Protein AF-0000000075578630 (afdb_homodimer)

Structure (mmCIF, N/CA/C/O backbone):
data_AF-0000000075578630-model_v1
#
loop_
_entity.id
_entity.type
_entity.pdbx_description
1 polymer 'Sodium/sulfate symporter'
#
loop_
_atom_site.group_PDB
_atom_site.id
_atom_site.type_symbol
_atom_site.label_atom_id
_atom_site.label_alt_id
_atom_site.label_comp_id
_atom_site.label_asym_id
_atom_site.label_entity_id
_atom_site.label_seq_id
_atom_site.pdbx_PDB_ins_code
_atom_site.Cartn_x
_atom_site.Cartn_y
_atom_site.Cartn_z
_atom_site.occupancy
_atom_site.B_iso_or_equiv
_atom_site.auth_seq_id
_atom_site.auth_comp_id
_atom_site.auth_asym_id
_atom_site.auth_atom_id
_atom_site.pdbx_PDB_model_num
ATOM 1 N N . MET A 1 1 ? -18.531 -36.719 8.164 1 21.91 1 MET A N 1
ATOM 2 C CA . MET A 1 1 ? -19.062 -35.781 9.156 1 21.91 1 MET A CA 1
ATOM 3 C C . MET A 1 1 ? -17.953 -34.875 9.703 1 21.91 1 MET A C 1
ATOM 5 O O . MET A 1 1 ? -17.172 -35.312 10.547 1 21.91 1 MET A O 1
ATOM 9 N N . LYS A 1 2 ? -17.234 -34.25 8.867 1 31.66 2 LYS A N 1
ATOM 10 C CA . LYS A 1 2 ? -16.172 -33.375 9.336 1 31.66 2 LYS A CA 1
ATOM 11 C C . LYS A 1 2 ? -16.641 -32.5 10.484 1 31.66 2 LYS A C 1
ATOM 13 O O . LYS A 1 2 ? -17.594 -31.734 10.336 1 31.66 2 LYS A O 1
ATOM 18 N N . LYS A 1 3 ? -16.609 -32.875 11.617 1 36.5 3 LYS A N 1
ATOM 19 C CA . LYS A 1 3 ? -16.906 -32.094 12.812 1 36.5 3 LYS A CA 1
ATOM 20 C C . LYS A 1 3 ? -16.469 -30.641 12.641 1 36.5 3 LYS A C 1
ATOM 22 O O . LYS A 1 3 ? -15.289 -30.375 12.398 1 36.5 3 LYS A O 1
ATOM 27 N N . VAL A 1 4 ? -17.203 -29.688 12.219 1 44.69 4 VAL A N 1
ATOM 28 C CA . VAL A 1 4 ? -17.016 -28.25 12.359 1 44.69 4 VAL A CA 1
ATOM 29 C C . VAL A 1 4 ? -16.266 -27.953 13.656 1 44.69 4 VAL A C 1
ATOM 31 O O . VAL A 1 4 ? -16.766 -28.203 14.75 1 44.69 4 VAL A O 1
ATOM 34 N N . GLN A 1 5 ? -15.039 -28.125 13.68 1 54.88 5 GLN A N 1
ATOM 35 C CA . GLN A 1 5 ? -14.281 -27.859 14.898 1 54.88 5 GLN A CA 1
ATOM 36 C C . GLN A 1 5 ? -14.742 -26.562 15.562 1 54.88 5 GLN A C 1
ATOM 38 O O . GLN A 1 5 ? -14.977 -25.562 14.883 1 54.88 5 GLN A O 1
ATOM 43 N N . ASP A 1 6 ? -15.172 -26.578 16.797 1 66.31 6 ASP A N 1
ATOM 44 C CA . ASP A 1 6 ? -15.633 -25.469 17.625 1 66.31 6 ASP A CA 1
ATOM 45 C C . ASP A 1 6 ? -14.641 -24.312 17.594 1 66.31 6 ASP A C 1
ATOM 47 O O . ASP A 1 6 ? -13.453 -24.516 17.344 1 66.31 6 ASP A O 1
ATOM 51 N N . GLY A 1 7 ? -15.008 -23.094 17.359 1 71.38 7 GLY A N 1
ATOM 52 C CA . GLY A 1 7 ? -14.258 -21.844 17.312 1 71.38 7 GLY A CA 1
ATOM 53 C C . GLY A 1 7 ? -13.133 -21.797 18.328 1 71.38 7 GLY A C 1
ATOM 54 O O . GLY A 1 7 ? -12.031 -21.344 18.031 1 71.38 7 GLY A O 1
ATOM 55 N N . SER A 1 8 ? -13.297 -22.375 19.469 1 77.19 8 SER A N 1
ATOM 56 C CA . SER A 1 8 ? -12.312 -22.344 20.547 1 77.19 8 SER A CA 1
ATOM 57 C C . SER A 1 8 ? -11.125 -23.25 20.234 1 77.19 8 SER A C 1
ATOM 59 O O . SER A 1 8 ? -9.977 -22.906 20.5 1 77.19 8 SER A O 1
ATOM 61 N N . THR A 1 9 ? -11.414 -24.375 19.75 1 79.94 9 THR A N 1
ATOM 62 C CA . THR A 1 9 ? -10.344 -25.297 19.391 1 79.94 9 THR A CA 1
ATOM 63 C C . THR A 1 9 ? -9.508 -24.75 18.25 1 79.94 9 THR A C 1
ATOM 65 O O . THR A 1 9 ? -8.281 -24.859 18.25 1 79.94 9 THR A O 1
ATOM 68 N N . ARG A 1 10 ? -10.125 -24.172 17.328 1 79.94 10 ARG A N 1
ATOM 69 C CA . ARG A 1 10 ? -9.422 -23.578 16.203 1 79.94 10 ARG A CA 1
ATOM 70 C C . ARG A 1 10 ? -8.492 -22.469 16.656 1 79.94 10 ARG A C 1
ATOM 72 O O . ARG A 1 10 ? -7.375 -22.344 16.156 1 79.94 10 ARG A O 1
ATOM 79 N N . ASN A 1 11 ? -8.961 -21.797 17.641 1 87.62 11 ASN A N 1
ATOM 80 C CA . ASN A 1 11 ? -8.141 -20.719 18.188 1 87.62 11 ASN A CA 1
ATOM 81 C C . ASN A 1 11 ? -6.922 -21.266 18.922 1 87.62 11 ASN A C 1
ATOM 83 O O . ASN A 1 11 ? -5.816 -20.75 18.781 1 87.62 11 ASN A O 1
ATOM 87 N N . ARG A 1 12 ? -7.141 -22.234 19.719 1 88.75 12 ARG A N 1
ATOM 88 C CA . ARG A 1 12 ? -6.043 -22.828 20.469 1 88.75 12 ARG A CA 1
ATOM 89 C C . ARG A 1 12 ? -4.973 -23.391 19.531 1 88.75 12 ARG A C 1
ATOM 91 O O . ARG A 1 12 ? -3.775 -23.203 19.766 1 88.75 12 ARG A O 1
ATOM 98 N N . LEU A 1 13 ? -5.367 -24.062 18.547 1 91.31 13 LEU A N 1
ATOM 99 C CA . LEU A 1 13 ? -4.43 -24.609 17.578 1 91.31 13 LEU A CA 1
ATOM 100 C C . LEU A 1 13 ? -3.664 -23.516 16.859 1 91.31 13 LEU A C 1
ATOM 102 O O . LEU A 1 13 ? -2.471 -23.656 16.578 1 91.31 13 LEU A O 1
ATOM 106 N N . TYR A 1 14 ? -4.359 -22.469 16.531 1 93 14 TYR A N 1
ATOM 107 C CA . TYR A 1 14 ? -3.709 -21.328 15.898 1 93 14 TYR A CA 1
ATOM 108 C C . TYR A 1 14 ? -2.584 -20.781 16.766 1 93 14 TYR A C 1
ATOM 110 O O . TYR A 1 14 ? -1.472 -20.562 16.297 1 93 14 TYR A O 1
ATOM 118 N N . PHE A 1 15 ? -2.824 -20.641 18.031 1 94.62 15 PHE A N 1
ATOM 119 C CA . PHE A 1 15 ? -1.848 -20.062 18.953 1 94.62 15 PHE A CA 1
ATOM 120 C C . PHE A 1 15 ? -0.703 -21.031 19.203 1 94.62 15 PHE A C 1
ATOM 122 O O . PHE A 1 15 ? 0.442 -20.625 19.391 1 94.62 15 PHE A O 1
ATOM 129 N N . ILE A 1 16 ? -1.005 -22.266 19.188 1 95.81 16 ILE A N 1
ATOM 130 C CA . ILE A 1 16 ? 0.039 -23.281 19.344 1 95.81 16 ILE A CA 1
ATOM 131 C C . ILE A 1 16 ? 0.984 -23.234 18.141 1 95.81 16 ILE A C 1
ATOM 133 O O . ILE A 1 16 ? 2.207 -23.219 18.312 1 95.81 16 ILE A O 1
ATOM 137 N N . HIS A 1 17 ? 0.439 -23.188 16.969 1 95.44 17 HIS A N 1
ATOM 138 C CA . HIS A 1 17 ? 1.263 -23.125 15.758 1 95.44 17 HIS A CA 1
ATOM 139 C C . HIS A 1 17 ? 2.062 -21.828 15.719 1 95.44 17 HIS A C 1
ATOM 141 O O . HIS A 1 17 ? 3.201 -21.812 15.242 1 95.44 17 HIS A O 1
ATOM 147 N N . ALA A 1 18 ? 1.414 -20.781 16.156 1 96.44 18 ALA A N 1
ATOM 148 C CA . ALA A 1 18 ? 2.141 -19.516 16.25 1 96.44 18 ALA A CA 1
ATOM 149 C C . ALA A 1 18 ? 3.328 -19.6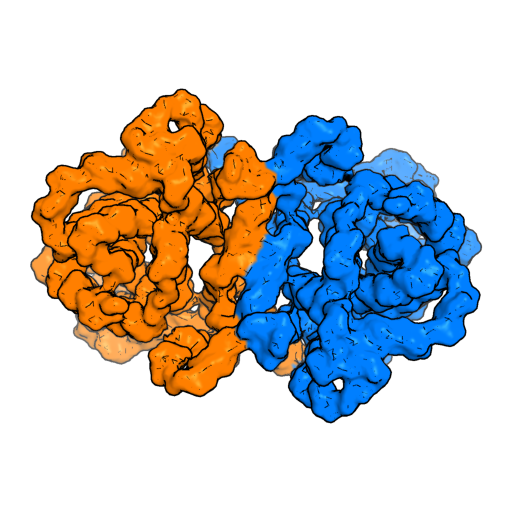25 17.188 1 96.44 18 ALA A C 1
ATOM 151 O O . ALA A 1 18 ? 4.426 -19.156 16.875 1 96.44 18 ALA A O 1
ATOM 152 N N . ALA A 1 19 ? 3.098 -20.234 18.328 1 97.12 19 ALA A N 1
ATOM 153 C CA . ALA A 1 19 ? 4.16 -20.422 19.328 1 97.12 19 ALA A CA 1
ATOM 154 C C . ALA A 1 19 ? 5.277 -21.297 18.781 1 97.12 19 ALA A C 1
ATOM 156 O O . ALA A 1 19 ? 6.457 -21.047 19.016 1 97.12 19 ALA A O 1
ATOM 157 N N . ILE A 1 20 ? 4.914 -22.312 18.078 1 97.38 20 ILE A N 1
ATOM 158 C CA . ILE A 1 20 ? 5.891 -23.203 17.469 1 97.38 20 ILE A CA 1
ATOM 159 C C . ILE A 1 20 ? 6.75 -22.438 16.469 1 97.38 20 ILE A C 1
ATOM 161 O O . ILE A 1 20 ? 7.977 -22.562 16.484 1 97.38 20 ILE A O 1
ATOM 165 N N . ALA A 1 21 ? 6.125 -21.672 15.625 1 97 21 ALA A N 1
ATOM 166 C CA . ALA A 1 21 ? 6.848 -20.891 14.625 1 97 21 ALA A CA 1
ATOM 167 C C . ALA A 1 21 ? 7.848 -19.953 15.297 1 97 21 ALA A C 1
ATOM 169 O O . ALA A 1 21 ? 9.008 -19.875 14.891 1 97 21 ALA A O 1
ATOM 170 N N . ILE A 1 22 ? 7.41 -19.25 16.328 1 97.75 22 ILE A N 1
ATOM 171 C CA . ILE A 1 22 ? 8.25 -18.297 17.031 1 97.75 22 ILE A CA 1
ATOM 172 C C . ILE A 1 22 ? 9.398 -19.031 17.734 1 97.75 22 ILE A C 1
ATOM 174 O O . ILE A 1 22 ? 10.539 -18.562 17.703 1 97.75 22 ILE A O 1
ATOM 178 N N . ALA A 1 23 ? 9.086 -20.172 18.297 1 97.75 23 ALA A N 1
ATOM 179 C CA . ALA A 1 23 ? 10.102 -20.969 18.969 1 97.75 23 ALA A CA 1
ATOM 180 C C . ALA A 1 23 ? 11.172 -21.438 18 1 97.75 23 ALA A C 1
ATOM 182 O O . ALA A 1 23 ? 12.367 -21.406 18.312 1 97.75 23 ALA A O 1
ATOM 183 N N . ILE A 1 24 ? 10.789 -21.828 16.875 1 97.5 24 ILE A N 1
ATOM 184 C CA . ILE A 1 24 ? 11.742 -22.281 15.867 1 97.5 24 ILE A CA 1
ATOM 185 C C . ILE A 1 24 ? 12.648 -21.109 15.469 1 97.5 24 ILE A C 1
ATOM 187 O O . ILE A 1 24 ? 13.867 -21.266 15.391 1 97.5 24 ILE A O 1
ATOM 191 N N . MET A 1 25 ? 12.102 -19.953 15.273 1 97.38 25 MET A N 1
ATOM 192 C CA . MET A 1 25 ? 12.875 -18.781 14.852 1 97.38 25 MET A CA 1
ATOM 193 C C . MET A 1 25 ? 13.891 -18.391 15.922 1 97.38 25 MET A C 1
ATOM 195 O O . MET A 1 25 ? 14.984 -17.922 15.602 1 97.38 25 MET A O 1
ATOM 199 N N . ILE A 1 26 ? 13.508 -18.609 17.172 1 96.25 26 ILE A N 1
ATOM 200 C CA . ILE A 1 26 ? 14.352 -18.156 18.281 1 96.25 26 ILE A CA 1
ATOM 201 C C . ILE A 1 26 ? 15.383 -19.234 18.609 1 96.25 26 ILE A C 1
ATOM 203 O O . ILE A 1 26 ? 16.562 -18.938 18.781 1 96.25 26 ILE A O 1
ATOM 207 N N . PHE A 1 27 ? 15.016 -20.516 18.641 1 96.25 27 PHE A N 1
ATOM 208 C CA . PHE A 1 27 ? 15.844 -21.516 19.312 1 96.25 27 PHE A CA 1
ATOM 209 C C . PHE A 1 27 ? 16.625 -22.344 18.297 1 96.25 27 PHE A C 1
ATOM 211 O O . PHE A 1 27 ? 17.547 -23.062 18.656 1 96.25 27 PHE A O 1
ATOM 218 N N . PHE A 1 28 ? 16.328 -22.25 17.062 1 95.5 28 PHE A N 1
ATOM 219 C CA . PHE A 1 28 ? 17.016 -23.062 16.078 1 95.5 28 PHE A CA 1
ATOM 220 C C . PHE A 1 28 ? 18.5 -22.734 16.047 1 95.5 28 PHE A C 1
ATOM 222 O O . PHE A 1 28 ? 19.312 -23.594 15.703 1 95.5 28 PHE A O 1
ATOM 229 N N . ARG A 1 29 ? 18.844 -21.562 16.375 1 93.44 29 ARG A N 1
ATOM 230 C CA . ARG A 1 29 ? 20.219 -21.109 16.344 1 93.44 29 ARG A CA 1
ATOM 231 C C . ARG A 1 29 ? 21.078 -21.906 17.312 1 93.44 29 ARG A C 1
ATOM 233 O O . ARG A 1 29 ? 22.312 -21.938 17.203 1 93.44 29 ARG A O 1
ATOM 240 N N . PHE A 1 30 ? 20.469 -22.578 18.219 1 95.12 30 PHE A N 1
ATOM 241 C CA . PHE A 1 30 ? 21.203 -23.312 19.25 1 95.12 30 PHE A CA 1
ATOM 242 C C . PHE A 1 30 ? 21.484 -24.734 18.797 1 95.12 30 PHE A C 1
ATOM 244 O O . PHE A 1 30 ? 22.234 -25.469 19.438 1 95.12 30 PHE A O 1
ATOM 251 N N . ILE A 1 31 ? 20.922 -25.188 17.719 1 95.31 31 ILE A N 1
ATOM 252 C CA . ILE A 1 31 ? 21.266 -26.469 17.141 1 95.31 31 ILE A CA 1
ATOM 253 C C . ILE A 1 31 ? 22.656 -26.406 16.5 1 95.31 31 ILE A C 1
ATOM 255 O O . ILE A 1 31 ? 22.953 -25.469 15.742 1 95.31 31 ILE A O 1
ATOM 259 N N . PRO A 1 32 ? 23.484 -27.328 16.781 1 94.75 32 PRO A N 1
ATOM 260 C CA . PRO A 1 32 ? 24.844 -27.297 16.219 1 94.75 32 PRO A CA 1
ATOM 261 C C . PRO A 1 32 ? 24.844 -27.359 14.695 1 94.75 32 PRO A C 1
ATOM 263 O O . PRO A 1 32 ? 24.062 -28.078 14.094 1 94.75 32 PRO A O 1
ATOM 266 N N . PRO A 1 33 ? 25.703 -26.562 14.164 1 94.38 33 PRO A N 1
ATOM 267 C CA . PRO A 1 33 ? 25.797 -26.562 12.703 1 94.38 33 PRO A CA 1
ATOM 268 C C . PRO A 1 33 ? 26.141 -27.938 12.141 1 94.38 33 PRO A C 1
ATOM 270 O O . PRO A 1 33 ? 26.844 -28.719 12.789 1 94.38 33 PRO A O 1
ATOM 273 N N . PHE A 1 34 ? 25.688 -28.25 11.023 1 92.06 34 PHE A N 1
ATOM 274 C CA . PHE A 1 34 ? 25.984 -29.484 10.32 1 92.06 34 PHE A CA 1
ATOM 275 C C . PHE A 1 34 ? 26.5 -29.219 8.922 1 92.06 34 PHE A C 1
ATOM 277 O O . PHE A 1 34 ? 26.156 -28.188 8.312 1 92.06 34 PHE A O 1
ATOM 284 N N . GLY A 1 35 ? 27.375 -30.094 8.469 1 91.56 35 GLY A N 1
ATOM 285 C CA . GLY A 1 35 ? 28 -29.859 7.176 1 91.56 35 GLY A CA 1
ATOM 286 C C . GLY A 1 35 ? 28.844 -28.594 7.125 1 91.56 35 GLY A C 1
ATOM 287 O O . GLY A 1 35 ? 29.703 -28.391 7.98 1 91.56 35 GLY A O 1
ATOM 288 N N . GLU A 1 36 ? 28.516 -27.812 6.105 1 91.94 36 GLU A N 1
ATOM 289 C CA . GLU A 1 36 ? 29.25 -26.578 5.914 1 91.94 36 GLU A CA 1
ATOM 290 C C . GLU A 1 36 ? 28.484 -25.375 6.441 1 91.94 36 GLU A C 1
ATOM 292 O O . GLU A 1 36 ? 28.844 -24.234 6.184 1 91.94 36 GLU A O 1
ATOM 297 N N . MET A 1 37 ? 27.469 -25.609 7.188 1 93.75 37 MET A N 1
ATOM 298 C CA . MET A 1 37 ? 26.656 -24.547 7.75 1 93.75 37 MET A CA 1
ATOM 299 C C . MET A 1 37 ? 27.438 -23.734 8.781 1 93.75 37 MET A C 1
ATOM 301 O O . MET A 1 37 ? 28.203 -24.312 9.57 1 93.75 37 MET A O 1
ATOM 305 N N . THR A 1 38 ? 27.281 -22.5 8.789 1 95.06 38 THR A N 1
ATOM 306 C CA . THR A 1 38 ? 27.844 -21.625 9.812 1 95.06 38 THR A CA 1
ATOM 307 C C . THR A 1 38 ? 26.828 -21.344 10.914 1 95.06 38 THR A C 1
ATOM 309 O O . THR A 1 38 ? 25.656 -21.656 10.766 1 95.06 38 THR A O 1
ATOM 312 N N . PRO A 1 39 ? 27.297 -20.812 12.023 1 94.88 39 PRO A N 1
ATOM 313 C CA . PRO A 1 39 ? 26.328 -20.406 13.055 1 94.88 39 PRO A CA 1
ATOM 314 C C . PRO A 1 39 ? 25.297 -19.406 12.531 1 94.88 39 PRO A C 1
ATOM 316 O O . PRO A 1 39 ? 24.109 -19.5 12.867 1 94.88 39 PRO A O 1
ATOM 319 N N . LEU A 1 40 ? 25.75 -18.531 11.742 1 95.62 40 LEU A N 1
ATOM 320 C CA . LEU A 1 40 ? 24.812 -17.594 11.109 1 95.62 40 LEU A CA 1
ATOM 321 C C . LEU A 1 40 ? 23.828 -18.344 10.211 1 95.62 40 LEU A C 1
ATOM 323 O O . LEU A 1 40 ? 22.641 -18.031 10.203 1 95.62 40 LEU A O 1
ATOM 327 N N . GLY A 1 41 ? 24.375 -19.281 9.492 1 94.81 41 GLY A N 1
ATOM 328 C CA . GLY A 1 41 ? 23.516 -20.078 8.633 1 94.81 41 GLY A CA 1
ATOM 329 C C . GLY A 1 41 ? 22.422 -20.797 9.391 1 94.81 41 GLY A C 1
ATOM 330 O O . GLY A 1 41 ? 21.281 -20.891 8.922 1 94.81 41 GLY A O 1
ATOM 331 N N . MET A 1 42 ? 22.75 -21.297 10.555 1 95.88 42 MET A N 1
ATOM 332 C CA . MET A 1 42 ? 21.766 -21.984 11.375 1 95.88 42 MET A CA 1
ATOM 333 C C . MET A 1 42 ? 20.688 -21.031 11.859 1 95.88 42 MET A C 1
ATOM 335 O O . MET A 1 42 ? 19.5 -21.375 11.906 1 95.88 42 MET A O 1
ATOM 339 N N . GLU A 1 43 ? 21.094 -19.891 12.227 1 96.56 43 GLU A N 1
ATOM 340 C CA . GLU A 1 43 ? 20.156 -18.859 12.656 1 96.56 43 GLU A CA 1
ATOM 341 C C . GLU A 1 43 ? 19.203 -18.469 11.531 1 96.56 43 GLU A C 1
ATOM 343 O O . GLU A 1 43 ? 18 -18.391 11.742 1 96.56 43 GLU A O 1
ATOM 348 N N . LEU A 1 44 ? 19.766 -18.234 10.375 1 95.75 44 LEU A N 1
ATOM 349 C CA . LEU A 1 44 ? 18.969 -17.844 9.219 1 95.75 44 LEU A CA 1
ATOM 350 C C . LEU A 1 44 ? 18.016 -18.969 8.805 1 95.75 44 LEU A C 1
ATOM 352 O O . LEU A 1 44 ? 16.875 -18.719 8.445 1 95.75 44 LEU A O 1
ATOM 356 N N . LEU A 1 45 ? 18.531 -20.141 8.859 1 93.81 45 LEU A N 1
ATOM 357 C CA . LEU A 1 45 ? 17.703 -21.297 8.531 1 93.81 45 LEU A CA 1
ATOM 358 C C . LEU A 1 45 ? 16.547 -21.422 9.508 1 93.81 45 LEU A C 1
ATOM 360 O O . LEU A 1 45 ? 15.414 -21.734 9.102 1 93.81 45 LEU A O 1
ATOM 364 N N . GLY A 1 46 ? 16.797 -21.266 10.758 1 96.5 46 GLY A N 1
ATOM 365 C CA . GLY A 1 46 ? 15.742 -21.281 11.75 1 96.5 46 GLY A CA 1
ATOM 366 C C . GLY A 1 46 ? 14.664 -20.25 11.492 1 96.5 46 GLY A C 1
ATOM 367 O O . GLY A 1 46 ? 13.477 -20.547 11.586 1 96.5 46 GLY A O 1
ATOM 368 N N . ILE A 1 47 ? 15.039 -19 11.188 1 97 47 ILE A N 1
ATOM 369 C CA . ILE A 1 47 ? 14.086 -17.953 10.867 1 97 47 ILE A CA 1
ATOM 370 C C . ILE A 1 47 ? 13.25 -18.359 9.656 1 97 47 ILE A C 1
ATOM 372 O O . ILE A 1 47 ? 12.023 -18.203 9.664 1 97 47 ILE A O 1
ATOM 376 N N . PHE A 1 48 ? 13.922 -18.969 8.711 1 92.94 48 PHE A N 1
ATOM 377 C CA . PHE A 1 48 ? 13.25 -19.344 7.477 1 92.94 48 PHE A CA 1
ATOM 378 C C . PHE A 1 48 ? 12.258 -20.469 7.727 1 92.94 48 PHE A C 1
ATOM 380 O O . PHE A 1 48 ? 11.133 -20.438 7.238 1 92.94 48 PHE A O 1
ATOM 387 N N . ILE A 1 49 ? 12.609 -21.5 8.422 1 93.44 49 ILE A N 1
ATOM 388 C CA . ILE A 1 49 ? 11.742 -22.641 8.711 1 93.44 49 ILE A CA 1
ATOM 389 C C . ILE A 1 49 ? 10.547 -22.188 9.539 1 93.44 49 ILE A C 1
ATOM 391 O O . ILE A 1 49 ? 9.406 -22.578 9.266 1 93.44 49 ILE A O 1
ATOM 395 N N . GLY A 1 50 ? 10.812 -21.406 10.57 1 96 50 GLY A N 1
ATOM 396 C CA . GLY A 1 50 ? 9.711 -20.859 11.344 1 96 50 GLY A CA 1
ATOM 397 C C . GLY A 1 50 ? 8.758 -20.016 10.516 1 96 50 GLY A C 1
ATOM 398 O O . GLY A 1 50 ? 7.539 -20.078 10.703 1 96 50 GLY A O 1
ATOM 399 N N . LEU A 1 51 ? 9.312 -19.188 9.625 1 95.12 51 LEU A N 1
ATOM 400 C CA . LEU A 1 51 ? 8.523 -18.375 8.711 1 95.12 51 LEU A CA 1
ATOM 401 C C . LEU A 1 51 ? 7.621 -19.25 7.844 1 95.12 51 LEU A C 1
ATOM 403 O O . LEU A 1 51 ? 6.422 -18.984 7.719 1 95.12 51 LEU A O 1
ATOM 407 N N . LEU A 1 52 ? 8.18 -20.312 7.273 1 90.12 52 LEU A N 1
ATOM 408 C CA . LEU A 1 52 ? 7.426 -21.234 6.43 1 90.12 52 LEU A CA 1
ATOM 409 C C . LEU A 1 52 ? 6.301 -21.891 7.215 1 90.12 52 LEU A C 1
ATOM 411 O O . LEU A 1 52 ? 5.168 -22 6.73 1 90.12 52 LEU A O 1
ATOM 415 N N . TRP A 1 53 ? 6.594 -22.281 8.398 1 92.44 53 TRP A N 1
ATOM 416 C CA . TRP A 1 53 ? 5.59 -22.906 9.258 1 92.44 53 TRP A CA 1
ATOM 417 C C . TRP A 1 53 ? 4.434 -21.938 9.523 1 92.44 53 TRP A C 1
ATOM 419 O O . TRP A 1 53 ? 3.268 -22.328 9.445 1 92.44 53 TRP A O 1
ATOM 429 N N . ALA A 1 54 ? 4.742 -20.766 9.836 1 94.56 54 ALA A N 1
ATOM 430 C CA . ALA A 1 54 ? 3.715 -19.766 10.156 1 94.56 54 ALA A CA 1
ATOM 431 C C . ALA A 1 54 ? 2.885 -19.438 8.914 1 94.56 54 ALA A C 1
ATOM 433 O O . ALA A 1 54 ? 1.678 -19.203 9.016 1 94.56 54 ALA A O 1
ATOM 434 N N . TRP A 1 55 ? 3.508 -19.359 7.734 1 90.19 55 TRP A N 1
ATOM 435 C CA . TRP A 1 55 ? 2.775 -19.094 6.5 1 90.19 55 TRP A CA 1
ATOM 436 C C . TRP A 1 55 ? 1.755 -20.203 6.23 1 90.19 55 TRP A C 1
ATOM 438 O O . TRP A 1 55 ? 0.653 -19.922 5.75 1 90.19 55 TRP A O 1
ATOM 448 N N . ILE A 1 56 ? 2.115 -21.406 6.512 1 86.31 56 ILE A N 1
ATOM 449 C CA . ILE A 1 56 ? 1.297 -22.578 6.195 1 86.31 56 ILE A CA 1
ATOM 450 C C . ILE A 1 56 ? 0.161 -22.703 7.211 1 86.31 56 ILE A C 1
ATOM 452 O O . ILE A 1 56 ? -0.979 -22.984 6.84 1 86.31 56 ILE A O 1
ATOM 456 N N . LYS A 1 57 ? 0.452 -22.344 8.516 1 88.44 57 LYS A N 1
ATOM 457 C CA . LYS A 1 57 ? -0.501 -22.703 9.562 1 88.44 57 LYS A CA 1
ATOM 458 C C . LYS A 1 57 ? -1.163 -21.469 10.156 1 88.44 57 LYS A C 1
ATOM 460 O O . LYS A 1 57 ? -2.195 -21.562 10.82 1 88.44 57 LYS A O 1
ATOM 465 N N . CYS A 1 58 ? -0.582 -20.312 9.938 1 92.31 58 CYS A N 1
ATOM 466 C CA . CYS A 1 58 ? -1.102 -19.141 10.617 1 92.31 58 CYS A CA 1
ATOM 467 C C . CYS A 1 58 ? -1.491 -18.047 9.617 1 92.31 58 CYS A C 1
ATOM 469 O O . CYS A 1 58 ? -2.549 -18.141 8.984 1 92.31 58 CYS A O 1
ATOM 471 N N . ASP A 1 59 ? -0.563 -17.062 9.367 1 90.75 59 ASP A N 1
ATOM 472 C CA . ASP A 1 59 ? -0.843 -15.898 8.531 1 90.75 59 ASP A CA 1
ATOM 473 C C . ASP A 1 59 ? 0.375 -15.523 7.688 1 90.75 59 ASP A C 1
ATOM 475 O O . ASP A 1 59 ? 1.444 -16.125 7.832 1 90.75 59 ASP A O 1
ATOM 479 N N . MET A 1 60 ? 0.184 -14.57 6.879 1 91.19 60 MET A N 1
ATOM 480 C CA . MET A 1 60 ? 1.27 -14.211 5.969 1 91.19 60 MET A CA 1
ATOM 481 C C . MET A 1 60 ? 1.986 -12.953 6.449 1 91.19 60 MET A C 1
ATOM 483 O O . MET A 1 60 ? 3.201 -12.828 6.285 1 91.19 60 MET A O 1
ATOM 487 N N . VAL A 1 61 ? 1.298 -12.086 7.137 1 95.38 61 VAL A N 1
ATOM 488 C CA . VAL A 1 61 ? 1.851 -10.75 7.363 1 95.38 61 VAL A CA 1
ATOM 489 C C . VAL A 1 61 ? 2.709 -10.758 8.625 1 95.38 61 VAL A C 1
ATOM 491 O O . VAL A 1 61 ? 3.912 -10.492 8.57 1 95.38 61 VAL A O 1
ATOM 494 N N . TRP A 1 62 ? 2.141 -11.133 9.773 1 97.12 62 TRP A N 1
ATOM 495 C CA . TRP A 1 62 ? 2.889 -10.969 11.016 1 97.12 62 TRP A CA 1
ATOM 496 C C . TRP A 1 62 ? 4.113 -11.875 11.047 1 97.12 62 TRP A C 1
ATOM 498 O O . TRP A 1 62 ? 5.164 -11.492 11.562 1 97.12 62 TRP A O 1
ATOM 508 N N . PRO A 1 63 ? 4.066 -13.086 10.461 1 97.25 63 PRO A N 1
ATOM 509 C CA . PRO A 1 63 ? 5.297 -13.875 10.43 1 97.25 63 PRO A CA 1
ATOM 510 C C . PRO A 1 63 ? 6.391 -13.234 9.578 1 97.25 63 PRO A C 1
ATOM 512 O O . PRO A 1 63 ? 7.574 -13.328 9.914 1 97.25 63 PRO A O 1
ATOM 515 N N . SER A 1 64 ? 5.996 -12.648 8.461 1 96.81 64 SER A N 1
ATOM 516 C CA . SER A 1 64 ? 6.965 -11.961 7.621 1 96.81 64 SER A CA 1
ATOM 517 C C . SER A 1 64 ? 7.625 -10.805 8.367 1 96.81 64 SER A C 1
ATOM 519 O O . SER A 1 64 ? 8.836 -10.609 8.281 1 96.81 64 SER A O 1
ATOM 521 N N . VAL A 1 65 ? 6.789 -10.055 9.086 1 97.88 65 VAL A N 1
ATOM 522 C CA . VAL A 1 65 ? 7.293 -8.938 9.875 1 97.88 65 VAL A CA 1
ATOM 523 C C . VAL A 1 65 ? 8.234 -9.445 10.961 1 97.88 65 VAL A C 1
ATOM 525 O O . VAL A 1 65 ? 9.289 -8.859 11.203 1 97.88 65 VAL A O 1
ATOM 528 N N . LEU A 1 66 ? 7.871 -10.531 11.578 1 97.88 66 LEU A N 1
ATOM 529 C CA . LEU A 1 66 ? 8.695 -11.148 12.609 1 97.88 66 LEU A CA 1
ATOM 530 C C . LEU A 1 66 ? 10.039 -11.594 12.039 1 97.88 66 LEU A C 1
ATOM 532 O O . LEU A 1 66 ? 11.07 -11.469 12.695 1 97.88 66 LEU A O 1
ATOM 536 N N . ALA A 1 67 ? 9.992 -12.141 10.875 1 97 67 ALA A N 1
ATOM 537 C CA . ALA A 1 67 ? 11.227 -12.562 10.219 1 97 67 ALA A CA 1
ATOM 538 C C . ALA A 1 67 ? 12.172 -11.383 10.008 1 97 67 ALA A C 1
ATOM 540 O O . ALA A 1 67 ? 13.383 -11.5 10.242 1 97 67 ALA A O 1
ATOM 541 N N . PHE A 1 68 ? 11.664 -10.266 9.562 1 97.31 68 PHE A N 1
ATOM 542 C CA . PHE A 1 68 ? 12.484 -9.07 9.391 1 97.31 68 PHE A CA 1
ATOM 543 C C . PHE A 1 68 ? 13.07 -8.617 10.727 1 97.31 68 PHE A C 1
ATOM 545 O O . PHE A 1 68 ? 14.211 -8.156 10.789 1 97.31 68 PHE A O 1
ATOM 552 N N . MET A 1 69 ? 12.281 -8.703 11.781 1 96.94 69 MET A N 1
ATOM 553 C CA . MET A 1 69 ? 12.75 -8.305 13.109 1 96.94 69 MET A CA 1
ATOM 554 C C . MET A 1 69 ? 13.898 -9.195 13.562 1 96.94 69 MET A C 1
ATOM 556 O O . MET A 1 69 ? 14.93 -8.703 14.023 1 96.94 69 MET A O 1
ATOM 560 N N . PHE A 1 70 ? 13.742 -10.484 13.406 1 97.06 70 PHE A N 1
ATOM 561 C CA . PHE A 1 70 ? 14.773 -11.406 13.852 1 97.06 70 PHE A CA 1
ATOM 562 C C . PHE A 1 70 ? 16.016 -11.312 12.961 1 97.06 70 PHE A C 1
ATOM 564 O O . PHE A 1 70 ? 17.141 -11.531 13.422 1 97.06 70 PHE A O 1
ATOM 571 N N . LEU A 1 71 ? 15.789 -11.055 11.68 1 95.38 71 LEU A N 1
ATOM 572 C CA . LEU A 1 71 ? 16.938 -10.789 10.812 1 95.38 71 LEU A CA 1
ATOM 573 C C . LEU A 1 71 ? 17.766 -9.633 11.344 1 95.38 71 LEU A C 1
ATOM 575 O O . LEU A 1 71 ? 19 -9.648 11.219 1 95.38 71 LEU A O 1
ATOM 579 N N . GLY A 1 72 ? 17.125 -8.648 11.906 1 94.5 72 GLY A N 1
ATOM 580 C CA . GLY A 1 72 ? 17.812 -7.512 12.492 1 94.5 72 GLY A CA 1
ATOM 581 C C . GLY A 1 72 ? 18.703 -7.891 13.664 1 94.5 72 GLY A C 1
ATOM 582 O O . GLY A 1 72 ? 19.719 -7.234 13.922 1 94.5 72 GLY A O 1
ATOM 583 N N . PHE A 1 73 ? 18.344 -8.938 14.312 1 93.75 73 PHE A N 1
ATOM 584 C CA . PHE A 1 73 ? 19.125 -9.398 15.453 1 93.75 73 PHE A CA 1
ATOM 585 C C . PHE A 1 73 ? 20.266 -10.297 14.992 1 93.75 73 PHE A C 1
ATOM 587 O O . PHE A 1 73 ? 21.125 -10.672 15.797 1 93.75 73 PHE A O 1
ATOM 594 N N . SER A 1 74 ? 20.219 -10.602 13.742 1 92.62 74 SER A N 1
ATOM 595 C CA . SER A 1 74 ? 21.281 -11.422 13.188 1 92.62 74 SER A CA 1
ATOM 596 C C . SER A 1 74 ? 22.438 -10.555 12.68 1 92.62 74 SER A C 1
ATOM 598 O O . SER A 1 74 ? 22.312 -9.328 12.617 1 92.62 74 SER A O 1
ATOM 600 N N . SER A 1 75 ? 23.594 -11.031 12.391 1 90.62 75 SER A N 1
ATOM 601 C CA . SER A 1 75 ? 24.734 -10.281 11.898 1 90.62 75 SER A CA 1
ATOM 602 C C . SER A 1 75 ? 24.688 -10.117 10.383 1 90.62 75 SER A C 1
ATOM 604 O O . SER A 1 75 ? 25.594 -9.555 9.781 1 90.62 75 SER A O 1
ATOM 606 N N . TYR A 1 76 ? 23.516 -10.578 9.805 1 91.94 76 TYR A N 1
ATOM 607 C CA . TYR A 1 76 ? 23.391 -10.547 8.352 1 91.94 76 TYR A CA 1
ATOM 608 C C . TYR A 1 76 ? 23.125 -9.133 7.859 1 91.94 76 TYR A C 1
ATOM 610 O O . TYR A 1 76 ? 23.531 -8.766 6.754 1 91.94 76 TYR A O 1
ATOM 618 N N . THR A 1 77 ? 22.406 -8.344 8.625 1 93.25 77 THR A N 1
ATOM 619 C CA . THR A 1 77 ? 22.016 -6.988 8.258 1 93.25 77 THR A CA 1
ATOM 620 C C . THR A 1 77 ? 22.219 -6.031 9.43 1 93.25 77 THR A C 1
ATOM 622 O O . THR A 1 77 ? 22.188 -6.453 10.594 1 93.25 77 THR A O 1
ATOM 625 N N . PRO A 1 78 ? 22.484 -4.773 9.133 1 92.25 78 PRO A N 1
ATOM 626 C CA . PRO A 1 78 ? 22.672 -3.805 10.211 1 92.25 78 PRO A CA 1
ATOM 627 C C . PRO A 1 78 ? 21.438 -3.654 11.102 1 92.25 78 PRO A C 1
ATOM 629 O O . PRO A 1 78 ? 21.562 -3.455 12.312 1 92.25 78 PRO A O 1
ATOM 632 N N . SER A 1 79 ? 20.25 -3.715 10.508 1 94.5 79 SER A N 1
ATOM 633 C CA . SER A 1 79 ? 19 -3.639 11.242 1 94.5 79 SER A CA 1
ATOM 634 C C . SER A 1 79 ? 17.844 -4.246 10.445 1 94.5 79 SER A C 1
ATOM 636 O O . SER A 1 79 ? 17.969 -4.43 9.234 1 94.5 79 SER A O 1
ATOM 638 N N . GLY A 1 80 ? 16.781 -4.555 11.141 1 95.62 80 GLY A N 1
ATOM 639 C CA . GLY A 1 80 ? 15.594 -5.051 10.461 1 95.62 80 GLY A CA 1
ATOM 640 C C . GLY A 1 80 ? 15.008 -4.051 9.484 1 95.62 80 GLY A C 1
ATOM 641 O O . GLY A 1 80 ? 14.539 -4.426 8.406 1 95.62 80 GLY A O 1
ATOM 642 N N . THR A 1 81 ? 15.062 -2.803 9.828 1 94.06 81 THR A N 1
ATOM 643 C CA . THR A 1 81 ? 14.516 -1.737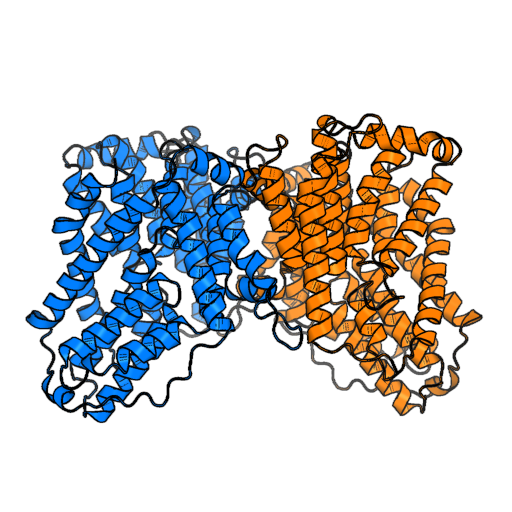 8.992 1 94.06 81 THR A CA 1
ATOM 644 C C . THR A 1 81 ? 15.281 -1.631 7.68 1 94.06 81 THR A C 1
ATOM 646 O O . THR A 1 81 ? 14.695 -1.354 6.633 1 94.06 81 THR A O 1
ATOM 649 N N . VAL A 1 82 ? 16.578 -1.852 7.762 1 93.38 82 VAL A N 1
ATOM 650 C CA . VAL A 1 82 ? 17.391 -1.805 6.551 1 93.38 82 VAL A CA 1
ATOM 651 C C . VAL A 1 82 ? 16.953 -2.918 5.598 1 93.38 82 VAL A C 1
ATOM 653 O O . VAL A 1 82 ? 16.828 -2.695 4.391 1 93.38 82 VAL A O 1
ATOM 656 N N . SER A 1 83 ? 16.672 -4.082 6.168 1 94.06 83 SER A N 1
ATOM 657 C CA . SER A 1 83 ? 16.219 -5.203 5.355 1 94.06 83 SER A CA 1
ATOM 658 C C . SER A 1 83 ? 14.812 -4.953 4.801 1 94.06 83 SER A C 1
ATOM 660 O O . SER A 1 83 ? 14.531 -5.277 3.645 1 94.06 83 SER A O 1
ATOM 662 N N . LEU A 1 84 ? 13.961 -4.438 5.617 1 95.38 84 LEU A N 1
ATOM 663 C CA . LEU A 1 84 ? 12.609 -4.098 5.18 1 95.38 84 LEU A CA 1
ATOM 664 C C . LEU A 1 84 ? 12.648 -3.064 4.059 1 95.38 84 LEU A C 1
ATOM 666 O O . LEU A 1 84 ? 11.93 -3.197 3.064 1 95.38 84 LEU A O 1
ATOM 670 N N . SER A 1 85 ? 13.445 -2.072 4.254 1 92.56 85 SER A N 1
ATOM 671 C CA . SER A 1 85 ? 13.594 -1.009 3.268 1 92.56 85 SER A CA 1
ATOM 672 C C . SER A 1 85 ? 14.133 -1.551 1.946 1 92.56 85 SER A C 1
ATOM 674 O O . SER A 1 85 ? 13.664 -1.16 0.874 1 92.56 85 SER A O 1
ATOM 676 N N . ALA A 1 86 ? 15.086 -2.402 2.059 1 91.94 86 ALA A N 1
ATOM 677 C CA . ALA A 1 86 ? 15.641 -3.027 0.862 1 91.94 86 ALA A CA 1
ATOM 678 C C . ALA A 1 86 ? 14.586 -3.852 0.132 1 91.94 86 ALA A C 1
ATOM 680 O O . ALA A 1 86 ? 14.547 -3.875 -1.101 1 91.94 86 ALA A O 1
ATOM 681 N N . ALA A 1 87 ? 13.797 -4.488 0.872 1 93.12 87 ALA A N 1
ATOM 682 C CA . ALA A 1 87 ? 12.742 -5.309 0.274 1 93.12 87 ALA A CA 1
ATOM 683 C C . ALA A 1 87 ? 11.719 -4.438 -0.453 1 93.12 87 ALA A C 1
ATOM 685 O O . ALA A 1 87 ? 11.406 -4.688 -1.619 1 93.12 87 ALA A O 1
ATOM 686 N N . PHE A 1 88 ? 11.25 -3.4 0.147 1 93.44 88 PHE A N 1
ATOM 687 C CA . PHE A 1 88 ? 10.211 -2.564 -0.434 1 93.44 88 PHE A CA 1
ATOM 688 C C . PHE A 1 88 ? 10.781 -1.645 -1.504 1 93.44 88 PHE A C 1
ATOM 690 O O . PHE A 1 88 ? 10.047 -1.139 -2.355 1 93.44 88 PHE A O 1
ATOM 697 N N . GLY A 1 89 ? 12.062 -1.437 -1.451 1 93.44 89 GLY A N 1
ATOM 698 C CA . GLY A 1 89 ? 12.727 -0.682 -2.502 1 93.44 89 GLY A CA 1
ATOM 699 C C . GLY A 1 89 ? 13.18 -1.546 -3.664 1 93.44 89 GLY A C 1
ATOM 700 O O . GLY A 1 89 ? 13.68 -1.034 -4.668 1 93.44 89 GLY A O 1
ATOM 701 N N . ASN A 1 90 ? 13 -2.857 -3.494 1 91.06 90 ASN A N 1
ATOM 702 C CA . ASN A 1 90 ? 13.352 -3.791 -4.559 1 91.06 90 ASN A CA 1
ATOM 703 C C . ASN A 1 90 ? 12.484 -3.582 -5.797 1 91.06 90 ASN A C 1
ATOM 705 O O . ASN A 1 90 ? 11.25 -3.615 -5.711 1 91.06 90 ASN A O 1
ATOM 709 N N . PRO A 1 91 ? 13.109 -3.381 -6.973 1 89.31 91 PRO A N 1
ATOM 710 C CA . PRO A 1 91 ? 12.344 -3.1 -8.188 1 89.31 91 PRO A CA 1
ATOM 711 C C . PRO A 1 91 ? 11.336 -4.195 -8.516 1 89.31 91 PRO A C 1
ATOM 713 O O . PRO A 1 91 ? 10.266 -3.914 -9.062 1 89.31 91 PRO A O 1
ATOM 716 N N . LEU A 1 92 ? 11.641 -5.395 -8.156 1 86.56 92 LEU A N 1
ATOM 717 C CA . LEU A 1 92 ? 10.727 -6.496 -8.445 1 86.56 92 LEU A CA 1
ATOM 718 C C . LEU A 1 92 ? 9.484 -6.41 -7.562 1 86.56 92 LEU A C 1
ATOM 720 O O . LEU A 1 92 ? 8.367 -6.68 -8.023 1 86.56 92 LEU A O 1
ATOM 724 N N . ILE A 1 93 ? 9.711 -6.113 -6.32 1 90.5 93 ILE A N 1
ATOM 725 C CA . ILE A 1 93 ? 8.578 -5.961 -5.418 1 90.5 93 ILE A CA 1
ATOM 726 C C . ILE A 1 93 ? 7.734 -4.762 -5.844 1 90.5 93 ILE A C 1
ATOM 728 O O . ILE A 1 93 ? 6.5 -4.824 -5.824 1 90.5 93 ILE A O 1
ATOM 732 N N . GLN A 1 94 ? 8.383 -3.697 -6.254 1 93.38 94 GLN A N 1
ATOM 733 C CA . GLN A 1 94 ? 7.664 -2.545 -6.789 1 93.38 94 GLN A CA 1
ATOM 734 C C . GLN A 1 94 ? 6.836 -2.932 -8.008 1 93.38 94 GLN A C 1
ATOM 736 O O . GLN A 1 94 ? 5.68 -2.521 -8.133 1 93.38 94 GLN A O 1
ATOM 741 N N . LEU A 1 95 ? 7.457 -3.662 -8.875 1 90.56 95 LEU A N 1
ATOM 742 C CA . LEU A 1 95 ? 6.754 -4.125 -10.062 1 90.56 95 LEU A CA 1
ATOM 743 C C . LEU A 1 95 ? 5.496 -4.902 -9.688 1 90.56 95 LEU A C 1
ATOM 745 O O . LEU A 1 95 ? 4.434 -4.695 -10.273 1 90.56 95 LEU A O 1
ATOM 749 N N . ILE A 1 96 ? 5.582 -5.773 -8.719 1 89 96 ILE A N 1
ATOM 750 C CA . ILE A 1 96 ? 4.457 -6.59 -8.273 1 89 96 ILE A CA 1
ATOM 751 C C . ILE A 1 96 ? 3.344 -5.688 -7.746 1 89 96 ILE A C 1
ATOM 753 O O . ILE A 1 96 ? 2.176 -5.859 -8.102 1 89 96 ILE A O 1
ATOM 757 N N . ILE A 1 97 ? 3.705 -4.703 -6.922 1 93.06 97 ILE A N 1
ATOM 758 C CA . ILE A 1 97 ? 2.721 -3.797 -6.344 1 93.06 97 ILE A CA 1
ATOM 759 C C . ILE A 1 97 ? 1.954 -3.09 -7.461 1 93.06 97 ILE A C 1
ATOM 761 O O . ILE A 1 97 ? 0.723 -3.033 -7.438 1 93.06 97 ILE A O 1
ATOM 765 N N . TRP A 1 98 ? 2.645 -2.619 -8.438 1 94.94 98 TRP A N 1
ATOM 766 C CA . TRP A 1 98 ? 2.01 -1.803 -9.461 1 94.94 98 TRP A CA 1
ATOM 767 C C . TRP A 1 98 ? 1.205 -2.67 -10.422 1 94.94 98 TRP A C 1
ATOM 769 O O . TRP A 1 98 ? 0.178 -2.234 -10.953 1 94.94 98 TRP A O 1
ATOM 779 N N . LEU A 1 99 ? 1.614 -3.938 -10.609 1 88.56 99 LEU A N 1
ATOM 780 C CA . LEU A 1 99 ? 0.827 -4.867 -11.414 1 88.56 99 LEU A CA 1
ATOM 781 C C . LEU A 1 99 ? -0.496 -5.191 -10.734 1 88.56 99 LEU A C 1
ATOM 783 O O . LEU A 1 99 ? -1.519 -5.367 -11.398 1 88.56 99 LEU A O 1
ATOM 787 N N . LEU A 1 100 ? -0.405 -5.289 -9.445 1 88.44 100 LEU A N 1
ATOM 788 C CA . LEU A 1 100 ? -1.628 -5.535 -8.688 1 88.44 100 LEU A CA 1
ATOM 789 C C . LEU A 1 100 ? -2.592 -4.359 -8.82 1 88.44 100 LEU A C 1
ATOM 791 O O . LEU A 1 100 ? -3.801 -4.559 -8.969 1 88.44 100 LEU A O 1
ATOM 795 N N . VAL A 1 101 ? -2.057 -3.168 -8.758 1 93.44 101 VAL A N 1
ATOM 796 C CA . VAL A 1 101 ? -2.891 -1.985 -8.945 1 93.44 101 VAL A CA 1
ATOM 797 C C . VAL A 1 101 ? -3.48 -1.981 -10.352 1 93.44 101 VAL A C 1
ATOM 799 O O . VAL A 1 101 ? -4.656 -1.667 -10.539 1 93.44 101 VAL A O 1
ATOM 802 N N . PHE A 1 102 ? -2.674 -2.336 -11.336 1 93.94 102 PHE A N 1
ATOM 803 C CA . PHE A 1 102 ? -3.154 -2.41 -12.711 1 93.94 102 PHE A CA 1
ATOM 804 C C . PHE A 1 102 ? -4.293 -3.416 -12.836 1 93.94 102 PHE A C 1
ATOM 806 O O . PHE A 1 102 ? -5.281 -3.162 -13.523 1 93.94 102 PHE A O 1
ATOM 813 N N . ALA A 1 103 ? -4.152 -4.57 -12.234 1 86.62 103 ALA A N 1
ATOM 814 C CA . ALA A 1 103 ? -5.164 -5.621 -12.312 1 86.62 103 ALA A CA 1
ATOM 815 C C . ALA A 1 103 ? -6.523 -5.117 -11.836 1 86.62 103 ALA A C 1
ATOM 817 O O . ALA A 1 103 ? -7.562 -5.531 -12.344 1 86.62 103 ALA A O 1
ATOM 818 N N . ALA A 1 104 ? -6.496 -4.207 -10.906 1 90.25 104 ALA A N 1
ATOM 819 C CA . ALA A 1 104 ? -7.73 -3.643 -10.367 1 90.25 104 ALA A CA 1
ATOM 820 C C . ALA A 1 104 ? -8.492 -2.857 -11.43 1 90.25 104 ALA A C 1
ATOM 822 O O . ALA A 1 104 ? -9.719 -2.764 -11.383 1 90.25 104 ALA A O 1
ATOM 823 N N . ILE A 1 105 ? -7.773 -2.262 -12.422 1 93.56 105 ILE A N 1
ATOM 824 C CA . ILE A 1 105 ? -8.43 -1.544 -13.508 1 93.56 105 ILE A CA 1
ATOM 825 C C . ILE A 1 105 ? -9.383 -2.48 -14.242 1 93.56 105 ILE A C 1
ATOM 827 O O . ILE A 1 105 ? -10.547 -2.133 -14.484 1 93.56 105 ILE A O 1
ATOM 831 N N . LEU A 1 106 ? -8.914 -3.65 -14.5 1 87.06 106 LEU A N 1
ATOM 832 C CA . LEU A 1 106 ? -9.719 -4.617 -15.25 1 87.06 106 LEU A CA 1
ATOM 833 C C . LEU A 1 106 ? -10.859 -5.152 -14.391 1 87.06 106 LEU A C 1
ATOM 835 O O . LEU A 1 106 ? -11.969 -5.363 -14.891 1 87.06 106 LEU A O 1
ATOM 839 N N . MET A 1 107 ? -10.617 -5.312 -13.188 1 82.44 107 MET A N 1
ATOM 840 C CA . MET A 1 107 ? -11.633 -5.828 -12.273 1 82.44 107 MET A CA 1
ATOM 841 C C . MET A 1 107 ? -12.758 -4.816 -12.078 1 82.44 107 MET A C 1
ATOM 843 O O . MET A 1 107 ? -13.938 -5.168 -12.141 1 82.44 107 MET A O 1
ATOM 847 N N . VAL A 1 108 ? -12.414 -3.564 -11.844 1 87.75 108 VAL A N 1
ATOM 848 C CA . VAL A 1 108 ? -13.391 -2.537 -11.508 1 87.75 108 VAL A CA 1
ATOM 849 C C . VAL A 1 108 ? -14.172 -2.137 -12.758 1 87.75 108 VAL A C 1
ATOM 851 O O . VAL A 1 108 ? -15.344 -1.779 -12.672 1 87.75 108 VAL A O 1
ATOM 854 N N . SER A 1 109 ? -13.578 -2.244 -13.938 1 91.75 109 SER A N 1
ATOM 855 C CA . SER A 1 109 ? -14.242 -1.85 -15.172 1 91.75 109 SER A CA 1
ATOM 856 C C . SER A 1 109 ? -15.289 -2.875 -15.586 1 91.75 109 SER A C 1
ATOM 858 O O . SER A 1 109 ? -16.234 -2.551 -16.328 1 91.75 109 SER A O 1
ATOM 860 N N . GLY A 1 110 ? -15.117 -4.184 -15.25 1 86.5 110 GLY A N 1
ATOM 861 C CA . GLY A 1 110 ? -16.031 -5.246 -15.633 1 86.5 110 GLY A CA 1
ATOM 862 C C . GLY A 1 110 ? -15.836 -5.73 -17.047 1 86.5 110 GLY A C 1
ATOM 863 O O . GLY A 1 110 ? -16.641 -6.5 -17.578 1 86.5 110 GLY A O 1
ATOM 864 N N . ILE A 1 111 ? -14.781 -5.355 -17.641 1 88.19 111 ILE A N 1
ATOM 865 C CA . ILE A 1 111 ? -14.562 -5.648 -19.047 1 88.19 111 ILE A CA 1
ATOM 866 C C . ILE A 1 111 ? -14.328 -7.145 -19.234 1 88.19 111 ILE A C 1
ATOM 868 O O . ILE A 1 111 ? -14.766 -7.73 -20.234 1 88.19 111 ILE A O 1
ATOM 872 N N . SER A 1 112 ? -13.586 -7.816 -18.391 1 81.94 112 SER A N 1
ATOM 873 C CA . SER A 1 112 ? -13.312 -9.25 -18.516 1 81.94 112 SER A CA 1
ATOM 874 C C . SER A 1 112 ? -14.609 -10.055 -18.484 1 81.94 112 SER A C 1
ATOM 876 O O . SER A 1 112 ? -14.766 -11 -19.266 1 81.94 112 SER A O 1
ATOM 878 N N . GLU A 1 113 ? -15.477 -9.664 -17.641 1 82.88 113 GLU A N 1
ATOM 879 C CA . GLU A 1 113 ? -16.766 -10.336 -17.531 1 82.88 113 GLU A CA 1
ATOM 880 C C . GLU A 1 113 ? -17.594 -10.133 -18.781 1 82.88 113 GLU A C 1
ATOM 882 O O . GLU A 1 113 ? -18.25 -11.07 -19.266 1 82.88 113 GLU A O 1
ATOM 887 N N . GLN A 1 114 ? -17.562 -9 -19.297 1 86.31 114 GLN A N 1
ATOM 888 C CA . GLN A 1 114 ? -18.344 -8.711 -20.484 1 86.31 114 GLN A CA 1
ATOM 889 C C . GLN A 1 114 ? -17.797 -9.492 -21.688 1 86.31 114 GLN A C 1
ATOM 891 O O . GLN A 1 114 ? -18.578 -9.984 -22.516 1 86.31 114 GLN A O 1
ATOM 896 N N . ILE A 1 115 ? -16.562 -9.594 -21.797 1 83.62 115 ILE A N 1
ATOM 897 C CA . ILE A 1 115 ? -15.953 -10.352 -22.891 1 83.62 115 ILE A CA 1
ATOM 898 C C . ILE A 1 115 ? -16.328 -11.828 -22.766 1 83.62 115 ILE A C 1
ATOM 900 O O . ILE A 1 115 ? -16.656 -12.477 -23.75 1 83.62 115 ILE A O 1
ATOM 904 N N . ALA A 1 116 ? -16.297 -12.352 -21.578 1 81.31 116 ALA A N 1
ATOM 905 C CA . ALA A 1 116 ? -16.672 -13.742 -21.344 1 81.31 116 ALA A CA 1
ATOM 906 C C . ALA A 1 116 ? -18.125 -13.992 -21.734 1 81.31 116 ALA A C 1
ATOM 908 O O . ALA A 1 116 ? -18.438 -15 -22.391 1 81.31 116 ALA A O 1
ATOM 909 N N . GLN A 1 117 ? -18.984 -13.109 -21.375 1 82.69 117 GLN A N 1
ATOM 910 C CA . GLN A 1 117 ? -20.391 -13.242 -21.703 1 82.69 117 GLN A CA 1
ATOM 911 C C . GLN A 1 117 ? -20.609 -13.227 -23.219 1 82.69 117 GLN A C 1
ATOM 913 O O . GLN A 1 117 ? -21.406 -14.008 -23.734 1 82.69 117 GLN A O 1
ATOM 918 N N . ARG A 1 118 ? -19.906 -12.414 -23.875 1 85.06 118 ARG A N 1
ATOM 919 C CA . ARG A 1 118 ? -20.031 -12.305 -25.328 1 85.06 118 ARG A CA 1
ATOM 920 C C . ARG A 1 118 ? -19.531 -13.57 -26.016 1 85.06 118 ARG A C 1
ATOM 922 O O . ARG A 1 118 ? -20.078 -14 -27.031 1 85.06 118 ARG A O 1
ATOM 929 N N . LEU A 1 119 ? -18.484 -14.133 -25.484 1 83.5 119 LEU A N 1
ATOM 930 C CA . LEU A 1 119 ? -17.938 -15.367 -26.047 1 83.5 119 LEU A CA 1
ATOM 931 C C . LEU A 1 119 ? -18.906 -16.516 -25.875 1 83.5 119 LEU A C 1
ATOM 933 O O . LEU A 1 119 ? -19.156 -17.281 -26.812 1 83.5 119 LEU A O 1
ATOM 937 N N . ILE A 1 120 ? -19.5 -16.609 -24.75 1 81.12 120 ILE A N 1
ATOM 938 C CA . ILE A 1 120 ? -20.391 -17.719 -24.422 1 81.12 120 ILE A CA 1
ATOM 939 C C . ILE A 1 120 ? -21.703 -17.578 -25.188 1 81.12 120 ILE A C 1
ATOM 941 O O . ILE A 1 120 ? -22.297 -18.578 -25.594 1 81.12 120 ILE A O 1
ATOM 945 N N . ALA A 1 121 ? -22.125 -16.344 -25.438 1 82.25 121 ALA A N 1
ATOM 946 C CA . ALA A 1 121 ? -23.375 -16.078 -26.125 1 82.25 121 ALA A CA 1
ATOM 947 C C . ALA A 1 121 ? -23.188 -16.188 -27.641 1 82.25 121 ALA A C 1
ATOM 949 O O . ALA A 1 121 ? -24.172 -16.094 -28.391 1 82.25 121 ALA A O 1
ATOM 950 N N . SER A 1 122 ? -22.094 -16.484 -28.062 1 83.75 122 SER A N 1
ATOM 951 C CA . SER A 1 122 ? -21.797 -16.5 -29.5 1 83.75 122 SER A CA 1
ATOM 952 C C . SER A 1 122 ? -22.594 -17.594 -30.203 1 83.75 122 SER A C 1
ATOM 954 O O . SER A 1 122 ? -22.859 -18.656 -29.625 1 83.75 122 SER A O 1
ATOM 956 N N . LYS A 1 123 ? -22.922 -17.406 -31.5 1 82.81 123 LYS A N 1
ATOM 957 C CA . LYS A 1 123 ? -23.719 -18.312 -32.312 1 82.81 123 LYS A CA 1
ATOM 958 C C . LYS A 1 123 ? -22.953 -19.609 -32.562 1 82.81 123 LYS A C 1
ATOM 960 O O . LYS A 1 123 ? -23.562 -20.641 -32.875 1 82.81 123 LYS A O 1
ATOM 965 N N . TYR A 1 124 ? -21.688 -19.594 -32.375 1 84.88 124 TYR A N 1
ATOM 966 C CA . TYR A 1 124 ? -20.844 -20.75 -32.688 1 84.88 124 TYR A CA 1
ATOM 967 C C . TYR A 1 124 ? -21.016 -21.844 -31.656 1 84.88 124 TYR A C 1
ATOM 969 O O . TYR A 1 124 ? -20.625 -22.984 -31.891 1 84.88 124 TYR A O 1
ATOM 977 N N . THR A 1 125 ? -21.625 -21.547 -30.5 1 86.12 125 THR A N 1
ATOM 978 C CA . THR A 1 125 ? -21.75 -22.516 -29.422 1 86.12 125 THR A CA 1
ATOM 979 C C . THR A 1 125 ? -23.062 -23.281 -29.547 1 86.12 125 THR A C 1
ATOM 981 O O . THR A 1 125 ? -23.234 -24.344 -28.938 1 86.12 125 THR A O 1
ATOM 984 N N . LYS A 1 126 ? -23.953 -22.875 -30.375 1 83.62 126 LYS A N 1
ATOM 985 C CA . LYS A 1 126 ? -25.281 -23.469 -30.453 1 83.62 126 LYS A CA 1
ATOM 986 C C . LYS A 1 126 ? -25.219 -24.844 -31.094 1 83.62 126 LYS A C 1
ATOM 988 O O . LYS A 1 126 ? -24.672 -25.016 -32.188 1 83.62 126 LYS A O 1
ATOM 993 N N . GLY A 1 127 ? -25.719 -25.828 -30.422 1 84.94 127 GLY A N 1
ATOM 994 C CA . GLY A 1 127 ? -25.859 -27.188 -30.922 1 84.94 127 GLY A CA 1
ATOM 995 C C . GLY A 1 127 ? -24.562 -27.953 -30.906 1 84.94 127 GLY A C 1
ATOM 996 O O . GLY A 1 127 ? -24.469 -29.062 -31.453 1 84.94 127 GLY A O 1
ATOM 997 N N . ARG A 1 128 ? -23.531 -27.453 -30.406 1 92.06 128 ARG A N 1
ATOM 998 C CA . ARG A 1 128 ? -22.219 -28.094 -30.344 1 92.06 128 ARG A CA 1
ATOM 999 C C . ARG A 1 128 ? -21.719 -28.141 -28.906 1 92.06 128 ARG A C 1
ATOM 1001 O O . ARG A 1 128 ? -20.984 -27.266 -28.469 1 92.06 128 ARG A O 1
ATOM 1008 N N . PRO A 1 129 ? -22 -29.25 -28.266 1 92.31 129 PRO A N 1
ATOM 1009 C CA . PRO A 1 129 ? -21.75 -29.328 -26.828 1 92.31 129 PRO A CA 1
ATOM 1010 C C . PRO A 1 129 ? -20.281 -29.156 -26.469 1 92.31 129 PRO A C 1
ATOM 1012 O O . PRO A 1 129 ? -19.953 -28.453 -25.516 1 92.31 129 PRO A O 1
ATOM 1015 N N . TRP A 1 130 ? -19.375 -29.766 -27.219 1 94.56 130 TRP A N 1
ATOM 1016 C CA . TRP A 1 130 ? -17.953 -29.641 -26.922 1 94.56 130 TRP A CA 1
ATOM 1017 C C . TRP A 1 130 ? -17.453 -28.234 -27.219 1 94.56 130 TRP A C 1
ATOM 1019 O O . TRP A 1 130 ? -16.578 -27.734 -26.516 1 94.56 130 TRP A O 1
ATOM 1029 N N . VAL A 1 131 ? -17.938 -27.609 -28.25 1 93.75 131 VAL A N 1
ATOM 1030 C CA . VAL A 1 131 ? -17.547 -26.234 -28.562 1 93.75 131 VAL A CA 1
ATOM 1031 C C . VAL A 1 131 ? -18.016 -25.312 -27.438 1 93.75 131 VAL A C 1
ATOM 1033 O O . VAL A 1 131 ? -17.281 -24.406 -27.031 1 93.75 131 VAL A O 1
ATOM 1036 N N . LEU A 1 132 ? -19.234 -25.547 -26.953 1 92.12 132 LEU A N 1
ATOM 1037 C CA . LEU A 1 132 ? -19.75 -24.766 -25.828 1 92.12 132 LEU A CA 1
ATOM 1038 C C . LEU A 1 132 ? -18.844 -24.891 -24.609 1 92.12 132 LEU A C 1
ATOM 1040 O O . LEU A 1 132 ? -18.469 -23.891 -24 1 92.12 132 LEU A O 1
ATOM 1044 N N . SER A 1 133 ? -18.453 -26.125 -24.312 1 95.44 133 SER A N 1
ATOM 1045 C CA . SER A 1 133 ? -17.578 -26.375 -23.172 1 95.44 133 SER A CA 1
ATOM 1046 C C . SER A 1 133 ? -16.234 -25.688 -23.344 1 95.44 133 SER A C 1
ATOM 1048 O O . SER A 1 133 ? -15.734 -25.047 -22.406 1 95.44 133 SER A O 1
ATOM 1050 N N . ILE A 1 134 ? -15.672 -25.734 -24.531 1 96.12 134 ILE A N 1
ATOM 1051 C CA . ILE A 1 134 ? -14.359 -25.156 -24.812 1 96.12 134 ILE A CA 1
ATOM 1052 C C . ILE A 1 134 ? -14.445 -23.641 -24.766 1 96.12 134 ILE A C 1
ATOM 1054 O O . ILE A 1 134 ? -13.539 -22.984 -24.25 1 96.12 134 ILE A O 1
ATOM 1058 N N . VAL A 1 135 ? -15.508 -23.109 -25.234 1 93.88 135 VAL A N 1
ATOM 1059 C CA . VAL A 1 135 ? -15.656 -21.656 -25.266 1 93.88 135 VAL A CA 1
ATOM 1060 C C . VAL A 1 135 ? -15.758 -21.125 -23.844 1 93.88 135 VAL A C 1
ATOM 1062 O O . VAL A 1 135 ? -15.195 -20.062 -23.516 1 93.88 135 VAL A O 1
ATOM 1065 N N . ILE A 1 136 ? -16.484 -21.812 -22.984 1 93.38 136 ILE A N 1
ATOM 1066 C CA . ILE A 1 136 ? -16.562 -21.422 -21.578 1 93.38 136 ILE A CA 1
ATOM 1067 C C . ILE A 1 136 ? -15.172 -21.438 -20.953 1 93.38 136 ILE A C 1
ATOM 1069 O O . ILE A 1 136 ? -14.781 -20.5 -20.266 1 93.38 136 ILE A O 1
ATOM 1073 N N . LEU A 1 137 ? -14.43 -22.438 -21.266 1 96.88 137 LEU A N 1
ATOM 1074 C CA . LEU A 1 137 ? -13.102 -22.594 -20.688 1 96.88 137 LEU A CA 1
ATOM 1075 C C . LEU A 1 137 ? -12.141 -21.562 -21.281 1 96.88 137 LEU A C 1
ATOM 1077 O O . LEU A 1 137 ? -11.266 -21.047 -20.562 1 96.88 137 LEU A O 1
ATOM 1081 N N . VAL A 1 138 ? -12.266 -21.25 -22.531 1 94.88 138 VAL A N 1
ATOM 1082 C CA . VAL A 1 138 ? -11.438 -20.234 -23.172 1 94.88 138 VAL A CA 1
ATOM 1083 C C . VAL A 1 138 ? -11.727 -18.859 -22.562 1 94.88 138 VAL A C 1
ATOM 1085 O O . VAL A 1 138 ? -10.82 -18.062 -22.359 1 94.88 138 VAL A O 1
ATOM 1088 N N . ALA A 1 139 ? -12.969 -18.625 -22.281 1 91.81 139 ALA A N 1
ATOM 1089 C CA . ALA A 1 139 ? -13.336 -17.375 -21.625 1 91.81 139 ALA A CA 1
ATOM 1090 C C . ALA A 1 139 ? -12.633 -17.234 -20.266 1 91.81 139 ALA A C 1
ATOM 1092 O O . ALA A 1 139 ? -12.109 -16.172 -19.953 1 91.81 139 ALA A O 1
ATOM 1093 N N . VAL A 1 140 ? -12.578 -18.297 -19.547 1 94.12 140 VAL A N 1
ATOM 1094 C CA . VAL A 1 140 ? -11.922 -18.297 -18.25 1 94.12 140 VAL A CA 1
ATOM 1095 C C . VAL A 1 140 ? -10.414 -18.141 -18.438 1 94.12 140 VAL A C 1
ATOM 1097 O O . VAL A 1 140 ? -9.766 -17.406 -17.703 1 94.12 140 VAL A O 1
ATOM 1100 N N . TYR A 1 141 ? -9.914 -18.828 -19.406 1 94.62 141 TYR A N 1
ATOM 1101 C CA . TYR A 1 141 ? -8.484 -18.812 -19.719 1 94.62 141 TYR A CA 1
ATOM 1102 C C . TYR A 1 141 ? -8.016 -17.391 -20.031 1 94.62 141 TYR A C 1
ATOM 1104 O O . TYR A 1 141 ? -7.051 -16.906 -19.438 1 94.62 141 TYR A O 1
ATOM 1112 N N . VAL A 1 142 ? -8.695 -16.719 -20.844 1 90.38 142 VAL A N 1
ATOM 1113 C CA . VAL A 1 142 ? -8.344 -15.375 -21.281 1 90.38 142 VAL A CA 1
ATOM 1114 C C . VAL A 1 142 ? -8.57 -14.391 -20.125 1 90.38 142 VAL A C 1
ATOM 1116 O O . VAL A 1 142 ? -7.738 -13.516 -19.875 1 90.38 142 VAL A O 1
ATOM 1119 N N . GLY A 1 143 ? -9.672 -14.547 -19.5 1 87.5 143 GLY A N 1
ATOM 1120 C CA . GLY A 1 143 ? -9.953 -13.664 -18.375 1 87.5 143 GLY A CA 1
ATOM 1121 C C . GLY A 1 143 ? -8.945 -13.789 -17.25 1 87.5 143 GLY A C 1
ATOM 1122 O O . GLY A 1 143 ? -8.531 -12.781 -16.672 1 87.5 143 GLY A O 1
ATOM 1123 N N . ALA A 1 144 ? -8.602 -15 -16.984 1 91.06 144 ALA A N 1
ATOM 1124 C CA . ALA A 1 144 ? -7.633 -15.25 -15.914 1 91.06 144 ALA A CA 1
ATOM 1125 C C . ALA A 1 144 ? -6.266 -14.68 -16.266 1 91.06 144 ALA A C 1
ATOM 1127 O O . ALA A 1 144 ? -5.543 -14.203 -15.383 1 91.06 144 ALA A O 1
ATOM 1128 N N . ALA A 1 145 ? -5.914 -14.711 -17.484 1 90.06 145 ALA A N 1
ATOM 1129 C CA . ALA A 1 145 ? -4.629 -14.188 -17.953 1 90.06 145 ALA A CA 1
ATOM 1130 C C . ALA A 1 145 ? -4.5 -12.695 -17.641 1 90.06 145 ALA A C 1
ATOM 1132 O O . ALA A 1 145 ? -3.391 -12.188 -17.484 1 90.06 145 ALA A O 1
ATOM 1133 N N . PHE A 1 146 ? -5.625 -12.148 -17.406 1 82.81 146 PHE A N 1
ATOM 1134 C CA . PHE A 1 146 ? -5.57 -10.703 -17.203 1 82.81 146 PHE A CA 1
ATOM 1135 C C . PHE A 1 146 ? -6.137 -10.336 -15.844 1 82.81 146 PHE A C 1
ATOM 1137 O O . PHE A 1 146 ? -6.598 -9.211 -15.641 1 82.81 146 PHE A O 1
ATOM 1144 N N . GLY A 1 147 ? -6.285 -11.258 -15.047 1 78.94 147 GLY A N 1
ATOM 1145 C CA . GLY A 1 147 ? -6.465 -10.945 -13.641 1 78.94 147 GLY A CA 1
ATOM 1146 C C . GLY A 1 147 ? -7.879 -11.188 -13.148 1 78.94 147 GLY A C 1
ATOM 1147 O O . GLY A 1 147 ? -8.172 -10.992 -11.969 1 78.94 147 GLY A O 1
ATOM 1148 N N . ALA A 1 148 ? -8.82 -11.555 -13.914 1 80.38 148 ALA A N 1
ATOM 1149 C CA . ALA A 1 148 ? -10.195 -11.797 -13.492 1 80.38 148 ALA A CA 1
ATOM 1150 C C . ALA A 1 148 ? -10.43 -13.273 -13.195 1 80.38 148 ALA A C 1
ATOM 1152 O O . ALA A 1 148 ? -11.398 -13.867 -13.664 1 80.38 148 ALA A O 1
ATOM 1153 N N . ASN A 1 149 ? -9.578 -13.828 -12.391 1 85.75 149 ASN A N 1
ATOM 1154 C CA . ASN A 1 149 ? -9.641 -15.273 -12.219 1 85.75 149 ASN A CA 1
ATOM 1155 C C . ASN A 1 149 ? -10.797 -15.68 -11.297 1 85.75 149 ASN A C 1
ATOM 1157 O O . ASN A 1 149 ? -11.688 -16.422 -11.711 1 85.75 149 ASN A O 1
ATOM 1161 N N . LEU A 1 150 ? -11.055 -15.117 -10.164 1 82.31 150 LEU A N 1
ATOM 1162 C CA . LEU A 1 150 ? -12.078 -15.531 -9.211 1 82.31 150 LEU A CA 1
ATOM 1163 C C . LEU A 1 150 ? -13.469 -15.164 -9.711 1 82.31 150 LEU A C 1
ATOM 1165 O O . LEU A 1 150 ? -14.398 -15.969 -9.641 1 82.31 150 LEU A O 1
ATOM 1169 N N . ALA A 1 151 ? -13.562 -14.016 -10.25 1 80.88 151 ALA A N 1
ATOM 1170 C CA . ALA A 1 151 ? -14.852 -13.539 -10.742 1 80.88 151 ALA A CA 1
ATOM 1171 C C . ALA A 1 151 ? -15.352 -14.414 -11.891 1 80.88 151 ALA A C 1
ATOM 1173 O O . ALA A 1 151 ? -16.531 -14.758 -11.945 1 80.88 151 ALA A O 1
ATOM 1174 N N . LEU A 1 152 ? -14.469 -14.781 -12.672 1 88 152 LEU A N 1
ATOM 1175 C CA . LEU A 1 152 ? -14.875 -15.539 -13.852 1 88 152 LEU A CA 1
ATOM 1176 C C . LEU A 1 152 ? -15.195 -16.984 -13.484 1 88 152 LEU A C 1
ATOM 1178 O O . LEU A 1 152 ? -16.062 -17.609 -14.109 1 88 152 LEU A O 1
ATOM 1182 N N . ILE A 1 153 ? -14.523 -17.484 -12.5 1 92.62 153 ILE A N 1
ATOM 1183 C CA . ILE A 1 153 ? -14.883 -18.812 -12.016 1 92.62 153 ILE A CA 1
ATOM 1184 C C . ILE A 1 153 ? -16.344 -18.828 -11.555 1 92.62 153 ILE A C 1
ATOM 1186 O O . ILE A 1 153 ? -17.125 -19.672 -11.977 1 92.62 153 ILE A O 1
ATOM 1190 N N . LEU A 1 154 ? -16.766 -17.828 -10.812 1 87 154 LEU A N 1
ATOM 1191 C CA . LEU A 1 154 ? -18.109 -17.766 -10.273 1 87 154 LEU A CA 1
ATOM 1192 C C . LEU A 1 154 ? -19.125 -17.562 -11.391 1 87 154 LEU A C 1
ATOM 1194 O O . LEU A 1 154 ? -20.188 -18.203 -11.398 1 87 154 LEU A O 1
ATOM 1198 N N . ILE A 1 155 ? -18.781 -16.734 -12.289 1 84.94 155 ILE A N 1
ATOM 1199 C CA . ILE A 1 155 ? -19.688 -16.438 -13.391 1 84.94 155 ILE A CA 1
ATOM 1200 C C . ILE A 1 155 ? -19.875 -17.672 -14.258 1 84.94 155 ILE A C 1
ATOM 1202 O O . ILE A 1 155 ? -21 -18.047 -14.602 1 84.94 155 ILE A O 1
ATOM 1206 N N . CYS A 1 156 ? -18.812 -18.312 -14.594 1 91.75 156 CYS A N 1
ATOM 1207 C CA . CYS A 1 156 ? -18.891 -19.469 -15.469 1 91.75 156 CYS A CA 1
ATOM 1208 C C . CYS A 1 156 ? -19.531 -20.656 -14.742 1 91.75 156 CYS A C 1
ATOM 1210 O O . CYS A 1 156 ? -20.219 -21.469 -15.367 1 91.75 156 CYS A O 1
ATOM 1212 N N . TRP A 1 157 ? -19.297 -20.812 -13.438 1 92.44 157 TRP A N 1
ATOM 1213 C CA . TRP A 1 157 ? -20 -21.812 -12.648 1 92.44 157 TRP A CA 1
ATOM 1214 C C . TRP A 1 157 ? -21.516 -21.594 -12.703 1 92.44 157 TRP A C 1
ATOM 1216 O O . TRP A 1 157 ? -22.281 -22.547 -12.797 1 92.44 157 TRP A O 1
ATOM 1226 N N . GLU A 1 158 ? -21.875 -20.328 -12.594 1 86.25 158 GLU A N 1
ATOM 1227 C CA . GLU A 1 158 ? -23.297 -20 -12.68 1 86.25 158 GLU A CA 1
ATOM 1228 C C . GLU A 1 158 ? -23.859 -20.375 -14.047 1 86.25 158 GLU A C 1
ATOM 1230 O O . GLU A 1 158 ? -24.984 -20.859 -14.148 1 86.25 158 GLU A O 1
ATOM 1235 N N . PHE A 1 159 ? -23.125 -20.125 -15.016 1 86.38 159 PHE A N 1
ATOM 1236 C CA . PHE A 1 159 ? -23.547 -20.5 -16.359 1 86.38 159 PHE A CA 1
ATOM 1237 C C . PHE A 1 159 ? -23.719 -22 -16.484 1 86.38 159 PHE A C 1
ATOM 1239 O O . PHE A 1 159 ? -24.719 -22.469 -17.047 1 86.38 159 PHE A O 1
ATOM 1246 N N . VAL A 1 160 ? -22.797 -22.719 -16 1 92.19 160 VAL A N 1
ATOM 1247 C CA . VAL A 1 160 ? -22.844 -24.172 -16.047 1 92.19 160 VAL A CA 1
ATOM 1248 C C . VAL A 1 160 ? -24.047 -24.672 -15.266 1 92.19 160 VAL A C 1
ATOM 1250 O O . VAL A 1 160 ? -24.766 -25.578 -15.711 1 92.19 160 VAL A O 1
ATOM 1253 N N . SER A 1 161 ? -24.281 -24.094 -14.109 1 90 161 SER A N 1
ATOM 1254 C CA . SER A 1 161 ? -25.422 -24.469 -13.281 1 90 161 SER A CA 1
ATOM 1255 C C . SER A 1 161 ? -26.75 -24.203 -14 1 90 161 SER A C 1
ATOM 1257 O O . SER A 1 161 ? -27.656 -25.047 -13.984 1 90 161 SER A O 1
ATOM 1259 N N . THR A 1 162 ? -26.828 -23.094 -14.578 1 84.19 162 THR A N 1
ATOM 1260 C CA . THR A 1 162 ? -28.047 -22.719 -15.281 1 84.19 162 THR A CA 1
ATOM 1261 C C . THR A 1 162 ? -28.297 -23.641 -16.469 1 84.19 162 THR A C 1
ATOM 1263 O O . THR A 1 162 ? -29.422 -24.125 -16.656 1 84.19 162 THR A O 1
ATOM 1266 N N . ILE A 1 163 ? -27.312 -23.906 -17.203 1 87.25 163 ILE A N 1
ATOM 1267 C CA . ILE A 1 163 ? -27.422 -24.797 -18.359 1 87.25 163 ILE A CA 1
ATOM 1268 C C . ILE A 1 163 ? -27.797 -26.203 -17.875 1 87.25 163 ILE A C 1
ATOM 1270 O O . ILE A 1 163 ? -28.656 -26.859 -18.484 1 87.25 163 ILE A O 1
ATOM 1274 N N . SER A 1 164 ? -27.156 -26.656 -16.875 1 90.94 164 SER A N 1
ATOM 1275 C CA . SER A 1 164 ? -27.406 -28 -16.344 1 90.94 164 SER A CA 1
ATOM 1276 C C . SER A 1 164 ? -28.859 -28.141 -15.906 1 90.94 164 SER A C 1
ATOM 1278 O O . SER A 1 164 ? -29.5 -29.172 -16.172 1 90.94 164 SER A O 1
ATOM 1280 N N . LYS A 1 165 ? -29.328 -27.156 -15.242 1 86.69 165 LYS A N 1
ATOM 1281 C CA . LYS A 1 165 ? -30.719 -27.203 -14.805 1 86.69 165 LYS A CA 1
ATOM 1282 C C . LYS A 1 165 ? -31.672 -27.156 -16 1 86.69 165 LYS A C 1
ATOM 1284 O O . LYS A 1 165 ? -32.688 -27.859 -16 1 86.69 165 LYS A O 1
ATOM 1289 N N . GLN A 1 166 ? -31.375 -26.469 -16.953 1 85.25 166 GLN A N 1
ATOM 1290 C CA . GLN A 1 166 ? -32.219 -26.312 -18.125 1 85.25 166 GLN A CA 1
ATOM 1291 C C . GLN A 1 166 ? -32.312 -27.625 -18.906 1 85.25 166 GLN A C 1
ATOM 1293 O O . GLN A 1 166 ? -33.375 -27.953 -19.453 1 85.25 166 GLN A O 1
ATOM 1298 N N . VAL A 1 167 ? -31.25 -28.312 -18.969 1 89.62 167 VAL A N 1
ATOM 1299 C CA . VAL A 1 167 ? -31.234 -29.5 -19.812 1 89.62 167 VAL A CA 1
ATOM 1300 C C . VAL A 1 167 ? -31.516 -30.75 -18.984 1 89.62 167 VAL A C 1
ATOM 1302 O O . VAL A 1 167 ? -31.625 -31.859 -19.516 1 89.62 167 VAL A O 1
ATOM 1305 N N . GLY A 1 168 ? -31.516 -30.594 -17.656 1 89.12 168 GLY A N 1
ATOM 1306 C CA . GLY A 1 168 ? -31.922 -31.672 -16.781 1 89.12 168 GLY A CA 1
ATOM 1307 C C . GLY A 1 168 ? -30.75 -32.469 -16.234 1 89.12 168 GLY A C 1
ATOM 1308 O O . GLY A 1 168 ? -30.875 -33.688 -16 1 89.12 168 GLY A O 1
ATOM 1309 N N . TYR A 1 169 ? -29.594 -31.906 -16.188 1 93.12 169 TYR A N 1
ATOM 1310 C CA . TYR A 1 169 ? -28.469 -32.562 -15.523 1 93.12 169 TYR A CA 1
ATOM 1311 C C . TYR A 1 169 ? -28.656 -32.562 -14.016 1 93.12 169 TYR A C 1
ATOM 1313 O O . TYR A 1 169 ? -29.141 -31.578 -13.445 1 93.12 169 TYR A O 1
ATOM 1321 N N . GLY A 1 170 ? -28.328 -33.688 -13.414 1 90.25 170 GLY A N 1
ATOM 1322 C CA . GLY A 1 170 ? -28.344 -33.781 -11.969 1 90.25 170 GLY A CA 1
ATOM 1323 C C . GLY A 1 170 ? -26.969 -33.844 -11.352 1 90.25 170 GLY A C 1
ATOM 1324 O O . GLY A 1 170 ? -25.969 -33.75 -12.062 1 90.25 170 GLY A O 1
ATOM 1325 N N . LYS A 1 171 ? -26.875 -34.031 -10.047 1 89.06 171 LYS A N 1
ATOM 1326 C CA . LYS A 1 171 ? -25.641 -34 -9.273 1 89.06 171 LYS A CA 1
ATOM 1327 C C . LYS A 1 171 ? -24.734 -35.188 -9.617 1 89.06 171 LYS A C 1
ATOM 1329 O O . LYS A 1 171 ? -23.531 -35.125 -9.383 1 89.06 171 LYS A O 1
ATOM 1334 N N . GLU A 1 172 ? -25.344 -36.125 -10.242 1 90.75 172 GLU A N 1
ATOM 1335 C CA . GLU A 1 172 ? -24.562 -37.312 -10.539 1 90.75 172 GLU A CA 1
ATOM 1336 C C . GLU A 1 172 ? -24.031 -37.281 -11.969 1 90.75 172 GLU A C 1
ATOM 1338 O O . GLU A 1 172 ? -23.141 -38.094 -12.32 1 90.75 172 GLU A O 1
ATOM 1343 N N . ASP A 1 173 ? -24.547 -36.406 -12.734 1 93.94 173 ASP A N 1
ATOM 1344 C CA . ASP A 1 173 ? -24.109 -36.312 -14.117 1 93.94 173 ASP A CA 1
ATOM 1345 C C . ASP A 1 173 ? -22.672 -35.812 -14.211 1 93.94 173 ASP A C 1
ATOM 1347 O O . ASP A 1 173 ? -22.266 -34.938 -13.438 1 93.94 173 ASP A O 1
ATOM 1351 N N . ARG A 1 174 ? -21.953 -36.25 -15.148 1 95.44 174 ARG A N 1
ATOM 1352 C CA . ARG A 1 174 ? -20.516 -36 -15.211 1 95.44 174 ARG A CA 1
ATOM 1353 C C . ARG A 1 174 ? -20.188 -34.656 -15.852 1 95.44 174 ARG A C 1
ATOM 1355 O O . ARG A 1 174 ? -19.172 -34.062 -15.539 1 95.44 174 ARG A O 1
ATOM 1362 N N . TRP A 1 175 ? -21 -34.188 -16.703 1 96.31 175 TRP A N 1
ATOM 1363 C CA . TRP A 1 175 ? -20.641 -33 -17.438 1 96.31 175 TRP A CA 1
ATOM 1364 C C . TRP A 1 175 ? -20.516 -31.797 -16.5 1 96.31 175 TRP A C 1
ATOM 1366 O O . TRP A 1 175 ? -19.516 -31.078 -16.516 1 96.31 175 TRP A O 1
ATOM 1376 N N . PRO A 1 176 ? -21.594 -31.562 -15.68 1 95.88 176 PRO A N 1
ATOM 1377 C CA . PRO A 1 176 ? -21.453 -30.422 -14.766 1 95.88 176 PRO A CA 1
ATOM 1378 C C . PRO A 1 176 ? -20.25 -30.578 -13.828 1 95.88 176 PRO A C 1
ATOM 1380 O O . PRO A 1 176 ? -19.562 -29.594 -13.555 1 95.88 176 PRO A O 1
ATOM 1383 N N . LYS A 1 177 ? -19.984 -31.734 -13.367 1 96.19 177 LYS A N 1
ATOM 1384 C CA . LYS A 1 177 ? -18.844 -31.984 -12.492 1 96.19 177 LYS A CA 1
ATOM 1385 C C . LYS A 1 177 ? -17.531 -31.703 -13.203 1 96.19 177 LYS A C 1
ATOM 1387 O O . LYS A 1 177 ? -16.641 -31.062 -12.641 1 96.19 177 LYS A O 1
ATOM 1392 N N . MET A 1 178 ? -17.453 -32.188 -14.391 1 96.88 178 MET A N 1
ATOM 1393 C CA . MET A 1 178 ? -16.266 -31.953 -15.211 1 96.88 178 MET A CA 1
ATOM 1394 C C . MET A 1 178 ? -16.031 -30.453 -15.43 1 96.88 178 MET A C 1
ATOM 1396 O O . MET A 1 178 ? -14.914 -29.969 -15.25 1 96.88 178 MET A O 1
ATOM 1400 N N . MET A 1 179 ? -17.062 -29.719 -15.727 1 96.88 179 MET A N 1
ATOM 1401 C CA . MET A 1 179 ? -16.938 -28.312 -16.062 1 96.88 179 MET A CA 1
ATOM 1402 C C . MET A 1 179 ? -16.531 -27.5 -14.828 1 96.88 179 MET A C 1
ATOM 1404 O O . MET A 1 179 ? -15.742 -26.562 -14.93 1 96.88 179 MET A O 1
ATOM 1408 N N . VAL A 1 180 ? -17.109 -27.844 -13.758 1 96.56 180 VAL A N 1
ATOM 1409 C CA . VAL A 1 180 ? -16.828 -27.109 -12.523 1 96.56 180 VAL A CA 1
ATOM 1410 C C . VAL A 1 180 ? -15.344 -27.188 -12.203 1 96.56 180 VAL A C 1
ATOM 1412 O O . VAL A 1 180 ? -14.711 -26.172 -11.906 1 96.56 180 VAL A O 1
ATOM 1415 N N . VAL A 1 181 ? -14.734 -28.312 -12.312 1 97 181 VAL A N 1
ATOM 1416 C CA . VAL A 1 181 ? -13.32 -28.469 -11.992 1 97 181 VAL A CA 1
ATOM 1417 C C . VAL A 1 181 ? -12.469 -27.938 -13.133 1 97 181 VAL A C 1
ATOM 1419 O O . VAL A 1 181 ? -11.414 -27.328 -12.898 1 97 181 VAL A O 1
ATOM 1422 N N . SER A 1 182 ? -12.891 -28.125 -14.367 1 97.75 182 SER A N 1
ATOM 1423 C CA . SER A 1 182 ? -12.164 -27.641 -15.539 1 97.75 182 SER A CA 1
ATOM 1424 C C . SER A 1 182 ? -12.039 -26.125 -15.516 1 97.75 182 SER A C 1
ATOM 1426 O O . SER A 1 182 ? -11.016 -25.578 -15.93 1 97.75 182 SER A O 1
ATOM 1428 N N . ILE A 1 183 ? -13.07 -25.5 -15.086 1 96.81 183 ILE A N 1
ATOM 1429 C CA . ILE A 1 183 ? -13.086 -24.047 -15.008 1 96.81 183 ILE A CA 1
ATOM 1430 C C . ILE A 1 183 ? -12.008 -23.578 -14.031 1 96.81 183 ILE A C 1
ATOM 1432 O O . ILE A 1 183 ? -11.227 -22.672 -14.352 1 96.81 183 ILE A O 1
ATOM 1436 N N . VAL A 1 184 ? -11.914 -24.203 -12.938 1 96.62 184 VAL A N 1
ATOM 1437 C CA . VAL A 1 184 ? -10.93 -23.828 -11.922 1 96.62 184 VAL A CA 1
ATOM 1438 C C . VAL A 1 184 ? -9.523 -24.141 -12.438 1 96.62 184 VAL A C 1
ATOM 1440 O O . VAL A 1 184 ? -8.609 -23.328 -12.289 1 96.62 184 VAL A O 1
ATOM 1443 N N . PHE A 1 185 ? -9.391 -25.297 -13.047 1 97.44 185 PHE A N 1
ATOM 1444 C CA . PHE A 1 185 ? -8.086 -25.703 -13.57 1 97.44 185 PHE A CA 1
ATOM 1445 C C . PHE A 1 185 ? -7.621 -24.75 -14.656 1 97.44 185 PHE A C 1
ATOM 1447 O O . PHE A 1 185 ? -6.457 -24.344 -14.68 1 97.44 185 PHE A O 1
ATOM 1454 N N . THR A 1 186 ? -8.477 -24.406 -15.562 1 96.88 186 THR A N 1
ATOM 1455 C CA . THR A 1 186 ? -8.156 -23.5 -16.656 1 96.88 186 THR A CA 1
ATOM 1456 C C . THR A 1 186 ? -7.785 -22.109 -16.125 1 96.88 186 THR A C 1
ATOM 1458 O O . THR A 1 186 ? -6.906 -21.453 -16.672 1 96.88 186 THR A O 1
ATOM 1461 N N . SER A 1 187 ? -8.484 -21.719 -15.117 1 95.12 187 SER A N 1
ATOM 1462 C CA . SER A 1 187 ? -8.148 -20.469 -14.469 1 95.12 187 SER A CA 1
ATOM 1463 C C . SER A 1 187 ? -6.723 -20.484 -13.93 1 95.12 187 SER A C 1
ATOM 1465 O O . SER A 1 187 ? -6.004 -19.484 -14.023 1 95.12 187 SER A O 1
ATOM 1467 N N . CYS A 1 188 ? -6.254 -21.578 -13.406 1 95.69 188 CYS A N 1
ATOM 1468 C CA . CYS A 1 188 ? -4.902 -21.734 -12.875 1 95.69 188 CYS A CA 1
ATOM 1469 C C . CYS A 1 188 ? -3.863 -21.578 -13.984 1 95.69 188 CYS A C 1
ATOM 1471 O O . CYS A 1 188 ? -2.846 -20.906 -13.797 1 95.69 188 CYS A O 1
ATOM 1473 N N . ILE A 1 189 ? -4.152 -22.172 -15.07 1 95.25 189 ILE A N 1
ATOM 1474 C CA . ILE A 1 189 ? -3.223 -22.141 -16.203 1 95.25 189 ILE A CA 1
ATOM 1475 C C . ILE A 1 189 ? -3.203 -20.75 -16.812 1 95.25 189 ILE A C 1
ATOM 1477 O O . ILE A 1 189 ? -2.141 -20.234 -17.172 1 95.25 189 ILE A O 1
ATOM 1481 N N . GLY A 1 190 ? -4.316 -20.156 -16.922 1 94.56 190 GLY A N 1
ATOM 1482 C CA . GLY A 1 190 ? -4.414 -18.828 -17.516 1 94.56 190 GLY A CA 1
ATOM 1483 C C . GLY A 1 190 ? -3.752 -17.75 -16.672 1 94.56 190 GLY A C 1
ATOM 1484 O O . GLY A 1 190 ? -3.221 -16.781 -17.219 1 94.56 190 GLY A O 1
ATOM 1485 N N . THR A 1 191 ? -3.76 -17.891 -15.43 1 93.38 191 THR A N 1
ATOM 1486 C CA . THR A 1 191 ? -3.277 -16.891 -14.492 1 93.38 191 THR A CA 1
ATOM 1487 C C . THR A 1 191 ? -1.781 -16.656 -14.672 1 93.38 191 THR A C 1
ATOM 1489 O O . THR A 1 191 ? -1.284 -15.555 -14.406 1 93.38 191 THR A O 1
ATOM 1492 N N . VAL A 1 192 ? -1.046 -17.672 -15.164 1 94.81 192 VAL A N 1
ATOM 1493 C CA . VAL A 1 192 ? 0.405 -17.531 -15.25 1 94.81 192 VAL A CA 1
ATOM 1494 C C . VAL A 1 192 ? 0.827 -17.438 -16.719 1 94.81 192 VAL A C 1
ATOM 1496 O O . VAL A 1 192 ? 1.992 -17.672 -17.047 1 94.81 192 VAL A O 1
ATOM 1499 N N . LEU A 1 193 ? -0.066 -17.094 -17.594 1 94.88 193 LEU A N 1
ATOM 1500 C CA . LEU A 1 193 ? 0.196 -16.984 -19.031 1 94.88 193 LEU A CA 1
ATOM 1501 C C . LEU A 1 193 ? 1.073 -15.781 -19.344 1 94.88 193 LEU A C 1
ATOM 1503 O O . LEU A 1 193 ? 2.045 -15.891 -20.094 1 94.88 193 LEU A O 1
ATOM 1507 N N . MET A 1 194 ? 0.683 -14.695 -18.75 1 92.06 194 MET A N 1
ATOM 1508 C CA . MET A 1 194 ? 1.356 -13.445 -19.078 1 92.06 194 MET A CA 1
ATOM 1509 C C . MET A 1 194 ? 2.648 -13.297 -18.281 1 92.06 194 MET A C 1
ATOM 1511 O O . MET A 1 194 ? 2.701 -13.656 -17.109 1 92.06 194 MET A O 1
ATOM 1515 N N . PRO A 1 195 ? 3.688 -12.742 -18.922 1 92.06 195 PRO A N 1
ATOM 1516 C CA . PRO A 1 195 ? 4.992 -12.633 -18.25 1 92.06 195 PRO A CA 1
ATOM 1517 C C . PRO A 1 195 ? 4.984 -11.641 -17.094 1 92.06 195 PRO A C 1
ATOM 1519 O O . PRO A 1 195 ? 5.895 -11.656 -16.266 1 92.06 195 PRO A O 1
ATOM 1522 N N . PHE A 1 196 ? 3.982 -10.836 -17.047 1 88.31 196 PHE A N 1
ATOM 1523 C CA . PHE A 1 196 ? 3.967 -9.805 -16.016 1 88.31 196 PHE A CA 1
ATOM 1524 C C . PHE A 1 196 ? 2.982 -10.164 -14.914 1 88.31 196 PHE A C 1
ATOM 1526 O O . PHE A 1 196 ? 2.674 -9.336 -14.055 1 88.31 196 PHE A O 1
ATOM 1533 N N . SER A 1 197 ? 2.486 -11.344 -14.992 1 90.44 197 SER A N 1
ATOM 1534 C CA . SER A 1 197 ? 1.601 -11.742 -13.898 1 90.44 197 SER A CA 1
ATOM 1535 C C . SER A 1 197 ? 2.359 -11.852 -12.586 1 90.44 197 SER A C 1
ATOM 1537 O O . SER A 1 197 ? 3.561 -12.133 -12.578 1 90.44 197 SER A O 1
ATOM 1539 N N . VAL A 1 198 ? 1.706 -11.703 -11.531 1 87.56 198 VAL A N 1
ATOM 1540 C CA . VAL A 1 198 ? 2.295 -11.555 -10.203 1 87.56 198 VAL A CA 1
ATOM 1541 C C . VAL A 1 198 ? 3.072 -12.82 -9.836 1 87.56 198 VAL A C 1
ATOM 1543 O O . VAL A 1 198 ? 4.215 -12.742 -9.383 1 87.56 198 VAL A O 1
ATOM 1546 N N . GLY A 1 199 ? 2.48 -13.945 -10.031 1 91.38 199 GLY A N 1
ATOM 1547 C CA . GLY A 1 199 ? 3.148 -15.195 -9.719 1 91.38 199 GLY A CA 1
ATOM 1548 C C . GLY A 1 199 ? 4.414 -15.422 -10.523 1 91.38 199 GLY A C 1
ATOM 1549 O O . GLY A 1 199 ? 5.395 -15.961 -10.016 1 91.38 199 GLY A O 1
ATOM 1550 N N . VAL A 1 200 ? 4.398 -14.992 -11.719 1 94.06 200 VAL A N 1
ATOM 1551 C CA . VAL A 1 200 ? 5.543 -15.133 -12.617 1 94.06 200 VAL A CA 1
ATOM 1552 C C . VAL A 1 200 ? 6.68 -14.219 -12.156 1 94.06 200 VAL A C 1
ATOM 1554 O O . VAL A 1 200 ? 7.812 -14.672 -11.969 1 94.06 200 VAL A O 1
ATOM 1557 N N . VAL A 1 201 ? 6.359 -13.008 -11.93 1 91.62 201 VAL A N 1
ATOM 1558 C CA . VAL A 1 201 ? 7.359 -12.023 -11.523 1 91.62 201 VAL A CA 1
ATOM 1559 C C . VAL A 1 201 ? 7.945 -12.422 -10.172 1 91.62 201 VAL A C 1
ATOM 1561 O O . VAL A 1 201 ? 9.164 -12.344 -9.969 1 91.62 201 VAL A O 1
ATOM 1564 N N . ALA A 1 202 ? 7.141 -12.883 -9.281 1 92.38 202 ALA A N 1
ATOM 1565 C CA . ALA A 1 202 ? 7.602 -13.297 -7.961 1 92.38 202 ALA A CA 1
ATOM 1566 C C . ALA A 1 202 ? 8.57 -14.469 -8.062 1 92.38 202 ALA A C 1
ATOM 1568 O O . ALA A 1 202 ? 9.625 -14.469 -7.422 1 92.38 202 ALA A O 1
ATOM 1569 N N . SER A 1 203 ? 8.242 -15.43 -8.836 1 94.94 203 SER A N 1
ATOM 1570 C CA . SER A 1 203 ? 9.062 -16.641 -8.953 1 94.94 203 SER A CA 1
ATOM 1571 C C . SER A 1 203 ? 10.43 -16.312 -9.539 1 94.94 203 SER A C 1
ATOM 1573 O O . SER A 1 203 ? 11.453 -16.812 -9.055 1 94.94 203 SER A O 1
ATOM 1575 N N . PHE A 1 204 ? 10.445 -15.555 -10.547 1 94.19 204 PHE A N 1
ATOM 1576 C CA . PHE A 1 204 ? 11.727 -15.164 -11.117 1 94.19 204 PHE A CA 1
ATOM 1577 C C . PHE A 1 204 ? 12.492 -14.25 -10.164 1 94.19 204 PHE A C 1
ATOM 1579 O O . PHE A 1 204 ? 13.719 -14.234 -10.164 1 94.19 204 PHE A O 1
ATOM 1586 N N . GLY A 1 205 ? 11.742 -13.539 -9.344 1 91.88 205 GLY A N 1
ATOM 1587 C CA . GLY A 1 205 ? 12.375 -12.781 -8.281 1 91.88 205 GLY A CA 1
ATOM 1588 C C . GLY A 1 205 ? 13.086 -13.656 -7.266 1 91.88 205 GLY A C 1
ATOM 1589 O O . GLY A 1 205 ? 14.195 -13.336 -6.832 1 91.88 205 GLY A O 1
ATOM 1590 N N . TYR A 1 206 ? 12.461 -14.766 -6.875 1 93.06 206 TYR A N 1
ATOM 1591 C CA . TYR A 1 206 ? 13.102 -15.727 -5.984 1 93.06 206 TYR A CA 1
ATOM 1592 C C . TYR A 1 206 ? 14.406 -16.234 -6.586 1 93.06 206 TYR A C 1
ATOM 1594 O O . TYR A 1 206 ? 15.406 -16.391 -5.875 1 93.06 206 TYR A O 1
ATOM 1602 N N . LEU A 1 207 ? 14.359 -16.469 -7.887 1 93.75 207 LEU A N 1
ATOM 1603 C CA . LEU A 1 207 ? 15.531 -16.984 -8.57 1 93.75 207 LEU A CA 1
ATOM 1604 C C . LEU A 1 207 ? 16.672 -15.969 -8.555 1 93.75 207 LEU A C 1
ATOM 1606 O O . LEU A 1 207 ? 17.812 -16.328 -8.289 1 93.75 207 LEU A O 1
ATOM 1610 N N . THR A 1 208 ? 16.312 -14.758 -8.844 1 92.12 208 THR A N 1
ATOM 1611 C CA . THR A 1 208 ? 17.312 -13.695 -8.836 1 92.12 208 THR A CA 1
ATOM 1612 C C . THR A 1 208 ? 17.938 -13.547 -7.449 1 92.12 208 THR A C 1
ATOM 1614 O O . THR A 1 208 ? 19.156 -13.383 -7.324 1 92.12 208 THR A O 1
ATOM 1617 N N . ALA A 1 209 ? 17.188 -13.656 -6.5 1 88.62 209 ALA A N 1
ATOM 1618 C CA . ALA A 1 209 ? 17.672 -13.539 -5.129 1 88.62 209 ALA A CA 1
ATOM 1619 C C . ALA A 1 209 ? 18.547 -14.734 -4.754 1 88.62 209 ALA A C 1
ATOM 1621 O O . ALA A 1 209 ? 19.625 -14.562 -4.168 1 88.62 209 ALA A O 1
ATOM 1622 N N . ALA A 1 210 ? 18.125 -15.922 -5.105 1 88.38 210 ALA A N 1
ATOM 1623 C CA . ALA A 1 210 ? 18.844 -17.141 -4.77 1 88.38 210 ALA A CA 1
ATOM 1624 C C . ALA A 1 210 ? 20.188 -17.203 -5.488 1 88.38 210 ALA A C 1
ATOM 1626 O O . ALA A 1 210 ? 21.125 -17.828 -4.992 1 88.38 210 ALA A O 1
ATOM 1627 N N . SER A 1 211 ? 20.234 -16.531 -6.641 1 91.12 211 SER A N 1
ATOM 1628 C CA . SER A 1 211 ? 21.469 -16.578 -7.434 1 91.12 211 SER A CA 1
ATOM 1629 C C . SER A 1 211 ? 22.359 -15.383 -7.121 1 91.12 211 SER A C 1
ATOM 1631 O O . SER A 1 211 ? 23.375 -15.172 -7.789 1 91.12 211 SER A O 1
ATOM 1633 N N . ASP A 1 212 ? 21.922 -14.602 -6.215 1 86.5 212 ASP A N 1
ATOM 1634 C CA . ASP A 1 212 ? 22.641 -13.383 -5.863 1 86.5 212 ASP A CA 1
ATOM 1635 C C . ASP A 1 212 ? 22.859 -12.5 -7.094 1 86.5 212 ASP A C 1
ATOM 1637 O O . ASP A 1 212 ? 23.984 -12.031 -7.336 1 86.5 212 ASP A O 1
ATOM 1641 N N . GLY A 1 213 ? 21.812 -12.516 -7.973 1 85.56 213 GLY A N 1
ATOM 1642 C CA . GLY A 1 213 ? 21.828 -11.633 -9.125 1 85.56 213 GLY A CA 1
ATOM 1643 C C . GLY A 1 213 ? 22.516 -12.227 -10.328 1 85.56 213 GLY A C 1
ATOM 1644 O O . GLY A 1 213 ? 22.547 -11.617 -11.406 1 85.56 213 GLY A O 1
ATOM 1645 N N . LEU A 1 214 ? 23.078 -13.344 -10.195 1 84.19 214 LEU A N 1
ATOM 1646 C CA . LEU A 1 214 ? 23.797 -13.984 -11.297 1 84.19 214 LEU A CA 1
ATOM 1647 C C . LEU A 1 214 ? 22.844 -14.312 -12.438 1 84.19 214 LEU A C 1
ATOM 1649 O O . LEU A 1 214 ? 23.219 -14.203 -13.609 1 84.19 214 LEU A O 1
ATOM 1653 N N . VAL A 1 215 ? 21.656 -14.836 -12.016 1 86.12 215 VAL A N 1
ATOM 1654 C CA . VAL A 1 215 ? 20.625 -15.047 -13.016 1 86.12 215 VAL A CA 1
ATOM 1655 C C . VAL A 1 215 ? 19.703 -13.836 -13.078 1 86.12 215 VAL A C 1
ATOM 1657 O O . VAL A 1 215 ? 18.938 -13.586 -12.148 1 86.12 215 VAL A O 1
ATOM 1660 N N . GLY A 1 216 ? 19.953 -12.992 -14.039 1 72.19 216 GLY A N 1
ATOM 1661 C CA . GLY A 1 216 ? 19.281 -11.711 -14.172 1 72.19 216 GLY A CA 1
ATOM 1662 C C . GLY A 1 216 ? 17.812 -11.844 -14.523 1 72.19 216 GLY A C 1
ATOM 1663 O O . GLY A 1 216 ? 17.172 -12.852 -14.195 1 72.19 216 GLY A O 1
ATOM 1664 N N . ASN A 1 217 ? 17.344 -10.828 -15.242 1 77.38 217 ASN A N 1
ATOM 1665 C CA . ASN A 1 217 ? 15.945 -10.688 -15.641 1 77.38 217 ASN A CA 1
ATOM 1666 C C . ASN A 1 217 ? 15.602 -11.625 -16.797 1 77.38 217 ASN A C 1
ATOM 1668 O O . ASN A 1 217 ? 16.422 -11.867 -17.672 1 77.38 217 ASN A O 1
ATOM 1672 N N . TYR A 1 218 ? 14.508 -12.289 -16.641 1 84.81 218 TYR A N 1
ATOM 1673 C CA . TYR A 1 218 ? 14 -13.125 -17.719 1 84.81 218 TYR A CA 1
ATOM 1674 C C . TYR A 1 218 ? 13.43 -12.273 -18.859 1 84.81 218 TYR A C 1
ATOM 1676 O O . TYR A 1 218 ? 13.008 -11.141 -18.625 1 84.81 218 TYR A O 1
ATOM 1684 N N . ASN A 1 219 ? 13.523 -12.859 -20.031 1 87.69 219 ASN A N 1
ATOM 1685 C CA . ASN A 1 219 ? 12.961 -12.211 -21.203 1 87.69 219 ASN A CA 1
ATOM 1686 C C . ASN A 1 219 ? 11.453 -12.398 -21.281 1 87.69 219 ASN A C 1
ATOM 1688 O O . ASN A 1 219 ? 10.969 -13.531 -21.391 1 87.69 219 ASN A O 1
ATOM 1692 N N . TYR A 1 220 ? 10.719 -11.281 -21.328 1 88.75 220 TYR A N 1
ATOM 1693 C CA . TYR A 1 220 ? 9.258 -11.328 -21.281 1 88.75 220 TYR A CA 1
ATOM 1694 C C . TYR A 1 220 ? 8.703 -12.016 -22.531 1 88.75 220 TYR A C 1
ATOM 1696 O O . TYR A 1 220 ? 7.742 -12.773 -22.453 1 88.75 220 TYR A O 1
ATOM 1704 N N . PHE A 1 221 ? 9.336 -11.734 -23.625 1 88.94 221 PHE A N 1
ATOM 1705 C CA . PHE A 1 221 ? 8.859 -12.32 -24.875 1 88.94 221 PHE A CA 1
ATOM 1706 C C . PHE A 1 221 ? 9.086 -13.828 -24.891 1 88.94 221 PHE A C 1
ATOM 1708 O O . PHE A 1 221 ? 8.195 -14.594 -25.266 1 88.94 221 PHE A O 1
ATOM 1715 N N . SER A 1 222 ? 10.281 -14.25 -24.469 1 91.12 222 SER A N 1
ATOM 1716 C CA . SER A 1 222 ? 10.594 -15.68 -24.406 1 91.12 222 SER A CA 1
ATOM 1717 C C . SER A 1 222 ? 9.625 -16.422 -23.484 1 91.12 222 SER A C 1
ATOM 1719 O O . SER A 1 222 ? 9.156 -17.5 -23.828 1 91.12 222 SER A O 1
ATOM 1721 N N . TYR A 1 223 ? 9.359 -15.812 -22.359 1 94.31 223 TYR A N 1
ATOM 1722 C CA . TYR A 1 223 ? 8.422 -16.438 -21.438 1 94.31 223 TYR A CA 1
ATOM 1723 C C . TYR A 1 223 ? 7.023 -16.516 -22.047 1 94.31 223 TYR A C 1
ATOM 1725 O O . TYR A 1 223 ? 6.332 -17.531 -21.906 1 94.31 223 TYR A O 1
ATOM 1733 N N . LEU A 1 224 ? 6.586 -15.461 -22.672 1 94.12 224 LEU A N 1
ATOM 1734 C CA . LEU A 1 224 ? 5.242 -15.414 -23.234 1 94.12 224 LEU A CA 1
ATOM 1735 C C . LEU A 1 224 ? 5.047 -16.516 -24.266 1 94.12 224 LEU A C 1
ATOM 1737 O O . LEU A 1 224 ? 4.027 -17.203 -24.281 1 94.12 224 LEU A O 1
ATOM 1741 N N . VAL A 1 225 ? 6.012 -16.625 -25.141 1 94.62 225 VAL A N 1
ATOM 1742 C CA . VAL A 1 225 ? 5.906 -17.625 -26.203 1 94.62 225 VAL A CA 1
ATOM 1743 C C . VAL A 1 225 ? 5.895 -19.031 -25.578 1 94.62 225 VAL A C 1
ATOM 1745 O O . VAL A 1 225 ? 5.062 -19.859 -25.938 1 94.62 225 VAL A O 1
ATOM 1748 N N . PHE A 1 226 ? 6.781 -19.266 -24.672 1 96.56 226 PHE A N 1
ATOM 1749 C CA . PHE A 1 226 ? 6.832 -20.547 -23.984 1 96.56 226 PHE A CA 1
ATOM 1750 C C . PHE A 1 226 ? 5.508 -20.828 -23.297 1 96.56 226 PHE A C 1
ATOM 1752 O O . PHE A 1 226 ? 4.945 -21.922 -23.438 1 96.56 226 PHE A O 1
ATOM 1759 N N . SER A 1 227 ? 5.055 -19.828 -22.484 1 96.88 227 SER A N 1
ATOM 1760 C CA . SER A 1 227 ? 3.855 -20.016 -21.672 1 96.88 227 SER A CA 1
ATOM 1761 C C . SER A 1 227 ? 2.635 -20.281 -22.547 1 96.88 227 SER A C 1
ATOM 1763 O O . SER A 1 227 ? 1.759 -21.078 -22.172 1 96.88 227 SER A O 1
ATOM 1765 N N . LEU A 1 228 ? 2.572 -19.625 -23.672 1 96.56 228 LEU A N 1
ATOM 1766 C CA . LEU A 1 228 ? 1.46 -19.828 -24.594 1 96.56 228 LEU A CA 1
ATOM 1767 C C . LEU A 1 228 ? 1.461 -21.25 -25.141 1 96.56 228 LEU A C 1
ATOM 1769 O O . LEU A 1 228 ? 0.435 -21.938 -25.109 1 96.56 228 LEU A O 1
ATOM 1773 N N . ILE A 1 229 ? 2.584 -21.688 -25.641 1 97.31 229 ILE A N 1
ATOM 1774 C CA . ILE A 1 229 ? 2.691 -23.016 -26.219 1 97.31 229 ILE A CA 1
ATOM 1775 C C . ILE A 1 229 ? 2.426 -24.062 -25.141 1 97.31 229 ILE A C 1
ATOM 1777 O O . ILE A 1 229 ? 1.637 -25 -25.344 1 97.31 229 ILE A O 1
ATOM 1781 N N . PHE A 1 230 ? 3.021 -23.938 -24.031 1 97.38 230 PHE A N 1
ATOM 1782 C CA . PHE A 1 230 ? 2.912 -24.906 -22.953 1 97.38 230 PHE A CA 1
ATOM 1783 C C . PHE A 1 230 ? 1.489 -24.969 -22.422 1 97.38 230 PHE A C 1
ATOM 1785 O O . PHE A 1 230 ? 0.924 -26.047 -22.25 1 97.38 230 PHE A O 1
ATOM 1792 N N . SER A 1 231 ? 0.897 -23.781 -22.109 1 97.12 231 SER A N 1
ATOM 1793 C CA . SER A 1 231 ? -0.442 -23.75 -21.516 1 97.12 231 SER A CA 1
ATOM 1794 C C . SER A 1 231 ? -1.474 -24.328 -22.484 1 97.12 231 SER A C 1
ATOM 1796 O O . SER A 1 231 ? -2.412 -25 -22.078 1 97.12 231 SER A O 1
ATOM 1798 N N . LEU A 1 232 ? -1.34 -24.031 -23.734 1 96.38 232 LEU A N 1
ATOM 1799 C CA . LEU A 1 232 ? -2.258 -24.578 -24.719 1 96.38 232 LEU A CA 1
ATOM 1800 C C . LEU A 1 232 ? -2.088 -26.094 -24.844 1 96.38 232 LEU A C 1
ATOM 1802 O O . LEU A 1 232 ? -3.057 -26.812 -25.078 1 96.38 232 LEU A O 1
ATOM 1806 N N . SER A 1 233 ? -0.868 -26.531 -24.703 1 97.06 233 SER A N 1
ATOM 1807 C CA . SER A 1 233 ? -0.632 -27.984 -24.703 1 97.06 233 SER A CA 1
ATOM 1808 C C . SER A 1 233 ? -1.294 -28.641 -23.5 1 97.06 233 SER A C 1
ATOM 1810 O O . SER A 1 233 ? -1.888 -29.719 -23.641 1 97.06 233 SER A O 1
ATOM 1812 N N . VAL A 1 234 ? -1.131 -28.062 -22.359 1 97.12 234 VAL A N 1
ATOM 1813 C CA . VAL A 1 234 ? -1.801 -28.578 -21.172 1 97.12 234 VAL A CA 1
ATOM 1814 C C . VAL A 1 234 ? -3.311 -28.594 -21.406 1 97.12 234 VAL A C 1
ATOM 1816 O O . VAL A 1 234 ? -3.982 -29.562 -21.062 1 97.12 234 VAL A O 1
ATOM 1819 N N . PHE A 1 235 ? -3.793 -27.484 -21.953 1 96.31 235 PHE A N 1
ATOM 1820 C CA . PHE A 1 235 ? -5.215 -27.344 -22.25 1 96.31 235 PHE A CA 1
ATOM 1821 C C . PHE A 1 235 ? -5.676 -28.453 -23.188 1 96.31 235 PHE A C 1
ATOM 1823 O O . PHE A 1 235 ? -6.715 -29.078 -22.953 1 96.31 235 PHE A O 1
ATOM 1830 N N . ALA A 1 236 ? -4.941 -28.75 -24.203 1 96.25 236 ALA A N 1
ATOM 1831 C CA . ALA A 1 236 ? -5.285 -29.781 -25.172 1 96.25 236 ALA A CA 1
ATOM 1832 C C . ALA A 1 236 ? -5.277 -31.172 -24.531 1 96.25 236 ALA A C 1
ATOM 1834 O O . ALA A 1 236 ? -6.191 -31.969 -24.75 1 96.25 236 ALA A O 1
ATOM 1835 N N . ILE A 1 237 ? -4.281 -31.453 -23.766 1 96.81 237 ILE A N 1
ATOM 1836 C CA . ILE A 1 237 ? -4.133 -32.75 -23.156 1 96.81 237 ILE A CA 1
ATOM 1837 C C . ILE A 1 237 ? -5.277 -33 -22.172 1 96.81 237 ILE A C 1
ATOM 1839 O O . ILE A 1 237 ? -5.871 -34.094 -22.156 1 96.81 237 ILE A O 1
ATOM 1843 N N . PHE A 1 238 ? -5.598 -31.969 -21.328 1 95.69 238 PHE A N 1
ATOM 1844 C CA . PHE A 1 238 ? -6.645 -32.219 -20.344 1 95.69 238 PHE A CA 1
ATOM 1845 C C . PHE A 1 238 ? -8.008 -32.281 -21.016 1 95.69 238 PHE A C 1
ATOM 1847 O O . PHE A 1 238 ? -8.906 -33 -20.547 1 95.69 238 PHE A O 1
ATOM 1854 N N . MET A 1 239 ? -8.203 -31.625 -22.172 1 95.81 239 MET A N 1
ATOM 1855 C CA . MET A 1 239 ? -9.445 -31.766 -22.938 1 95.81 239 MET A CA 1
ATOM 1856 C C . MET A 1 239 ? -9.578 -33.188 -23.5 1 95.81 239 MET A C 1
ATOM 1858 O O . MET A 1 239 ? -10.68 -33.719 -23.562 1 95.81 239 MET A O 1
ATOM 1862 N N . LEU A 1 240 ? -8.477 -33.719 -23.953 1 96.25 240 LEU A N 1
ATOM 1863 C CA . LEU A 1 240 ? -8.484 -35.094 -24.438 1 96.25 240 LEU A CA 1
ATOM 1864 C C . LEU A 1 240 ? -8.812 -36.062 -23.312 1 96.25 240 LEU A C 1
ATOM 1866 O O . LEU A 1 240 ? -9.531 -37.062 -23.531 1 96.25 240 LEU A O 1
ATOM 1870 N N . ILE A 1 241 ? -8.273 -35.781 -22.156 1 96.88 241 ILE A N 1
ATOM 1871 C CA . ILE A 1 241 ? -8.594 -36.625 -20.984 1 96.88 241 ILE A CA 1
ATOM 1872 C C . ILE A 1 241 ? -10.086 -36.531 -20.688 1 96.88 241 ILE A C 1
ATOM 1874 O O . ILE A 1 241 ? -10.719 -37.562 -20.406 1 96.88 241 ILE A O 1
ATOM 1878 N N . ASN A 1 242 ? -10.695 -35.344 -20.781 1 96.94 242 ASN A N 1
ATOM 1879 C CA . ASN A 1 242 ? -12.125 -35.188 -20.547 1 96.94 242 ASN A CA 1
ATOM 1880 C C . ASN A 1 242 ? -12.961 -35.938 -21.578 1 96.94 242 ASN A C 1
ATOM 1882 O O . ASN A 1 242 ? -13.984 -36.531 -21.25 1 96.94 242 ASN A O 1
ATOM 1886 N N . LYS A 1 243 ? -12.492 -35.906 -22.766 1 95.94 243 LYS A N 1
ATOM 1887 C CA . LYS A 1 243 ? -13.242 -36.531 -23.859 1 95.94 243 LYS A CA 1
ATOM 1888 C C . LYS A 1 243 ? -13.141 -38.062 -23.812 1 95.94 243 LYS A C 1
ATOM 1890 O O . LYS A 1 243 ? -14.133 -38.75 -24.031 1 95.94 243 LYS A O 1
ATOM 1895 N N . TYR A 1 244 ? -11.961 -38.625 -23.484 1 96.19 244 TYR A N 1
ATOM 1896 C CA . TYR A 1 244 ? -11.727 -40.031 -23.703 1 96.19 244 TYR A CA 1
ATOM 1897 C C . TYR A 1 244 ? -11.695 -40.812 -22.375 1 96.19 244 TYR A C 1
ATOM 1899 O O . TYR A 1 244 ? -11.859 -42.031 -22.344 1 96.19 244 TYR A O 1
ATOM 1907 N N . ILE A 1 245 ? -11.453 -40.188 -21.344 1 96.19 245 ILE A N 1
ATOM 1908 C CA . ILE A 1 245 ? -11.383 -40.875 -20.047 1 96.19 245 ILE A CA 1
ATOM 1909 C C . ILE A 1 245 ? -12.625 -40.531 -19.234 1 96.19 245 ILE A C 1
ATOM 1911 O O . ILE A 1 245 ? -13.344 -41.438 -18.797 1 96.19 245 ILE A O 1
ATOM 1915 N N . VAL A 1 246 ? -12.953 -39.219 -19 1 96.06 246 VAL A N 1
ATOM 1916 C CA . VAL A 1 246 ? -14.125 -38.844 -18.234 1 96.06 246 VAL A CA 1
ATOM 1917 C C . VAL A 1 246 ? -15.398 -39.188 -19 1 96.06 246 VAL A C 1
ATOM 1919 O O . VAL A 1 246 ? -16.359 -39.688 -18.406 1 96.06 246 VAL A O 1
ATOM 1922 N N . ARG A 1 247 ? -15.516 -38.938 -20.266 1 95.75 247 ARG A N 1
ATOM 1923 C CA . ARG A 1 247 ? -16.594 -39.281 -21.188 1 95.75 247 ARG A CA 1
ATOM 1924 C C . ARG A 1 247 ? -17.953 -38.844 -20.625 1 95.75 247 ARG A C 1
ATOM 1926 O O . ARG A 1 247 ? -18.828 -39.688 -20.406 1 95.75 247 ARG A O 1
ATOM 1933 N N . PRO A 1 248 ? -18.172 -37.562 -20.5 1 95.31 248 PRO A N 1
ATOM 1934 C CA . PRO A 1 248 ? -19.484 -37.094 -20.047 1 95.31 248 PRO A CA 1
ATOM 1935 C C . PRO A 1 248 ? -20.578 -37.281 -21.094 1 95.31 248 PRO A C 1
ATOM 1937 O O . PRO A 1 248 ? -20.281 -37.344 -22.297 1 95.31 248 PRO A O 1
ATOM 1940 N N . ASP A 1 249 ? -21.766 -37.469 -20.641 1 94.69 249 ASP A N 1
ATOM 1941 C CA . ASP A 1 249 ? -22.906 -37.5 -21.547 1 94.69 249 ASP A CA 1
ATOM 1942 C C . ASP A 1 249 ? -23.234 -36.125 -22.094 1 94.69 249 ASP A C 1
ATOM 1944 O O . ASP A 1 249 ? -23.719 -35.25 -21.359 1 94.69 249 ASP A O 1
ATOM 1948 N N . MET A 1 250 ? -23.031 -35.938 -23.375 1 94.25 250 MET A N 1
ATOM 1949 C CA . MET A 1 250 ? -23.172 -34.625 -23.984 1 94.25 250 MET A CA 1
ATOM 1950 C C . MET A 1 250 ? -24.5 -34.5 -24.734 1 94.25 250 MET A C 1
ATOM 1952 O O . MET A 1 250 ? -24.797 -33.469 -25.344 1 94.25 250 MET A O 1
ATOM 1956 N N . SER A 1 251 ? -25.297 -35.438 -24.688 1 92.25 251 SER A N 1
ATOM 1957 C CA . SER A 1 251 ? -26.5 -35.531 -25.516 1 92.25 251 SER A CA 1
ATOM 1958 C C . SER A 1 251 ? -27.531 -34.469 -25.109 1 92.25 251 SER A C 1
ATOM 1960 O O . SER A 1 251 ? -28.219 -33.906 -25.969 1 92.25 251 SER A O 1
ATOM 1962 N N . LYS A 1 252 ? -27.562 -34.156 -23.875 1 90.88 252 LYS A N 1
ATOM 1963 C CA . LYS A 1 252 ? -28.578 -33.219 -23.375 1 90.88 252 LYS A CA 1
ATOM 1964 C C . LYS A 1 252 ? -28.25 -31.781 -23.797 1 90.88 252 LYS A C 1
ATOM 1966 O O . LYS A 1 252 ? -29.125 -30.906 -23.766 1 90.88 252 LYS A O 1
ATOM 1971 N N . LEU A 1 253 ? -27.047 -31.594 -24.203 1 92.19 253 LEU A N 1
ATOM 1972 C CA . LEU A 1 253 ? -26.594 -30.234 -24.484 1 92.19 253 LEU A CA 1
ATOM 1973 C C . LEU A 1 253 ? -26.844 -29.859 -25.938 1 92.19 253 LEU A C 1
ATOM 1975 O O . LEU A 1 253 ? -26.688 -28.703 -26.328 1 92.19 253 LEU A O 1
ATOM 1979 N N . LYS A 1 254 ? -27.234 -30.734 -26.688 1 88.56 254 LYS A N 1
ATOM 1980 C CA . LYS A 1 254 ? -27.438 -30.484 -28.109 1 88.56 254 LYS A CA 1
ATOM 1981 C C . LYS A 1 254 ? -28.609 -29.547 -28.344 1 88.56 254 LYS A C 1
ATOM 1983 O O . LYS A 1 254 ? -28.641 -28.844 -29.359 1 88.56 254 LYS A O 1
ATOM 1988 N N . GLU A 1 255 ? -29.516 -29.406 -27.406 1 77.31 255 GLU A N 1
ATOM 1989 C CA . GLU A 1 255 ? -30.703 -28.594 -27.625 1 77.31 255 GLU A CA 1
ATOM 1990 C C . GLU A 1 255 ? -30.656 -27.312 -26.812 1 77.31 255 GLU A C 1
ATOM 1992 O O . GLU A 1 255 ? -31.625 -26.547 -26.766 1 77.31 255 GLU A O 1
ATOM 1997 N N . VAL A 1 256 ? -29.5 -27.062 -26.266 1 76 256 VAL A N 1
ATOM 1998 C CA . VAL A 1 256 ? -29.438 -25.922 -25.359 1 76 256 VAL A CA 1
ATOM 1999 C C . VAL A 1 256 ? -29.25 -24.641 -26.156 1 76 256 VAL A C 1
ATOM 2001 O O . VAL A 1 256 ? -28.453 -24.609 -27.094 1 76 256 VAL A O 1
ATOM 2004 N N . ASN A 1 257 ? -30.156 -23.688 -25.906 1 70.81 257 ASN A N 1
ATOM 2005 C CA . ASN A 1 257 ? -29.969 -22.297 -26.328 1 70.81 257 ASN A CA 1
ATOM 2006 C C . ASN A 1 257 ? -29.703 -21.375 -25.156 1 70.81 257 ASN A C 1
ATOM 2008 O O . ASN A 1 257 ? -30.609 -21.062 -24.375 1 70.81 257 ASN A O 1
ATOM 2012 N N . VAL A 1 258 ? -28.422 -21.125 -24.906 1 66.25 258 VAL A N 1
ATOM 2013 C CA . VAL A 1 258 ? -28.078 -20.281 -23.766 1 66.25 258 VAL A CA 1
ATOM 2014 C C . VAL A 1 258 ? -28.469 -18.828 -24.062 1 66.25 258 VAL A C 1
ATOM 2016 O O . VAL A 1 258 ? -27.938 -18.203 -24.984 1 66.25 258 VAL A O 1
ATOM 2019 N N . ASP A 1 259 ? -29.594 -18.391 -23.562 1 66.12 259 ASP A N 1
ATOM 2020 C CA . ASP A 1 259 ? -29.984 -16.984 -23.688 1 66.12 259 ASP A CA 1
ATOM 2021 C C . ASP A 1 259 ? -29.312 -16.125 -22.625 1 66.12 259 ASP A C 1
ATOM 2023 O O . ASP A 1 259 ? -29.625 -16.25 -21.438 1 66.12 259 ASP A O 1
ATOM 2027 N N . MET A 1 260 ? -28.266 -15.445 -22.938 1 67.31 260 MET A N 1
ATOM 2028 C CA . MET A 1 260 ? -27.562 -14.602 -21.969 1 67.31 260 MET A CA 1
ATOM 2029 C C . MET A 1 260 ? -28.234 -13.234 -21.844 1 67.31 260 MET A C 1
ATOM 2031 O O . MET A 1 260 ? -27.766 -12.375 -21.094 1 67.31 260 MET A O 1
ATOM 2035 N N . GLY A 1 261 ? -29.281 -13.062 -22.281 1 71.06 261 GLY A N 1
ATOM 2036 C CA . GLY A 1 261 ? -29.891 -11.742 -22.281 1 71.06 261 GLY A CA 1
ATOM 2037 C C . GLY A 1 261 ? -29.156 -10.734 -23.125 1 71.06 261 GLY A C 1
ATOM 2038 O O . GLY A 1 261 ? -28.203 -11.086 -23.828 1 71.06 261 GLY A O 1
ATOM 2039 N N . GLU A 1 262 ? -29.578 -9.43 -23.125 1 79.12 262 GLU A N 1
ATOM 2040 C CA . GLU A 1 262 ? -28.938 -8.352 -23.859 1 79.12 262 GLU A CA 1
ATOM 2041 C C . GLU A 1 262 ? -27.641 -7.906 -23.188 1 79.12 262 GLU A C 1
ATOM 2043 O O . GLU A 1 262 ? -27.641 -7.562 -22.016 1 79.12 262 GLU A O 1
ATOM 2048 N N . ILE A 1 263 ? -26.547 -8.102 -23.844 1 83.19 263 ILE A N 1
ATOM 2049 C CA . ILE A 1 263 ? -25.25 -7.633 -23.375 1 83.19 263 ILE A CA 1
ATOM 2050 C C . ILE A 1 263 ? -25.047 -6.184 -23.797 1 83.19 263 ILE A C 1
ATOM 2052 O O . ILE A 1 263 ? -25 -5.875 -24.984 1 83.19 263 ILE A O 1
ATOM 2056 N N . PRO A 1 264 ? -24.906 -5.285 -22.781 1 86.69 264 PRO A N 1
ATOM 2057 C CA . PRO A 1 264 ? -24.719 -3.869 -23.125 1 86.69 264 PRO A CA 1
ATOM 2058 C C . PRO A 1 264 ? -23.438 -3.607 -23.906 1 86.69 264 PRO A C 1
ATOM 2060 O O . PRO A 1 264 ? -22.5 -4.402 -23.844 1 86.69 264 PRO A O 1
ATOM 2063 N N . PRO A 1 265 ? -23.5 -2.521 -24.656 1 90.62 265 PRO A N 1
ATOM 2064 C CA . PRO A 1 265 ? -22.266 -2.168 -25.359 1 90.62 265 PRO A CA 1
ATOM 2065 C C . PRO A 1 265 ? -21.141 -1.773 -24.422 1 90.62 265 PRO A C 1
ATOM 2067 O O . PRO A 1 265 ? -21.391 -1.416 -23.266 1 90.62 265 PRO A O 1
ATOM 2070 N N . ILE A 1 266 ? -19.938 -1.878 -24.891 1 92.5 266 ILE A N 1
ATOM 2071 C CA . ILE A 1 266 ? -18.766 -1.525 -24.109 1 92.5 266 ILE A CA 1
ATOM 2072 C C . ILE A 1 266 ? -18.766 -0.027 -23.812 1 92.5 266 ILE A C 1
ATOM 2074 O O . ILE A 1 266 ? -18.891 0.792 -24.734 1 92.5 266 ILE A O 1
ATOM 2078 N N . ASN A 1 267 ? -18.703 0.367 -22.531 1 93.88 267 ASN A N 1
ATOM 2079 C CA . ASN A 1 267 ? -18.734 1.771 -22.125 1 93.88 267 ASN A CA 1
ATOM 2080 C C . ASN A 1 267 ? -17.344 2.393 -22.141 1 93.88 267 ASN A C 1
ATOM 2082 O O . ASN A 1 267 ? -16.359 1.716 -22.422 1 93.88 267 ASN A O 1
ATOM 2086 N N . THR A 1 268 ? -17.266 3.666 -21.875 1 95 268 THR A N 1
ATOM 2087 C CA . THR A 1 268 ? -16.016 4.414 -21.953 1 95 268 THR A CA 1
ATOM 2088 C C . THR A 1 268 ? -15.016 3.912 -20.906 1 95 268 THR A C 1
ATOM 2090 O O . THR A 1 268 ? -13.812 3.82 -21.188 1 95 268 THR A O 1
ATOM 2093 N N . LYS A 1 269 ? -15.531 3.688 -19.75 1 95.25 269 LYS A N 1
ATOM 2094 C CA . LYS A 1 269 ? -14.68 3.154 -18.703 1 95.25 269 LYS A CA 1
ATOM 2095 C C . LYS A 1 269 ? -14.031 1.839 -19.125 1 95.25 269 LYS A C 1
ATOM 2097 O O . LYS A 1 269 ? -12.844 1.614 -18.875 1 95.25 269 LYS A O 1
ATOM 2102 N N . GLN A 1 270 ? -14.727 0.996 -19.766 1 94.75 270 GLN A N 1
ATOM 2103 C CA . GLN A 1 270 ? -14.242 -0.291 -20.25 1 94.75 270 GLN A CA 1
ATOM 2104 C C . GLN A 1 270 ? -13.273 -0.108 -21.406 1 94.75 270 GLN A C 1
ATOM 2106 O O . GLN A 1 270 ? -12.289 -0.839 -21.531 1 94.75 270 GLN A O 1
ATOM 2111 N N . LYS A 1 271 ? -13.531 0.795 -22.297 1 95.94 271 LYS A N 1
ATOM 2112 C CA . LYS A 1 271 ? -12.609 1.095 -23.391 1 95.94 271 LYS A CA 1
ATOM 2113 C C . LYS A 1 271 ? -11.258 1.575 -22.859 1 95.94 271 LYS A C 1
ATOM 2115 O O . LYS A 1 271 ? -10.211 1.202 -23.391 1 95.94 271 LYS A O 1
ATOM 2120 N N . LEU A 1 272 ? -11.352 2.402 -21.844 1 96.56 272 LEU A N 1
ATOM 2121 C CA . LEU A 1 272 ? -10.125 2.881 -21.219 1 96.56 272 LEU A CA 1
ATOM 2122 C C . LEU A 1 272 ? -9.336 1.722 -20.609 1 96.56 272 LEU A C 1
ATOM 2124 O O . LEU A 1 272 ? -8.109 1.695 -20.672 1 96.56 272 LEU A O 1
ATOM 2128 N N . ALA A 1 273 ? -10.07 0.807 -20.031 1 94.81 273 ALA A N 1
ATOM 2129 C CA . ALA A 1 273 ? -9.43 -0.36 -19.438 1 94.81 273 ALA A CA 1
ATOM 2130 C C . ALA A 1 273 ? -8.719 -1.198 -20.5 1 94.81 273 ALA A C 1
ATOM 2132 O O . ALA A 1 273 ? -7.602 -1.664 -20.281 1 94.81 273 ALA A O 1
ATOM 2133 N N . VAL A 1 274 ? -9.344 -1.426 -21.609 1 92.69 274 VAL A N 1
ATOM 2134 C CA . VAL A 1 274 ? -8.734 -2.16 -22.703 1 92.69 274 VAL A CA 1
ATOM 2135 C C . VAL A 1 274 ? -7.508 -1.405 -23.219 1 92.69 274 VAL A C 1
ATOM 2137 O O . VAL A 1 274 ? -6.477 -2.01 -23.516 1 92.69 274 VAL A O 1
ATOM 2140 N N . GLY A 1 275 ? -7.695 -0.105 -23.391 1 95.12 275 GLY A N 1
ATOM 2141 C CA . GLY A 1 275 ? -6.555 0.712 -23.781 1 95.12 275 GLY A CA 1
ATOM 2142 C C . GLY A 1 275 ? -5.383 0.59 -22.828 1 95.12 275 GLY A C 1
ATOM 2143 O O . GLY A 1 275 ? -4.23 0.506 -23.266 1 95.12 275 GLY A O 1
ATOM 2144 N N . ALA A 1 276 ? -5.672 0.604 -21.547 1 95.06 276 ALA A N 1
ATOM 2145 C CA . ALA A 1 276 ? -4.637 0.442 -20.531 1 95.06 276 ALA A CA 1
ATOM 2146 C C . ALA A 1 276 ? -3.93 -0.903 -20.672 1 95.06 276 ALA A C 1
ATOM 2148 O O . ALA A 1 276 ? -2.715 -0.998 -20.484 1 95.06 276 ALA A O 1
ATOM 2149 N N . LEU A 1 277 ? -4.688 -1.927 -20.984 1 90.38 277 LEU A N 1
ATOM 2150 C CA . LEU A 1 277 ? -4.129 -3.258 -21.188 1 90.38 277 LEU A CA 1
ATOM 2151 C C . LEU A 1 277 ? -3.164 -3.264 -22.359 1 90.38 277 LEU A C 1
ATOM 2153 O O . LEU A 1 277 ? -2.082 -3.85 -22.281 1 90.38 277 LEU A O 1
ATOM 2157 N N . ILE A 1 278 ? -3.529 -2.686 -23.422 1 91.69 278 ILE A N 1
ATOM 2158 C CA . ILE A 1 278 ? -2.688 -2.607 -24.609 1 91.69 278 ILE A CA 1
ATOM 2159 C C . ILE A 1 278 ? -1.387 -1.881 -24.281 1 91.69 278 ILE A C 1
ATOM 2161 O O . ILE A 1 278 ? -0.301 -2.336 -24.641 1 91.69 278 ILE A O 1
ATOM 2165 N N . VAL A 1 279 ? -1.494 -0.784 -23.547 1 93.56 279 VAL A N 1
ATOM 2166 C CA . VAL A 1 279 ? -0.316 -0.012 -23.172 1 93.56 279 VAL A CA 1
ATOM 2167 C C . VAL A 1 279 ? 0.595 -0.86 -22.281 1 93.56 279 VAL A C 1
ATOM 2169 O O . VAL A 1 279 ? 1.818 -0.83 -22.438 1 93.56 279 VAL A O 1
ATOM 2172 N N . LEU A 1 280 ? -0.001 -1.601 -21.344 1 90.31 280 LEU A N 1
ATOM 2173 C CA . LEU A 1 280 ? 0.781 -2.455 -20.453 1 90.31 280 LEU A CA 1
ATOM 2174 C C . LEU A 1 280 ? 1.562 -3.494 -21.25 1 90.31 280 LEU A C 1
ATOM 2176 O O . LEU A 1 280 ? 2.744 -3.729 -20.984 1 90.31 280 LEU A O 1
ATOM 2180 N N . VAL A 1 281 ? 0.916 -4.156 -22.172 1 84.88 281 VAL A N 1
ATOM 2181 C CA . VAL A 1 281 ? 1.554 -5.168 -23.016 1 84.88 281 VAL A CA 1
ATOM 2182 C C . VAL A 1 281 ? 2.695 -4.539 -23.812 1 84.88 281 VAL A C 1
ATOM 2184 O O . VAL A 1 281 ? 3.787 -5.109 -23.891 1 84.88 281 VAL A O 1
ATOM 2187 N N . LEU A 1 282 ? 2.502 -3.357 -24.281 1 87 282 LEU A N 1
ATOM 2188 C CA . LEU A 1 282 ? 3.52 -2.672 -25.062 1 87 282 LEU A CA 1
ATOM 2189 C C . LEU A 1 282 ? 4.727 -2.318 -24.203 1 87 282 LEU A C 1
ATOM 2191 O O . LEU A 1 282 ? 5.871 -2.543 -24.609 1 87 282 LEU A O 1
ATOM 2195 N N . VAL A 1 283 ? 4.488 -1.841 -23.031 1 87.75 283 VAL A N 1
ATOM 2196 C CA . VAL A 1 283 ? 5.59 -1.354 -22.219 1 87.75 283 VAL A CA 1
ATOM 2197 C C . VAL A 1 283 ? 6.367 -2.537 -21.641 1 87.75 283 VAL A C 1
ATOM 2199 O O . VAL A 1 283 ? 7.543 -2.404 -21.281 1 87.75 283 VAL A O 1
ATOM 2202 N N . THR A 1 284 ? 5.785 -3.701 -21.484 1 82.62 284 THR A N 1
ATOM 2203 C CA . THR A 1 284 ? 6.465 -4.836 -20.875 1 82.62 284 THR A CA 1
ATOM 2204 C C . THR A 1 284 ? 7.09 -5.734 -21.938 1 82.62 284 THR A C 1
ATOM 2206 O O . THR A 1 284 ? 8.18 -6.273 -21.734 1 82.62 284 THR A O 1
ATOM 2209 N N . ILE A 1 285 ? 6.449 -5.91 -23.094 1 80.75 285 ILE A N 1
ATOM 2210 C CA . ILE A 1 285 ? 6.91 -6.875 -24.094 1 80.75 285 ILE A CA 1
ATOM 2211 C C . ILE A 1 285 ? 7.719 -6.156 -25.156 1 80.75 285 ILE A C 1
ATOM 2213 O O . ILE A 1 285 ? 8.727 -6.676 -25.641 1 80.75 285 ILE A O 1
ATOM 2217 N N . LEU A 1 286 ? 7.344 -4.934 -25.5 1 78.56 286 LEU A N 1
ATOM 2218 C CA . LEU A 1 286 ? 7.906 -4.207 -26.625 1 78.56 286 LEU A CA 1
ATOM 2219 C C . LEU A 1 286 ? 9.406 -3.99 -26.438 1 78.56 286 LEU A C 1
ATOM 2221 O O . LEU A 1 286 ? 10.172 -4.086 -27.406 1 78.56 286 LEU A O 1
ATOM 2225 N N . PRO A 1 287 ? 9.844 -3.684 -25.266 1 78.06 287 PRO A N 1
ATOM 2226 C CA . PRO A 1 287 ? 11.281 -3.457 -25.094 1 78.06 287 PRO A CA 1
ATOM 2227 C C . PRO A 1 287 ? 12.117 -4.676 -25.5 1 78.06 287 PRO A C 1
ATOM 2229 O O . PRO A 1 287 ? 13.266 -4.527 -25.906 1 78.06 287 PRO A O 1
ATOM 2232 N N . SER A 1 288 ? 11.578 -5.828 -25.328 1 76.31 288 SER A N 1
ATOM 2233 C CA . SER A 1 288 ? 12.305 -7.059 -25.609 1 76.31 288 SER A CA 1
ATOM 2234 C C . SER A 1 288 ? 12.406 -7.312 -27.109 1 76.31 288 SER A C 1
ATOM 2236 O O . SER A 1 288 ? 13.211 -8.125 -27.562 1 76.31 288 SER A O 1
ATOM 2238 N N . ILE A 1 289 ? 11.594 -6.578 -27.938 1 78.94 289 ILE A N 1
ATOM 2239 C CA . ILE A 1 289 ? 11.586 -6.828 -29.375 1 78.94 289 ILE A CA 1
ATOM 2240 C C . ILE A 1 289 ? 12.125 -5.609 -30.125 1 78.94 289 ILE A C 1
ATOM 2242 O O . ILE A 1 289 ? 12.461 -5.695 -31.297 1 78.94 289 ILE A O 1
ATOM 2246 N N . LEU A 1 290 ? 12.211 -4.461 -29.453 1 80.25 290 LEU A N 1
ATOM 2247 C CA . LEU A 1 290 ? 12.602 -3.215 -30.094 1 80.25 290 LEU A CA 1
ATOM 2248 C C . LEU A 1 290 ? 14.117 -3.117 -30.219 1 80.25 290 LEU A C 1
ATOM 2250 O O . LEU A 1 290 ? 14.852 -3.773 -29.469 1 80.25 290 LEU A O 1
ATOM 2254 N N . PRO A 1 291 ? 14.531 -2.322 -31.188 1 81.75 291 PRO A N 1
ATOM 2255 C CA . PRO A 1 291 ? 15.969 -2.084 -31.344 1 81.75 291 PRO A CA 1
ATOM 2256 C C . PRO A 1 291 ? 16.594 -1.471 -30.094 1 81.75 291 PRO A C 1
ATOM 2258 O O . PRO A 1 291 ? 15.891 -0.892 -29.266 1 81.75 291 PRO A O 1
ATOM 2261 N N . ALA A 1 292 ? 17.828 -1.532 -30 1 80.94 292 ALA A N 1
ATOM 2262 C CA . ALA A 1 292 ? 18.609 -1.195 -28.812 1 80.94 292 ALA A CA 1
ATOM 2263 C C . ALA A 1 292 ? 18.453 0.28 -28.453 1 80.94 292 ALA A C 1
ATOM 2265 O O . ALA A 1 292 ? 18.438 0.638 -27.281 1 80.94 292 ALA A O 1
ATOM 2266 N N . ASN A 1 293 ? 18.312 1.149 -29.453 1 82.62 293 ASN A N 1
ATOM 2267 C CA . ASN A 1 293 ? 18.219 2.58 -29.172 1 82.62 293 ASN A CA 1
ATOM 2268 C C . ASN A 1 293 ? 16.953 2.934 -28.422 1 82.62 293 ASN A C 1
ATOM 2270 O O . ASN A 1 293 ? 16.984 3.732 -27.484 1 82.62 293 ASN A O 1
ATOM 2274 N N . ILE A 1 294 ? 15.891 2.365 -28.828 1 81.81 294 ILE A N 1
ATOM 2275 C CA . ILE A 1 294 ? 14.617 2.621 -28.172 1 81.81 294 ILE A CA 1
ATOM 2276 C C . ILE A 1 294 ? 14.609 1.961 -26.797 1 81.81 294 ILE A C 1
ATOM 2278 O O . ILE A 1 294 ? 14.07 2.52 -25.828 1 81.81 294 ILE A O 1
ATOM 2282 N N . GLN A 1 295 ? 15.227 0.853 -26.75 1 82.38 295 GLN A N 1
ATOM 2283 C CA . GLN A 1 295 ? 15.344 0.139 -25.484 1 82.38 295 GLN A CA 1
ATOM 2284 C C . GLN A 1 295 ? 16.094 0.975 -24.453 1 82.38 295 GLN A C 1
ATOM 2286 O O . GLN A 1 295 ? 15.766 0.933 -23.266 1 82.38 295 GLN A O 1
ATOM 2291 N N . ALA A 1 296 ? 17.031 1.707 -24.984 1 83.12 296 ALA A N 1
ATOM 2292 C CA . ALA A 1 296 ? 17.828 2.523 -24.078 1 83.12 296 ALA A CA 1
ATOM 2293 C C . ALA A 1 296 ? 16.984 3.604 -23.422 1 83.12 296 ALA A C 1
ATOM 2295 O O . ALA A 1 296 ? 17.141 3.871 -22.219 1 83.12 296 ALA A O 1
ATOM 2296 N N . TYR A 1 297 ? 16.062 4.195 -24.156 1 83.75 297 TYR A N 1
ATOM 2297 C CA . TYR A 1 297 ? 15.195 5.227 -23.609 1 83.75 297 TYR A CA 1
ATOM 2298 C C . TYR A 1 297 ? 14.227 4.641 -22.594 1 83.75 297 TYR A C 1
ATOM 2300 O O . TYR A 1 297 ? 13.961 5.25 -21.562 1 83.75 297 TYR A O 1
ATOM 2308 N N . MET A 1 298 ? 13.773 3.512 -22.859 1 85.94 298 MET A N 1
ATOM 2309 C CA . MET A 1 298 ? 12.852 2.848 -21.938 1 85.94 298 MET A CA 1
ATOM 2310 C C . MET A 1 298 ? 13.57 2.418 -20.672 1 85.94 298 MET A C 1
ATOM 2312 O O . MET A 1 298 ? 12.992 2.455 -19.578 1 85.94 298 MET A O 1
ATOM 2316 N N . ASN A 1 299 ? 14.781 2.119 -20.906 1 85 299 ASN A N 1
ATOM 2317 C CA . ASN A 1 299 ? 15.578 1.699 -19.75 1 85 299 ASN A CA 1
ATOM 2318 C C . ASN A 1 299 ? 15.898 2.875 -18.828 1 85 299 ASN A C 1
ATOM 2320 O O . ASN A 1 299 ? 16.172 2.684 -17.656 1 85 299 ASN A O 1
ATOM 2324 N N . MET A 1 300 ? 15.852 4.09 -19.406 1 90.38 300 MET A N 1
ATOM 2325 C CA . MET A 1 300 ? 16.047 5.285 -18.594 1 90.38 300 MET A CA 1
ATOM 2326 C C . MET A 1 300 ? 14.906 5.469 -17.594 1 90.38 300 MET A C 1
ATOM 2328 O O . MET A 1 300 ? 15.078 6.098 -16.562 1 90.38 300 MET A O 1
ATOM 2332 N N . ILE A 1 301 ? 13.797 4.953 -17.906 1 93.38 301 ILE A N 1
ATOM 2333 C CA . ILE A 1 301 ? 12.656 4.992 -16.984 1 93.38 301 ILE A CA 1
ATOM 2334 C C . ILE A 1 301 ? 12.633 3.725 -16.141 1 93.38 301 ILE A C 1
ATOM 2336 O O . ILE A 1 301 ? 12.602 3.797 -14.906 1 93.38 301 ILE A O 1
ATOM 2340 N N . GLY A 1 302 ? 12.781 2.6 -16.781 1 91.62 302 GLY A N 1
ATOM 2341 C CA . GLY A 1 302 ? 12.711 1.305 -16.125 1 91.62 302 GLY A CA 1
ATOM 2342 C C . GLY A 1 302 ? 11.32 0.697 -16.141 1 91.62 302 GLY A C 1
ATOM 2343 O O . GLY A 1 302 ? 10.32 1.417 -16.094 1 91.62 302 GLY A O 1
ATOM 2344 N N . THR A 1 303 ? 11.227 -0.537 -16.109 1 88.81 303 THR A N 1
ATOM 2345 C CA . THR A 1 303 ? 9.984 -1.277 -16.312 1 88.81 303 THR A CA 1
ATOM 2346 C C . THR A 1 303 ? 9.016 -1.054 -15.164 1 88.81 303 THR A C 1
ATOM 2348 O O . THR A 1 303 ? 7.832 -0.774 -15.383 1 88.81 303 THR A O 1
ATOM 2351 N N . PRO A 1 304 ? 9.461 -1.163 -13.867 1 91.5 304 PRO A N 1
ATOM 2352 C CA . PRO A 1 304 ? 8.5 -0.956 -12.781 1 91.5 304 PRO A CA 1
ATOM 2353 C C . PRO A 1 304 ? 7.812 0.405 -12.859 1 91.5 304 PRO A C 1
ATOM 2355 O O . PRO A 1 304 ? 6.602 0.5 -12.648 1 91.5 304 PRO A O 1
ATOM 2358 N N . LEU A 1 305 ? 8.555 1.4 -13.188 1 96 305 LEU A N 1
ATOM 2359 C CA . LEU A 1 305 ? 7.984 2.74 -13.273 1 96 305 LEU A CA 1
ATOM 2360 C C . LEU A 1 305 ? 7.059 2.859 -14.477 1 96 305 LEU A C 1
ATOM 2362 O O . LEU A 1 305 ? 6.035 3.547 -14.422 1 96 305 LEU A O 1
ATOM 2366 N N . LEU A 1 306 ? 7.406 2.24 -15.594 1 94.19 306 LEU A N 1
ATOM 2367 C CA . LEU A 1 306 ? 6.543 2.234 -16.766 1 94.19 306 LEU A CA 1
ATOM 2368 C C . LEU A 1 306 ? 5.211 1.556 -16.469 1 94.19 306 LEU A C 1
ATOM 2370 O O . LEU A 1 306 ? 4.156 2.016 -16.906 1 94.19 306 LEU A O 1
ATOM 2374 N N . VAL A 1 307 ? 5.285 0.513 -15.727 1 93.06 307 VAL A N 1
ATOM 2375 C CA . VAL A 1 307 ? 4.07 -0.212 -15.359 1 93.06 307 VAL A CA 1
ATOM 2376 C C . VAL A 1 307 ? 3.229 0.636 -14.406 1 93.06 307 VAL A C 1
ATOM 2378 O O . VAL A 1 307 ? 2.006 0.704 -14.547 1 93.06 307 VAL A O 1
ATOM 2381 N N . LEU A 1 308 ? 3.865 1.284 -13.445 1 96.69 308 LEU A N 1
ATOM 2382 C CA . LEU A 1 308 ? 3.17 2.178 -12.523 1 96.69 308 LEU A CA 1
ATOM 2383 C C . LEU A 1 308 ? 2.502 3.322 -13.273 1 96.69 308 LEU A C 1
ATOM 2385 O O . LEU A 1 308 ? 1.424 3.779 -12.891 1 96.69 308 LEU A O 1
ATOM 2389 N N . ALA A 1 309 ? 3.066 3.779 -14.359 1 97.38 309 ALA A N 1
ATOM 2390 C CA . ALA A 1 309 ? 2.561 4.914 -15.133 1 97.38 309 ALA A CA 1
ATOM 2391 C C . ALA A 1 309 ? 1.171 4.621 -15.695 1 97.38 309 ALA A C 1
ATOM 2393 O O . ALA A 1 309 ? 0.343 5.527 -15.82 1 97.38 309 ALA A O 1
ATOM 2394 N N . VAL A 1 310 ? 0.91 3.402 -15.969 1 96.44 310 VAL A N 1
ATOM 2395 C CA . VAL A 1 310 ? -0.351 3.045 -16.609 1 96.44 310 VAL A CA 1
ATOM 2396 C C . VAL A 1 310 ? -1.514 3.332 -15.664 1 96.44 310 VAL A C 1
ATOM 2398 O O . VAL A 1 310 ? -2.404 4.121 -15.984 1 96.44 310 VAL A O 1
ATOM 2401 N N . PRO A 1 311 ? -1.508 2.734 -14.469 1 96.56 311 PRO A N 1
ATOM 2402 C CA . PRO A 1 311 ? -2.625 3.062 -13.578 1 96.56 311 PRO A CA 1
ATOM 2403 C C . PRO A 1 311 ? -2.574 4.504 -13.078 1 96.56 311 PRO A C 1
ATOM 2405 O O . PRO A 1 311 ? -3.604 5.062 -12.688 1 96.56 311 PRO A O 1
ATOM 2408 N N . ALA A 1 312 ? -1.425 5.109 -13.023 1 97.44 312 ALA A N 1
ATOM 2409 C CA . ALA A 1 312 ? -1.33 6.5 -12.594 1 97.44 312 ALA A CA 1
ATOM 2410 C C . ALA A 1 312 ? -1.969 7.438 -13.617 1 97.44 312 ALA A C 1
ATOM 2412 O O . ALA A 1 312 ? -2.791 8.281 -13.258 1 97.44 312 ALA A O 1
ATOM 2413 N N . PHE A 1 313 ? -1.709 7.273 -14.898 1 97.25 313 PHE A N 1
ATOM 2414 C CA . PHE A 1 313 ? -2.123 8.219 -15.93 1 97.25 313 PHE A CA 1
ATOM 2415 C C . PHE A 1 313 ? -3.568 7.969 -16.344 1 97.25 313 PHE A C 1
ATOM 2417 O O . PHE A 1 313 ? -4.227 8.859 -16.891 1 97.25 313 PHE A O 1
ATOM 2424 N N . ILE A 1 314 ? -4.023 6.758 -16.109 1 97.06 314 ILE A N 1
ATOM 2425 C CA . ILE A 1 314 ? -5.414 6.5 -16.484 1 97.06 314 ILE A CA 1
ATOM 2426 C C . ILE A 1 314 ? -6.34 7.371 -15.633 1 97.06 314 ILE A C 1
ATOM 2428 O O . ILE A 1 314 ? -7.5 7.586 -16 1 97.06 314 ILE A O 1
ATOM 2432 N N . THR A 1 315 ? -5.906 7.887 -14.523 1 95.62 315 THR A N 1
ATOM 2433 C CA . THR A 1 315 ? -6.715 8.688 -13.609 1 95.62 315 THR A CA 1
ATOM 2434 C C . THR A 1 315 ? -6.934 10.086 -14.172 1 95.62 315 THR A C 1
ATOM 2436 O O . THR A 1 315 ? -7.762 10.844 -13.656 1 95.62 315 THR A O 1
ATOM 2439 N N . ILE A 1 316 ? -6.289 10.492 -15.227 1 94.94 316 ILE A N 1
ATOM 2440 C CA . ILE A 1 316 ? -6.418 11.812 -15.836 1 94.94 316 ILE A CA 1
ATOM 2441 C C . ILE A 1 316 ? -7.77 11.93 -16.531 1 94.94 316 ILE A C 1
ATOM 2443 O O . ILE A 1 316 ? -8.336 13.016 -16.625 1 94.94 316 ILE A O 1
ATOM 2447 N N . PHE A 1 317 ? -8.273 10.781 -16.984 1 95 317 PHE A N 1
ATOM 2448 C CA . PHE A 1 317 ? -9.492 10.789 -17.781 1 95 317 PHE A CA 1
ATOM 2449 C C . PHE A 1 317 ? -10.719 10.984 -16.891 1 95 317 PHE A C 1
ATOM 2451 O O . PHE A 1 317 ? -10.82 10.383 -15.828 1 95 317 PHE A O 1
ATOM 2458 N N . ARG A 1 318 ? -11.57 11.852 -17.375 1 93.69 318 ARG A N 1
ATOM 2459 C CA . ARG A 1 318 ? -12.75 12.25 -16.609 1 93.69 318 ARG A CA 1
ATOM 2460 C C . ARG A 1 318 ? -14 12.203 -17.484 1 93.69 318 ARG A C 1
ATOM 2462 O O . ARG A 1 318 ? -13.922 12.328 -18.703 1 93.69 318 ARG A O 1
ATOM 2469 N N . ASP A 1 319 ? -15.117 12 -16.781 1 91.94 319 ASP A N 1
ATOM 2470 C CA . ASP A 1 319 ? -16.375 11.984 -17.516 1 91.94 319 ASP A CA 1
ATOM 2471 C C . ASP A 1 319 ? -16.891 13.398 -17.766 1 91.94 319 ASP A C 1
ATOM 2473 O O . ASP A 1 319 ? -16.188 14.375 -17.516 1 91.94 319 ASP A O 1
ATOM 2477 N N . LYS A 1 320 ? -18.109 13.508 -18.312 1 88.19 320 LYS A N 1
ATOM 2478 C CA . LYS A 1 320 ? -18.672 14.781 -18.734 1 88.19 320 LYS A CA 1
ATOM 2479 C C . LYS A 1 320 ? -18.938 15.68 -17.516 1 88.19 320 LYS A C 1
ATOM 2481 O O . LYS A 1 320 ? -18.906 16.906 -17.641 1 88.19 320 LYS A O 1
ATOM 2486 N N . GLU A 1 321 ? -19.094 15.07 -16.359 1 88.75 321 GLU A N 1
ATOM 2487 C CA . GLU A 1 321 ? -19.359 15.812 -15.133 1 88.75 321 GLU A CA 1
ATOM 2488 C C . GLU A 1 321 ? -18.078 16.172 -14.398 1 88.75 321 GLU A C 1
ATOM 2490 O O . GLU A 1 321 ? -18.109 16.812 -13.352 1 88.75 321 GLU A O 1
ATOM 2495 N N . GLY A 1 322 ? -16.984 15.711 -14.945 1 87.44 322 GLY A N 1
ATOM 2496 C CA . GLY A 1 322 ? -15.695 16.047 -14.359 1 87.44 322 GLY A CA 1
ATOM 2497 C C . GLY A 1 322 ? -15.211 15.016 -13.352 1 87.44 322 GLY A C 1
ATOM 2498 O O . GLY A 1 322 ? -14.188 15.219 -12.695 1 87.44 322 GLY A O 1
ATOM 2499 N N . LYS A 1 323 ? -15.906 14.023 -13.219 1 90.44 323 LYS A N 1
ATOM 2500 C CA . LYS A 1 323 ? -15.516 12.969 -12.289 1 90.44 323 LYS A CA 1
ATOM 2501 C C . LYS A 1 323 ? -14.547 11.984 -12.953 1 90.44 323 LYS A C 1
ATOM 2503 O O . LYS A 1 323 ? -14.789 11.539 -14.07 1 90.44 323 LYS A O 1
ATOM 2508 N N . PRO A 1 324 ? -13.469 11.672 -12.297 1 93.69 324 PRO A N 1
ATOM 2509 C CA . PRO A 1 324 ? -12.531 10.711 -12.883 1 93.69 324 PRO A CA 1
ATOM 2510 C C . PRO A 1 324 ? -13.133 9.32 -13.047 1 93.69 324 PRO A C 1
ATOM 2512 O O . PRO A 1 324 ? -13.898 8.867 -12.188 1 93.69 324 PRO A O 1
ATOM 2515 N N . TYR A 1 325 ? -12.836 8.617 -14.133 1 95.5 325 TYR A N 1
ATOM 2516 C CA . TYR A 1 325 ? -13.305 7.254 -14.344 1 95.5 325 TYR A CA 1
ATOM 2517 C C . TYR A 1 325 ? -12.703 6.305 -13.32 1 95.5 325 TYR A C 1
ATOM 2519 O O . TYR A 1 325 ? -13.344 5.344 -12.898 1 95.5 325 TYR A O 1
ATOM 2527 N N . PHE A 1 326 ? -11.43 6.535 -13.07 1 95.88 326 PHE A N 1
ATOM 2528 C CA . PHE A 1 326 ? -10.664 5.758 -12.102 1 95.88 326 PHE A CA 1
ATOM 2529 C C . PHE A 1 326 ? -9.938 6.676 -11.125 1 95.88 326 PHE A C 1
ATOM 2531 O O . PHE A 1 326 ? -9.477 7.754 -11.508 1 95.88 326 PHE A O 1
ATOM 2538 N N . THR A 1 327 ? -9.875 6.328 -9.883 1 95.5 327 THR A N 1
ATOM 2539 C CA . THR A 1 327 ? -8.977 6.969 -8.93 1 95.5 327 THR A CA 1
ATOM 2540 C C . THR A 1 327 ? -7.891 6 -8.469 1 95.5 327 THR A C 1
ATOM 2542 O O . THR A 1 327 ? -8.133 4.793 -8.375 1 95.5 327 THR A O 1
ATOM 2545 N N . PHE A 1 328 ? -6.742 6.492 -8.25 1 95.69 328 PHE A N 1
ATOM 2546 C CA . PHE A 1 328 ? -5.645 5.625 -7.836 1 95.69 328 PHE A CA 1
ATOM 2547 C C . PHE A 1 328 ? -5.953 4.973 -6.492 1 95.69 328 PHE A C 1
ATOM 2549 O O . PHE A 1 328 ? -5.586 3.818 -6.258 1 95.69 328 PHE A O 1
ATOM 2556 N N . GLN A 1 329 ? -6.543 5.684 -5.598 1 94.31 329 GLN A N 1
ATOM 2557 C CA . GLN A 1 329 ? -6.906 5.176 -4.277 1 94.31 329 GLN A CA 1
ATOM 2558 C C . GLN A 1 329 ? -7.805 3.949 -4.391 1 94.31 329 GLN A C 1
ATOM 2560 O O . GLN A 1 329 ? -7.621 2.967 -3.666 1 94.31 329 GLN A O 1
ATOM 2565 N N . GLU A 1 330 ? -8.773 4.066 -5.273 1 94 330 GLU A N 1
ATOM 2566 C CA . GLU A 1 330 ? -9.68 2.938 -5.473 1 94 330 GLU A CA 1
ATOM 2567 C 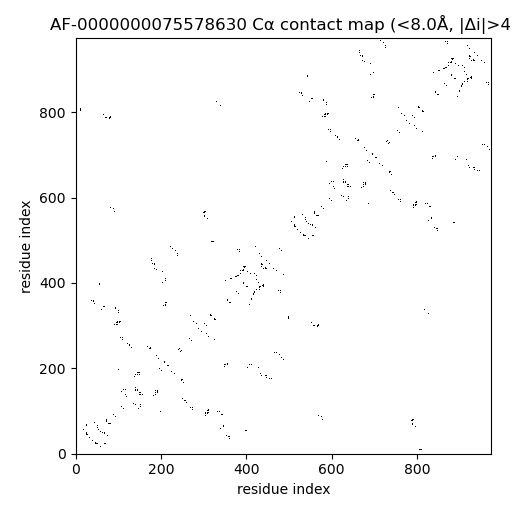C . GLU A 1 330 ? -8.945 1.742 -6.07 1 94 330 GLU A C 1
ATOM 2569 O O . GLU A 1 330 ? -9.125 0.607 -5.625 1 94 330 GLU A O 1
ATOM 2574 N N . LEU A 1 331 ? -8.133 2.027 -7.082 1 94.56 331 LEU A N 1
ATOM 2575 C CA . LEU A 1 331 ? -7.395 0.96 -7.75 1 94.56 331 LEU A CA 1
ATOM 2576 C C . LEU A 1 331 ? -6.434 0.28 -6.781 1 94.56 331 LEU A C 1
ATOM 2578 O O . LEU A 1 331 ? -6.414 -0.949 -6.68 1 94.56 331 LEU A O 1
ATOM 2582 N N . ALA A 1 332 ? -5.727 1.042 -6.07 1 94.88 332 ALA A N 1
ATOM 2583 C CA . ALA A 1 332 ? -4.758 0.49 -5.129 1 94.88 332 ALA A CA 1
ATOM 2584 C C . ALA A 1 332 ? -5.461 -0.19 -3.955 1 94.88 332 ALA A C 1
ATOM 2586 O O . ALA A 1 332 ? -5.012 -1.234 -3.477 1 94.88 332 ALA A O 1
ATOM 2587 N N . GLY A 1 333 ? -6.504 0.4 -3.479 1 91.75 333 GLY A N 1
ATOM 2588 C CA . GLY A 1 333 ? -7.254 -0.176 -2.373 1 91.75 333 GLY A CA 1
ATOM 2589 C C . GLY A 1 333 ? -7.816 -1.549 -2.686 1 91.75 333 GLY A C 1
ATOM 2590 O O . GLY A 1 333 ? -7.828 -2.432 -1.825 1 91.75 333 GLY A O 1
ATOM 2591 N N . ARG A 1 334 ? -8.211 -1.736 -3.875 1 86.75 334 ARG A N 1
ATOM 2592 C CA . ARG A 1 334 ? -8.812 -3.002 -4.285 1 86.75 334 ARG A CA 1
ATOM 2593 C C . ARG A 1 334 ? -7.75 -3.961 -4.82 1 86.75 334 ARG A C 1
ATOM 2595 O O . ARG A 1 334 ? -7.91 -5.18 -4.73 1 86.75 334 ARG A O 1
ATOM 2602 N N . GLY A 1 335 ? -6.719 -3.398 -5.289 1 89.38 335 GLY A N 1
ATOM 2603 C CA . GLY A 1 335 ? -5.777 -4.203 -6.051 1 89.38 335 GLY A CA 1
ATOM 2604 C C . GLY A 1 335 ? -4.629 -4.734 -5.211 1 89.38 335 GLY A C 1
ATOM 2605 O O . GLY A 1 335 ? -4.211 -5.883 -5.379 1 89.38 335 GLY A O 1
ATOM 2606 N N . VAL A 1 336 ? -4.117 -3.977 -4.316 1 92.25 336 VAL A N 1
ATOM 2607 C CA . VAL A 1 336 ? -2.918 -4.348 -3.57 1 92.25 336 VAL A CA 1
ATOM 2608 C C . VAL A 1 336 ? -3.252 -5.453 -2.568 1 92.25 336 VAL A C 1
ATOM 2610 O O . VAL A 1 336 ? -4.09 -5.262 -1.684 1 92.25 336 VAL A O 1
ATOM 2613 N N . LEU A 1 337 ? -2.625 -6.555 -2.74 1 90.62 337 LEU A N 1
ATOM 2614 C CA . LEU A 1 337 ? -2.758 -7.688 -1.831 1 90.62 337 LEU A CA 1
ATOM 2615 C C . LEU A 1 337 ? -1.603 -7.723 -0.836 1 90.62 337 LEU A C 1
ATOM 2617 O O . LEU A 1 337 ? -0.568 -8.336 -1.102 1 90.62 337 LEU A O 1
ATOM 2621 N N . TRP A 1 338 ? -1.777 -7.234 0.257 1 92.44 338 TRP A N 1
ATOM 2622 C CA . TRP A 1 338 ? -0.71 -7.004 1.225 1 92.44 338 TRP A CA 1
ATOM 2623 C C . TRP A 1 338 ? -0.155 -8.32 1.749 1 92.44 338 TRP A C 1
ATOM 2625 O O . TRP A 1 338 ? 1.039 -8.43 2.039 1 92.44 338 TRP A O 1
ATOM 2635 N N . ASN A 1 339 ? -0.989 -9.367 1.911 1 90.38 339 ASN A N 1
ATOM 2636 C CA . ASN A 1 339 ? -0.501 -10.688 2.291 1 90.38 339 ASN A CA 1
ATOM 2637 C C . ASN A 1 339 ? 0.549 -11.195 1.312 1 90.38 339 ASN A C 1
ATOM 2639 O O . ASN A 1 339 ? 1.596 -11.703 1.725 1 90.38 339 ASN A O 1
ATOM 2643 N N . MET A 1 340 ? 0.271 -11.016 0.085 1 86.44 340 MET A N 1
ATOM 2644 C CA . MET A 1 340 ? 1.175 -11.477 -0.964 1 86.44 340 MET A CA 1
ATOM 2645 C C . MET A 1 340 ? 2.459 -10.656 -0.978 1 86.44 340 MET A C 1
ATOM 2647 O O . MET A 1 340 ? 3.551 -11.203 -1.138 1 86.44 340 MET A O 1
ATOM 2651 N N . ILE A 1 341 ? 2.354 -9.367 -0.814 1 91.81 341 ILE A N 1
ATOM 2652 C CA . ILE A 1 341 ? 3.508 -8.484 -0.858 1 91.81 341 ILE A CA 1
ATOM 2653 C C . ILE A 1 341 ? 4.477 -8.836 0.268 1 91.81 341 ILE A C 1
ATOM 2655 O O . ILE A 1 341 ? 5.68 -8.977 0.039 1 91.81 341 ILE A O 1
ATOM 2659 N N . PHE A 1 342 ? 3.961 -9.008 1.473 1 94.56 342 PHE A N 1
ATOM 2660 C CA . PHE A 1 342 ? 4.828 -9.32 2.604 1 94.56 342 PHE A CA 1
ATOM 2661 C C . PHE A 1 342 ? 5.434 -10.711 2.451 1 94.56 342 PHE A C 1
ATOM 2663 O O . PHE A 1 342 ? 6.59 -10.938 2.826 1 94.56 342 PHE A O 1
ATOM 2670 N N . MET A 1 343 ? 4.672 -11.633 1.933 1 90.25 343 MET A N 1
ATOM 2671 C CA . MET A 1 343 ? 5.207 -12.969 1.711 1 90.25 343 MET A CA 1
ATOM 2672 C C . MET A 1 343 ? 6.348 -12.938 0.7 1 90.25 343 MET A C 1
ATOM 2674 O O . MET A 1 343 ? 7.414 -13.5 0.945 1 90.25 343 MET A O 1
ATOM 2678 N N . VAL A 1 344 ? 6.164 -12.258 -0.437 1 88.88 344 VAL A N 1
ATOM 2679 C CA . VAL A 1 344 ? 7.176 -12.18 -1.484 1 88.88 344 VAL A CA 1
ATOM 2680 C C . VAL A 1 344 ? 8.398 -11.422 -0.971 1 88.88 344 VAL A C 1
ATOM 2682 O O . VAL A 1 344 ? 9.539 -11.836 -1.199 1 88.88 344 VAL A O 1
ATOM 2685 N N . ALA A 1 345 ? 8.148 -10.312 -0.265 1 93.19 345 ALA A N 1
ATOM 2686 C CA . ALA A 1 345 ? 9.234 -9.516 0.29 1 93.19 345 ALA A CA 1
ATOM 2687 C C . ALA A 1 345 ? 10.094 -10.344 1.242 1 93.19 345 ALA A C 1
ATOM 2689 O O . ALA A 1 345 ? 11.328 -10.32 1.161 1 93.19 345 ALA A O 1
ATOM 2690 N N . ALA A 1 346 ? 9.43 -11.07 2.127 1 94.19 346 ALA A N 1
ATOM 2691 C CA . ALA A 1 346 ? 10.148 -11.891 3.096 1 94.19 346 ALA A CA 1
ATOM 2692 C C . ALA A 1 346 ? 10.859 -13.055 2.408 1 94.19 346 ALA A C 1
ATOM 2694 O O . ALA A 1 346 ? 11.977 -13.414 2.777 1 94.19 346 ALA A O 1
ATOM 2695 N N . ALA A 1 347 ? 10.234 -13.641 1.424 1 89.25 347 ALA A N 1
ATOM 2696 C CA . ALA A 1 347 ? 10.812 -14.773 0.712 1 89.25 347 ALA A CA 1
ATOM 2697 C C . ALA A 1 347 ? 12.062 -14.367 -0.057 1 89.25 347 ALA A C 1
ATOM 2699 O O . ALA A 1 347 ? 13.07 -15.078 -0.043 1 89.25 347 ALA A O 1
ATOM 2700 N N . ILE A 1 348 ? 11.984 -13.266 -0.727 1 86.12 348 ILE A N 1
ATOM 2701 C CA . ILE A 1 348 ? 13.125 -12.766 -1.477 1 86.12 348 ILE A CA 1
ATOM 2702 C C . ILE A 1 348 ? 14.273 -12.438 -0.517 1 86.12 348 ILE A C 1
ATOM 2704 O O . ILE A 1 348 ? 15.414 -12.828 -0.757 1 86.12 348 ILE A O 1
ATOM 2708 N N . THR A 1 349 ? 13.945 -11.781 0.574 1 91.75 349 THR A N 1
ATOM 2709 C CA . THR A 1 349 ? 14.953 -11.383 1.547 1 91.75 349 THR A CA 1
ATOM 2710 C C . THR A 1 349 ? 15.586 -12.609 2.203 1 91.75 349 THR A C 1
ATOM 2712 O O . THR A 1 349 ? 16.812 -12.727 2.26 1 91.75 349 THR A O 1
ATOM 2715 N N . MET A 1 350 ? 14.75 -13.539 2.631 1 90.62 350 MET A N 1
ATOM 2716 C CA . MET A 1 350 ? 15.25 -14.719 3.322 1 90.62 350 MET A CA 1
ATOM 2717 C C . MET A 1 350 ? 15.938 -15.672 2.348 1 90.62 350 MET A C 1
ATOM 2719 O O . MET A 1 350 ? 16.906 -16.344 2.707 1 90.62 350 MET A O 1
ATOM 2723 N N . GLY A 1 351 ? 15.406 -15.797 1.119 1 82.94 351 GLY A N 1
ATOM 2724 C CA . GLY A 1 351 ? 16.078 -16.594 0.098 1 82.94 351 GLY A CA 1
ATOM 2725 C C . GLY A 1 351 ? 17.5 -16.125 -0.173 1 82.94 351 GLY A C 1
ATOM 2726 O O . GLY A 1 351 ? 18.406 -16.953 -0.285 1 82.94 351 GLY A O 1
ATOM 2727 N N . GLY A 1 352 ? 17.672 -14.812 -0.284 1 83.12 352 GLY A N 1
ATOM 2728 C CA . GLY A 1 352 ? 19 -14.258 -0.452 1 83.12 352 GLY A CA 1
ATOM 2729 C C . GLY A 1 352 ? 19.891 -14.484 0.752 1 83.12 352 GLY A C 1
ATOM 2730 O O . GLY A 1 352 ? 21.078 -14.781 0.603 1 83.12 352 GLY A O 1
ATOM 2731 N N . ALA A 1 353 ? 19.344 -14.383 1.935 1 89.81 353 ALA A N 1
ATOM 2732 C CA . ALA A 1 353 ? 20.109 -14.523 3.166 1 89.81 353 ALA A CA 1
ATOM 2733 C C . ALA A 1 353 ? 20.625 -15.953 3.328 1 89.81 353 ALA A C 1
ATOM 2735 O O . ALA A 1 353 ? 21.828 -16.156 3.578 1 89.81 353 ALA A O 1
ATOM 2736 N N . ILE A 1 354 ? 19.797 -16.906 3.119 1 87.25 354 ILE A N 1
ATOM 2737 C CA . ILE A 1 354 ? 20.172 -18.297 3.361 1 87.25 354 ILE A CA 1
ATOM 2738 C C . ILE A 1 354 ? 21.109 -18.781 2.268 1 87.25 354 ILE A C 1
ATOM 2740 O O . ILE A 1 354 ? 21.969 -19.641 2.514 1 87.25 354 ILE A O 1
ATOM 2744 N N . SER A 1 355 ? 21.016 -18.188 1.108 1 83.31 355 SER A N 1
ATOM 2745 C CA . SER A 1 355 ? 21.828 -18.609 -0.026 1 83.31 355 SER A CA 1
ATOM 2746 C C . SER A 1 355 ? 23.172 -17.906 -0.037 1 83.31 355 SER A C 1
ATOM 2748 O O . SER A 1 355 ? 24.047 -18.219 -0.855 1 83.31 355 SER A O 1
ATOM 2750 N N . SER A 1 356 ? 23.266 -16.984 0.858 1 86.56 356 SER A N 1
ATOM 2751 C CA . SER A 1 356 ? 24.531 -16.266 0.909 1 86.56 356 SER A CA 1
ATOM 2752 C C . SER A 1 356 ? 25.688 -17.188 1.287 1 86.56 356 SER A C 1
ATOM 2754 O O . SER A 1 356 ? 25.5 -18.141 2.045 1 86.56 356 SER A O 1
ATOM 2756 N N . PRO A 1 357 ? 26.859 -16.906 0.772 1 85.5 357 PRO A N 1
ATOM 2757 C CA . PRO A 1 357 ? 28.016 -17.75 1.103 1 85.5 357 PRO A CA 1
ATOM 2758 C C . PRO A 1 357 ? 28.281 -17.812 2.604 1 85.5 357 PRO A C 1
ATOM 2760 O O . PRO A 1 357 ? 28.766 -18.828 3.107 1 85.5 357 PRO A O 1
ATOM 2763 N N . GLU A 1 358 ? 27.922 -16.781 3.248 1 90.81 358 GLU A N 1
ATOM 2764 C CA . GLU A 1 358 ? 28.188 -16.703 4.684 1 90.81 358 GLU A CA 1
ATOM 2765 C C . GLU A 1 358 ? 27.328 -17.688 5.461 1 90.81 358 GLU A C 1
ATOM 2767 O O . GLU A 1 358 ? 27.656 -18.062 6.586 1 90.81 358 GLU A O 1
ATOM 2772 N N . ALA A 1 359 ? 26.266 -18.109 4.918 1 91.38 359 ALA A N 1
ATOM 2773 C CA . ALA A 1 359 ? 25.328 -19 5.609 1 91.38 359 ALA A CA 1
ATOM 2774 C C . ALA A 1 359 ? 25.766 -20.469 5.48 1 91.38 359 ALA A C 1
ATOM 2776 O O . ALA A 1 359 ? 25.516 -21.266 6.375 1 91.38 359 ALA A O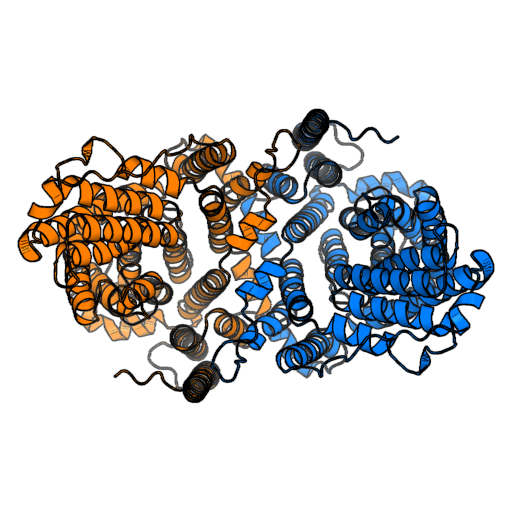 1
ATOM 2777 N N . GLY A 1 360 ? 26.391 -20.828 4.34 1 90.06 360 GLY A N 1
ATOM 2778 C CA . GLY A 1 360 ? 26.859 -22.188 4.109 1 90.06 360 GLY A CA 1
ATOM 2779 C C . GLY A 1 360 ? 25.766 -23.141 3.709 1 90.06 360 GLY A C 1
ATOM 2780 O O . GLY A 1 360 ? 25.984 -24.344 3.609 1 90.06 360 GLY A O 1
ATOM 2781 N N . PHE A 1 361 ? 24.578 -22.672 3.473 1 87.12 361 PHE A N 1
ATOM 2782 C CA . PHE A 1 361 ? 23.391 -23.5 3.201 1 87.12 361 PHE A CA 1
ATOM 2783 C C . PHE A 1 361 ? 23.562 -24.25 1.89 1 87.12 361 PHE A C 1
ATOM 2785 O O . PHE A 1 361 ? 23.359 -25.469 1.841 1 87.12 361 PHE A O 1
ATOM 2792 N N . ASN A 1 362 ? 23.953 -23.609 0.806 1 82.31 362 ASN A N 1
ATOM 2793 C CA . ASN A 1 362 ? 24.078 -24.234 -0.509 1 82.31 362 ASN A CA 1
ATOM 2794 C C . ASN A 1 362 ? 25.109 -25.344 -0.51 1 82.31 362 ASN A C 1
ATOM 2796 O O . ASN A 1 362 ? 24.875 -26.438 -1.028 1 82.31 362 ASN A O 1
ATOM 2800 N N . ALA A 1 363 ? 26.188 -25.031 0.066 1 85.56 363 ALA A N 1
ATOM 2801 C CA . ALA A 1 363 ? 27.281 -26 0.125 1 85.56 363 ALA A CA 1
ATOM 2802 C C . ALA A 1 363 ? 26.844 -27.25 0.884 1 85.56 363 ALA A C 1
ATOM 2804 O O . ALA A 1 363 ? 27.156 -28.375 0.476 1 85.56 363 ALA A O 1
ATOM 2805 N N . THR A 1 364 ? 26.172 -27.062 1.955 1 87.31 364 THR A N 1
ATOM 2806 C CA . THR A 1 364 ? 25.703 -28.188 2.777 1 87.31 364 THR A CA 1
ATOM 2807 C C . THR A 1 364 ? 24.703 -29.047 2.008 1 87.31 364 THR A C 1
ATOM 2809 O O . THR A 1 364 ? 24.797 -30.281 2.025 1 87.31 364 THR A O 1
ATOM 2812 N N . PHE A 1 365 ? 23.797 -28.5 1.326 1 80.75 365 PHE A N 1
ATOM 2813 C CA . PHE A 1 365 ? 22.75 -29.234 0.64 1 80.75 365 PHE A CA 1
ATOM 2814 C C . PHE A 1 365 ? 23.297 -29.938 -0.595 1 80.75 365 PHE A C 1
ATOM 2816 O O . PHE A 1 365 ? 22.906 -31.062 -0.895 1 80.75 365 PHE A O 1
ATOM 2823 N N . ILE A 1 366 ? 24.156 -29.297 -1.312 1 80.38 366 ILE A N 1
ATOM 2824 C CA . ILE A 1 366 ? 24.781 -29.922 -2.469 1 80.38 366 ILE A CA 1
ATOM 2825 C C . ILE A 1 366 ? 25.562 -31.156 -2.025 1 80.38 366 ILE A C 1
ATOM 2827 O O . ILE A 1 366 ? 25.422 -32.219 -2.621 1 80.38 366 ILE A O 1
ATOM 2831 N N . SER A 1 367 ? 26.25 -30.953 -0.982 1 84.06 367 SER A N 1
ATOM 2832 C CA . SER A 1 367 ? 27.047 -32.062 -0.491 1 84.06 367 SER A CA 1
ATOM 2833 C C . SER A 1 367 ? 26.156 -33.219 -0.001 1 84.06 367 SER A C 1
ATOM 2835 O O . SER A 1 367 ? 26.484 -34.375 -0.203 1 84.06 367 SER A O 1
ATOM 2837 N N . ALA A 1 368 ? 25.062 -32.875 0.614 1 82.69 368 ALA A N 1
ATOM 2838 C CA . ALA A 1 368 ? 24.188 -33.875 1.202 1 82.69 368 ALA A CA 1
ATOM 2839 C C . ALA A 1 368 ? 23.422 -34.656 0.119 1 82.69 368 ALA A C 1
ATOM 2841 O O . ALA A 1 368 ? 23.109 -35.844 0.291 1 82.69 368 ALA A O 1
ATOM 2842 N N . PHE A 1 369 ? 23.156 -34.031 -1.024 1 80.25 369 PHE A N 1
ATOM 2843 C CA . PHE A 1 369 ? 22.266 -34.656 -1.994 1 80.25 369 PHE A CA 1
ATOM 2844 C C . PHE A 1 369 ? 23.016 -35 -3.266 1 80.25 369 PHE A C 1
ATOM 2846 O O . PHE A 1 369 ? 22.453 -35.594 -4.184 1 80.25 369 PHE A O 1
ATOM 2853 N N . MET A 1 370 ? 24.25 -34.719 -3.32 1 78.25 370 MET A N 1
ATOM 2854 C CA . MET A 1 370 ? 25.078 -35 -4.496 1 78.25 370 MET A CA 1
ATOM 2855 C C . MET A 1 370 ? 25.031 -36.469 -4.883 1 78.25 370 MET A C 1
ATOM 2857 O O . MET A 1 370 ? 24.969 -36.812 -6.066 1 78.25 370 MET A O 1
ATOM 2861 N N . PRO A 1 371 ? 24.953 -37.344 -3.945 1 80.69 371 PRO A N 1
ATOM 2862 C CA . PRO A 1 371 ? 24.922 -38.75 -4.344 1 80.69 371 PRO A CA 1
ATOM 2863 C C . PRO A 1 371 ? 23.656 -39.125 -5.125 1 80.69 371 PRO A C 1
ATOM 2865 O O . PRO A 1 371 ? 23.703 -40 -5.996 1 80.69 371 PRO A O 1
ATOM 2868 N N . ILE A 1 372 ? 22.594 -38.5 -4.863 1 78.5 372 ILE A N 1
ATOM 2869 C CA . ILE A 1 372 ? 21.328 -38.75 -5.539 1 78.5 372 ILE A CA 1
ATOM 2870 C C . ILE A 1 372 ? 21.281 -37.969 -6.852 1 78.5 372 ILE A C 1
ATOM 2872 O O . ILE A 1 372 ? 20.766 -38.469 -7.859 1 78.5 372 ILE A O 1
ATOM 2876 N N . LEU A 1 373 ? 21.906 -36.875 -6.891 1 77.62 373 LEU A N 1
ATOM 2877 C CA . LEU A 1 373 ? 21.797 -35.938 -8.008 1 77.62 373 LEU A CA 1
ATOM 2878 C C . LEU A 1 373 ? 22.812 -36.281 -9.102 1 77.62 373 LEU A C 1
ATOM 2880 O O . LEU A 1 373 ? 22.578 -36 -10.281 1 77.62 373 LEU A O 1
ATOM 2884 N N . SER A 1 374 ? 23.984 -36.781 -8.75 1 75.69 374 SER A N 1
ATOM 2885 C CA . SER A 1 374 ? 25.078 -37.062 -9.688 1 75.69 374 SER A CA 1
ATOM 2886 C C . SER A 1 374 ? 24.594 -37.938 -10.836 1 75.69 374 SER A C 1
ATOM 2888 O O . SER A 1 374 ? 25.078 -37.812 -11.961 1 75.69 374 SER A O 1
ATOM 2890 N N . GLY A 1 375 ? 23.594 -38.688 -10.633 1 77.75 375 GLY A N 1
ATOM 2891 C CA . GLY A 1 375 ? 23.156 -39.562 -11.688 1 77.75 375 GLY A CA 1
ATOM 2892 C C . GLY A 1 375 ? 21.922 -39.062 -12.422 1 77.75 375 GLY A C 1
ATOM 2893 O O . GLY A 1 375 ? 21.5 -39.656 -13.414 1 77.75 375 GLY A O 1
ATOM 2894 N N . MET A 1 376 ? 21.625 -37.969 -12.18 1 86.62 376 MET A N 1
ATOM 2895 C CA . MET A 1 376 ? 20.375 -37.5 -12.781 1 86.62 376 MET A CA 1
ATOM 2896 C C . MET A 1 376 ? 20.641 -36.562 -13.961 1 86.62 376 MET A C 1
ATOM 2898 O O . MET A 1 376 ? 21.516 -35.688 -13.883 1 86.62 376 MET A O 1
ATOM 2902 N N . SER A 1 377 ? 20.031 -36.844 -15.125 1 91.31 377 SER A N 1
ATOM 2903 C CA . SER A 1 377 ? 20.094 -35.938 -16.25 1 91.31 377 SER A CA 1
ATOM 2904 C C . SER A 1 377 ? 19.328 -34.656 -15.977 1 91.31 377 SER A C 1
ATOM 2906 O O . SER A 1 377 ? 18.406 -34.625 -15.148 1 91.31 377 SER A O 1
ATOM 2908 N N . PRO A 1 378 ? 19.719 -33.562 -16.641 1 91.69 378 PRO A N 1
ATOM 2909 C CA . PRO A 1 378 ? 18.969 -32.312 -16.5 1 91.69 378 PRO A CA 1
ATOM 2910 C C . PRO A 1 378 ? 17.484 -32.469 -16.797 1 91.69 378 PRO A C 1
ATOM 2912 O O . PRO A 1 378 ? 16.641 -31.844 -16.156 1 91.69 378 PRO A O 1
ATOM 2915 N N . TYR A 1 379 ? 17.203 -33.281 -17.703 1 94.19 379 TYR A N 1
ATOM 2916 C CA . TYR A 1 379 ? 15.828 -33.562 -18.078 1 94.19 379 TYR A CA 1
ATOM 2917 C C . TYR A 1 379 ? 15.062 -34.188 -16.922 1 94.19 379 TYR A C 1
ATOM 2919 O O . TYR A 1 379 ? 13.977 -33.719 -16.562 1 94.19 379 TYR A O 1
ATOM 2927 N N . LEU A 1 380 ? 15.633 -35.25 -16.391 1 93.75 380 LEU A N 1
ATOM 2928 C CA . LEU A 1 380 ? 14.992 -35.969 -15.289 1 93.75 380 LEU A CA 1
ATOM 2929 C C . LEU A 1 380 ? 14.898 -35.062 -14.047 1 93.75 380 LEU A C 1
ATOM 2931 O O . LEU A 1 380 ? 13.906 -35.125 -13.312 1 93.75 380 LEU A O 1
ATOM 2935 N N . PHE A 1 381 ? 15.977 -34.344 -13.82 1 93.81 381 PHE A N 1
ATOM 2936 C CA . PHE A 1 381 ? 15.969 -33.438 -12.695 1 93.81 381 PHE A CA 1
ATOM 2937 C C . PHE A 1 381 ? 14.805 -32.469 -12.797 1 93.81 381 PHE A C 1
ATOM 2939 O O . PHE A 1 381 ? 14.062 -32.25 -11.828 1 93.81 381 PHE A O 1
ATOM 2946 N N . ALA A 1 382 ? 14.602 -31.859 -13.969 1 95.56 382 ALA A N 1
ATOM 2947 C CA . ALA A 1 382 ? 13.508 -30.922 -14.195 1 95.56 382 ALA A CA 1
ATOM 2948 C C . ALA A 1 382 ? 12.156 -31.578 -13.93 1 95.56 382 ALA A C 1
ATOM 2950 O O . ALA A 1 382 ? 11.289 -31 -13.273 1 95.56 382 ALA A O 1
ATOM 2951 N N . LEU A 1 383 ? 12.016 -32.75 -14.391 1 96 383 LEU A N 1
ATOM 2952 C CA . LEU A 1 383 ? 10.758 -33.469 -14.219 1 96 383 LEU A CA 1
ATOM 2953 C C . LEU A 1 383 ? 10.484 -33.75 -12.75 1 96 383 LEU A C 1
ATOM 2955 O O . LEU A 1 383 ? 9.359 -33.562 -12.273 1 96 383 LEU A O 1
ATOM 2959 N N . VAL A 1 384 ? 11.469 -34.188 -12.039 1 94.06 384 VAL A N 1
ATOM 2960 C CA . VAL A 1 384 ? 11.328 -34.5 -10.625 1 94.06 384 VAL A CA 1
ATOM 2961 C C . VAL A 1 384 ? 10.961 -33.25 -9.844 1 94.06 384 VAL A C 1
ATOM 2963 O O . VAL A 1 384 ? 10.078 -33.281 -8.984 1 94.06 384 VAL A O 1
ATOM 2966 N N . ILE A 1 385 ? 11.648 -32.156 -10.109 1 94.31 385 ILE A N 1
ATOM 2967 C CA . ILE A 1 385 ? 11.383 -30.891 -9.422 1 94.31 385 ILE A CA 1
ATOM 2968 C C . ILE A 1 385 ? 9.938 -30.469 -9.656 1 94.31 385 ILE A C 1
ATOM 2970 O O . ILE A 1 385 ? 9.266 -30 -8.727 1 94.31 385 ILE A O 1
ATOM 2974 N N . VAL A 1 386 ? 9.445 -30.609 -10.812 1 96.81 386 VAL A N 1
ATOM 2975 C CA . VAL A 1 386 ? 8.078 -30.219 -11.148 1 96.81 386 VAL A CA 1
ATOM 2976 C C . VAL A 1 386 ? 7.09 -31.109 -10.406 1 96.81 386 VAL A C 1
ATOM 2978 O O . VAL A 1 386 ? 6.094 -30.625 -9.859 1 96.81 386 VAL A O 1
ATOM 2981 N N . VAL A 1 387 ? 7.32 -32.375 -10.383 1 96.38 387 VAL A N 1
ATOM 2982 C CA . VAL A 1 387 ? 6.438 -33.312 -9.703 1 96.38 387 VAL A CA 1
ATOM 2983 C C . VAL A 1 387 ? 6.41 -33 -8.203 1 96.38 387 VAL A C 1
ATOM 2985 O O . VAL A 1 387 ? 5.344 -33 -7.59 1 96.38 387 VAL A O 1
ATOM 2988 N N . VAL A 1 388 ? 7.559 -32.75 -7.664 1 93.81 388 VAL A N 1
ATOM 2989 C CA . VAL A 1 388 ? 7.637 -32.406 -6.246 1 93.81 388 VAL A CA 1
ATOM 2990 C C . VAL A 1 388 ? 6.891 -31.109 -5.984 1 93.81 388 VAL A C 1
ATOM 2992 O O . VAL A 1 388 ? 6.203 -30.969 -4.973 1 93.81 388 VAL A O 1
ATOM 2995 N N . THR A 1 389 ? 7.051 -30.156 -6.875 1 95.81 389 THR A N 1
ATOM 2996 C CA . THR A 1 389 ? 6.344 -28.891 -6.75 1 95.81 389 THR A CA 1
ATOM 2997 C C . THR A 1 389 ? 4.836 -29.109 -6.781 1 95.81 389 THR A C 1
ATOM 2999 O O . THR A 1 389 ? 4.102 -28.5 -5.996 1 95.81 389 THR A O 1
ATOM 3002 N N . LEU A 1 390 ? 4.363 -29.969 -7.645 1 96.25 390 LEU A N 1
ATOM 3003 C CA . LEU A 1 390 ? 2.941 -30.266 -7.762 1 96.25 390 LEU A CA 1
ATOM 3004 C C . LEU A 1 390 ? 2.418 -30.922 -6.488 1 96.25 390 LEU A C 1
ATOM 3006 O O . LEU A 1 390 ? 1.307 -30.625 -6.043 1 96.25 390 LEU A O 1
ATOM 3010 N N . ILE A 1 391 ? 3.188 -31.781 -5.949 1 93.44 391 ILE A N 1
ATOM 3011 C CA . ILE A 1 391 ? 2.801 -32.438 -4.703 1 93.44 391 ILE A CA 1
ATOM 3012 C C . ILE A 1 391 ? 2.752 -31.406 -3.578 1 93.44 391 ILE A C 1
ATOM 3014 O O . ILE A 1 391 ? 1.767 -31.328 -2.84 1 93.44 391 ILE A O 1
ATOM 3018 N N . LEU A 1 392 ? 3.746 -30.656 -3.525 1 91.56 392 LEU A N 1
ATOM 3019 C CA . LEU A 1 392 ? 3.871 -29.672 -2.451 1 91.56 392 LEU A CA 1
ATOM 3020 C C . LEU A 1 392 ? 2.746 -28.641 -2.52 1 91.56 392 LEU A C 1
ATOM 3022 O O . LEU A 1 392 ? 2.145 -28.312 -1.497 1 91.56 392 LEU A O 1
ATOM 3026 N N . THR A 1 393 ? 2.475 -28.094 -3.686 1 93.25 393 THR A N 1
ATOM 3027 C CA . THR A 1 393 ? 1.474 -27.047 -3.857 1 93.25 393 THR A CA 1
ATOM 3028 C C . THR A 1 393 ? 0.092 -27.547 -3.445 1 93.25 393 THR A C 1
ATOM 3030 O O . THR A 1 393 ? -0.735 -26.766 -2.963 1 93.25 393 THR A O 1
ATOM 3033 N N . ASN A 1 394 ? -0.198 -28.781 -3.611 1 92.62 394 ASN A N 1
ATOM 3034 C CA . ASN A 1 394 ? -1.51 -29.328 -3.279 1 92.62 394 ASN A CA 1
ATOM 3035 C C . ASN A 1 394 ? -1.61 -29.672 -1.797 1 92.62 394 ASN A C 1
ATOM 3037 O O . ASN A 1 394 ? -2.707 -29.891 -1.28 1 92.62 394 ASN A O 1
ATOM 3041 N N . LEU A 1 395 ? -0.481 -29.672 -1.145 1 85.94 395 LEU A N 1
ATOM 3042 C CA . LEU A 1 395 ? -0.461 -29.938 0.287 1 85.94 395 LEU A CA 1
ATOM 3043 C C . LEU A 1 395 ? -0.388 -28.641 1.089 1 85.94 395 LEU A C 1
ATOM 3045 O O . LEU A 1 395 ? -0.84 -28.594 2.234 1 85.94 395 LEU A O 1
ATOM 3049 N N . ILE A 1 396 ? 0.268 -27.734 0.433 1 84.88 396 ILE A N 1
ATOM 3050 C CA . ILE A 1 396 ? 0.406 -26.453 1.103 1 84.88 396 ILE A CA 1
ATOM 3051 C C . ILE A 1 396 ? -0.038 -25.328 0.164 1 84.88 396 ILE A C 1
ATOM 3053 O O . ILE A 1 396 ? -0.399 -25.578 -0.987 1 84.88 396 ILE A O 1
ATOM 3057 N N . ASN A 1 397 ? -0.011 -24.094 0.562 1 82.81 397 ASN A N 1
ATOM 3058 C CA . ASN A 1 397 ? -0.415 -22.953 -0.253 1 82.81 397 ASN A CA 1
ATOM 3059 C C . ASN A 1 397 ? 0.503 -22.766 -1.459 1 82.81 397 ASN A C 1
ATOM 3061 O O . ASN A 1 397 ? 1.722 -22.922 -1.345 1 82.81 397 ASN A O 1
ATOM 3065 N N . ASN A 1 398 ? -0.101 -22.531 -2.621 1 87.69 398 ASN A N 1
ATOM 3066 C CA . ASN A 1 398 ? 0.626 -22.469 -3.885 1 87.69 398 ASN A CA 1
ATOM 3067 C C . ASN A 1 398 ? 1.682 -21.375 -3.879 1 87.69 398 ASN A C 1
ATOM 3069 O O . ASN A 1 398 ? 2.775 -21.547 -4.418 1 87.69 398 ASN A O 1
ATOM 3073 N N . ALA A 1 399 ? 1.397 -20.234 -3.266 1 85.5 399 ALA A N 1
ATOM 3074 C CA . ALA A 1 399 ? 2.375 -19.156 -3.209 1 85.5 399 ALA A CA 1
ATOM 3075 C C . ALA A 1 399 ? 3.605 -19.562 -2.408 1 85.5 399 ALA A C 1
ATOM 3077 O O . ALA A 1 399 ? 4.734 -19.25 -2.787 1 85.5 399 ALA A O 1
ATOM 3078 N N . VAL A 1 400 ? 3.408 -20.281 -1.382 1 85.25 400 VAL A N 1
ATOM 3079 C CA . VAL A 1 400 ? 4.488 -20.734 -0.513 1 85.25 400 VAL A CA 1
ATOM 3080 C C . VAL A 1 400 ? 5.316 -21.797 -1.234 1 85.25 400 VAL A C 1
ATOM 3082 O O . VAL A 1 400 ? 6.543 -21.828 -1.106 1 85.25 400 VAL A O 1
ATOM 3085 N N . ALA A 1 401 ? 4.66 -22.609 -1.979 1 90.81 401 ALA A N 1
ATOM 3086 C CA . ALA A 1 401 ? 5.352 -23.672 -2.717 1 90.81 401 ALA A CA 1
ATOM 3087 C C . ALA A 1 401 ? 6.371 -23.078 -3.686 1 90.81 401 ALA A C 1
ATOM 3089 O O . ALA A 1 401 ? 7.504 -23.562 -3.768 1 90.81 401 ALA A O 1
ATOM 3090 N N . GLY A 1 402 ? 5.988 -22.047 -4.395 1 90.75 402 GLY A N 1
ATOM 3091 C CA . GLY A 1 402 ? 6.926 -21.391 -5.297 1 90.75 402 GLY A CA 1
ATOM 3092 C C . GLY A 1 402 ? 8.109 -20.781 -4.578 1 90.75 402 GLY A C 1
ATOM 3093 O O . GLY A 1 402 ? 9.25 -20.906 -5.027 1 90.75 402 GLY A O 1
ATOM 3094 N N . ALA A 1 403 ? 7.887 -20.234 -3.479 1 88.81 403 ALA A N 1
ATOM 3095 C CA . ALA A 1 403 ? 8.914 -19.531 -2.709 1 88.81 403 ALA A CA 1
ATOM 3096 C C . ALA A 1 403 ? 9.938 -20.531 -2.156 1 88.81 403 ALA A C 1
ATOM 3098 O O . ALA A 1 403 ? 11.117 -20.188 -2.008 1 88.81 403 ALA A O 1
ATOM 3099 N N . ILE A 1 404 ? 9.492 -21.719 -1.908 1 87.31 404 ILE A N 1
ATOM 3100 C CA . ILE A 1 404 ? 10.367 -22.75 -1.365 1 87.31 404 ILE A CA 1
ATOM 3101 C C . ILE A 1 404 ? 11.125 -23.422 -2.5 1 87.31 404 ILE A C 1
ATOM 3103 O O . ILE A 1 404 ? 12.352 -23.578 -2.43 1 87.31 404 ILE A O 1
ATOM 3107 N N . MET A 1 405 ? 10.461 -23.719 -3.549 1 91.94 405 MET A N 1
ATOM 3108 C CA . MET A 1 405 ? 10.984 -24.641 -4.547 1 91.94 405 MET A CA 1
ATOM 3109 C C . MET A 1 405 ? 12.008 -23.953 -5.441 1 91.94 405 MET A C 1
ATOM 3111 O O . MET A 1 405 ? 12.977 -24.578 -5.883 1 91.94 405 MET A O 1
ATOM 3115 N N . VAL A 1 406 ? 11.859 -22.688 -5.703 1 93.56 406 VAL A N 1
ATOM 3116 C CA . VAL A 1 406 ? 12.742 -22 -6.648 1 93.56 406 VAL A CA 1
ATOM 3117 C C . VAL A 1 406 ? 14.148 -21.906 -6.062 1 93.56 406 VAL A C 1
ATOM 3119 O O . VAL A 1 406 ? 15.125 -22.312 -6.695 1 93.56 406 VAL A O 1
ATOM 3122 N N . PRO A 1 407 ? 14.297 -21.422 -4.867 1 88.81 407 PRO A N 1
ATOM 3123 C CA . PRO A 1 407 ? 15.648 -21.375 -4.309 1 88.81 407 PRO A CA 1
ATOM 3124 C C . PRO A 1 407 ? 16.25 -22.766 -4.148 1 88.81 407 PRO A C 1
ATOM 3126 O O . PRO A 1 407 ? 17.453 -22.953 -4.383 1 88.81 407 PRO A O 1
ATOM 3129 N N . LEU A 1 408 ? 15.445 -23.734 -3.711 1 86.31 408 LEU A N 1
ATOM 3130 C CA . LEU A 1 408 ? 15.914 -25.109 -3.574 1 86.31 408 LEU A CA 1
ATOM 3131 C C . LEU A 1 408 ? 16.391 -25.656 -4.914 1 86.31 408 LEU A C 1
ATOM 3133 O O . LEU A 1 408 ? 17.453 -26.266 -5 1 86.31 408 LEU A O 1
ATOM 3137 N N . MET A 1 409 ? 15.617 -25.453 -5.918 1 92.19 409 MET A N 1
ATOM 3138 C CA . MET A 1 409 ? 15.945 -25.906 -7.266 1 92.19 409 MET A CA 1
ATOM 3139 C C . MET A 1 409 ? 17.234 -25.266 -7.754 1 92.19 409 MET A C 1
ATOM 3141 O O . MET A 1 409 ? 18.078 -25.922 -8.352 1 92.19 409 MET A O 1
ATOM 3145 N N . TYR A 1 410 ? 17.438 -23.984 -7.52 1 91.06 410 TYR A N 1
ATOM 3146 C CA . TYR A 1 410 ? 18.625 -23.281 -7.996 1 91.06 410 TYR A CA 1
ATOM 3147 C C . TYR A 1 410 ? 19.891 -23.906 -7.426 1 91.06 410 TYR A C 1
ATOM 3149 O O . TYR A 1 410 ? 20.891 -24.062 -8.133 1 91.06 410 TYR A O 1
ATOM 3157 N N . SER A 1 411 ? 19.844 -24.219 -6.141 1 84.56 411 SER A N 1
ATOM 3158 C CA . SER A 1 411 ? 21 -24.812 -5.48 1 84.56 411 SER A CA 1
ATOM 3159 C C . SER A 1 411 ? 21.438 -26.109 -6.172 1 84.56 411 SER A C 1
ATOM 3161 O O . SER A 1 411 ? 22.625 -26.375 -6.309 1 84.56 411 SER A O 1
ATOM 3163 N N . PHE A 1 412 ? 20.484 -26.812 -6.688 1 87.12 412 PHE A N 1
ATOM 3164 C CA . PHE A 1 412 ? 20.781 -28.094 -7.305 1 87.12 412 PHE A CA 1
ATOM 3165 C C . PHE A 1 412 ? 21.078 -27.922 -8.789 1 87.12 412 PHE A C 1
ATOM 3167 O O . PHE A 1 412 ? 21.859 -28.688 -9.359 1 87.12 412 PHE A O 1
ATOM 3174 N N . SER A 1 413 ? 20.391 -27 -9.391 1 89.38 413 SER A N 1
ATOM 3175 C CA . SER A 1 413 ? 20.547 -26.797 -10.828 1 89.38 413 SER A CA 1
ATOM 3176 C C . SER A 1 413 ? 21.984 -26.453 -11.195 1 89.38 413 SER A C 1
ATOM 3178 O O . SER A 1 413 ? 22.484 -26.875 -12.242 1 89.38 413 SER A O 1
ATOM 3180 N N . THR A 1 414 ? 22.609 -25.734 -10.391 1 80.75 414 THR A N 1
ATOM 3181 C CA . THR A 1 414 ? 23.984 -25.328 -10.617 1 80.75 414 THR A CA 1
ATOM 3182 C C . THR A 1 414 ? 24.922 -26.531 -10.562 1 80.75 414 THR A C 1
ATOM 3184 O O . THR A 1 414 ? 25.891 -26.594 -11.312 1 80.75 414 THR A O 1
ATOM 3187 N N . ALA A 1 415 ? 24.609 -27.422 -9.82 1 79.38 415 ALA A N 1
ATOM 3188 C CA . ALA A 1 415 ? 25.453 -28.609 -9.656 1 79.38 415 ALA A CA 1
ATOM 3189 C C . ALA A 1 415 ? 25.266 -29.578 -10.828 1 79.38 415 ALA A C 1
ATOM 3191 O O . ALA A 1 415 ? 26.219 -30.25 -11.234 1 79.38 415 ALA A O 1
ATOM 3192 N N . ILE A 1 416 ? 24.125 -29.625 -11.367 1 85.62 416 ILE A N 1
ATOM 3193 C CA . ILE A 1 416 ? 23.781 -30.625 -12.375 1 85.62 416 ILE A CA 1
ATOM 3194 C C . ILE A 1 416 ? 23.938 -30.016 -13.766 1 85.62 416 ILE A C 1
ATOM 3196 O O . ILE A 1 416 ? 23.984 -30.75 -14.766 1 85.62 416 ILE A O 1
ATOM 3200 N N . GLY A 1 417 ? 24.016 -28.734 -13.797 1 86.69 417 GLY A N 1
ATOM 3201 C CA . GLY A 1 417 ? 24.078 -28.047 -15.078 1 86.69 417 GLY A CA 1
ATOM 3202 C C . GLY A 1 417 ? 22.734 -27.859 -15.734 1 86.69 417 GLY A C 1
ATOM 3203 O O . GLY A 1 417 ? 22.609 -27.875 -16.953 1 86.69 417 GLY A O 1
ATOM 3204 N N . ALA A 1 418 ? 21.719 -27.906 -15 1 91.88 418 ALA A N 1
ATOM 3205 C CA . ALA A 1 418 ? 20.375 -27.688 -15.5 1 91.88 418 ALA A CA 1
ATOM 3206 C C . ALA A 1 418 ? 20.062 -26.188 -15.609 1 91.88 418 ALA A C 1
ATOM 3208 O O . ALA A 1 418 ? 20.625 -25.391 -14.859 1 91.88 418 ALA A O 1
ATOM 3209 N N . ASN A 1 419 ? 19.25 -25.828 -16.594 1 93.94 419 ASN A N 1
ATOM 3210 C CA . ASN A 1 419 ? 18.875 -24.438 -16.828 1 93.94 419 ASN A CA 1
ATOM 3211 C C . ASN A 1 419 ? 17.875 -23.938 -15.789 1 93.94 419 ASN A C 1
ATOM 3213 O O . ASN A 1 419 ? 16.703 -24.297 -15.836 1 93.94 419 ASN A O 1
ATOM 3217 N N . PRO A 1 420 ? 18.297 -23.062 -14.914 1 94.56 420 PRO A N 1
ATOM 3218 C CA . PRO A 1 420 ? 17.406 -22.641 -13.836 1 94.56 420 PRO A CA 1
ATOM 3219 C C . PRO A 1 420 ? 16.219 -21.812 -14.336 1 94.56 420 PRO A C 1
ATOM 3221 O O . PRO A 1 420 ? 15.141 -21.828 -13.734 1 94.56 420 PRO A O 1
ATOM 3224 N N . LEU A 1 421 ? 16.375 -21.047 -15.43 1 95.31 421 LEU A N 1
ATOM 3225 C CA . LEU A 1 421 ? 15.281 -20.25 -15.984 1 95.31 421 LEU A CA 1
ATOM 3226 C C . LEU A 1 421 ? 14.156 -21.141 -16.484 1 95.31 421 LEU A C 1
ATOM 3228 O O . LEU A 1 421 ? 12.984 -20.875 -16.203 1 95.31 421 LEU A O 1
ATOM 3232 N N . LEU A 1 422 ? 14.57 -22.156 -17.156 1 95.62 422 LEU A N 1
ATOM 3233 C CA . LEU A 1 422 ? 13.594 -23.109 -17.688 1 95.62 422 LEU A CA 1
ATOM 3234 C C . LEU A 1 422 ? 12.828 -23.781 -16.562 1 95.62 422 LEU A C 1
ATOM 3236 O O . LEU A 1 422 ? 11.602 -23.859 -16.609 1 95.62 422 LEU A O 1
ATOM 3240 N N . ILE A 1 423 ? 13.539 -24.266 -15.609 1 96.31 423 ILE A N 1
ATOM 3241 C CA . ILE A 1 423 ? 12.906 -25.031 -14.539 1 96.31 423 ILE A CA 1
ATOM 3242 C C . ILE A 1 423 ? 12.031 -24.109 -13.695 1 96.31 423 ILE A C 1
ATOM 3244 O O . ILE A 1 423 ? 10.977 -24.516 -13.211 1 96.31 423 ILE A O 1
ATOM 3248 N N . THR A 1 424 ? 12.422 -22.828 -13.508 1 96.69 424 THR A N 1
ATOM 3249 C CA . THR A 1 424 ? 11.578 -21.859 -12.82 1 96.69 424 THR A CA 1
ATOM 3250 C C . THR A 1 424 ? 10.258 -21.672 -13.562 1 96.69 424 THR A C 1
ATOM 3252 O O . THR A 1 424 ? 9.195 -21.625 -12.945 1 96.69 424 THR A O 1
ATOM 3255 N N . ALA A 1 425 ? 10.328 -21.547 -14.859 1 97 425 ALA A N 1
ATOM 3256 C CA . ALA A 1 425 ? 9.117 -21.391 -15.656 1 97 425 ALA A CA 1
ATOM 3257 C C . ALA A 1 425 ? 8.172 -22.578 -15.445 1 97 425 ALA A C 1
ATOM 3259 O O . ALA A 1 425 ? 6.953 -22.391 -15.367 1 97 425 ALA A O 1
ATOM 3260 N N . LEU A 1 426 ? 8.734 -23.719 -15.336 1 97.56 426 LEU A N 1
ATOM 3261 C CA . LEU A 1 426 ? 7.926 -24.922 -15.117 1 97.56 426 LEU A CA 1
ATOM 3262 C C . LEU A 1 426 ? 7.352 -24.938 -13.711 1 97.56 426 LEU A C 1
ATOM 3264 O O . LEU A 1 426 ? 6.207 -25.344 -13.5 1 97.56 426 LEU A O 1
ATOM 3268 N N . ILE A 1 427 ? 8.156 -24.5 -12.734 1 97 427 ILE A N 1
ATOM 3269 C CA . ILE A 1 427 ? 7.707 -24.422 -11.344 1 97 427 ILE A CA 1
ATOM 3270 C C . ILE A 1 427 ? 6.523 -23.453 -11.25 1 97 427 ILE A C 1
ATOM 3272 O O . ILE A 1 427 ? 5.582 -23.688 -10.492 1 97 427 ILE A O 1
ATOM 3276 N N . ILE A 1 428 ? 6.551 -22.375 -11.984 1 97.19 428 ILE A N 1
ATOM 3277 C CA . ILE A 1 428 ? 5.488 -21.375 -12 1 97.19 428 ILE A CA 1
ATOM 3278 C C . ILE A 1 428 ? 4.16 -22.047 -12.344 1 97.19 428 ILE A C 1
ATOM 3280 O O . ILE A 1 428 ? 3.166 -21.875 -11.633 1 97.19 428 ILE A O 1
ATOM 3284 N N . PHE A 1 429 ? 4.129 -22.844 -13.344 1 97 429 PHE A N 1
ATOM 3285 C CA . PHE A 1 429 ? 2.912 -23.547 -13.766 1 97 429 PHE A CA 1
ATOM 3286 C C . PHE A 1 429 ? 2.51 -24.594 -12.734 1 97 429 PHE A C 1
ATOM 3288 O O . PHE A 1 429 ? 1.342 -24.688 -12.359 1 97 429 PHE A O 1
ATOM 3295 N N . ALA A 1 430 ? 3.484 -25.328 -12.312 1 96.75 430 ALA A N 1
ATOM 3296 C CA . ALA A 1 430 ? 3.219 -26.422 -11.367 1 96.75 430 ALA A CA 1
ATOM 3297 C C . ALA A 1 430 ? 2.674 -25.875 -10.047 1 96.75 430 ALA A C 1
ATOM 3299 O O . ALA A 1 430 ? 1.728 -26.438 -9.492 1 96.75 430 ALA A O 1
ATOM 3300 N N . SER A 1 431 ? 3.254 -24.828 -9.562 1 95.38 431 SER A N 1
ATOM 3301 C CA . SER A 1 431 ? 2.869 -24.297 -8.266 1 95.38 431 SER A CA 1
ATOM 3302 C C . SER A 1 431 ? 1.479 -23.672 -8.312 1 95.38 431 SER A C 1
ATOM 3304 O O . SER A 1 431 ? 0.819 -23.531 -7.281 1 95.38 431 SER A O 1
ATOM 3306 N N . ASN A 1 432 ? 0.996 -23.359 -9.453 1 94.5 432 ASN A N 1
ATOM 3307 C CA . ASN A 1 432 ? -0.298 -22.703 -9.586 1 94.5 432 ASN A CA 1
ATOM 3308 C C . ASN A 1 432 ? -1.436 -23.719 -9.703 1 94.5 432 ASN A C 1
ATOM 3310 O O . ASN A 1 432 ? -2.609 -23.344 -9.656 1 94.5 432 ASN A O 1
ATOM 3314 N N . VAL A 1 433 ? -1.107 -24.969 -9.812 1 95 433 VAL A N 1
ATOM 3315 C CA . VAL A 1 433 ? -2.115 -26.016 -9.945 1 95 433 VAL A CA 1
ATOM 3316 C C . VAL A 1 433 ? -2.441 -26.594 -8.57 1 95 433 VAL A C 1
ATOM 3318 O O . VAL A 1 433 ? -2.182 -27.766 -8.312 1 95 433 VAL A O 1
ATOM 3321 N N . GLY A 1 434 ? -2.955 -25.828 -7.688 1 93.12 434 GLY A N 1
ATOM 3322 C CA . GLY A 1 434 ? -3.416 -26.25 -6.379 1 93.12 434 GLY A CA 1
ATOM 3323 C C . GLY A 1 434 ? -4.91 -26.516 -6.328 1 93.12 434 GLY A C 1
ATOM 3324 O O . GLY A 1 434 ? -5.688 -25.609 -5.996 1 93.12 434 GLY A O 1
ATOM 3325 N N . LEU A 1 435 ? -5.363 -27.766 -6.496 1 92.94 435 LEU A N 1
ATOM 3326 C CA . LEU A 1 435 ? -6.781 -28.062 -6.668 1 92.94 435 LEU A CA 1
ATOM 3327 C C . LEU A 1 435 ? -7.234 -29.141 -5.68 1 92.94 435 LEU A C 1
ATOM 3329 O O . LEU A 1 435 ? -8.414 -29.203 -5.328 1 92.94 435 LEU A O 1
ATOM 3333 N N . LEU A 1 436 ? -6.379 -29.953 -5.176 1 90.38 436 LEU A N 1
ATOM 3334 C CA . LEU A 1 436 ? -6.719 -31.188 -4.484 1 90.38 436 LEU A CA 1
ATOM 3335 C C . LEU A 1 436 ? -7.328 -30.891 -3.115 1 90.38 436 LEU A C 1
ATOM 3337 O O . LEU A 1 436 ? -8.281 -31.547 -2.701 1 90.38 436 LEU A O 1
ATOM 3341 N N . LEU A 1 437 ? -6.727 -29.984 -2.424 1 86.81 437 LEU A N 1
ATOM 3342 C CA . LEU A 1 437 ? -7.164 -29.656 -1.072 1 86.81 437 LEU A CA 1
ATOM 3343 C C . LEU A 1 437 ? -7.566 -28.188 -0.971 1 86.81 437 LEU A C 1
ATOM 3345 O O . LEU A 1 437 ? -7.043 -27.344 -1.703 1 86.81 437 LEU A O 1
ATOM 3349 N N . PRO A 1 438 ? -8.539 -27.922 -0.074 1 81.5 438 PRO A N 1
ATOM 3350 C CA . PRO A 1 438 ? -9 -26.547 0.072 1 81.5 438 PRO A CA 1
ATOM 3351 C C . PRO A 1 438 ? -7.891 -25.594 0.507 1 81.5 438 PRO A C 1
ATOM 3353 O O . PRO A 1 438 ? -7.953 -24.391 0.221 1 81.5 438 PRO A O 1
ATOM 3356 N N . CYS A 1 439 ? -6.871 -26.062 1.113 1 79.12 439 CYS A N 1
ATOM 3357 C CA . CYS A 1 439 ? -5.801 -25.219 1.631 1 79.12 439 CYS A CA 1
ATOM 3358 C C . CYS A 1 439 ? -4.777 -24.906 0.546 1 79.12 439 CYS A C 1
ATOM 3360 O O . CYS A 1 439 ? -3.922 -24.031 0.722 1 79.12 439 CYS A O 1
ATOM 3362 N N . ALA A 1 440 ? -4.824 -25.578 -0.58 1 85.75 440 ALA A N 1
ATOM 3363 C CA . ALA A 1 440 ? -3.803 -25.5 -1.619 1 85.75 440 ALA A CA 1
ATOM 3364 C C . ALA A 1 440 ? -3.793 -24.125 -2.283 1 85.75 440 ALA A C 1
ATOM 3366 O O . ALA A 1 440 ? -2.74 -23.641 -2.703 1 85.75 440 ALA A O 1
ATOM 3367 N N . SER A 1 441 ? -5 -23.609 -2.42 1 87.44 441 SER A N 1
ATOM 3368 C CA . SER A 1 441 ? -5.152 -22.312 -3.074 1 87.44 441 SER A CA 1
ATOM 3369 C C . SER A 1 441 ? -6.547 -21.734 -2.854 1 87.44 441 SER A C 1
ATOM 3371 O O . SER A 1 441 ? -7.457 -22.453 -2.424 1 87.44 441 SER A O 1
ATOM 3373 N N . PRO A 1 442 ? -6.719 -20.469 -3.115 1 84 442 PRO A N 1
ATOM 3374 C CA . PRO A 1 442 ? -8.07 -19.906 -3.037 1 84 442 PRO A CA 1
ATOM 3375 C C . PRO A 1 442 ? -9.055 -20.594 -3.979 1 84 442 PRO A C 1
ATOM 3377 O O . PRO A 1 442 ? -10.219 -20.797 -3.625 1 84 442 PRO A O 1
ATOM 3380 N N . VAL A 1 443 ? -8.609 -20.891 -5.117 1 90.56 443 VAL A N 1
ATOM 3381 C CA . VAL A 1 443 ? -9.508 -21.547 -6.062 1 90.56 443 VAL A CA 1
ATOM 3382 C C . VAL A 1 443 ? -9.781 -22.969 -5.621 1 90.56 443 VAL A C 1
ATOM 3384 O O . VAL A 1 443 ? -10.875 -23.5 -5.855 1 90.56 443 VAL A O 1
ATOM 3387 N N . GLY A 1 444 ? -8.789 -23.594 -4.973 1 89.88 444 GLY A N 1
ATOM 3388 C CA . GLY A 1 444 ? -9.039 -24.891 -4.367 1 89.88 444 GLY A CA 1
ATOM 3389 C C . GLY A 1 444 ? -10.102 -24.844 -3.281 1 89.88 444 GLY A C 1
ATOM 3390 O O . GLY A 1 444 ? -10.93 -25.75 -3.178 1 89.88 444 GLY A O 1
ATOM 3391 N N . ALA A 1 445 ? -10.062 -23.844 -2.5 1 85.44 445 ALA A N 1
ATOM 3392 C CA . ALA A 1 445 ? -11.078 -23.656 -1.465 1 85.44 445 ALA A CA 1
ATOM 3393 C C . ALA A 1 445 ? -12.461 -23.453 -2.08 1 85.44 445 ALA A C 1
ATOM 3395 O O . ALA A 1 445 ? -13.453 -23.953 -1.562 1 85.44 445 ALA A O 1
ATOM 3396 N N . MET A 1 446 ? -12.477 -22.719 -3.156 1 88.06 446 MET A N 1
ATOM 3397 C CA . MET A 1 446 ? -13.734 -22.5 -3.855 1 88.06 446 MET A CA 1
ATOM 3398 C C . MET A 1 446 ? -14.297 -23.812 -4.379 1 88.06 446 MET A C 1
ATOM 3400 O O . MET A 1 446 ? -15.508 -24.062 -4.297 1 88.06 446 MET A O 1
ATOM 3404 N N . LEU A 1 447 ? -13.438 -24.547 -4.906 1 91.44 447 LEU A N 1
ATOM 3405 C CA . LEU A 1 447 ? -13.852 -25.844 -5.449 1 91.44 447 LEU A CA 1
ATOM 3406 C C . LEU A 1 447 ? -14.438 -26.719 -4.355 1 91.44 447 LEU A C 1
ATOM 3408 O O . LEU A 1 447 ? -15.477 -27.359 -4.551 1 91.44 447 LEU A O 1
ATOM 3412 N N . ALA A 1 448 ? -13.781 -26.797 -3.213 1 87.44 448 ALA A N 1
ATOM 3413 C CA . ALA A 1 448 ? -14.258 -27.578 -2.082 1 87.44 448 ALA A CA 1
ATOM 3414 C C . ALA A 1 448 ? -15.586 -27.047 -1.555 1 87.44 448 ALA A C 1
ATOM 3416 O O . ALA A 1 448 ? -16.406 -27.797 -1.029 1 87.44 448 ALA A O 1
ATOM 3417 N N . GLY A 1 449 ? -15.82 -25.844 -1.729 1 87 449 GLY A N 1
ATOM 3418 C CA . GLY A 1 449 ? -17.016 -25.203 -1.238 1 87 449 GLY A CA 1
ATOM 3419 C C . GLY A 1 449 ? -18.203 -25.328 -2.186 1 87 449 GLY A C 1
ATOM 3420 O O . GLY A 1 449 ? -19.344 -25.047 -1.811 1 87 449 GLY A O 1
ATOM 3421 N N . ASN A 1 450 ? -17.875 -25.656 -3.438 1 90.88 450 ASN A N 1
ATOM 3422 C CA . ASN A 1 450 ? -18.953 -25.859 -4.398 1 90.88 450 ASN A CA 1
ATOM 3423 C C . ASN A 1 450 ? -19.75 -27.141 -4.102 1 90.88 450 ASN A C 1
ATOM 3425 O O . ASN A 1 450 ? -19.562 -28.156 -4.773 1 90.88 450 ASN A O 1
ATOM 3429 N N . LYS A 1 451 ? -20.656 -27.094 -3.189 1 86.06 451 LYS A N 1
ATOM 3430 C CA . LYS A 1 451 ? -21.391 -28.266 -2.721 1 86.06 451 LYS A CA 1
ATOM 3431 C C . LYS A 1 451 ? -22.562 -28.594 -3.645 1 86.06 451 LYS A C 1
ATOM 3433 O O . LYS A 1 451 ? -23.125 -29.688 -3.568 1 86.06 451 LYS A O 1
ATOM 3438 N N . GLU A 1 452 ? -22.812 -27.688 -4.488 1 88.81 452 GLU A N 1
ATOM 3439 C CA . GLU A 1 452 ? -23.906 -27.922 -5.43 1 88.81 452 GLU A CA 1
ATOM 3440 C C . GLU A 1 452 ? -23.578 -29.094 -6.359 1 88.81 452 GLU A C 1
ATOM 3442 O O . GLU A 1 452 ? -24.438 -29.938 -6.621 1 88.81 452 GLU A O 1
ATOM 3447 N N . TRP A 1 453 ? -22.297 -29.125 -6.793 1 92.44 453 TRP A N 1
ATOM 3448 C CA . TRP A 1 453 ? -22 -30.109 -7.828 1 92.44 453 TRP A CA 1
ATOM 3449 C C . TRP A 1 453 ? -20.906 -31.062 -7.367 1 92.44 453 TRP A C 1
ATOM 3451 O O . TRP A 1 453 ? -20.719 -32.125 -7.938 1 92.44 453 TRP A O 1
ATOM 3461 N N . MET A 1 454 ? -20.188 -30.641 -6.371 1 90.88 454 MET A N 1
ATOM 3462 C CA . MET A 1 454 ? -18.969 -31.375 -6.074 1 90.88 454 MET A CA 1
ATOM 3463 C C . MET A 1 454 ? -19.047 -32.062 -4.715 1 90.88 454 MET A C 1
ATOM 3465 O O . MET A 1 454 ? -19.562 -31.484 -3.758 1 90.88 454 MET A O 1
ATOM 3469 N N . ASN A 1 455 ? -18.641 -33.281 -4.676 1 89.25 455 ASN A N 1
ATOM 3470 C CA . ASN A 1 455 ? -18.25 -33.969 -3.436 1 89.25 455 ASN A CA 1
ATOM 3471 C C . ASN A 1 455 ? -16.734 -34.156 -3.354 1 89.25 455 ASN A C 1
ATOM 3473 O O . ASN A 1 455 ? -16.031 -34 -4.348 1 89.25 455 ASN A O 1
ATOM 3477 N N . PRO A 1 456 ? -16.172 -34.406 -2.227 1 88.12 456 PRO A N 1
ATOM 3478 C CA . PRO A 1 456 ? -14.719 -34.5 -2.062 1 88.12 456 PRO A CA 1
ATOM 3479 C C . PRO A 1 456 ? -14.086 -35.531 -2.982 1 88.12 456 PRO A C 1
ATOM 3481 O O . PRO A 1 456 ? -12.984 -35.344 -3.488 1 88.12 456 PRO A O 1
ATOM 3484 N N . ILE A 1 457 ? -14.773 -36.562 -3.207 1 90.5 457 ILE A N 1
ATOM 3485 C CA . ILE A 1 457 ? -14.25 -37.625 -4.055 1 90.5 457 ILE A CA 1
ATOM 3486 C C . ILE A 1 457 ? -14.164 -37.125 -5.5 1 90.5 457 ILE A C 1
ATOM 3488 O O . ILE A 1 457 ? -13.219 -37.469 -6.219 1 90.5 457 ILE A O 1
ATOM 3492 N N . ASP A 1 458 ? -15.141 -36.406 -5.938 1 92.75 458 ASP A N 1
ATOM 3493 C CA . ASP A 1 458 ? -15.133 -35.844 -7.285 1 92.75 458 ASP A CA 1
ATOM 3494 C C . ASP A 1 458 ? -13.977 -34.875 -7.465 1 92.75 458 ASP A C 1
ATOM 3496 O O . ASP A 1 458 ? -13.32 -34.875 -8.508 1 92.75 458 ASP A O 1
ATOM 3500 N N . VAL A 1 459 ? -13.75 -34.094 -6.465 1 93.19 459 VAL A N 1
ATOM 3501 C CA . VAL A 1 459 ? -12.672 -33.125 -6.523 1 93.19 459 VAL A CA 1
ATOM 3502 C C . VAL A 1 459 ? -11.336 -33.844 -6.707 1 93.19 459 VAL A C 1
ATOM 3504 O O . VAL A 1 459 ? -10.531 -33.438 -7.562 1 93.19 459 VAL A O 1
ATOM 3507 N N . VAL A 1 460 ? -11.141 -34.844 -5.918 1 92.25 460 VAL A N 1
ATOM 3508 C CA . VAL A 1 460 ? -9.891 -35.594 -5.973 1 92.25 460 VAL A CA 1
ATOM 3509 C C . VAL A 1 460 ? -9.742 -36.281 -7.336 1 92.25 460 VAL A C 1
ATOM 3511 O O . VAL A 1 460 ? -8.664 -36.25 -7.934 1 92.25 460 VAL A O 1
ATOM 3514 N N . TYR A 1 461 ? -10.781 -36.812 -7.762 1 94.38 461 TYR A N 1
ATOM 3515 C CA . TYR A 1 461 ? -10.758 -37.531 -9.031 1 94.38 461 TYR A CA 1
ATOM 3516 C C . TYR A 1 461 ? -10.367 -36.594 -10.18 1 94.38 461 TYR A C 1
ATOM 3518 O O . TYR A 1 461 ? -9.375 -36.844 -10.875 1 94.38 461 TYR A O 1
ATOM 3526 N N . PHE A 1 462 ? -11.078 -35.594 -10.414 1 95 462 PHE A N 1
ATOM 3527 C CA . PHE A 1 462 ? -10.844 -34.688 -11.539 1 95 462 PHE A CA 1
ATOM 3528 C C . PHE A 1 462 ? -9.516 -33.969 -11.375 1 95 462 PHE A C 1
ATOM 3530 O O . PHE A 1 462 ? -8.773 -33.781 -12.352 1 95 462 PHE A O 1
ATOM 3537 N N . SER A 1 463 ? -9.234 -33.469 -10.188 1 95.31 463 SER A N 1
ATOM 3538 C CA . SER A 1 463 ? -7.992 -32.75 -9.945 1 95.31 463 SER A CA 1
ATOM 3539 C C . SER A 1 463 ? -6.773 -33.625 -10.234 1 95.31 463 SER A C 1
ATOM 3541 O O . SER A 1 463 ? -5.785 -33.156 -10.797 1 95.31 463 SER A O 1
ATOM 3543 N N . SER A 1 464 ? -6.891 -34.875 -9.766 1 95.88 464 SER A N 1
ATOM 3544 C CA . SER A 1 464 ? -5.781 -35.781 -10.016 1 95.88 464 SER A CA 1
ATOM 3545 C C . SER A 1 464 ? -5.555 -35.969 -11.516 1 95.88 464 SER A C 1
ATOM 3547 O O . SER A 1 464 ? -4.414 -36.062 -11.969 1 95.88 464 SER A O 1
ATOM 3549 N N . LEU A 1 465 ? -6.566 -36.094 -12.258 1 96.44 465 LEU A N 1
ATOM 3550 C CA . LEU A 1 465 ? -6.465 -36.219 -13.711 1 96.44 465 LEU A CA 1
ATOM 3551 C C . LEU A 1 465 ? -5.789 -35 -14.328 1 96.44 465 LEU A C 1
ATOM 3553 O O . LEU A 1 465 ? -4.969 -35.125 -15.242 1 96.44 465 LEU A O 1
ATOM 3557 N N . TYR A 1 466 ? -6.125 -33.875 -13.836 1 96.44 466 TYR A N 1
ATOM 3558 C CA . TYR A 1 466 ? -5.598 -32.656 -14.414 1 96.44 466 TYR A CA 1
ATOM 3559 C C . TYR A 1 466 ? -4.148 -32.438 -13.992 1 96.44 466 TYR A C 1
ATOM 3561 O O . TYR A 1 466 ? -3.354 -31.859 -14.742 1 96.44 466 TYR A O 1
ATOM 3569 N N . ILE A 1 467 ? -3.822 -32.812 -12.789 1 96.31 467 ILE A N 1
ATOM 3570 C CA . ILE A 1 467 ? -2.432 -32.812 -12.344 1 96.31 467 ILE A CA 1
ATOM 3571 C C . ILE A 1 467 ? -1.603 -33.75 -13.227 1 96.31 467 ILE A C 1
ATOM 3573 O O . ILE A 1 467 ? -0.495 -33.375 -13.641 1 96.31 467 ILE A O 1
ATOM 3577 N N . LEU A 1 468 ? -2.182 -34.875 -13.508 1 96 468 LEU A N 1
ATOM 3578 C CA . LEU A 1 468 ? -1.515 -35.812 -14.398 1 96 468 LEU A CA 1
ATOM 3579 C C . LEU A 1 468 ? -1.324 -35.188 -15.781 1 96 468 LEU A C 1
ATOM 3581 O O . LEU A 1 468 ? -0.271 -35.375 -16.406 1 96 468 LEU A O 1
ATOM 3585 N N . ALA A 1 469 ? -2.312 -34.562 -16.266 1 96.88 469 ALA A N 1
ATOM 3586 C CA . ALA A 1 469 ? -2.209 -33.875 -17.547 1 96.88 469 ALA A CA 1
ATOM 3587 C C . ALA A 1 469 ? -1.044 -32.906 -17.547 1 96.88 469 ALA A C 1
ATOM 3589 O O . ALA A 1 469 ? -0.336 -32.75 -18.562 1 96.88 469 ALA A O 1
ATOM 3590 N N . THR A 1 470 ? -0.897 -32.188 -16.5 1 97.38 470 THR A N 1
ATOM 3591 C CA . THR A 1 470 ? 0.179 -31.219 -16.359 1 97.38 470 THR A CA 1
ATOM 3592 C C . THR A 1 470 ? 1.54 -31.906 -16.391 1 97.38 470 THR A C 1
ATOM 3594 O O . THR A 1 470 ? 2.465 -31.438 -17.062 1 97.38 470 THR A O 1
ATOM 3597 N N . ILE A 1 471 ? 1.65 -33.031 -15.711 1 97.31 471 ILE A N 1
ATOM 3598 C CA . ILE A 1 471 ? 2.9 -33.781 -15.672 1 97.31 471 ILE A CA 1
ATOM 3599 C C . ILE A 1 471 ? 3.256 -34.281 -17.078 1 97.31 471 ILE A C 1
ATOM 3601 O O . ILE A 1 471 ? 4.402 -34.156 -17.5 1 97.31 471 ILE A O 1
ATOM 3605 N N . ILE A 1 472 ? 2.285 -34.75 -17.766 1 97.38 472 ILE A N 1
ATOM 3606 C CA . ILE A 1 472 ? 2.488 -35.25 -19.125 1 97.38 472 ILE A CA 1
ATOM 3607 C C . ILE A 1 472 ? 2.932 -34.094 -20.031 1 97.38 472 ILE A C 1
ATOM 3609 O O . ILE A 1 472 ? 3.875 -34.25 -20.812 1 97.38 472 ILE A O 1
ATOM 3613 N N . ALA A 1 473 ? 2.26 -33 -19.906 1 97.75 473 ALA A N 1
ATOM 3614 C CA . ALA A 1 473 ? 2.592 -31.844 -20.734 1 97.75 473 ALA A CA 1
ATOM 3615 C C . ALA A 1 473 ? 4.008 -31.359 -20.453 1 97.75 473 ALA A C 1
ATOM 3617 O O . ALA A 1 473 ? 4.715 -30.922 -21.359 1 97.75 473 ALA A O 1
ATOM 3618 N N . VAL A 1 474 ? 4.43 -31.375 -19.219 1 97.62 474 VAL A N 1
ATOM 3619 C CA . VAL A 1 474 ? 5.77 -30.953 -18.828 1 97.62 474 VAL A CA 1
ATOM 3620 C C . VAL A 1 474 ? 6.809 -31.875 -19.453 1 97.62 474 VAL A C 1
ATOM 3622 O O . VAL A 1 474 ? 7.793 -31.406 -20.031 1 97.62 474 VAL A O 1
ATOM 3625 N N . ALA A 1 475 ? 6.594 -33.156 -19.422 1 96.75 475 ALA A N 1
ATOM 3626 C CA . ALA A 1 475 ? 7.539 -34.188 -19.891 1 96.75 475 ALA A CA 1
ATOM 3627 C C . ALA A 1 475 ? 7.668 -34.125 -21.406 1 96.75 475 ALA A C 1
ATOM 3629 O O . ALA A 1 475 ? 8.773 -34.25 -21.953 1 96.75 475 ALA A O 1
ATOM 3630 N N . ILE A 1 476 ? 6.559 -33.906 -22.062 1 96.5 476 ILE A N 1
ATOM 3631 C CA . ILE A 1 476 ? 6.547 -34.094 -23.516 1 96.5 476 ILE A CA 1
ATOM 3632 C C . ILE A 1 476 ? 6.824 -32.781 -24.203 1 96.5 476 ILE A C 1
ATOM 3634 O O . ILE A 1 476 ? 7.473 -32.719 -25.25 1 96.5 476 ILE A O 1
ATOM 3638 N N . ILE A 1 477 ? 6.348 -31.703 -23.641 1 97.06 477 ILE A N 1
ATOM 3639 C CA . ILE A 1 477 ? 6.402 -30.422 -24.359 1 97.06 477 ILE A CA 1
ATOM 3640 C C . ILE A 1 477 ? 7.188 -29.406 -23.531 1 97.06 477 ILE A C 1
ATOM 3642 O O . ILE A 1 477 ? 8.117 -28.766 -24.031 1 97.06 477 ILE A O 1
ATOM 3646 N N . GLY A 1 478 ? 6.887 -29.297 -22.266 1 96.62 478 GLY A N 1
ATOM 3647 C CA . GLY A 1 478 ? 7.449 -28.266 -21.422 1 96.62 478 GLY A CA 1
ATOM 3648 C C . GLY A 1 478 ? 8.969 -28.25 -21.422 1 96.62 478 GLY A C 1
ATOM 3649 O O . GLY A 1 478 ? 9.586 -27.219 -21.719 1 96.62 478 GLY A O 1
ATOM 3650 N N . ILE A 1 479 ? 9.578 -29.328 -21.109 1 95.81 479 ILE A N 1
ATOM 3651 C CA . ILE A 1 479 ? 11.031 -29.422 -20.969 1 95.81 479 ILE A CA 1
ATOM 3652 C C . ILE A 1 479 ? 11.688 -29.266 -22.344 1 95.81 479 ILE A C 1
ATOM 3654 O O . ILE A 1 479 ? 12.586 -28.453 -22.516 1 95.81 479 ILE A O 1
ATOM 3658 N N . PRO A 1 480 ? 11.227 -29.938 -23.375 1 95.06 480 PRO A N 1
ATOM 3659 C CA . PRO A 1 480 ? 11.867 -29.797 -24.688 1 95.06 480 PRO A CA 1
ATOM 3660 C C . PRO A 1 480 ? 11.734 -28.391 -25.266 1 95.06 480 PRO A C 1
ATOM 3662 O O . PRO A 1 480 ? 12.703 -27.828 -25.781 1 95.06 480 PRO A O 1
ATOM 3665 N N . ILE A 1 481 ? 10.602 -27.797 -25.188 1 94.5 481 ILE A N 1
ATOM 3666 C CA . ILE A 1 481 ? 10.367 -26.484 -25.766 1 94.5 481 ILE A CA 1
ATOM 3667 C C . ILE A 1 481 ? 11.07 -25.406 -24.922 1 94.5 481 ILE A C 1
ATOM 3669 O O . ILE A 1 481 ? 11.578 -24.422 -25.469 1 94.5 481 ILE A O 1
ATOM 3673 N N . GLY A 1 482 ? 11.031 -25.578 -23.641 1 93.44 482 GLY A N 1
ATOM 3674 C CA . GLY A 1 482 ? 11.695 -24.641 -22.766 1 93.44 482 GLY A CA 1
ATOM 3675 C C . GLY A 1 482 ? 13.188 -24.516 -23.031 1 93.44 482 GLY A C 1
ATOM 3676 O O . GLY A 1 482 ? 13.758 -23.422 -22.922 1 93.44 482 GLY A O 1
ATOM 3677 N N . SER A 1 483 ? 13.82 -25.594 -23.375 1 89.81 483 SER A N 1
ATOM 3678 C CA . SER A 1 483 ? 15.25 -25.594 -23.656 1 89.81 483 SER A CA 1
ATOM 3679 C C . SER A 1 483 ? 15.578 -24.75 -24.875 1 89.81 483 SER A C 1
ATOM 3681 O O . SER A 1 483 ? 16.703 -24.25 -25.016 1 89.81 483 SER A O 1
ATOM 3683 N N . LEU A 1 484 ? 14.586 -24.453 -25.672 1 89.19 484 LEU A N 1
ATOM 3684 C CA . LEU A 1 484 ? 14.758 -23.641 -26.875 1 89.19 484 LEU A CA 1
ATOM 3685 C C . LEU A 1 484 ? 14.625 -22.156 -26.562 1 89.19 484 LEU A C 1
ATOM 3687 O O . LEU A 1 484 ? 15.258 -21.312 -27.203 1 89.19 484 LEU A O 1
ATOM 3691 N N . PHE A 1 485 ? 13.859 -21.844 -25.547 1 88.38 485 PHE A N 1
ATOM 3692 C CA . PHE A 1 485 ? 13.508 -20.453 -25.328 1 88.38 485 PHE A CA 1
ATOM 3693 C C . PHE A 1 485 ? 14.281 -19.859 -24.156 1 88.38 485 PHE A C 1
ATOM 3695 O O . PHE A 1 485 ? 14.406 -18.641 -24.031 1 88.38 485 PHE A O 1
ATOM 3702 N N . PHE A 1 486 ? 14.695 -20.703 -23.297 1 88.38 486 PHE A N 1
ATOM 3703 C CA . PHE A 1 486 ? 15.445 -20.219 -22.141 1 88.38 486 PHE A CA 1
ATOM 3704 C C . PHE A 1 486 ? 16.922 -20.594 -22.25 1 88.38 486 PHE A C 1
ATOM 3706 O O . PHE A 1 486 ? 17.266 -21.781 -22.203 1 88.38 486 PHE A O 1
ATOM 3713 N N . GLN A 1 487 ? 17.844 -19.656 -22.859 1 76.44 487 GLN A N 1
ATOM 3714 C CA . GLN A 1 487 ? 19.266 -19.906 -23.031 1 76.44 487 GLN A CA 1
ATOM 3715 C C . GLN A 1 487 ? 20.094 -18.984 -22.141 1 76.44 487 GLN A C 1
ATOM 3717 O O . GLN A 1 487 ? 19.703 -17.844 -21.875 1 76.44 487 GLN A O 1
ATOM 3722 N N . MET B 1 1 ? -24.219 34.094 -6.594 1 25.52 1 MET B N 1
ATOM 3723 C CA . MET B 1 1 ? -24.703 33.062 -7.504 1 25.52 1 MET B CA 1
ATOM 3724 C C . MET B 1 1 ? -23.531 32.312 -8.148 1 25.52 1 MET B C 1
ATOM 3726 O O . MET B 1 1 ? -22.953 32.781 -9.125 1 25.52 1 MET B O 1
ATOM 3730 N N . LYS B 1 2 ? -22.547 31.797 -7.379 1 30.95 2 LYS B N 1
ATOM 3731 C CA . LYS B 1 2 ? -21.312 31.234 -7.93 1 30.95 2 LYS B CA 1
ATOM 3732 C C . LYS B 1 2 ? -21.625 30.141 -8.961 1 30.95 2 LYS B C 1
ATOM 3734 O O . LYS B 1 2 ? -22.312 29.172 -8.656 1 30.95 2 LYS B O 1
ATOM 3739 N N . LYS B 1 3 ? -21.703 30.453 -10.148 1 37.53 3 LYS B N 1
ATOM 3740 C CA . LYS B 1 3 ? -22.016 29.656 -11.32 1 37.53 3 LYS B CA 1
ATOM 3741 C C . LYS B 1 3 ? -21.359 28.281 -11.227 1 37.53 3 LYS B C 1
ATOM 3743 O O . LYS B 1 3 ? -20.125 28.172 -11.195 1 37.53 3 LYS B O 1
ATOM 3748 N N . VAL B 1 4 ? -21.922 27.328 -10.625 1 44.62 4 VAL B N 1
ATOM 3749 C CA . VAL B 1 4 ? -21.547 25.922 -10.781 1 44.62 4 VAL B CA 1
ATOM 3750 C C . VAL B 1 4 ? -20.906 25.719 -12.156 1 44.62 4 VAL B C 1
ATOM 3752 O O . VAL B 1 4 ? -21.562 25.875 -13.18 1 44.62 4 VAL B O 1
ATOM 3755 N N . GLN B 1 5 ? -19.703 26.016 -12.281 1 55 5 GLN B N 1
ATOM 3756 C CA . GLN B 1 5 ? -19.062 25.828 -13.586 1 55 5 GLN B CA 1
ATOM 3757 C C . GLN B 1 5 ? -19.453 24.484 -14.188 1 55 5 GLN B C 1
ATOM 3759 O O . GLN B 1 5 ? -19.469 23.469 -13.492 1 55 5 GLN B O 1
ATOM 3764 N N . ASP B 1 6 ? -20.031 24.438 -15.328 1 65.81 6 ASP B N 1
ATOM 3765 C CA . ASP B 1 6 ? -20.453 23.281 -16.109 1 65.81 6 ASP B CA 1
ATOM 3766 C C . ASP B 1 6 ? -19.359 22.234 -16.219 1 65.81 6 ASP B C 1
ATOM 3768 O O . ASP B 1 6 ? -18.172 22.578 -16.125 1 65.81 6 ASP B O 1
ATOM 3772 N N . GLY B 1 7 ? -19.562 21 -15.93 1 71.62 7 GLY B N 1
ATOM 3773 C CA . GLY B 1 7 ? -18.672 19.844 -15.992 1 71.62 7 GLY B CA 1
ATOM 3774 C C . GLY B 1 7 ? -17.688 19.906 -17.141 1 71.62 7 GLY B C 1
ATOM 3775 O O . GLY B 1 7 ? -16.516 19.578 -16.969 1 71.62 7 GLY B O 1
ATOM 3776 N N . SER B 1 8 ? -18.062 20.453 -18.219 1 76.5 8 SER B N 1
ATOM 3777 C CA . SER B 1 8 ? -17.219 20.531 -19.406 1 76.5 8 SER B CA 1
ATOM 3778 C C . SER B 1 8 ? -16.125 21.578 -19.234 1 76.5 8 SER B C 1
ATOM 3780 O O . SER B 1 8 ? -14.977 21.344 -19.625 1 76.5 8 SER B O 1
ATOM 3782 N N . THR B 1 9 ? -16.453 22.641 -18.719 1 79.12 9 THR B N 1
ATOM 3783 C CA . THR B 1 9 ? -15.461 23.703 -18.484 1 79.12 9 THR B CA 1
ATOM 3784 C C . THR B 1 9 ? -14.43 23.266 -17.453 1 79.12 9 THR B C 1
ATOM 3786 O O . THR B 1 9 ? -13.234 23.516 -17.609 1 79.12 9 THR B O 1
ATOM 3789 N N . ARG B 1 10 ? -14.875 22.656 -16.484 1 80.31 10 ARG B N 1
ATOM 3790 C CA . ARG B 1 10 ? -13.977 22.156 -15.461 1 80.31 10 ARG B CA 1
ATOM 3791 C C . ARG B 1 10 ? -12.992 21.141 -16.047 1 80.31 10 ARG B C 1
ATOM 3793 O O . ARG B 1 10 ? -11.812 21.141 -15.68 1 80.31 10 ARG B O 1
ATOM 3800 N N . ASN B 1 11 ? -13.469 20.406 -16.922 1 87.62 11 ASN B N 1
ATOM 3801 C CA . ASN B 1 11 ? -12.609 19.422 -17.578 1 87.62 11 ASN B CA 1
ATOM 3802 C C . ASN B 1 11 ? -11.562 20.094 -18.453 1 87.62 11 ASN B C 1
ATOM 3804 O O . ASN B 1 11 ? -10.398 19.703 -18.453 1 87.62 11 ASN B O 1
ATOM 3808 N N . ARG B 1 12 ? -12 21.047 -19.188 1 88.31 12 ARG B N 1
ATOM 3809 C CA . ARG B 1 12 ? -11.078 21.75 -20.062 1 88.31 12 ARG B CA 1
ATOM 3810 C C . ARG B 1 12 ? -9.961 22.422 -19.266 1 88.31 12 ARG B C 1
ATOM 3812 O O . ARG B 1 12 ? -8.797 22.375 -19.656 1 88.31 12 ARG B O 1
ATOM 3819 N N . LEU B 1 13 ? -10.305 23.062 -18.234 1 91.06 13 LEU B N 1
ATOM 3820 C CA . LEU B 1 13 ? -9.32 23.719 -17.375 1 91.06 13 LEU B CA 1
ATOM 3821 C C . LEU B 1 13 ? -8.352 22.703 -16.781 1 91.06 13 LEU B C 1
ATOM 3823 O O . LEU B 1 13 ? -7.152 22.984 -16.656 1 91.06 13 LEU B O 1
ATOM 3827 N N . TYR B 1 14 ? -8.867 21.594 -16.391 1 92.75 14 TYR B N 1
ATOM 3828 C CA . TYR B 1 14 ? -8.023 20.531 -15.852 1 92.75 14 TYR B CA 1
ATOM 3829 C C . TYR B 1 14 ? -6.969 20.109 -16.859 1 92.75 14 TYR B C 1
ATOM 3831 O O . TYR B 1 14 ? -5.785 20.016 -16.531 1 92.75 14 TYR B O 1
ATOM 3839 N N . PHE B 1 15 ? -7.359 19.938 -18.094 1 94.38 15 PHE B N 1
ATOM 3840 C CA . PHE B 1 15 ? -6.445 19.469 -19.125 1 94.38 15 PHE B CA 1
ATOM 3841 C C . PHE B 1 15 ? -5.457 20.547 -19.516 1 94.38 15 PHE B C 1
ATOM 3843 O O . PHE B 1 15 ? -4.309 20.266 -19.859 1 94.38 15 PHE B O 1
ATOM 3850 N N . ILE B 1 16 ? -5.883 21.75 -19.453 1 95.69 16 ILE B N 1
ATOM 3851 C CA . ILE B 1 16 ? -4.984 22.859 -19.734 1 95.69 16 ILE B CA 1
ATOM 3852 C C . ILE B 1 16 ? -3.896 22.922 -18.656 1 95.69 16 ILE B C 1
ATOM 3854 O O . ILE B 1 16 ? -2.713 23.062 -18.984 1 95.69 16 ILE B O 1
ATOM 3858 N N . HIS B 1 17 ? -4.289 22.844 -17.422 1 95.25 17 HIS B N 1
ATOM 3859 C CA . HIS B 1 17 ? -3.316 22.875 -16.328 1 95.25 17 HIS B CA 1
ATOM 3860 C C . HIS B 1 17 ? -2.379 21.672 -16.391 1 95.25 17 HIS B C 1
ATOM 3862 O O . HIS B 1 17 ? -1.196 21.781 -16.062 1 95.25 17 HIS B O 1
ATOM 3868 N N . ALA B 1 18 ? -2.961 20.547 -16.766 1 96.31 18 ALA B N 1
ATOM 3869 C CA . ALA B 1 18 ? -2.115 19.375 -16.938 1 96.31 18 ALA B CA 1
ATOM 3870 C C . ALA B 1 18 ? -1.076 19.594 -18.031 1 96.31 18 ALA B C 1
ATOM 3872 O O . ALA B 1 18 ? 0.098 19.266 -17.859 1 96.31 18 ALA B O 1
ATOM 3873 N N . ALA B 1 19 ? -1.512 20.188 -19.125 1 97 19 ALA B N 1
ATOM 3874 C CA . ALA B 1 19 ? -0.609 20.469 -20.25 1 97 19 ALA B CA 1
ATOM 3875 C C . ALA B 1 19 ? 0.465 21.469 -19.828 1 97 19 ALA B C 1
ATOM 3877 O O . ALA B 1 19 ? 1.627 21.344 -20.234 1 97 19 ALA B O 1
ATOM 3878 N N . ILE B 1 20 ? 0.091 22.438 -19.094 1 97.25 20 ILE B N 1
ATOM 3879 C CA . ILE B 1 20 ? 1.028 23.453 -18.625 1 97.25 20 ILE B CA 1
ATOM 3880 C C . ILE B 1 20 ? 2.086 22.797 -17.734 1 97.25 20 ILE B C 1
ATOM 3882 O O . ILE B 1 20 ? 3.283 23.047 -17.891 1 97.25 20 ILE B O 1
ATOM 3886 N N . ALA B 1 21 ? 1.662 21.969 -16.828 1 96.94 21 ALA B N 1
ATOM 3887 C CA . ALA B 1 21 ? 2.588 21.281 -15.93 1 96.94 21 ALA B CA 1
ATOM 3888 C C . ALA B 1 21 ? 3.594 20.453 -16.719 1 96.94 21 ALA B C 1
ATOM 3890 O O . ALA B 1 21 ? 4.797 20.516 -16.453 1 96.94 21 ALA B O 1
ATOM 3891 N N . ILE B 1 22 ? 3.104 19.703 -17.688 1 97.69 22 ILE B N 1
ATOM 3892 C CA . ILE B 1 22 ? 3.953 18.828 -18.5 1 97.69 22 ILE B CA 1
ATOM 3893 C C . ILE B 1 22 ? 4.918 19.688 -19.328 1 97.69 22 ILE B C 1
ATOM 3895 O O . ILE B 1 22 ? 6.098 19.344 -19.438 1 97.69 22 ILE B O 1
ATOM 3899 N N . ALA B 1 23 ? 4.414 20.766 -19.844 1 97.75 23 ALA B N 1
ATOM 3900 C CA . ALA B 1 23 ? 5.246 21.672 -20.641 1 97.75 23 ALA B CA 1
ATOM 3901 C C . ALA B 1 23 ? 6.375 22.266 -19.797 1 97.75 23 ALA B C 1
ATOM 3903 O O . ALA B 1 23 ? 7.512 22.359 -20.266 1 97.75 23 ALA B O 1
ATOM 3904 N N . ILE B 1 24 ? 6.094 22.625 -18.625 1 97.44 24 ILE B N 1
ATOM 3905 C CA . ILE B 1 24 ? 7.113 23.188 -17.75 1 97.44 24 ILE B CA 1
ATOM 3906 C C . ILE B 1 24 ? 8.188 22.141 -17.469 1 97.44 24 ILE B C 1
ATOM 3908 O O . ILE B 1 24 ? 9.383 22.422 -17.547 1 97.44 24 ILE B O 1
ATOM 3912 N N . MET B 1 25 ? 7.801 20.922 -17.219 1 97.31 25 MET B N 1
ATOM 3913 C CA . MET B 1 25 ? 8.742 19.844 -16.906 1 97.31 25 MET B CA 1
ATOM 3914 C C . MET B 1 25 ? 9.656 19.562 -18.094 1 97.31 25 MET B C 1
ATOM 3916 O O . MET B 1 25 ? 10.828 19.219 -17.922 1 97.31 25 MET B O 1
ATOM 3920 N N . ILE B 1 26 ? 9.094 19.734 -19.297 1 96.19 26 ILE B N 1
ATOM 3921 C CA . ILE B 1 26 ? 9.844 19.359 -20.5 1 96.19 26 ILE B CA 1
ATOM 3922 C C . ILE B 1 26 ? 10.695 20.547 -20.953 1 96.19 26 ILE B C 1
ATOM 3924 O O . ILE B 1 26 ? 11.875 20.375 -21.266 1 96.19 26 ILE B O 1
ATOM 3928 N N . PHE B 1 27 ? 10.188 21.781 -20.922 1 96.25 27 PHE B N 1
ATOM 3929 C CA . PHE B 1 27 ? 10.805 22.859 -21.688 1 96.25 27 PHE B CA 1
ATOM 3930 C C . PHE B 1 27 ? 11.609 23.781 -20.766 1 96.25 27 PHE B C 1
ATOM 3932 O O . PHE B 1 27 ? 12.398 24.594 -21.234 1 96.25 27 PHE B O 1
ATOM 3939 N N . PHE B 1 28 ? 11.492 23.656 -19.5 1 95.5 28 PHE B N 1
ATOM 3940 C CA . PHE B 1 28 ? 12.195 24.547 -18.594 1 95.5 28 PHE B CA 1
ATOM 3941 C C . PHE B 1 28 ? 13.703 24.391 -18.75 1 95.5 28 PHE B C 1
ATOM 3943 O O . PHE B 1 28 ? 14.461 25.344 -18.5 1 95.5 28 PHE B O 1
ATOM 3950 N N . ARG B 1 29 ? 14.125 23.281 -19.141 1 93.44 29 ARG B N 1
ATOM 3951 C CA . ARG B 1 29 ? 15.547 22.984 -19.281 1 93.44 29 ARG B CA 1
ATOM 3952 C C . ARG B 1 29 ? 16.188 23.859 -20.344 1 93.44 29 ARG B C 1
ATOM 3954 O O . ARG B 1 29 ? 17.406 24.031 -20.375 1 93.44 29 ARG B O 1
ATOM 3961 N N . PHE B 1 30 ? 15.383 24.438 -21.172 1 95.12 30 PHE B N 1
ATOM 3962 C CA . PHE B 1 30 ? 15.914 25.234 -22.266 1 95.12 30 PHE B CA 1
ATOM 3963 C C . PHE B 1 30 ? 16.078 26.703 -21.844 1 95.12 30 PHE B C 1
ATOM 3965 O O . PHE B 1 30 ? 16.656 27.5 -22.578 1 95.12 30 PHE B O 1
ATOM 3972 N N . ILE B 1 31 ? 15.609 27.078 -20.719 1 95.25 31 ILE B N 1
ATOM 3973 C CA . ILE B 1 31 ? 15.875 28.406 -20.156 1 95.25 31 ILE B CA 1
ATOM 3974 C C . ILE B 1 31 ? 17.328 28.5 -19.703 1 95.25 31 ILE B C 1
ATOM 3976 O O . ILE B 1 31 ? 17.812 27.625 -19 1 95.25 31 ILE B O 1
ATOM 3980 N N . PRO B 1 32 ? 18.016 29.531 -20.078 1 94.62 32 PRO B N 1
ATOM 3981 C CA . PRO B 1 32 ? 19.422 29.656 -19.688 1 94.62 32 PRO B CA 1
ATOM 3982 C C . PRO B 1 32 ? 19.609 29.719 -18.188 1 94.62 32 PRO B C 1
ATOM 3984 O O . PRO B 1 32 ? 18.812 30.359 -17.484 1 94.62 32 PRO B O 1
ATOM 3987 N N . PRO B 1 33 ? 20.609 29.016 -17.766 1 94.31 33 PRO B N 1
ATOM 3988 C CA . PRO B 1 33 ? 20.891 29.047 -16.328 1 94.31 33 PRO B CA 1
ATOM 3989 C C . PRO B 1 33 ? 21.141 30.453 -15.797 1 94.31 33 PRO B C 1
ATOM 3991 O O . PRO B 1 33 ? 21.672 31.297 -16.531 1 94.31 33 PRO B O 1
ATOM 3994 N N . PHE B 1 34 ? 20.797 30.719 -14.625 1 92 34 PHE B N 1
ATOM 3995 C CA . PHE B 1 34 ? 21.031 32 -13.953 1 92 34 PHE B CA 1
ATOM 3996 C C . PHE B 1 34 ? 21.75 31.797 -12.633 1 92 34 PHE B C 1
ATOM 3998 O O . PHE B 1 34 ? 21.609 30.75 -11.992 1 92 34 PHE B O 1
ATOM 4005 N N . GLY B 1 35 ? 22.562 32.781 -12.297 1 91.44 35 GLY B N 1
ATOM 4006 C CA . GLY B 1 35 ? 23.359 32.625 -11.086 1 91.44 35 GLY B CA 1
ATOM 4007 C C . GLY B 1 35 ? 24.328 31.469 -11.141 1 91.44 35 GLY B C 1
ATOM 4008 O O . GLY B 1 35 ? 25.109 31.344 -12.094 1 91.44 35 GLY B O 1
ATOM 4009 N N . GLU B 1 36 ? 24.219 30.672 -10.102 1 91.88 36 GLU B N 1
ATOM 4010 C CA . GLU B 1 36 ? 25.125 29.531 -10 1 91.88 36 GLU B CA 1
ATOM 4011 C C . GLU B 1 36 ? 24.422 28.234 -10.438 1 91.88 36 GLU B C 1
ATOM 4013 O O . GLU B 1 36 ? 24.953 27.141 -10.234 1 91.88 36 GLU B O 1
ATOM 4018 N N . MET B 1 37 ? 23.312 28.344 -11.055 1 93.69 37 MET B N 1
ATOM 4019 C CA . MET B 1 37 ? 22.562 27.172 -11.516 1 93.69 37 MET B CA 1
ATOM 4020 C C . MET B 1 37 ? 23.297 26.469 -12.641 1 93.69 37 MET B C 1
ATOM 4022 O O . MET B 1 37 ? 23.891 27.109 -13.508 1 93.69 37 MET B O 1
ATOM 4026 N N . THR B 1 38 ? 23.281 25.219 -12.633 1 95.06 38 THR B N 1
ATOM 4027 C CA . THR B 1 38 ? 23.812 24.406 -13.719 1 95.06 38 THR B CA 1
ATOM 4028 C C . THR B 1 38 ? 22.703 24 -14.688 1 95.06 38 THR B C 1
ATOM 4030 O O . THR B 1 38 ? 21.516 24.188 -14.398 1 95.06 38 THR B O 1
ATOM 4033 N N . PRO B 1 39 ? 23.078 23.5 -15.859 1 94.81 39 PRO B N 1
ATOM 4034 C CA . PRO B 1 39 ? 22.047 22.984 -16.766 1 94.81 39 PRO B CA 1
ATOM 4035 C C . PRO B 1 39 ? 21.203 21.891 -16.125 1 94.81 39 PRO B C 1
ATOM 4037 O O . PRO B 1 39 ? 19.984 21.844 -16.312 1 94.81 39 PRO B O 1
ATOM 4040 N N . LEU B 1 40 ? 21.844 21.078 -15.406 1 95.56 40 LEU B N 1
ATOM 4041 C CA . LEU B 1 40 ? 21.125 20.062 -14.672 1 95.56 40 LEU B CA 1
ATOM 4042 C C . LEU B 1 40 ? 20.172 20.688 -13.656 1 95.56 40 LEU B C 1
ATOM 4044 O O . LEU B 1 40 ? 19.031 20.25 -13.5 1 95.56 40 LEU B O 1
ATOM 4048 N N . GLY B 1 41 ? 20.688 21.688 -13 1 94.88 41 GLY B N 1
ATOM 4049 C CA . GLY B 1 41 ? 19.859 22.391 -12.039 1 94.88 41 GLY B CA 1
ATOM 4050 C C . GLY B 1 41 ? 18.594 22.969 -12.656 1 94.88 41 GLY B C 1
ATOM 4051 O O . GLY B 1 41 ? 17.531 22.938 -12.047 1 94.88 41 GLY B O 1
ATOM 4052 N N . MET B 1 42 ? 18.734 23.5 -13.852 1 95.88 42 MET B N 1
ATOM 4053 C CA . MET B 1 42 ? 17.578 24.062 -14.539 1 95.88 42 MET B CA 1
ATOM 4054 C C . MET B 1 42 ? 16.562 22.984 -14.891 1 95.88 42 MET B C 1
ATOM 4056 O O . MET B 1 42 ? 15.352 23.203 -14.797 1 95.88 42 MET B O 1
ATOM 4060 N N . GLU B 1 43 ? 17.047 21.891 -15.305 1 96.56 43 GLU B N 1
ATOM 4061 C CA . GLU B 1 43 ? 16.188 20.766 -15.633 1 96.56 43 GLU B CA 1
ATOM 4062 C C . GLU B 1 43 ? 15.43 20.281 -14.398 1 96.56 43 GLU B C 1
ATOM 4064 O O . GLU B 1 43 ? 14.219 20.062 -14.445 1 96.56 43 GLU B O 1
ATOM 4069 N N . LEU B 1 44 ? 16.156 20.109 -13.32 1 95.69 44 LEU B N 1
ATOM 4070 C CA . LEU B 1 44 ? 15.547 19.641 -12.078 1 95.69 44 LEU B CA 1
ATOM 4071 C C . LEU B 1 44 ? 14.547 20.656 -11.547 1 95.69 44 LEU B C 1
ATOM 4073 O O . LEU B 1 44 ? 13.484 20.281 -11.039 1 95.69 44 LEU B O 1
ATOM 4077 N N . LEU B 1 45 ? 14.914 21.891 -11.641 1 93.75 45 LEU B N 1
ATOM 4078 C CA . LEU B 1 45 ? 14.008 22.938 -11.211 1 93.75 45 LEU B CA 1
ATOM 4079 C C . LEU B 1 45 ? 12.719 22.922 -12.031 1 93.75 45 LEU B C 1
ATOM 4081 O O . LEU B 1 45 ? 11.633 23.109 -11.492 1 93.75 45 LEU B O 1
ATOM 4085 N N . GLY B 1 46 ? 12.836 22.797 -13.312 1 96.44 46 GLY B N 1
ATOM 4086 C CA . GLY B 1 46 ? 11.672 22.688 -14.172 1 96.44 46 GLY B CA 1
ATOM 4087 C C . GLY B 1 46 ? 10.758 21.531 -13.789 1 96.44 46 GLY B C 1
ATOM 4088 O O . GLY B 1 46 ? 9.539 21.703 -13.727 1 96.44 46 GLY B O 1
ATOM 4089 N N . ILE B 1 47 ? 11.297 20.344 -13.531 1 97 47 ILE B N 1
ATOM 4090 C CA . ILE B 1 47 ? 10.523 19.188 -13.102 1 97 47 ILE B CA 1
ATOM 4091 C C . ILE B 1 47 ? 9.797 19.516 -11.797 1 97 47 ILE B C 1
ATOM 4093 O O . ILE B 1 47 ? 8.609 19.219 -11.656 1 97 47 ILE B O 1
ATOM 4097 N N . PHE B 1 48 ? 10.516 20.203 -10.938 1 92.88 48 PHE B N 1
ATOM 4098 C CA . PHE B 1 48 ? 9.961 20.5 -9.625 1 92.88 48 PHE B CA 1
ATOM 4099 C C . PHE B 1 48 ? 8.828 21.516 -9.734 1 92.88 48 PHE B C 1
ATOM 4101 O O . PHE B 1 48 ? 7.777 21.359 -9.109 1 92.88 48 PHE B O 1
ATOM 4108 N N . ILE B 1 49 ? 8.969 22.562 -10.477 1 93.38 49 ILE B N 1
ATOM 4109 C CA . ILE B 1 49 ? 7.953 23.609 -10.641 1 93.38 49 ILE B CA 1
ATOM 4110 C C . ILE B 1 49 ? 6.719 23.016 -11.312 1 93.38 49 ILE B C 1
ATOM 4112 O O . ILE B 1 49 ? 5.59 23.266 -10.898 1 93.38 49 ILE B O 1
ATOM 4116 N N . GLY B 1 50 ? 6.941 22.266 -12.375 1 96 50 GLY B N 1
ATOM 4117 C CA . GLY B 1 50 ? 5.824 21.594 -13.016 1 96 50 GLY B CA 1
ATOM 4118 C C . GLY B 1 50 ? 5.074 20.656 -12.078 1 96 50 GLY B C 1
ATOM 4119 O O . GLY B 1 50 ? 3.846 20.594 -12.117 1 96 50 GLY B O 1
ATOM 4120 N N . LEU B 1 51 ? 5.836 19.906 -11.266 1 95.06 51 LEU B N 1
ATOM 4121 C CA . LEU B 1 51 ? 5.258 19.016 -10.266 1 95.06 51 LEU B CA 1
ATOM 4122 C C . LEU B 1 51 ? 4.383 19.797 -9.289 1 95.06 51 LEU B C 1
ATOM 4124 O O . LEU B 1 51 ? 3.246 19.391 -9.016 1 95.06 51 LEU B O 1
ATOM 4128 N N . LEU B 1 52 ? 4.883 20.922 -8.781 1 89.94 52 LEU B N 1
ATOM 4129 C CA . LEU B 1 52 ? 4.141 21.75 -7.84 1 89.94 52 LEU B CA 1
ATOM 4130 C C . LEU B 1 52 ? 2.859 22.281 -8.477 1 89.94 52 LEU B C 1
ATOM 4132 O O . LEU B 1 52 ? 1.796 22.25 -7.852 1 89.94 52 LEU B O 1
ATOM 4136 N N . TRP B 1 53 ? 2.957 22.688 -9.703 1 92.38 53 TRP B N 1
ATOM 4137 C CA . TRP B 1 53 ? 1.793 23.188 -10.422 1 92.38 53 TRP B CA 1
ATOM 4138 C C . TRP B 1 53 ? 0.726 22.109 -10.555 1 92.38 53 TRP B C 1
ATOM 4140 O O . TRP B 1 53 ? -0.459 22.359 -10.328 1 92.38 53 TRP B O 1
ATOM 4150 N N . ALA B 1 54 ? 1.124 20.953 -10.906 1 94.5 54 ALA B N 1
ATOM 4151 C CA . ALA B 1 54 ? 0.182 19.859 -11.094 1 94.5 54 ALA B CA 1
ATOM 4152 C C . ALA B 1 54 ? -0.449 19.438 -9.773 1 94.5 54 ALA B C 1
ATOM 4154 O O . ALA B 1 54 ? -1.623 19.062 -9.727 1 94.5 54 ALA B O 1
ATOM 4155 N N . TRP B 1 55 ? 0.328 19.422 -8.672 1 90 55 TRP B N 1
ATOM 4156 C CA . TRP B 1 55 ? -0.214 19.094 -7.355 1 90 55 TRP B CA 1
ATOM 4157 C C . TRP B 1 55 ? -1.314 20.078 -6.957 1 90 55 TRP B C 1
ATOM 4159 O O . TRP B 1 55 ? -2.312 19.688 -6.348 1 90 55 TRP B O 1
ATOM 4169 N N . ILE B 1 56 ? -1.128 21.328 -7.273 1 86.12 56 ILE B N 1
ATOM 4170 C CA . ILE B 1 56 ? -2.029 22.391 -6.852 1 86.12 56 ILE B CA 1
ATOM 4171 C C . ILE B 1 56 ? -3.289 22.375 -7.719 1 86.12 56 ILE B C 1
ATOM 4173 O O . ILE B 1 56 ? -4.398 22.547 -7.207 1 86.12 56 ILE B O 1
ATOM 4177 N N . LYS B 1 57 ? -3.133 22.062 -9.055 1 88.38 57 LYS B N 1
ATOM 4178 C CA . LYS B 1 57 ? -4.242 22.297 -9.977 1 88.38 57 LYS B CA 1
ATOM 4179 C C . LYS B 1 57 ? -4.828 20.984 -10.484 1 88.38 57 LYS B C 1
ATOM 4181 O O . LYS B 1 57 ? -5.938 20.969 -11.016 1 88.38 57 LYS B O 1
ATOM 4186 N N . CYS B 1 58 ? -4.105 19.906 -10.352 1 92 58 CYS B N 1
ATOM 4187 C CA . CYS B 1 58 ? -4.57 18.688 -10.984 1 92 58 CYS B CA 1
ATOM 4188 C C . CYS B 1 58 ? -4.723 17.562 -9.969 1 92 58 CYS B C 1
ATOM 4190 O O . CYS B 1 58 ? -5.75 17.469 -9.289 1 92 58 CYS B O 1
ATOM 4192 N N . ASP B 1 59 ? -3.629 16.75 -9.781 1 90.5 59 ASP B N 1
ATOM 4193 C CA . ASP B 1 59 ? -3.668 15.547 -8.938 1 90.5 59 ASP B CA 1
ATOM 4194 C C . ASP B 1 59 ? -2.324 15.312 -8.258 1 90.5 59 ASP B C 1
ATOM 4196 O O . ASP B 1 59 ? -1.349 16.016 -8.531 1 90.5 59 ASP B O 1
ATOM 4200 N N . MET B 1 60 ? -2.318 14.336 -7.438 1 91.12 60 MET B N 1
ATOM 4201 C CA . MET B 1 60 ? -1.095 14.102 -6.676 1 91.12 60 MET B CA 1
ATOM 4202 C C . MET B 1 60 ? -0.312 12.93 -7.246 1 91.12 60 MET B C 1
ATOM 4204 O O . MET B 1 60 ? 0.92 12.922 -7.215 1 91.12 60 MET B O 1
ATOM 4208 N N . VAL B 1 61 ? -0.974 11.977 -7.859 1 95.38 61 VAL B N 1
ATOM 4209 C CA . VAL B 1 61 ? -0.314 10.711 -8.164 1 95.38 61 VAL B CA 1
ATOM 4210 C C . VAL B 1 61 ? 0.376 10.805 -9.523 1 95.38 61 VAL B C 1
ATOM 4212 O O . VAL B 1 61 ? 1.598 10.664 -9.617 1 95.38 61 VAL B O 1
ATOM 4215 N N . TRP B 1 62 ? -0.372 11.109 -10.586 1 97.06 62 TRP B N 1
ATOM 4216 C CA . TRP B 1 62 ? 0.228 11.016 -11.914 1 97.06 62 TRP B CA 1
ATOM 4217 C C . TRP B 1 62 ? 1.331 12.055 -12.086 1 97.06 62 TRP B C 1
ATOM 4219 O O . TRP B 1 62 ? 2.346 11.797 -12.734 1 97.06 62 TRP B O 1
ATOM 4229 N N . PRO B 1 63 ? 1.232 13.258 -11.492 1 97.19 63 PRO B N 1
ATOM 4230 C CA . PRO B 1 63 ? 2.361 14.18 -11.602 1 97.19 63 PRO B CA 1
ATOM 4231 C C . PRO B 1 63 ? 3.617 13.672 -10.898 1 97.19 63 PRO B C 1
ATOM 4233 O O . PRO B 1 63 ? 4.734 13.898 -11.383 1 97.19 63 PRO B O 1
ATOM 4236 N N . SER B 1 64 ? 3.432 13.047 -9.75 1 96.88 64 SER B N 1
ATOM 4237 C CA . SER B 1 64 ? 4.566 12.469 -9.039 1 96.88 64 SER B CA 1
ATOM 4238 C C . SER B 1 64 ? 5.25 11.391 -9.875 1 96.88 64 SER B C 1
ATOM 4240 O O . SER B 1 64 ? 6.48 11.336 -9.938 1 96.88 64 SER B O 1
ATOM 4242 N N . VAL B 1 65 ? 4.422 10.547 -10.484 1 97.88 65 VAL B N 1
ATOM 4243 C CA . VAL B 1 65 ? 4.945 9.484 -11.328 1 97.88 65 VAL B CA 1
ATOM 4244 C C . VAL B 1 65 ? 5.68 10.094 -12.523 1 97.88 65 VAL B C 1
ATOM 4246 O O . VAL B 1 65 ? 6.758 9.625 -12.898 1 97.88 65 VAL B O 1
ATOM 4249 N N . LEU B 1 66 ? 5.129 11.133 -13.094 1 97.81 66 LEU B N 1
ATOM 4250 C CA . LEU B 1 66 ? 5.75 11.828 -14.219 1 97.81 66 LEU B CA 1
ATOM 4251 C C . LEU B 1 66 ? 7.09 12.43 -13.805 1 97.81 66 LEU B C 1
ATOM 4253 O O . LEU B 1 66 ? 8.047 12.414 -14.586 1 97.81 66 LEU B O 1
ATOM 4257 N N . ALA B 1 67 ? 7.133 12.969 -12.641 1 97 67 ALA B N 1
ATOM 4258 C CA . ALA B 1 67 ? 8.383 13.531 -12.141 1 97 67 ALA B CA 1
ATOM 4259 C C . ALA B 1 67 ? 9.469 12.461 -12.055 1 97 67 ALA B C 1
ATOM 4261 O O . ALA B 1 67 ? 10.617 12.711 -12.43 1 97 67 ALA B O 1
ATOM 4262 N N . PHE B 1 68 ? 9.148 11.289 -11.555 1 97.25 68 PHE B N 1
ATOM 4263 C CA . PHE B 1 68 ? 10.109 10.195 -11.5 1 97.25 68 PHE B CA 1
ATOM 4264 C C . PHE B 1 68 ? 10.57 9.805 -12.898 1 97.25 68 PHE B C 1
ATOM 4266 O O . PHE B 1 68 ? 11.734 9.469 -13.102 1 97.25 68 PHE B O 1
ATOM 4273 N N . MET B 1 69 ? 9.648 9.797 -13.852 1 96.81 69 MET B N 1
ATOM 4274 C CA . MET B 1 69 ? 9.992 9.445 -15.227 1 96.81 69 MET B CA 1
ATOM 4275 C C . MET B 1 69 ? 10.969 10.453 -15.82 1 96.81 69 MET B C 1
ATOM 4277 O O . MET B 1 69 ? 11.984 10.078 -16.406 1 96.81 69 MET B O 1
ATOM 4281 N N . PHE B 1 70 ? 10.695 11.727 -15.625 1 97 70 PHE B N 1
ATOM 4282 C CA . PHE B 1 70 ? 11.555 12.758 -16.188 1 97 70 PHE B CA 1
ATOM 4283 C C . PHE B 1 70 ? 12.891 12.805 -15.461 1 97 70 PHE B C 1
ATOM 4285 O O . PHE B 1 70 ? 13.922 13.141 -16.047 1 97 70 PHE B O 1
ATOM 4292 N N . LEU B 1 71 ? 12.859 12.531 -14.172 1 95.38 71 LEU B N 1
ATOM 4293 C CA . LEU B 1 71 ? 14.117 12.414 -13.445 1 95.38 71 LEU B CA 1
ATOM 4294 C C . LEU B 1 71 ? 15.008 11.352 -14.086 1 95.38 71 LEU B C 1
ATOM 4296 O O . LEU B 1 71 ? 16.234 11.492 -14.109 1 95.38 71 LEU B O 1
ATOM 4300 N N . GLY B 1 72 ? 14.422 10.281 -14.57 1 94.5 72 GLY B N 1
ATOM 4301 C CA . GLY B 1 72 ? 15.156 9.219 -15.242 1 94.5 72 GLY B CA 1
ATOM 4302 C C . GLY B 1 72 ? 15.852 9.688 -16.5 1 94.5 72 GLY B C 1
ATOM 4303 O O . GLY B 1 72 ? 16.875 9.141 -16.891 1 94.5 72 GLY B O 1
ATOM 4304 N N . PHE B 1 73 ? 15.289 10.68 -17.109 1 93.69 73 PHE B N 1
ATOM 4305 C CA . PHE B 1 73 ? 15.875 11.219 -18.328 1 93.69 73 PHE B CA 1
ATOM 4306 C C . PHE B 1 73 ? 16.953 12.242 -18.016 1 93.69 73 PHE B C 1
ATOM 4308 O O . PHE B 1 73 ? 17.672 12.703 -18.906 1 93.69 73 PHE B O 1
ATOM 4315 N N . SER B 1 74 ? 17.031 12.547 -16.75 1 92.56 74 SER B N 1
ATOM 4316 C CA . SER B 1 74 ? 18.062 13.484 -16.344 1 92.56 74 SER B CA 1
ATOM 4317 C C . SER B 1 74 ? 19.359 12.758 -15.977 1 92.56 74 SER B C 1
ATOM 4319 O O . SER B 1 74 ? 19.375 11.523 -15.914 1 92.56 74 SER B O 1
ATOM 4321 N N . SER B 1 75 ? 20.469 13.359 -15.828 1 90.5 75 SER B N 1
ATOM 4322 C CA . SER B 1 75 ? 21.75 12.75 -15.484 1 90.5 75 SER B CA 1
ATOM 4323 C C . SER B 1 75 ? 21.906 12.594 -13.977 1 90.5 75 SER B C 1
ATOM 4325 O O . SER B 1 75 ? 22.938 12.141 -13.5 1 90.5 75 SER B O 1
ATOM 4327 N N . TYR B 1 76 ? 20.766 12.914 -13.258 1 91.88 76 TYR B N 1
ATOM 4328 C CA . TYR B 1 76 ? 20.828 12.883 -11.805 1 91.88 76 TYR B CA 1
ATOM 4329 C C . TYR B 1 76 ? 20.781 11.445 -11.289 1 91.88 76 TYR B C 1
ATOM 4331 O O . TYR B 1 76 ? 21.359 11.133 -10.25 1 91.88 76 TYR B O 1
ATOM 4339 N N . THR B 1 77 ? 20.062 10.578 -11.961 1 93.25 77 THR B N 1
ATOM 4340 C CA . THR B 1 77 ? 19.875 9.188 -11.555 1 93.25 77 THR B CA 1
ATOM 4341 C C . THR B 1 77 ? 20.031 8.25 -12.75 1 93.25 77 THR B C 1
ATOM 4343 O O . THR B 1 77 ? 19.828 8.656 -13.898 1 93.25 77 THR B O 1
ATOM 4346 N N . PRO B 1 78 ? 20.469 7.043 -12.484 1 92.19 78 PRO B N 1
ATOM 4347 C CA . PRO B 1 78 ? 20.641 6.098 -13.586 1 92.19 78 PRO B CA 1
ATOM 4348 C C . PRO B 1 78 ? 19.328 5.801 -14.312 1 92.19 78 PRO B C 1
ATOM 4350 O O . PRO B 1 78 ? 19.328 5.605 -15.531 1 92.19 78 PRO B O 1
ATOM 4353 N N . SER B 1 79 ? 18.234 5.723 -13.594 1 94.5 79 SER B N 1
ATOM 4354 C CA . SER B 1 79 ? 16.906 5.5 -14.172 1 94.5 79 SER B CA 1
ATOM 4355 C C . SER B 1 79 ? 15.805 5.98 -13.234 1 94.5 79 SER B C 1
ATOM 4357 O O . SER B 1 79 ? 16.047 6.176 -12.039 1 94.5 79 SER B O 1
ATOM 4359 N N . GLY B 1 80 ? 14.633 6.172 -13.797 1 95.62 80 GLY B N 1
ATOM 4360 C CA . GLY B 1 80 ? 13.484 6.535 -12.977 1 95.62 80 GLY B CA 1
ATOM 4361 C C . GLY B 1 80 ? 13.133 5.484 -11.945 1 95.62 80 GLY B C 1
ATOM 4362 O O . GLY B 1 80 ? 12.766 5.816 -10.812 1 95.62 80 GLY B O 1
ATOM 4363 N N . THR B 1 81 ? 13.297 4.246 -12.289 1 94.06 81 THR B N 1
ATOM 4364 C CA . THR B 1 81 ? 12.977 3.135 -11.406 1 94.06 81 THR B CA 1
ATOM 4365 C C . THR B 1 81 ? 13.906 3.121 -10.195 1 94.06 81 THR B C 1
ATOM 4367 O O . THR B 1 81 ? 13.484 2.793 -9.086 1 94.06 81 THR B O 1
ATOM 4370 N N . VAL B 1 82 ? 15.148 3.48 -10.438 1 93.31 82 VAL B N 1
ATOM 4371 C CA . VAL B 1 82 ? 16.094 3.531 -9.328 1 93.31 82 VAL B CA 1
ATOM 4372 C C . VAL B 1 82 ? 15.672 4.598 -8.32 1 93.31 82 VAL B C 1
ATOM 4374 O O . VAL B 1 82 ? 15.711 4.367 -7.113 1 93.31 82 VAL B O 1
ATOM 4377 N N . SER B 1 83 ? 15.195 5.719 -8.844 1 94.12 83 SER B N 1
ATOM 4378 C CA . SER B 1 83 ? 14.727 6.793 -7.977 1 94.12 83 SER B CA 1
ATOM 4379 C C . SER B 1 83 ? 13.438 6.395 -7.254 1 94.12 83 SER B C 1
ATOM 4381 O O . SER B 1 83 ? 13.266 6.691 -6.07 1 94.12 83 SER B O 1
ATOM 4383 N N . LEU B 1 84 ? 12.555 5.777 -7.965 1 95.44 84 LEU B N 1
ATOM 4384 C CA . LEU B 1 84 ? 11.312 5.297 -7.367 1 95.44 84 LEU B CA 1
ATOM 4385 C C . LEU B 1 84 ? 11.602 4.277 -6.27 1 95.44 84 LEU B C 1
ATOM 4387 O O . LEU B 1 84 ? 11 4.34 -5.191 1 95.44 84 LEU B O 1
ATOM 4391 N N . SER B 1 85 ? 12.469 3.385 -6.559 1 92.62 85 SER B N 1
ATOM 4392 C CA . SER B 1 85 ? 12.852 2.35 -5.605 1 92.62 85 SER B CA 1
ATOM 4393 C C . SER B 1 85 ? 13.484 2.957 -4.355 1 92.62 85 SER B C 1
ATOM 4395 O O . SER B 1 85 ? 13.203 2.527 -3.236 1 92.62 85 SER B O 1
ATOM 4397 N N . ALA B 1 86 ? 14.328 3.902 -4.582 1 92 86 ALA B N 1
ATOM 4398 C CA . ALA B 1 86 ? 14.953 4.594 -3.461 1 92 86 ALA B CA 1
ATOM 4399 C C . ALA B 1 86 ? 13.914 5.297 -2.598 1 92 86 ALA B C 1
ATOM 4401 O O . ALA B 1 86 ? 14.023 5.32 -1.369 1 92 86 ALA B O 1
ATOM 4402 N N . ALA B 1 87 ? 12.969 5.836 -3.232 1 93.19 87 ALA B N 1
ATOM 4403 C CA . ALA B 1 87 ? 11.914 6.535 -2.502 1 93.19 87 ALA B CA 1
ATOM 4404 C C . ALA B 1 87 ? 11.086 5.566 -1.663 1 93.19 87 ALA B C 1
ATOM 4406 O O . ALA B 1 87 ? 10.891 5.785 -0.466 1 93.19 87 ALA B O 1
ATOM 4407 N N . PHE B 1 88 ? 10.68 4.484 -2.211 1 93.5 88 PHE B N 1
ATOM 4408 C CA . PHE B 1 88 ? 9.812 3.543 -1.511 1 93.5 88 PHE B CA 1
ATOM 4409 C C . PHE B 1 88 ? 10.609 2.701 -0.524 1 93.5 88 PHE B C 1
ATOM 4411 O O . PHE B 1 88 ? 10.047 2.125 0.409 1 93.5 88 PHE B O 1
ATOM 4418 N N . GLY B 1 89 ? 11.883 2.627 -0.733 1 93.44 89 GLY B N 1
ATOM 4419 C CA . GLY B 1 89 ? 12.75 1.96 0.225 1 93.44 89 GLY B CA 1
ATOM 4420 C C . GLY B 1 89 ? 13.242 2.879 1.327 1 93.44 89 GLY B C 1
ATOM 4421 O O . GLY B 1 89 ? 13.914 2.436 2.26 1 93.44 89 GLY B O 1
ATOM 4422 N N . ASN B 1 90 ? 12.898 4.16 1.188 1 91.25 90 ASN B N 1
ATOM 4423 C CA . ASN B 1 90 ? 13.273 5.137 2.203 1 91.25 90 ASN B CA 1
ATOM 4424 C C . ASN B 1 90 ? 12.602 4.844 3.541 1 91.25 90 ASN B C 1
ATOM 4426 O O . ASN B 1 90 ? 11.375 4.734 3.609 1 91.25 90 ASN B O 1
ATOM 4430 N N . PRO B 1 91 ? 13.391 4.727 4.625 1 89.56 91 PRO B N 1
ATOM 4431 C CA . PRO B 1 91 ? 12.82 4.375 5.93 1 89.56 91 PRO B CA 1
ATOM 4432 C C . PRO B 1 91 ? 11.742 5.355 6.383 1 89.56 91 PRO B C 1
ATOM 4434 O O . PRO B 1 91 ? 10.789 4.961 7.059 1 89.56 91 PRO B O 1
ATOM 4437 N N . LEU B 1 92 ? 11.859 6.574 6.004 1 86.62 92 LEU B N 1
ATOM 4438 C CA . LEU B 1 92 ? 10.875 7.57 6.406 1 86.62 92 LEU B CA 1
ATOM 4439 C C . LEU B 1 92 ? 9.547 7.34 5.684 1 86.62 92 LEU B C 1
ATOM 4441 O O . LEU B 1 92 ? 8.477 7.484 6.277 1 86.62 92 LEU B O 1
ATOM 4445 N N . ILE B 1 93 ? 9.656 7.07 4.422 1 90.56 93 ILE B N 1
ATOM 4446 C CA . ILE B 1 93 ? 8.438 6.789 3.666 1 90.56 93 ILE B CA 1
ATOM 4447 C C . ILE B 1 93 ? 7.793 5.504 4.18 1 90.56 93 ILE B C 1
ATOM 4449 O O . ILE B 1 93 ? 6.57 5.43 4.312 1 90.56 93 ILE B O 1
ATOM 4453 N N . GLN B 1 94 ? 8.602 4.52 4.5 1 93.44 94 GLN B N 1
ATOM 4454 C CA . GLN B 1 94 ? 8.086 3.299 5.109 1 93.44 94 GLN B CA 1
ATOM 4455 C C . GLN B 1 94 ? 7.375 3.6 6.426 1 93.44 94 GLN B C 1
ATOM 4457 O O . GLN B 1 94 ? 6.297 3.064 6.691 1 93.44 94 GLN B O 1
ATOM 4462 N N . LEU B 1 95 ? 8.008 4.395 7.211 1 90.62 95 LEU B N 1
ATOM 4463 C CA . LEU B 1 95 ? 7.41 4.785 8.484 1 90.62 95 LEU B CA 1
ATOM 4464 C C . LEU B 1 95 ? 6.035 5.41 8.266 1 90.62 95 LEU B C 1
ATOM 4466 O O . LEU B 1 95 ? 5.082 5.086 8.977 1 90.62 95 LEU B O 1
ATOM 4470 N N . ILE B 1 96 ? 5.91 6.281 7.305 1 88.88 96 ILE B N 1
ATOM 4471 C CA . ILE B 1 96 ? 4.656 6.965 7.008 1 88.88 96 ILE B CA 1
ATOM 4472 C C . ILE B 1 96 ? 3.592 5.945 6.609 1 88.88 96 ILE B C 1
ATOM 4474 O O . ILE B 1 96 ? 2.465 5.988 7.109 1 88.88 96 ILE B O 1
ATOM 4478 N N . ILE B 1 97 ? 3.955 5.004 5.742 1 93.06 97 ILE B N 1
ATOM 4479 C CA . ILE B 1 97 ? 3.014 3.988 5.285 1 93.06 97 ILE B CA 1
ATOM 4480 C C . ILE B 1 97 ? 2.475 3.207 6.48 1 93.06 97 ILE B C 1
ATOM 4482 O O . ILE B 1 97 ? 1.263 3.014 6.609 1 93.06 97 ILE B O 1
ATOM 4486 N N . TRP B 1 98 ? 3.326 2.818 7.352 1 94.94 98 TRP B N 1
ATOM 4487 C CA . TRP B 1 98 ? 2.916 1.942 8.445 1 94.94 98 TRP B CA 1
ATOM 4488 C C . TRP B 1 98 ? 2.146 2.721 9.508 1 94.94 98 TRP B C 1
ATOM 4490 O O . TRP B 1 98 ? 1.247 2.18 10.156 1 94.94 98 TRP B O 1
ATOM 4500 N N . LEU B 1 99 ? 2.428 4.027 9.656 1 88.62 99 LEU B N 1
ATOM 4501 C CA . LEU B 1 99 ? 1.646 4.867 10.555 1 88.62 99 LEU B CA 1
ATOM 4502 C C . LEU B 1 99 ? 0.221 5.039 10.039 1 88.62 99 LEU B C 1
ATOM 4504 O O . LEU B 1 99 ? -0.725 5.102 10.828 1 88.62 99 LEU B O 1
ATOM 4508 N N . LEU B 1 100 ? 0.143 5.133 8.75 1 88.5 100 LEU B N 1
ATOM 4509 C CA . LEU B 1 100 ? -1.183 5.234 8.148 1 88.5 100 LEU B CA 1
ATOM 4510 C C . LEU B 1 100 ? -1.986 3.961 8.391 1 88.5 100 LEU B C 1
ATOM 4512 O O . LEU B 1 100 ? -3.182 4.023 8.688 1 88.5 100 LEU B O 1
ATOM 4516 N N . VAL B 1 101 ? -1.327 2.842 8.25 1 93.44 101 VAL B N 1
ATOM 4517 C CA . VAL B 1 101 ? -1.996 1.575 8.531 1 93.44 101 VAL B CA 1
ATOM 4518 C C . VAL B 1 101 ? -2.404 1.516 10 1 93.44 101 VAL B C 1
ATOM 4520 O O . VAL B 1 101 ? -3.506 1.07 10.328 1 93.44 101 VAL B O 1
ATOM 4523 N N . PHE B 1 102 ? -1.531 1.974 10.883 1 94.06 102 PHE B N 1
ATOM 4524 C CA . PHE B 1 102 ? -1.847 2.004 12.312 1 94.06 102 PHE B CA 1
ATOM 4525 C C . PHE B 1 102 ? -3.066 2.877 12.578 1 94.06 102 PHE B C 1
ATOM 4527 O O . PHE B 1 102 ? -3.93 2.52 13.375 1 94.06 102 PHE B O 1
ATOM 4534 N N . ALA B 1 103 ? -3.137 4.031 11.969 1 86.5 103 ALA B N 1
ATOM 4535 C CA . ALA B 1 103 ? -4.238 4.965 12.172 1 86.5 103 ALA B CA 1
ATOM 4536 C C . ALA B 1 103 ? -5.582 4.309 11.859 1 86.5 103 ALA B C 1
ATOM 4538 O O . ALA B 1 103 ? -6.594 4.613 12.5 1 86.5 103 ALA B O 1
ATOM 4539 N N . ALA B 1 104 ? -5.57 3.395 10.93 1 90.31 104 ALA B N 1
ATOM 4540 C CA . ALA B 1 104 ? -6.789 2.691 10.539 1 90.31 104 ALA B CA 1
ATOM 4541 C C . ALA B 1 104 ? -7.32 1.835 11.688 1 90.31 104 ALA B C 1
ATOM 4543 O O . ALA B 1 104 ? -8.531 1.604 11.789 1 90.31 104 ALA B O 1
ATOM 4544 N N . ILE B 1 105 ? -6.426 1.338 12.586 1 93.56 105 ILE B N 1
ATOM 4545 C CA . ILE B 1 105 ? -6.859 0.561 13.742 1 93.56 105 ILE B CA 1
ATOM 4546 C C . ILE B 1 105 ? -7.82 1.393 14.594 1 93.56 105 ILE B C 1
ATOM 4548 O O . ILE B 1 105 ? -8.891 0.92 14.969 1 93.56 105 ILE B O 1
ATOM 4552 N N . LEU B 1 106 ? -7.453 2.604 14.805 1 87 106 LEU B N 1
ATOM 4553 C CA . LEU B 1 106 ? -8.258 3.48 15.648 1 87 106 LEU B CA 1
ATOM 4554 C C . LEU B 1 106 ? -9.547 3.881 14.938 1 87 106 LEU B C 1
ATOM 4556 O O . LEU B 1 106 ? -10.602 3.967 15.57 1 87 106 LEU B O 1
ATOM 4560 N N . MET B 1 107 ? -9.469 4.051 13.711 1 82.56 107 MET B N 1
ATOM 4561 C CA . MET B 1 107 ? -10.641 4.445 12.93 1 82.56 107 MET B CA 1
ATOM 4562 C C . MET B 1 107 ? -11.656 3.312 12.867 1 82.56 107 MET B C 1
ATOM 4564 O O . MET B 1 107 ? -12.852 3.533 13.078 1 82.56 107 MET B O 1
ATOM 4568 N N . VAL B 1 108 ? -11.211 2.105 12.578 1 87.75 108 VAL B N 1
ATOM 4569 C CA . VAL B 1 108 ? -12.109 0.974 12.359 1 87.75 108 VAL B CA 1
ATOM 4570 C C . VAL B 1 108 ? -12.672 0.5 13.695 1 87.75 108 VAL B C 1
ATOM 4572 O O . VAL B 1 108 ? -13.805 0.016 13.758 1 87.75 108 VAL B O 1
ATOM 4575 N N . SER B 1 109 ? -11.953 0.673 14.789 1 91.69 109 SER B N 1
ATOM 4576 C CA . SER B 1 109 ? -12.414 0.218 16.094 1 91.69 109 SER B CA 1
ATOM 4577 C C . SER B 1 109 ? -13.516 1.124 16.641 1 91.69 109 SER B C 1
ATOM 4579 O O . SER B 1 109 ? -14.312 0.701 17.484 1 91.69 109 SER B O 1
ATOM 4581 N N . GLY B 1 110 ? -13.523 2.432 16.312 1 86.44 110 GLY B N 1
ATOM 4582 C CA . GLY B 1 110 ? -14.508 3.389 16.797 1 86.44 110 GLY B CA 1
ATOM 4583 C C . GLY B 1 110 ? -14.188 3.902 18.188 1 86.44 110 GLY B C 1
ATOM 4584 O O . GLY B 1 110 ? -15.016 4.574 18.812 1 86.44 110 GLY B O 1
ATOM 4585 N N . ILE B 1 111 ? -13.039 3.652 18.641 1 88 111 ILE B N 1
ATOM 4586 C CA . ILE B 1 111 ? -12.68 3.979 20.016 1 88 111 ILE B CA 1
ATOM 4587 C C . ILE B 1 111 ? -12.602 5.492 20.188 1 88 111 ILE B C 1
ATOM 4589 O O . ILE B 1 111 ? -12.977 6.031 21.234 1 88 111 ILE B O 1
ATOM 4593 N N . SER B 1 112 ? -12.055 6.242 19.266 1 81.94 112 SER B N 1
ATOM 4594 C CA . SER B 1 112 ? -11.938 7.691 19.359 1 81.94 112 SER B CA 1
ATOM 4595 C C . SER B 1 112 ? -13.305 8.344 19.5 1 81.94 112 SER B C 1
ATOM 4597 O O . SER B 1 112 ? -13.477 9.266 20.312 1 81.94 112 SER B O 1
ATOM 4599 N N . GLU B 1 113 ? -14.211 7.855 18.75 1 82.94 113 GLU B N 1
ATOM 4600 C CA . GLU B 1 113 ? -15.578 8.367 18.812 1 82.94 113 GLU B CA 1
ATOM 4601 C C . GLU B 1 113 ? -16.219 8.086 20.156 1 82.94 113 GLU B C 1
ATOM 4603 O O . GLU B 1 113 ? -16.906 8.945 20.719 1 82.94 113 GLU B O 1
ATOM 4608 N N . GLN B 1 114 ? -15.984 6.973 20.641 1 86.31 114 GLN B N 1
ATOM 4609 C CA . GLN B 1 114 ? -16.562 6.605 21.922 1 86.31 114 GLN B CA 1
ATOM 4610 C C . GLN B 1 114 ? -15.984 7.445 23.062 1 86.31 114 GLN B C 1
ATOM 4612 O O . GLN B 1 114 ? -16.703 7.855 23.969 1 86.31 114 GLN B O 1
ATOM 4617 N N . ILE B 1 115 ? -14.758 7.688 23.016 1 83.69 115 ILE B N 1
ATOM 4618 C CA . ILE B 1 115 ? -14.109 8.516 24.031 1 83.69 115 ILE B CA 1
ATOM 4619 C C . ILE B 1 115 ? -14.656 9.938 23.969 1 83.69 115 ILE B C 1
ATOM 4621 O O . ILE B 1 115 ? -14.93 10.555 25 1 83.69 115 ILE B O 1
ATOM 4625 N N . ALA B 1 116 ? -14.836 10.461 22.797 1 81.44 116 ALA B N 1
ATOM 4626 C CA . ALA B 1 116 ? -15.391 11.797 22.609 1 81.44 116 ALA B CA 1
ATOM 4627 C C . ALA B 1 116 ? -16.797 11.891 23.188 1 81.44 116 ALA B C 1
ATOM 4629 O O . ALA B 1 116 ? -17.141 12.852 23.875 1 81.44 116 ALA B O 1
ATOM 4630 N N . GLN B 1 117 ? -17.594 10.906 22.906 1 82.81 117 GLN B N 1
ATOM 4631 C CA . GLN B 1 117 ? -18.969 10.875 23.422 1 82.81 117 GLN B CA 1
ATOM 4632 C C . GLN B 1 117 ? -18.984 10.844 24.938 1 82.81 117 GLN B C 1
ATOM 4634 O O . GLN B 1 117 ? -19.781 11.539 25.578 1 82.81 117 GLN B O 1
ATOM 4639 N N . ARG B 1 118 ? -18.109 10.133 25.5 1 85.19 118 ARG B N 1
ATOM 4640 C CA . ARG B 1 118 ? -18.047 10.023 26.969 1 85.19 118 ARG B CA 1
ATOM 4641 C C . ARG B 1 118 ? -17.594 11.336 27.594 1 85.19 118 ARG B C 1
ATOM 4643 O O . ARG B 1 118 ? -18.062 11.703 28.672 1 85.19 118 ARG B O 1
ATOM 4650 N N . LEU B 1 119 ? -16.688 12 26.938 1 83.56 119 LEU B N 1
ATOM 4651 C CA . LEU B 1 119 ? -16.219 13.289 27.438 1 83.56 119 LEU B CA 1
ATOM 4652 C C . LEU B 1 119 ? -17.344 14.328 27.391 1 83.56 119 LEU B C 1
ATOM 4654 O O . LEU B 1 119 ? -17.547 15.062 28.359 1 83.56 119 LEU B O 1
ATOM 4658 N N . ILE B 1 120 ? -18.062 14.344 26.359 1 81.31 120 ILE B N 1
ATOM 4659 C CA . ILE B 1 120 ? -19.109 15.344 26.141 1 81.31 120 ILE B CA 1
ATOM 4660 C C . ILE B 1 120 ? -20.297 15.062 27.047 1 81.31 120 ILE B C 1
ATOM 4662 O O . ILE B 1 120 ? -20.938 15.992 27.531 1 81.31 120 ILE B O 1
ATOM 4666 N N . ALA B 1 121 ? -20.531 13.797 27.312 1 82.19 121 ALA B N 1
ATOM 4667 C CA . ALA B 1 121 ? -21.656 13.398 28.156 1 82.19 121 ALA B CA 1
ATOM 4668 C C . ALA B 1 121 ? -21.312 13.531 29.641 1 82.19 121 ALA B C 1
ATOM 4670 O O . ALA B 1 121 ? -22.172 13.344 30.5 1 82.19 121 ALA B O 1
ATOM 4671 N N . SER B 1 122 ? -20.203 13.953 29.953 1 83.88 122 SER B N 1
ATOM 4672 C CA . SER B 1 122 ? -19.75 14.023 31.328 1 83.88 122 SER B CA 1
ATOM 4673 C C . SER B 1 122 ? -20.562 15.023 32.125 1 83.88 122 SER B C 1
ATOM 4675 O O . SER B 1 122 ? -21 16.047 31.609 1 83.88 122 SER B O 1
ATOM 4677 N N . LYS B 1 123 ? -20.703 14.805 33.438 1 82.75 123 LYS B N 1
ATOM 4678 C CA . LYS B 1 123 ? -21.484 15.641 34.375 1 82.75 123 LYS B CA 1
ATOM 4679 C C . LYS B 1 123 ? -20.844 17 34.531 1 82.75 123 LYS B C 1
ATOM 4681 O O . LYS B 1 123 ? -21.5 17.969 34.938 1 82.75 123 LYS B O 1
ATOM 4686 N N . TYR B 1 124 ? -19.625 17.125 34.219 1 84.56 124 TYR B N 1
ATOM 4687 C CA . TYR B 1 124 ? -18.875 18.344 34.438 1 84.56 124 TYR B CA 1
ATOM 4688 C C . TYR B 1 124 ? -19.281 19.422 33.438 1 84.56 124 TYR B C 1
ATOM 4690 O O . TYR B 1 124 ? -19 20.609 33.625 1 84.56 124 TYR B O 1
ATOM 4698 N N . THR B 1 125 ? -20 19.047 32.344 1 86 125 THR B N 1
ATOM 4699 C CA . THR B 1 125 ? -20.359 20 31.312 1 86 125 THR B CA 1
ATOM 4700 C C . THR B 1 125 ? -21.719 20.609 31.594 1 86 125 THR B C 1
ATOM 4702 O O . THR B 1 125 ? -22.078 21.641 31.016 1 86 125 THR B O 1
ATOM 4705 N N . LYS B 1 126 ? -22.438 20.094 32.5 1 83.44 126 LYS B N 1
ATOM 4706 C CA . LYS B 1 126 ? -23.812 20.547 32.75 1 83.44 126 LYS B CA 1
ATOM 4707 C C . LYS B 1 126 ? -23.828 21.938 33.375 1 83.44 126 LYS B C 1
ATOM 4709 O O . LYS B 1 126 ? -23.156 22.172 34.406 1 83.44 126 LYS B O 1
ATOM 4714 N N . GLY B 1 127 ? -24.516 22.844 32.781 1 84.81 127 GLY B N 1
ATOM 4715 C CA . GLY B 1 127 ? -24.734 24.188 33.312 1 84.81 127 GLY B CA 1
ATOM 4716 C C . GLY B 1 127 ? -23.531 25.094 33.125 1 84.81 127 GLY B C 1
ATOM 4717 O O . GLY B 1 127 ? -23.5 26.203 33.688 1 84.81 127 GLY B O 1
ATOM 4718 N N . ARG B 1 128 ? -22.531 24.703 32.5 1 91.81 128 ARG B N 1
ATOM 4719 C CA . ARG B 1 128 ? -21.312 25.484 32.281 1 91.81 128 ARG B CA 1
ATOM 4720 C C . ARG B 1 128 ? -21 25.594 30.797 1 91.81 128 ARG B C 1
ATOM 4722 O O . ARG B 1 128 ? -20.203 24.797 30.281 1 91.81 128 ARG B O 1
ATOM 4729 N N . PRO B 1 129 ? -21.484 26.641 30.203 1 92.25 129 PRO B N 1
ATOM 4730 C CA . PRO B 1 129 ? -21.422 26.75 28.75 1 92.25 129 PRO B CA 1
ATOM 4731 C C . PRO B 1 129 ? -19.984 26.734 28.219 1 92.25 129 PRO B C 1
ATOM 4733 O O . PRO B 1 129 ? -19.703 26.062 27.219 1 92.25 129 PRO B O 1
ATOM 4736 N N . TRP B 1 130 ? -19.078 27.438 28.859 1 94.56 130 TRP B N 1
ATOM 4737 C CA . TRP B 1 130 ? -17.703 27.484 28.391 1 94.56 130 TRP B CA 1
ATOM 4738 C C . TRP B 1 130 ? -17 26.141 28.609 1 94.56 130 TRP B C 1
ATOM 4740 O O . TRP B 1 130 ? -16.172 25.734 27.812 1 94.56 130 TRP B O 1
ATOM 4750 N N . VAL B 1 131 ? -17.297 25.469 29.688 1 93.75 131 VAL B N 1
ATOM 4751 C CA . VAL B 1 131 ? -16.719 24.156 29.938 1 93.75 131 VAL B CA 1
ATOM 4752 C C . VAL B 1 131 ? -17.219 23.172 28.875 1 93.75 131 VAL B C 1
ATOM 4754 O O . VAL B 1 131 ? -16.438 22.344 28.375 1 93.75 131 VAL B O 1
ATOM 4757 N N . LEU B 1 132 ? -18.5 23.266 28.547 1 92.12 132 LEU B N 1
ATOM 4758 C CA . LEU B 1 132 ? -19.062 22.422 27.484 1 92.12 132 LEU B CA 1
ATOM 4759 C C . LEU B 1 132 ? -18.328 22.641 26.172 1 92.12 132 LEU B C 1
ATOM 4761 O O . LEU B 1 132 ? -17.938 21.688 25.5 1 92.12 132 LEU B O 1
ATOM 4765 N N . SER B 1 133 ? -18.125 23.906 25.828 1 95.44 133 SER B N 1
ATOM 4766 C CA . SER B 1 133 ? -17.422 24.25 24.594 1 95.44 133 SER B CA 1
ATOM 4767 C C . SER B 1 133 ? -16 23.719 24.594 1 95.44 133 SER B C 1
ATOM 4769 O O . SER B 1 133 ? -15.555 23.125 23.609 1 95.44 133 SER B O 1
ATOM 4771 N N . ILE B 1 134 ? -15.305 23.844 25.719 1 96.19 134 ILE B N 1
ATOM 4772 C CA . ILE B 1 134 ? -13.914 23.406 25.828 1 96.19 134 ILE B CA 1
ATOM 4773 C C . ILE B 1 134 ? -13.828 21.891 25.781 1 96.19 134 ILE B C 1
ATOM 4775 O O . ILE B 1 134 ? -12.922 21.328 25.156 1 96.19 134 ILE B O 1
ATOM 4779 N N . VAL B 1 135 ? -14.766 21.25 26.375 1 94 135 VAL B N 1
ATOM 4780 C CA . VAL B 1 135 ? -14.75 19.781 26.406 1 94 135 VAL B CA 1
ATOM 4781 C C . VAL B 1 135 ? -14.961 19.234 25 1 94 135 VAL B C 1
ATOM 4783 O O . VAL B 1 135 ? -14.328 18.25 24.609 1 94 135 VAL B O 1
ATOM 4786 N N . ILE B 1 136 ? -15.852 19.828 24.266 1 93.44 136 ILE B N 1
ATOM 4787 C CA . ILE B 1 136 ? -16.062 19.438 22.875 1 93.44 136 ILE B CA 1
ATOM 4788 C C . ILE B 1 136 ? -14.773 19.609 22.078 1 93.44 136 ILE B C 1
ATOM 4790 O O . ILE B 1 136 ? -14.367 18.719 21.344 1 93.44 136 ILE B O 1
ATOM 4794 N N . LEU B 1 137 ? -14.117 20.688 22.312 1 96.88 137 LEU B N 1
ATOM 4795 C CA . LEU B 1 137 ? -12.891 20.984 21.578 1 96.88 137 LEU B CA 1
ATOM 4796 C C . LEU B 1 137 ? -11.75 20.062 22.031 1 96.88 137 LEU B C 1
ATOM 4798 O O . LEU B 1 137 ? -10.914 19.656 21.219 1 96.88 137 LEU B O 1
ATOM 4802 N N . VAL B 1 138 ? -11.695 19.734 23.281 1 94.94 138 VAL B N 1
ATOM 4803 C CA . VAL B 1 138 ? -10.68 18.828 23.812 1 94.94 138 VAL B CA 1
ATOM 4804 C C . VAL B 1 138 ? -10.891 17.438 23.234 1 94.94 138 VAL B C 1
ATOM 4806 O O . VAL B 1 138 ? -9.922 16.734 22.922 1 94.94 138 VAL B O 1
ATOM 4809 N N . ALA B 1 139 ? -12.125 17.062 23.109 1 91.88 139 ALA B N 1
ATOM 4810 C CA . ALA B 1 139 ? -12.43 15.773 22.484 1 91.88 139 ALA B CA 1
ATOM 4811 C C . ALA B 1 139 ? -11.875 15.711 21.062 1 91.88 139 ALA B C 1
ATOM 4813 O O . ALA B 1 139 ? -11.273 14.711 20.656 1 91.88 139 ALA B O 1
ATOM 4814 N N . VAL B 1 140 ? -12.039 16.766 20.344 1 94.25 140 VAL B N 1
ATOM 4815 C CA . VAL B 1 140 ? -11.539 16.828 18.969 1 94.25 140 VAL B CA 1
ATOM 4816 C C . VAL B 1 140 ? -10.016 16.859 18.969 1 94.25 140 VAL B C 1
ATOM 4818 O O . VAL B 1 140 ? -9.375 16.188 18.156 1 94.25 140 VAL B O 1
ATOM 4821 N N . TYR B 1 141 ? -9.484 17.594 19.891 1 94.69 141 TYR B N 1
ATOM 4822 C CA . TYR B 1 141 ? -8.039 17.75 20.016 1 94.69 141 TYR B CA 1
ATOM 4823 C C . TYR B 1 141 ? -7.371 16.391 20.25 1 94.69 141 TYR B C 1
ATOM 4825 O O . TYR B 1 141 ? -6.434 16.016 19.547 1 94.69 141 TYR B O 1
ATOM 4833 N N . VAL B 1 142 ? -7.871 15.641 21.141 1 90.5 142 VAL B N 1
ATOM 4834 C CA . VAL B 1 142 ? -7.316 14.344 21.516 1 90.5 142 VAL B CA 1
ATOM 4835 C C . VAL B 1 142 ? -7.57 13.336 20.391 1 90.5 142 VAL B C 1
ATOM 4837 O O . VAL B 1 142 ? -6.68 12.57 20.031 1 90.5 142 VAL B O 1
ATOM 4840 N N . GLY B 1 143 ? -8.758 13.367 19.906 1 87.56 143 GLY B N 1
ATOM 4841 C CA . GLY B 1 143 ? -9.07 12.453 18.812 1 87.56 143 GLY B CA 1
ATOM 4842 C C . GLY B 1 143 ? -8.227 12.688 17.578 1 87.56 143 GLY B C 1
ATOM 4843 O O . GLY B 1 143 ? -7.777 11.734 16.938 1 87.56 143 GLY B O 1
ATOM 4844 N N . ALA B 1 144 ? -8.039 13.93 17.266 1 91.25 144 ALA B N 1
ATOM 4845 C CA . ALA B 1 144 ? -7.246 14.281 16.094 1 91.25 144 ALA B CA 1
ATOM 4846 C C . ALA B 1 144 ? -5.789 13.859 16.281 1 91.25 144 ALA B C 1
ATOM 4848 O O . ALA B 1 144 ? -5.129 13.461 15.312 1 91.25 144 ALA B O 1
ATOM 4849 N N . ALA B 1 145 ? -5.301 13.93 17.453 1 90.12 145 ALA B N 1
ATOM 4850 C CA . ALA B 1 145 ? -3.922 13.555 17.75 1 90.12 145 ALA B CA 1
ATOM 4851 C C . ALA B 1 145 ? -3.67 12.086 17.422 1 90.12 145 ALA B C 1
ATOM 4853 O O . ALA B 1 145 ? -2.539 11.695 17.109 1 90.12 145 ALA B O 1
ATOM 4854 N N . PHE B 1 146 ? -4.75 11.422 17.328 1 83 146 PHE B N 1
ATOM 4855 C CA . PHE B 1 146 ? -4.566 9.992 17.109 1 83 146 PHE B CA 1
ATOM 4856 C C . PHE B 1 146 ? -5.25 9.547 15.82 1 83 146 PHE B C 1
ATOM 4858 O O . PHE B 1 146 ? -5.617 8.375 15.68 1 83 146 PHE B O 1
ATOM 4865 N N . GLY B 1 147 ? -5.578 10.438 15.062 1 79.25 147 GLY B N 1
ATOM 4866 C CA . GLY B 1 147 ? -5.895 10.102 13.688 1 79.25 147 GLY B CA 1
ATOM 4867 C C . GLY B 1 147 ? -7.379 10.172 13.383 1 79.25 147 GLY B C 1
ATOM 4868 O O . GLY B 1 147 ? -7.801 9.93 12.242 1 79.25 147 GLY B O 1
ATOM 4869 N N . ALA B 1 148 ? -8.25 10.445 14.266 1 80.5 148 ALA B N 1
ATOM 4870 C CA . ALA B 1 148 ? -9.688 10.531 14.023 1 80.5 148 ALA B CA 1
ATOM 4871 C C . ALA B 1 148 ? -10.117 11.977 13.773 1 80.5 148 ALA B C 1
ATOM 4873 O O . ALA B 1 148 ? -11.078 12.461 14.383 1 80.5 148 ALA B O 1
ATOM 4874 N N . ASN B 1 149 ? -9.445 12.609 12.867 1 85.62 149 ASN B N 1
ATOM 4875 C CA . ASN B 1 149 ? -9.695 14.039 12.727 1 85.62 149 ASN B CA 1
ATOM 4876 C C . ASN B 1 149 ? -10.984 14.305 11.953 1 85.62 149 ASN B C 1
ATOM 4878 O O . ASN B 1 149 ? -11.898 14.953 12.461 1 85.62 149 ASN B O 1
ATOM 4882 N N . LEU B 1 150 ? -11.312 13.695 10.852 1 82 150 LEU B N 1
ATOM 4883 C CA . LEU B 1 150 ? -12.484 13.984 10.031 1 82 150 LEU B CA 1
ATOM 4884 C C . LEU B 1 150 ? -13.758 13.461 10.695 1 82 150 LEU B C 1
ATOM 4886 O O . LEU B 1 150 ? -14.773 14.164 10.742 1 82 150 LEU B O 1
ATOM 4890 N N . ALA B 1 151 ? -13.648 12.328 11.242 1 80.81 151 ALA B N 1
ATOM 4891 C CA . ALA B 1 151 ? -14.805 11.711 11.883 1 80.81 151 ALA B CA 1
ATOM 4892 C C . ALA B 1 151 ? -15.258 12.539 13.094 1 80.81 151 ALA B C 1
ATOM 4894 O O . ALA B 1 151 ? -16.453 12.742 13.289 1 80.81 151 ALA B O 1
ATOM 4895 N N . LEU B 1 152 ? -14.336 13.008 13.766 1 88 152 LEU B N 1
ATOM 4896 C CA . LEU B 1 152 ? -14.68 13.727 14.984 1 88 152 LEU B CA 1
ATOM 4897 C C . LEU B 1 152 ? -15.203 15.125 14.672 1 88 152 LEU B C 1
ATOM 4899 O O . LEU B 1 152 ? -16.047 15.648 15.391 1 88 152 LEU B O 1
ATOM 4903 N N . ILE B 1 153 ? -14.719 15.695 13.602 1 92.5 153 ILE B N 1
ATOM 4904 C CA . ILE B 1 153 ? -15.281 16.969 13.172 1 92.5 153 ILE B CA 1
ATOM 4905 C C . ILE B 1 153 ? -16.781 16.797 12.891 1 92.5 153 ILE B C 1
ATOM 4907 O O . ILE B 1 153 ? -17.594 17.562 13.406 1 92.5 153 ILE B O 1
ATOM 4911 N N . LEU B 1 154 ? -17.172 15.758 12.203 1 87.06 154 LEU B N 1
ATOM 4912 C CA . LEU B 1 154 ? -18.562 15.531 11.828 1 87.06 154 LEU B CA 1
ATOM 4913 C C . LEU B 1 154 ? -19.406 15.219 13.062 1 87.06 154 LEU B C 1
ATOM 4915 O O . LEU B 1 154 ? -20.516 15.734 13.203 1 87.06 154 LEU B O 1
ATOM 4919 N N . ILE B 1 155 ? -18.844 14.445 13.906 1 84.94 155 ILE B N 1
ATOM 4920 C CA . ILE B 1 155 ? -19.578 14.062 15.109 1 84.94 155 ILE B CA 1
ATOM 4921 C C . ILE B 1 155 ? -19.797 15.281 16 1 84.94 155 ILE B C 1
ATOM 4923 O O . ILE B 1 155 ? -20.906 15.523 16.484 1 84.94 155 ILE B O 1
ATOM 4927 N N . CYS B 1 156 ? -18.781 16.031 16.203 1 91.75 156 CYS B N 1
ATOM 4928 C CA . CYS B 1 156 ? -18.875 17.188 17.094 1 91.75 156 CYS B CA 1
ATOM 4929 C C . CYS B 1 156 ? -19.734 18.281 16.453 1 91.75 156 CYS B C 1
ATOM 4931 O O . CYS B 1 156 ? -20.438 19.016 17.156 1 91.75 156 CYS B O 1
ATOM 4933 N N . TRP B 1 157 ? -19.688 18.453 15.125 1 92.38 157 TRP B N 1
ATOM 4934 C CA . TRP B 1 157 ? -20.594 19.359 14.438 1 92.38 157 TRP B CA 1
ATOM 4935 C C . TRP B 1 157 ? -22.047 18.953 14.68 1 92.38 157 TRP B C 1
ATOM 4937 O O . TRP B 1 157 ? -22.906 19.812 14.875 1 92.38 157 TRP B O 1
ATOM 4947 N N . GLU B 1 158 ? -22.266 17.656 14.609 1 86.19 158 GLU B N 1
ATOM 4948 C CA . GLU B 1 158 ? -23.625 17.172 14.867 1 86.19 158 GLU B CA 1
ATOM 4949 C C . GLU B 1 158 ? -24.047 17.484 16.297 1 86.19 158 GLU B C 1
ATOM 4951 O O . GLU B 1 158 ? -25.219 17.828 16.531 1 86.19 158 GLU B O 1
ATOM 4956 N N . PHE B 1 159 ? -23.172 17.344 17.172 1 86.31 159 PHE B N 1
ATOM 4957 C CA . PHE B 1 159 ? -23.469 17.672 18.562 1 86.31 159 PHE B CA 1
ATOM 4958 C C . PHE B 1 159 ? -23.812 19.156 18.703 1 86.31 159 PHE B C 1
ATOM 4960 O O . PHE B 1 159 ? -24.766 19.516 19.375 1 86.31 159 PHE B O 1
ATOM 4967 N N . VAL B 1 160 ? -23.031 19.969 18.109 1 92.12 160 VAL B N 1
ATOM 4968 C CA . VAL B 1 160 ? -23.234 21.406 18.172 1 92.12 160 VAL B CA 1
ATOM 4969 C C . VAL B 1 160 ? -24.578 21.766 17.531 1 92.12 160 VAL B C 1
ATOM 4971 O O . VAL B 1 160 ? -25.328 22.594 18.062 1 92.12 160 VAL B O 1
ATOM 4974 N N . SER B 1 161 ? -24.891 21.141 16.422 1 89.94 161 SER B N 1
ATOM 4975 C CA . SER B 1 161 ? -26.156 21.375 15.75 1 89.94 161 SER B CA 1
ATOM 4976 C C . SER B 1 161 ? -27.344 20.969 16.625 1 89.94 161 SER B C 1
ATOM 4978 O O . SER B 1 161 ? -28.328 21.688 16.719 1 89.94 161 SER B O 1
ATOM 4980 N N . THR B 1 162 ? -27.234 19.859 17.188 1 84.06 162 THR B N 1
ATOM 4981 C CA . THR B 1 162 ? -28.297 19.344 18.047 1 84.06 162 THR B CA 1
ATOM 4982 C C . THR B 1 162 ? -28.516 20.25 19.25 1 84.06 162 THR B C 1
ATOM 4984 O O . THR B 1 162 ? -29.641 20.609 19.578 1 84.06 162 THR B O 1
ATOM 4987 N N . ILE B 1 163 ? -27.469 20.625 19.875 1 87.06 163 ILE B N 1
ATOM 4988 C CA . ILE B 1 163 ? -27.547 21.516 21.031 1 87.06 163 ILE B CA 1
ATOM 4989 C C . ILE B 1 163 ? -28.141 22.859 20.625 1 87.06 163 ILE B C 1
ATOM 4991 O O . ILE B 1 163 ? -28.984 23.422 21.328 1 87.06 163 ILE B O 1
ATOM 4995 N N . SER B 1 164 ? -27.672 23.375 19.531 1 90.75 164 SER B N 1
ATOM 4996 C CA . SER B 1 164 ? -28.141 24.672 19.047 1 90.75 164 SER B CA 1
ATOM 4997 C C . SER B 1 164 ? -29.641 24.656 18.797 1 90.75 164 SER B C 1
ATOM 4999 O O . SER B 1 164 ? -30.344 25.609 19.156 1 90.75 164 SER B O 1
ATOM 5001 N N . LYS B 1 165 ? -30.062 23.625 18.188 1 86.5 165 LYS B N 1
ATOM 5002 C CA . LYS B 1 165 ? -31.5 23.484 17.938 1 86.5 165 LYS B CA 1
ATOM 5003 C C . LYS B 1 165 ? -32.281 23.359 19.234 1 86.5 165 LYS B C 1
ATOM 5005 O O . LYS B 1 165 ? -33.375 23.938 19.359 1 86.5 165 LYS B O 1
ATOM 5010 N N . GLN B 1 166 ? -31.797 22.719 20.125 1 84.94 166 GLN B N 1
ATOM 5011 C CA . GLN B 1 166 ? -32.469 22.484 21.406 1 84.94 166 GLN B CA 1
ATOM 5012 C C . GLN B 1 166 ? -32.594 23.797 22.188 1 84.94 166 GLN B C 1
ATOM 5014 O O . GLN B 1 166 ? -33.594 24 22.875 1 84.94 166 GLN B O 1
ATOM 5019 N N . VAL B 1 167 ? -31.625 24.609 22.125 1 89.38 167 VAL B N 1
ATOM 5020 C CA . VAL B 1 167 ? -31.641 25.797 22.984 1 89.38 167 VAL B CA 1
ATOM 5021 C C . VAL B 1 167 ? -32.156 26.984 22.188 1 89.38 167 VAL B C 1
ATOM 5023 O O . VAL B 1 167 ? -32.312 28.078 22.734 1 89.38 167 VAL B O 1
ATOM 5026 N N . GLY B 1 168 ? -32.312 26.828 20.875 1 88.94 168 GLY B N 1
ATOM 5027 C CA . GLY B 1 168 ? -32.969 27.844 20.047 1 88.94 168 GLY B CA 1
ATOM 5028 C C . GLY B 1 168 ? -31.953 28.766 19.375 1 88.94 168 GLY B C 1
ATOM 5029 O O . GLY B 1 168 ? -32.25 29.953 19.156 1 88.94 168 GLY B O 1
ATOM 5030 N N . TYR B 1 169 ? -30.75 28.328 19.188 1 92.81 169 TYR B N 1
ATOM 5031 C CA . TYR B 1 169 ? -29.797 29.109 18.391 1 92.81 169 TYR B CA 1
ATOM 5032 C C . TYR B 1 169 ? -30.172 29.078 16.906 1 92.81 169 TYR B C 1
ATOM 5034 O O . TYR B 1 169 ? -30.625 28.047 16.406 1 92.81 169 TYR B O 1
ATOM 5042 N N . GLY B 1 170 ? -30.047 30.234 16.297 1 90.12 170 GLY B N 1
ATOM 5043 C CA . GLY B 1 170 ? -30.25 30.328 14.852 1 90.12 170 GLY B CA 1
ATOM 5044 C C . GLY B 1 170 ? -28.953 30.516 14.078 1 90.12 170 GLY B C 1
ATOM 5045 O O . GLY B 1 170 ? -27.875 30.547 14.664 1 90.12 170 GLY B O 1
ATOM 5046 N N . LYS B 1 171 ? -29.062 30.719 12.773 1 89.12 171 LYS B N 1
ATOM 5047 C CA . LYS B 1 171 ? -27.938 30.812 11.852 1 89.12 171 LYS B CA 1
ATOM 5048 C C . LYS B 1 171 ? -27.141 32.094 12.094 1 89.12 171 LYS B C 1
ATOM 5050 O O . LYS B 1 171 ? -25.969 32.156 11.711 1 89.12 171 LYS B O 1
ATOM 5055 N N . GLU B 1 172 ? -27.781 32.938 12.789 1 90.69 172 GLU B N 1
ATOM 5056 C CA . GLU B 1 172 ? -27.109 34.219 12.992 1 90.69 172 GLU B CA 1
ATOM 5057 C C . GLU B 1 172 ? -26.391 34.281 14.344 1 90.69 172 GLU B C 1
ATOM 5059 O O . GLU B 1 172 ? -25.578 35.156 14.586 1 90.69 172 GLU B O 1
ATOM 5064 N N . ASP B 1 173 ? -26.719 33.312 15.172 1 93.81 173 ASP B N 1
ATOM 5065 C CA . ASP B 1 173 ? -26.094 33.312 16.484 1 93.81 173 ASP B CA 1
ATOM 5066 C C . ASP B 1 173 ? -24.609 32.969 16.391 1 93.81 173 ASP B C 1
ATOM 5068 O O . ASP B 1 173 ? -24.203 32.156 15.578 1 93.81 173 ASP B O 1
ATOM 5072 N N . ARG B 1 174 ? -23.828 33.469 17.25 1 95.38 174 ARG B N 1
ATOM 5073 C CA . ARG B 1 174 ? -22.375 33.438 17.141 1 95.38 174 ARG B CA 1
ATOM 5074 C C . ARG B 1 174 ? -21.828 32.125 17.719 1 95.38 174 ARG B C 1
ATOM 5076 O O . ARG B 1 174 ? -20.781 31.625 17.281 1 95.38 174 ARG B O 1
ATOM 5083 N N . TRP B 1 175 ? -22.469 31.578 18.656 1 96.25 175 TRP B N 1
ATOM 5084 C CA . TRP B 1 175 ? -21.891 30.422 19.344 1 96.25 175 TRP B CA 1
ATOM 5085 C C . TRP B 1 175 ? -21.75 29.25 18.391 1 96.25 175 TRP B C 1
ATOM 5087 O O . TRP B 1 175 ? -20.688 28.641 18.281 1 96.25 175 TRP B O 1
ATOM 5097 N N . PRO B 1 176 ? -22.891 28.891 17.703 1 95.75 176 PRO B N 1
ATOM 5098 C CA . PRO B 1 176 ? -22.734 27.766 16.766 1 95.75 176 PRO B CA 1
ATOM 5099 C C . PRO B 1 176 ? -21.688 28.047 15.695 1 95.75 176 PRO B C 1
ATOM 5101 O O . PRO B 1 176 ? -20.922 27.156 15.328 1 95.75 176 PRO B O 1
ATOM 5104 N N . LYS B 1 177 ? -21.609 29.219 15.211 1 96.12 177 LYS B N 1
ATOM 5105 C CA . LYS B 1 177 ? -20.625 29.594 14.195 1 96.12 177 LYS B CA 1
ATOM 5106 C C . LYS B 1 177 ? -19.203 29.469 14.742 1 96.12 177 LYS B C 1
ATOM 5108 O O . LYS B 1 177 ? -18.328 28.922 14.07 1 96.12 177 LYS B O 1
ATOM 5113 N N . MET B 1 178 ? -19.047 29.953 15.93 1 96.81 178 MET B N 1
ATOM 5114 C CA . MET B 1 178 ? -17.75 29.859 16.594 1 96.81 178 MET B CA 1
ATOM 5115 C C . MET B 1 178 ? -17.328 28.406 16.766 1 96.81 178 MET B C 1
ATOM 5117 O O . MET B 1 178 ? -16.188 28.062 16.453 1 96.81 178 MET B O 1
ATOM 5121 N N . MET B 1 179 ? -18.219 27.578 17.188 1 96.81 179 MET B N 1
ATOM 5122 C CA . MET B 1 179 ? -17.891 26.188 17.484 1 96.81 179 MET B CA 1
ATOM 5123 C C . MET B 1 179 ? -17.562 25.406 16.219 1 96.81 179 MET B C 1
ATOM 5125 O O . MET B 1 179 ? -16.656 24.562 16.219 1 96.81 179 MET B O 1
ATOM 5129 N N . VAL B 1 180 ? -18.297 25.688 15.227 1 96.5 180 VAL B N 1
ATOM 5130 C CA . VAL B 1 180 ? -18.094 24.984 13.961 1 96.5 180 VAL B CA 1
ATOM 5131 C C . VAL B 1 180 ? -16.672 25.219 13.461 1 96.5 180 VAL B C 1
ATOM 5133 O O . VAL B 1 180 ? -15.977 24.266 13.086 1 96.5 180 VAL B O 1
ATOM 5136 N N . VAL B 1 181 ? -16.188 26.406 13.508 1 97 181 VAL B N 1
ATOM 5137 C CA . VAL B 1 181 ? -14.852 26.719 13.016 1 97 181 VAL B CA 1
ATOM 5138 C C . VAL B 1 181 ? -13.805 26.297 14.039 1 97 181 VAL B C 1
ATOM 5140 O O . VAL B 1 181 ? -12.734 25.812 13.672 1 97 181 VAL B O 1
ATOM 5143 N N . SER B 1 182 ? -14.102 26.438 15.32 1 97.69 182 SER B N 1
ATOM 5144 C CA . SER B 1 182 ? -13.18 26.047 16.375 1 97.69 182 SER B CA 1
ATOM 5145 C C . SER B 1 182 ? -12.883 24.547 16.344 1 97.69 182 SER B C 1
ATOM 5147 O O . SER B 1 182 ? -11.766 24.125 16.625 1 97.69 182 SER B O 1
ATOM 5149 N N . ILE B 1 183 ? -13.891 23.828 16.031 1 96.81 183 ILE B N 1
ATOM 5150 C CA . ILE B 1 183 ? -13.742 22.375 15.945 1 96.81 183 ILE B CA 1
ATOM 5151 C C . ILE B 1 183 ? -12.742 22.031 14.844 1 96.81 183 ILE B C 1
ATOM 5153 O O . ILE B 1 183 ? -11.836 21.219 15.055 1 96.81 183 ILE B O 1
ATOM 5157 N N . VAL B 1 184 ? -12.875 22.641 13.75 1 96.56 184 VAL B N 1
ATOM 5158 C CA . VAL B 1 184 ? -11.984 22.391 12.625 1 96.56 184 VAL B CA 1
ATOM 5159 C C . VAL B 1 184 ? -10.57 22.859 12.969 1 96.56 184 VAL B C 1
ATOM 5161 O O . VAL B 1 184 ? -9.594 22.156 12.703 1 96.56 184 VAL B O 1
ATOM 5164 N N . PHE B 1 185 ? -10.492 24.016 13.562 1 97.38 185 PHE B N 1
ATOM 5165 C CA . PHE B 1 185 ? -9.195 24.578 13.922 1 97.38 185 PHE B CA 1
ATOM 5166 C C . PHE B 1 185 ? -8.484 23.688 14.945 1 97.38 185 PHE B C 1
ATOM 5168 O O . PHE B 1 185 ? -7.289 23.422 14.82 1 97.38 185 PHE B O 1
ATOM 5175 N N . THR B 1 186 ? -9.18 23.266 15.938 1 96.94 186 THR B N 1
ATOM 5176 C CA . THR B 1 186 ? -8.625 22.406 16.984 1 96.94 186 THR B CA 1
ATOM 5177 C C . THR B 1 186 ? -8.164 21.062 16.391 1 96.94 186 THR B C 1
ATOM 5179 O O . THR B 1 186 ? -7.156 20.516 16.828 1 96.94 186 THR B O 1
ATOM 5182 N N . SER B 1 187 ? -8.938 20.594 15.484 1 95.12 187 SER B N 1
ATOM 5183 C CA . SER B 1 187 ? -8.539 19.375 14.789 1 95.12 187 SER B CA 1
ATOM 5184 C C . SER B 1 187 ? -7.199 19.562 14.078 1 95.12 187 SER B C 1
ATOM 5186 O O . SER B 1 187 ? -6.367 18.641 14.07 1 95.12 187 SER B O 1
ATOM 5188 N N . CYS B 1 188 ? -6.922 20.703 13.508 1 95.62 188 CYS B N 1
ATOM 5189 C CA . CYS B 1 188 ? -5.672 21 12.812 1 95.62 188 CYS B CA 1
ATOM 5190 C C . CYS B 1 188 ? -4.496 20.969 13.781 1 95.62 188 CYS B C 1
ATOM 5192 O O . CYS B 1 188 ? -3.436 20.422 13.469 1 95.62 188 CYS B O 1
ATOM 5194 N N . ILE B 1 189 ? -4.723 21.531 14.914 1 95.25 189 ILE B N 1
ATOM 5195 C CA . ILE B 1 189 ? -3.666 21.609 15.922 1 95.25 189 ILE B CA 1
ATOM 5196 C C . ILE B 1 189 ? -3.412 20.234 16.516 1 95.25 189 ILE B C 1
ATOM 5198 O O . ILE B 1 189 ? -2.262 19.859 16.75 1 95.25 189 ILE B O 1
ATOM 5202 N N . GLY B 1 190 ? -4.426 19.516 16.734 1 94.56 190 GLY B N 1
ATOM 5203 C CA . GLY B 1 190 ? -4.301 18.188 17.328 1 94.56 190 GLY B CA 1
ATOM 5204 C C . GLY B 1 190 ? -3.625 17.188 16.406 1 94.56 190 GLY B C 1
ATOM 5205 O O . GLY B 1 190 ? -2.922 16.297 16.875 1 94.56 190 GLY B O 1
ATOM 5206 N N . THR B 1 191 ? -3.805 17.328 15.188 1 93.38 191 THR B N 1
ATOM 5207 C CA . THR B 1 191 ? -3.33 16.375 14.188 1 93.38 191 THR B CA 1
ATOM 5208 C C . THR B 1 191 ? -1.806 16.312 14.188 1 93.38 191 THR B C 1
ATOM 5210 O O . THR B 1 191 ? -1.224 15.281 13.852 1 93.38 191 THR B O 1
ATOM 5213 N N . VAL B 1 192 ? -1.138 17.406 14.586 1 94.69 192 VAL B N 1
ATOM 5214 C CA . VAL B 1 192 ? 0.319 17.438 14.492 1 94.69 192 VAL B CA 1
ATOM 5215 C C . VAL B 1 192 ? 0.925 17.406 15.898 1 94.69 192 VAL B C 1
ATOM 5217 O O . VAL B 1 192 ? 2.09 17.766 16.078 1 94.69 192 VAL B O 1
ATOM 5220 N N . LEU B 1 193 ? 0.198 16.953 16.875 1 94.81 193 LEU B N 1
ATOM 5221 C CA . LEU B 1 193 ? 0.641 16.906 18.266 1 94.81 193 LEU B CA 1
ATOM 5222 C C . LEU B 1 193 ? 1.682 15.805 18.453 1 94.81 193 LEU B C 1
ATOM 5224 O O . LEU B 1 193 ? 2.717 16.031 19.078 1 94.81 193 LEU B O 1
ATOM 5228 N N . MET B 1 194 ? 1.342 14.68 17.906 1 92 194 MET B N 1
ATOM 5229 C CA . MET B 1 194 ? 2.188 13.508 18.141 1 92 194 MET B CA 1
ATOM 5230 C C . MET B 1 194 ? 3.379 13.508 17.188 1 92 194 MET B C 1
ATOM 5232 O O . MET B 1 194 ? 3.244 13.859 16.016 1 92 194 MET B O 1
ATOM 5236 N N . PRO B 1 195 ? 4.547 13.086 17.688 1 91.88 195 PRO B N 1
ATOM 5237 C CA . PRO B 1 195 ? 5.762 13.117 16.875 1 91.88 195 PRO B CA 1
ATOM 5238 C C . PRO B 1 195 ? 5.723 12.117 15.719 1 91.88 195 PRO B C 1
ATOM 5240 O O . PRO B 1 195 ? 6.512 12.227 14.781 1 91.88 195 PRO B O 1
ATOM 5243 N N . PHE B 1 196 ? 4.82 11.203 15.797 1 88.31 196 PHE B N 1
ATOM 5244 C CA . PHE B 1 196 ? 4.789 10.172 14.766 1 88.31 196 PHE B CA 1
ATOM 5245 C C . PHE B 1 196 ? 3.643 10.406 13.797 1 88.31 196 PHE B C 1
ATOM 5247 O O . PHE B 1 196 ? 3.324 9.539 12.977 1 88.31 196 PHE B O 1
ATOM 5254 N N . SER B 1 197 ? 3.025 11.516 13.945 1 90.31 197 SER B N 1
ATOM 5255 C CA . SER B 1 197 ? 1.975 11.805 12.977 1 90.31 197 SER B CA 1
ATOM 5256 C C . SER B 1 197 ? 2.551 11.992 11.57 1 90.31 197 SER B C 1
ATOM 5258 O O . SER B 1 197 ? 3.705 12.406 11.422 1 90.31 197 SER B O 1
ATOM 5260 N N . VAL B 1 198 ? 1.787 11.758 10.609 1 87.44 198 VAL B N 1
ATOM 5261 C CA . VAL B 1 198 ? 2.223 11.672 9.219 1 87.44 198 VAL B CA 1
ATOM 5262 C C . VAL B 1 198 ? 2.801 13.008 8.766 1 87.44 198 VAL B C 1
ATOM 5264 O O . VAL B 1 198 ? 3.883 13.055 8.18 1 87.44 198 VAL B O 1
ATOM 5267 N N . GLY B 1 199 ? 2.123 14.062 9.039 1 91.25 199 GLY B N 1
ATOM 5268 C CA . GLY B 1 199 ? 2.602 15.383 8.656 1 91.25 199 GLY B CA 1
ATOM 5269 C C . GLY B 1 199 ? 3.924 15.75 9.305 1 91.25 199 GLY B C 1
ATOM 5270 O O . GLY B 1 199 ? 4.766 16.406 8.68 1 91.25 199 GLY B O 1
ATOM 5271 N N . VAL B 1 200 ? 4.109 15.328 10.492 1 93.94 200 VAL B N 1
ATOM 5272 C CA . VAL B 1 200 ? 5.332 15.609 11.234 1 93.94 200 VAL B CA 1
ATOM 5273 C C . VAL B 1 200 ? 6.496 14.828 10.633 1 93.94 200 VAL B C 1
ATOM 5275 O O . VAL B 1 200 ? 7.539 15.406 10.32 1 93.94 200 VAL B O 1
ATOM 5278 N N . VAL B 1 201 ? 6.285 13.586 10.438 1 91.56 201 VAL B N 1
ATOM 5279 C CA . VAL B 1 201 ? 7.328 12.719 9.906 1 91.56 201 VAL B CA 1
ATOM 5280 C C . VAL B 1 201 ? 7.699 13.172 8.492 1 91.56 201 VAL B C 1
ATOM 5282 O O . VAL B 1 201 ? 8.883 13.227 8.141 1 91.56 201 VAL B O 1
ATOM 5285 N N . ALA B 1 202 ? 6.742 13.523 7.719 1 92.31 202 ALA B N 1
ATOM 5286 C CA . ALA B 1 202 ? 6.988 13.977 6.355 1 92.31 202 ALA B CA 1
ATOM 5287 C C . ALA B 1 202 ? 7.824 15.258 6.344 1 92.31 202 ALA B C 1
ATOM 5289 O O . ALA B 1 202 ? 8.781 15.367 5.578 1 92.31 202 ALA B O 1
ATOM 5290 N N . SER B 1 203 ? 7.488 16.188 7.156 1 94.88 203 SER B N 1
ATOM 5291 C CA . SER B 1 203 ? 8.172 17.469 7.18 1 94.88 203 SER B CA 1
ATOM 5292 C C . SER B 1 203 ? 9.633 17.312 7.598 1 94.88 203 SER B C 1
ATOM 5294 O O . SER B 1 203 ? 10.523 17.922 6.996 1 94.88 203 SER B O 1
ATOM 5296 N N . PHE B 1 204 ? 9.852 16.578 8.594 1 94.12 204 PHE B N 1
ATOM 5297 C CA . PHE B 1 204 ? 11.234 16.344 9 1 94.12 204 PHE B CA 1
ATOM 5298 C C . PHE B 1 204 ? 11.977 15.516 7.953 1 94.12 204 PHE B C 1
ATOM 5300 O O . PHE B 1 204 ? 13.188 15.641 7.805 1 94.12 204 PHE B O 1
ATOM 5307 N N . GLY B 1 205 ? 11.211 14.711 7.23 1 91.88 205 GLY B N 1
ATOM 5308 C CA . GLY B 1 205 ? 11.789 14.023 6.09 1 91.88 205 GLY B CA 1
ATOM 5309 C C . GLY B 1 205 ? 12.266 14.961 5 1 91.88 205 GLY B C 1
ATOM 5310 O O . GLY B 1 205 ? 13.344 14.773 4.434 1 91.88 205 GLY B O 1
ATOM 5311 N N . TYR B 1 206 ? 11.484 15.984 4.691 1 93 206 TYR B N 1
ATOM 5312 C CA . TYR B 1 206 ? 11.891 17.016 3.734 1 93 206 TYR B CA 1
ATOM 5313 C C . TYR B 1 206 ? 13.195 17.672 4.168 1 93 206 TYR B C 1
ATOM 5315 O O . TYR B 1 206 ? 14.07 17.938 3.342 1 93 206 TYR B O 1
ATOM 5323 N N . LEU B 1 207 ? 13.281 17.906 5.469 1 93.69 207 LEU B N 1
ATOM 5324 C CA . LEU B 1 207 ? 14.461 18.562 6.008 1 93.69 207 LEU B CA 1
ATOM 5325 C C . LEU B 1 207 ? 15.695 17.688 5.848 1 93.69 207 LEU B C 1
ATOM 5327 O O . LEU B 1 207 ? 16.75 18.156 5.438 1 93.69 207 LEU B O 1
ATOM 5331 N N . THR B 1 208 ? 15.508 16.453 6.168 1 92.25 208 THR B N 1
ATOM 5332 C CA . THR B 1 208 ? 16.609 15.508 6.035 1 92.25 208 THR B CA 1
ATOM 5333 C C . THR B 1 208 ? 17.078 15.414 4.582 1 92.25 208 THR B C 1
ATOM 5335 O O . THR B 1 208 ? 18.281 15.391 4.305 1 92.25 208 THR B O 1
ATOM 5338 N N . ALA B 1 209 ? 16.203 15.414 3.732 1 88.75 209 ALA B N 1
ATOM 5339 C CA . ALA B 1 209 ? 16.531 15.336 2.311 1 88.75 209 ALA B CA 1
ATOM 5340 C C . ALA B 1 209 ? 17.203 16.609 1.832 1 88.75 209 ALA B C 1
ATOM 5342 O O . ALA B 1 209 ? 18.203 16.562 1.113 1 88.75 209 ALA B O 1
ATOM 5343 N N . ALA B 1 210 ? 16.703 17.75 2.236 1 88.31 210 ALA B N 1
ATOM 5344 C CA . ALA B 1 210 ? 17.234 19.047 1.82 1 88.31 210 ALA B CA 1
ATOM 5345 C C . ALA B 1 210 ? 18.641 19.266 2.367 1 88.31 210 ALA B C 1
ATOM 5347 O O . ALA B 1 210 ? 19.453 19.969 1.757 1 88.31 210 ALA B O 1
ATOM 5348 N N . SER B 1 211 ? 18.906 18.625 3.502 1 91.12 211 SER B N 1
ATOM 5349 C CA . SER B 1 211 ? 20.203 18.812 4.141 1 91.12 211 SER B CA 1
ATOM 5350 C C . SER B 1 211 ? 21.188 17.734 3.711 1 91.12 211 SER B C 1
ATOM 5352 O O . SER B 1 211 ? 22.297 17.641 4.246 1 91.12 211 SER B O 1
ATOM 5354 N N . ASP B 1 212 ? 20.75 16.891 2.861 1 86.56 212 ASP B N 1
ATOM 5355 C CA . ASP B 1 212 ? 21.547 15.758 2.416 1 86.56 212 ASP B CA 1
ATOM 5356 C C . ASP B 1 212 ? 22.016 14.914 3.602 1 86.56 212 ASP B C 1
ATOM 5358 O O . ASP B 1 212 ? 23.203 14.578 3.701 1 86.56 212 ASP B O 1
ATOM 5362 N N . GLY B 1 213 ? 21.078 14.812 4.605 1 85.56 213 GLY B N 1
ATOM 5363 C CA . GLY B 1 213 ? 21.328 13.945 5.746 1 85.56 213 GLY B CA 1
ATOM 5364 C C . GLY B 1 213 ? 22.109 14.633 6.859 1 85.56 213 GLY B C 1
ATOM 5365 O O . GLY B 1 213 ? 22.328 14.039 7.918 1 85.56 213 GLY B O 1
ATOM 5366 N N . LEU B 1 214 ? 22.5 15.797 6.676 1 84.12 214 LEU B N 1
ATOM 5367 C CA . LEU B 1 214 ? 23.266 16.531 7.688 1 84.12 214 LEU B CA 1
ATOM 5368 C C . LEU B 1 214 ? 22.422 16.75 8.938 1 84.12 214 LEU B C 1
ATOM 5370 O O . LEU B 1 214 ? 22.953 16.688 10.055 1 84.12 214 LEU B O 1
ATOM 5374 N N . VAL B 1 215 ? 21.156 17.141 8.664 1 85.94 215 VAL B N 1
ATOM 5375 C CA . VAL B 1 215 ? 20.234 17.25 9.789 1 85.94 215 VAL B CA 1
ATOM 5376 C C . VAL B 1 215 ? 19.484 15.93 9.953 1 85.94 215 VAL B C 1
ATOM 5378 O O . VAL B 1 215 ? 18.656 15.57 9.117 1 85.94 215 VAL B O 1
ATOM 5381 N N . GLY B 1 216 ? 19.938 15.117 10.859 1 72.44 216 GLY B N 1
ATOM 5382 C CA . GLY B 1 216 ? 19.438 13.773 11.07 1 72.44 216 GLY B CA 1
ATOM 5383 C C . GLY B 1 216 ? 18.016 13.742 11.594 1 72.44 216 GLY B C 1
ATOM 5384 O O . GLY B 1 216 ? 17.234 14.664 11.359 1 72.44 216 GLY B O 1
ATOM 5385 N N . ASN B 1 217 ? 17.75 12.672 12.344 1 77.38 217 ASN B N 1
ATOM 5386 C CA . ASN B 1 217 ? 16.438 12.391 12.914 1 77.38 217 ASN B CA 1
ATOM 5387 C C . ASN B 1 217 ? 16.141 13.289 14.102 1 77.38 217 ASN B C 1
ATOM 5389 O O . ASN B 1 217 ? 17.031 13.641 14.867 1 77.38 217 ASN B O 1
ATOM 5393 N N . TYR B 1 218 ? 14.953 13.82 14.109 1 84.81 218 TYR B N 1
ATOM 5394 C CA . TYR B 1 218 ? 14.5 14.609 15.242 1 84.81 218 TYR B CA 1
ATOM 5395 C C . TYR B 1 218 ? 14.18 13.719 16.438 1 84.81 218 TYR B C 1
ATOM 5397 O O . TYR B 1 218 ? 13.852 12.539 16.266 1 84.81 218 TYR B O 1
ATOM 5405 N N . ASN B 1 219 ? 14.367 14.32 17.594 1 87.69 219 ASN B N 1
ATOM 5406 C CA . ASN B 1 219 ? 14.031 13.625 18.828 1 87.69 219 ASN B CA 1
ATOM 5407 C C . ASN B 1 219 ? 12.523 13.648 19.094 1 87.69 219 ASN B C 1
ATOM 5409 O O . ASN B 1 219 ? 11.93 14.711 19.266 1 87.69 219 ASN B O 1
ATOM 5413 N N . TYR B 1 220 ? 11.938 12.445 19.219 1 88.69 220 TYR B N 1
ATOM 5414 C CA . TYR B 1 220 ? 10.492 12.32 19.375 1 88.69 220 TYR B CA 1
ATOM 5415 C C . TYR B 1 220 ? 10.023 12.953 20.672 1 88.69 220 TYR B C 1
ATOM 5417 O O . TYR B 1 220 ? 8.969 13.594 20.719 1 88.69 220 TYR B O 1
ATOM 5425 N N . PHE B 1 221 ? 10.805 12.766 21.688 1 88.81 221 PHE B N 1
ATOM 5426 C CA . PHE B 1 221 ? 10.422 13.305 22.984 1 88.81 221 PHE B CA 1
ATOM 5427 C C . PHE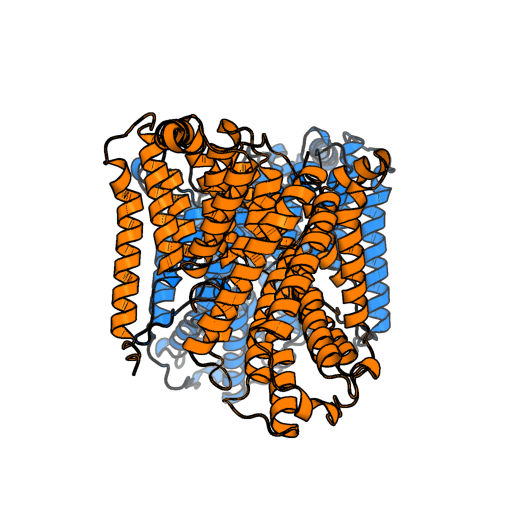 B 1 221 ? 10.477 14.828 22.969 1 88.81 221 PHE B C 1
ATOM 5429 O O . PHE B 1 221 ? 9.555 15.484 23.469 1 88.81 221 PHE B O 1
ATOM 5436 N N . SER B 1 222 ? 11.547 15.367 22.422 1 91.06 222 SER B N 1
ATOM 5437 C CA . SER B 1 222 ? 11.68 16.812 22.328 1 91.06 222 SER B CA 1
ATOM 5438 C C . SER B 1 222 ? 10.539 17.438 21.531 1 91.06 222 SER B C 1
ATOM 5440 O O . SER B 1 222 ? 9.984 18.469 21.922 1 91.06 222 SER B O 1
ATOM 5442 N N . TYR B 1 223 ? 10.203 16.797 20.438 1 94.31 223 TYR B N 1
ATOM 5443 C CA . TYR B 1 223 ? 9.094 17.297 19.641 1 94.31 223 TYR B CA 1
ATOM 5444 C C . TYR B 1 223 ? 7.781 17.219 20.422 1 94.31 223 TYR B C 1
ATOM 5446 O O . TYR B 1 223 ? 6.969 18.141 20.375 1 94.31 223 TYR B O 1
ATOM 5454 N N . LEU B 1 224 ? 7.543 16.125 21.078 1 94.06 224 LEU B N 1
ATOM 5455 C CA . LEU B 1 224 ? 6.289 15.93 21.797 1 94.06 224 LEU B CA 1
ATOM 5456 C C . LEU B 1 224 ? 6.105 17 22.859 1 94.06 224 LEU B C 1
ATOM 5458 O O . LEU B 1 224 ? 5.02 17.578 23 1 94.06 224 LEU B O 1
ATOM 5462 N N . VAL B 1 225 ? 7.145 17.234 23.625 1 94.56 225 VAL B N 1
ATOM 5463 C CA . VAL B 1 225 ? 7.059 18.234 24.688 1 94.56 225 VAL B CA 1
ATOM 5464 C C . VAL B 1 225 ? 6.816 19.609 24.078 1 94.56 225 VAL B C 1
ATOM 5466 O O . VAL B 1 225 ? 5.945 20.344 24.547 1 94.56 225 VAL B O 1
ATOM 5469 N N . PHE B 1 226 ? 7.559 19.938 23.078 1 96.56 226 PHE B N 1
ATOM 5470 C CA . PHE B 1 226 ? 7.375 21.219 22.406 1 96.56 226 PHE B CA 1
ATOM 5471 C C . PHE B 1 226 ? 5.953 21.344 21.875 1 96.56 226 PHE B C 1
ATOM 5473 O O . PHE B 1 226 ? 5.297 22.375 22.094 1 96.56 226 PHE B O 1
ATOM 5480 N N . SER B 1 227 ? 5.523 20.297 21.125 1 96.81 227 SER B N 1
ATOM 5481 C CA . SER B 1 227 ? 4.223 20.344 20.453 1 96.81 227 SER B CA 1
ATOM 5482 C C . SER B 1 227 ? 3.094 20.469 21.484 1 96.81 227 SER B C 1
ATOM 5484 O O . SER B 1 227 ? 2.096 21.156 21.219 1 96.81 227 SER B O 1
ATOM 5486 N N . LEU B 1 228 ? 3.236 19.828 22.594 1 96.5 228 LEU B N 1
ATOM 5487 C CA . LEU B 1 228 ? 2.23 19.906 23.656 1 96.5 228 LEU B CA 1
ATOM 5488 C C . LEU B 1 228 ? 2.139 21.328 24.203 1 96.5 228 LEU B C 1
ATOM 5490 O O . LEU B 1 228 ? 1.046 21.891 24.297 1 96.5 228 LEU B O 1
ATOM 5494 N N . ILE B 1 229 ? 3.26 21.875 24.562 1 97.31 229 ILE B N 1
ATOM 5495 C CA . ILE B 1 229 ? 3.285 23.219 25.125 1 97.31 229 ILE B CA 1
ATOM 5496 C C . ILE B 1 229 ? 2.773 24.219 24.109 1 97.31 229 ILE B C 1
ATOM 5498 O O . ILE B 1 229 ? 1.917 25.062 24.406 1 97.31 229 ILE B O 1
ATOM 5502 N N . PHE B 1 230 ? 3.242 24.156 22.938 1 97.38 230 PHE B N 1
ATOM 5503 C CA . PHE B 1 230 ? 2.893 25.109 21.875 1 97.38 230 PHE B CA 1
ATOM 5504 C C . PHE B 1 230 ? 1.417 24.984 21.516 1 97.38 230 PHE B C 1
ATOM 5506 O O . PHE B 1 230 ? 0.716 26 21.422 1 97.38 230 PHE B O 1
ATOM 5513 N N . SER B 1 231 ? 0.94 23.75 21.266 1 97.06 231 SER B N 1
ATOM 5514 C CA . SER B 1 231 ? -0.448 23.562 20.859 1 97.06 231 SER B CA 1
ATOM 5515 C C . SER B 1 231 ? -1.412 24.016 21.953 1 97.06 231 SER B C 1
ATOM 5517 O O . SER B 1 231 ? -2.467 24.578 21.656 1 97.06 231 SER B O 1
ATOM 5519 N N . LEU B 1 232 ? -1.101 23.734 23.156 1 96.44 232 LEU B N 1
ATOM 5520 C CA . LEU B 1 232 ? -1.945 24.188 24.266 1 96.44 232 LEU B CA 1
ATOM 5521 C C . LEU B 1 232 ? -1.936 25.703 24.359 1 96.44 232 LEU B C 1
ATOM 5523 O O . LEU B 1 232 ? -2.943 26.312 24.734 1 96.44 232 LEU B O 1
ATOM 5527 N N . SER B 1 233 ? -0.8 26.297 24.094 1 97.06 233 SER B N 1
ATOM 5528 C CA . SER B 1 233 ? -0.732 27.766 24.078 1 97.06 233 SER B CA 1
ATOM 5529 C C . SER B 1 233 ? -1.607 28.344 22.969 1 97.06 233 SER B C 1
ATOM 5531 O O . SER B 1 233 ? -2.299 29.344 23.188 1 97.06 233 SER B O 1
ATOM 5533 N N . VAL B 1 234 ? -1.527 27.766 21.812 1 97.12 234 VAL B N 1
ATOM 5534 C CA . VAL B 1 234 ? -2.393 28.188 20.719 1 97.12 234 VAL B CA 1
ATOM 5535 C C . VAL B 1 234 ? -3.855 28.047 21.125 1 97.12 234 VAL B C 1
ATOM 5537 O O . VAL B 1 234 ? -4.672 28.938 20.875 1 97.12 234 VAL B O 1
ATOM 5540 N N . PHE B 1 235 ? -4.137 26.875 21.719 1 96.38 235 PHE B N 1
ATOM 5541 C CA . PHE B 1 235 ? -5.484 26.594 22.203 1 96.38 235 PHE B CA 1
ATOM 5542 C C . PHE B 1 235 ? -5.949 27.641 23.188 1 96.38 235 PHE B C 1
ATOM 5544 O O . PHE B 1 235 ? -7.074 28.141 23.094 1 96.38 235 PHE B O 1
ATOM 5551 N N . ALA B 1 236 ? -5.129 28.031 24.109 1 96.31 236 ALA B N 1
ATOM 5552 C CA . ALA B 1 236 ? -5.461 29.016 25.125 1 96.31 236 ALA B CA 1
ATOM 5553 C C . ALA B 1 236 ? -5.691 30.391 24.484 1 96.31 236 ALA B C 1
ATOM 5555 O O . ALA B 1 236 ? -6.656 31.078 24.828 1 96.31 236 ALA B O 1
ATOM 5556 N N . ILE B 1 237 ? -4.848 30.797 23.609 1 96.81 237 ILE B N 1
ATOM 5557 C CA . ILE B 1 237 ? -4.922 32.094 23 1 96.81 237 ILE B CA 1
ATOM 5558 C C . ILE B 1 237 ? -6.199 32.219 22.156 1 96.81 237 ILE B C 1
ATOM 5560 O O . ILE B 1 237 ? -6.906 33.219 22.219 1 96.81 237 ILE B O 1
ATOM 5564 N N . PHE B 1 238 ? -6.484 31.141 21.359 1 95.62 238 PHE B N 1
ATOM 5565 C CA . PHE B 1 238 ? -7.668 31.266 20.516 1 95.62 238 PHE B CA 1
ATOM 5566 C C . PHE B 1 238 ? -8.938 31.188 21.344 1 95.62 238 PHE B C 1
ATOM 5568 O O . PHE B 1 238 ? -9.961 31.781 21 1 95.62 238 PHE B O 1
ATOM 5575 N N . MET B 1 239 ? -8.914 30.5 22.516 1 95.81 239 MET B N 1
ATOM 5576 C CA . MET B 1 239 ? -10.055 30.5 23.422 1 95.81 239 MET B CA 1
ATOM 5577 C C . MET B 1 239 ? -10.273 31.891 24.016 1 95.81 239 MET B C 1
ATOM 5579 O O . MET B 1 239 ? -11.414 32.312 24.219 1 95.81 239 MET B O 1
ATOM 5583 N N . LEU B 1 240 ? -9.195 32.562 24.328 1 96.31 240 LEU B N 1
ATOM 5584 C CA . LEU B 1 240 ? -9.297 33.938 24.812 1 96.31 240 LEU B CA 1
ATOM 5585 C C . LEU B 1 240 ? -9.867 34.875 23.75 1 96.31 240 LEU B C 1
ATOM 5587 O O . LEU B 1 240 ? -10.656 35.75 24.062 1 96.31 240 LEU B O 1
ATOM 5591 N N . ILE B 1 241 ? -9.453 34.625 22.516 1 96.88 241 ILE B N 1
ATOM 5592 C CA . ILE B 1 241 ? -10 35.406 21.406 1 96.88 241 ILE B CA 1
ATOM 5593 C C . ILE B 1 241 ? -11.5 35.156 21.297 1 96.88 241 ILE B C 1
ATOM 5595 O O . ILE B 1 241 ? -12.273 36.094 21.094 1 96.88 241 ILE B O 1
ATOM 5599 N N . ASN B 1 242 ? -11.961 33.938 21.453 1 96.88 242 ASN B N 1
ATOM 5600 C CA . ASN B 1 242 ? -13.375 33.594 21.391 1 96.88 242 ASN B CA 1
ATOM 5601 C C . ASN B 1 242 ? -14.156 34.25 22.531 1 96.88 242 ASN B C 1
ATOM 5603 O O . ASN B 1 242 ? -15.273 34.719 22.344 1 96.88 242 ASN B O 1
ATOM 5607 N N . LYS B 1 243 ? -13.539 34.281 23.641 1 95.94 243 LYS B N 1
ATOM 5608 C CA . LYS B 1 243 ? -14.219 34.812 24.828 1 95.94 243 LYS B CA 1
ATOM 5609 C C . LYS B 1 243 ? -14.289 36.344 24.781 1 95.94 243 LYS B C 1
ATOM 5611 O O . LYS B 1 243 ? -15.32 36.938 25.125 1 95.94 243 LYS B O 1
ATOM 5616 N N . TYR B 1 244 ? -13.242 37.031 24.312 1 96.19 244 TYR B N 1
ATOM 5617 C CA . TYR B 1 244 ? -13.148 38.469 24.516 1 96.19 244 TYR B CA 1
ATOM 5618 C C . TYR B 1 244 ? -13.359 39.219 23.203 1 96.19 244 TYR B C 1
ATOM 5620 O O . TYR B 1 244 ? -13.664 40.406 23.203 1 96.19 244 TYR B O 1
ATOM 5628 N N . ILE B 1 245 ? -13.18 38.625 22.125 1 96.12 245 ILE B N 1
ATOM 5629 C CA . ILE B 1 245 ? -13.344 39.312 20.844 1 96.12 245 ILE B CA 1
ATOM 5630 C C . ILE B 1 245 ? -14.641 38.844 20.188 1 96.12 245 ILE B C 1
ATOM 5632 O O . ILE B 1 245 ? -15.508 39.656 19.859 1 96.12 245 ILE B O 1
ATOM 5636 N N . VAL B 1 246 ? -14.836 37.5 20 1 95.94 246 VAL B N 1
ATOM 5637 C CA . VAL B 1 246 ? -16.031 36.969 19.375 1 95.94 246 VAL B CA 1
ATOM 5638 C C . VAL B 1 246 ? -17.234 37.188 20.297 1 95.94 246 VAL B C 1
ATOM 5640 O O . VAL B 1 246 ? -18.312 37.562 19.828 1 95.94 246 VAL B O 1
ATOM 5643 N N . ARG B 1 247 ? -17.172 36.938 21.562 1 95.69 247 ARG B N 1
ATOM 5644 C CA . ARG B 1 247 ? -18.156 37.156 22.609 1 95.69 247 ARG B CA 1
ATOM 5645 C C . ARG B 1 247 ? -19.516 36.562 22.219 1 95.69 247 ARG B C 1
ATOM 5647 O O . ARG B 1 247 ? -20.5 37.312 22.109 1 95.69 247 ARG B O 1
ATOM 5654 N N . PRO B 1 248 ? -19.609 35.25 22.109 1 95.19 248 PRO B N 1
ATOM 5655 C CA . PRO B 1 248 ? -20.906 34.656 21.812 1 95.19 248 PRO B CA 1
ATOM 5656 C C . PRO B 1 248 ? -21.875 34.75 22.984 1 95.19 248 PRO B C 1
ATOM 5658 O O . PRO B 1 248 ? -21.438 34.844 24.141 1 95.19 248 PRO B O 1
ATOM 5661 N N . ASP B 1 249 ? -23.141 34.781 22.672 1 94.5 249 ASP B N 1
ATOM 5662 C CA . ASP B 1 249 ? -24.156 34.688 23.719 1 94.5 249 ASP B CA 1
ATOM 5663 C C . ASP B 1 249 ? -24.25 33.281 24.297 1 94.5 249 ASP B C 1
ATOM 5665 O O . ASP B 1 249 ? -24.703 32.375 23.609 1 94.5 249 ASP B O 1
ATOM 5669 N N . MET B 1 250 ? -23.859 33.125 25.531 1 94.06 250 MET B N 1
ATOM 5670 C CA . MET B 1 250 ? -23.781 31.812 26.156 1 94.06 250 MET B CA 1
ATOM 5671 C C . MET B 1 250 ? -24.984 31.578 27.047 1 94.06 250 MET B C 1
ATOM 5673 O O . MET B 1 250 ? -25.094 30.516 27.688 1 94.06 250 MET B O 1
ATOM 5677 N N . SER B 1 251 ? -25.875 32.406 27.109 1 92.06 251 SER B N 1
ATOM 5678 C CA . SER B 1 251 ? -26.969 32.375 28.078 1 92.06 251 SER B CA 1
ATOM 5679 C C . SER B 1 251 ? -27.922 31.203 27.797 1 92.06 251 SER B C 1
ATOM 5681 O O . SER B 1 251 ? -28.438 30.578 28.719 1 92.06 251 SER B O 1
ATOM 5683 N N . LYS B 1 252 ? -28.062 30.859 26.562 1 90.44 252 LYS B N 1
ATOM 5684 C CA . LYS B 1 252 ? -29.016 29.812 26.188 1 90.44 252 LYS B CA 1
ATOM 5685 C C . LYS B 1 252 ? -28.484 28.438 26.547 1 90.44 252 LYS B C 1
ATOM 5687 O O . LYS B 1 252 ? -29.234 27.469 26.625 1 90.44 252 LYS B O 1
ATOM 5692 N N . LEU B 1 253 ? -27.219 28.375 26.828 1 92 253 LEU B N 1
ATOM 5693 C CA . LEU B 1 253 ? -26.578 27.094 27.047 1 92 253 LEU B CA 1
ATOM 5694 C C . LEU B 1 253 ? -26.609 26.703 28.516 1 92 253 LEU B C 1
ATOM 5696 O O . LEU B 1 253 ? -26.266 25.578 28.875 1 92 253 LEU B O 1
ATOM 5700 N N . LYS B 1 254 ? -27 27.531 29.297 1 88.38 254 LYS B N 1
ATOM 5701 C CA . LYS B 1 254 ? -27 27.297 30.734 1 88.38 254 LYS B CA 1
ATOM 5702 C C . LYS B 1 254 ? -28.016 26.234 31.109 1 88.38 254 LYS B C 1
ATOM 5704 O O . LYS B 1 254 ? -27.859 25.531 32.125 1 88.38 254 LYS B O 1
ATOM 5709 N N . GLU B 1 255 ? -29.016 25.984 30.297 1 77.12 255 GLU B N 1
ATOM 5710 C CA . GLU B 1 255 ? -30.078 25.047 30.656 1 77.12 255 GLU B CA 1
ATOM 5711 C C . GLU B 1 255 ? -29.984 23.766 29.828 1 77.12 255 GLU B C 1
ATOM 5713 O O . GLU B 1 255 ? -30.844 22.906 29.922 1 77.12 255 GLU B O 1
ATOM 5718 N N . VAL B 1 256 ? -28.906 23.656 29.156 1 75.44 256 VAL B N 1
ATOM 5719 C CA . VAL B 1 256 ? -28.828 22.516 28.234 1 75.44 256 VAL B CA 1
ATOM 5720 C C . VAL B 1 256 ? -28.391 21.266 29 1 75.44 256 VAL B C 1
ATOM 5722 O O . VAL B 1 256 ? -27.484 21.328 29.844 1 75.44 256 VAL B O 1
ATOM 5725 N N . ASN B 1 257 ? -29.219 20.219 28.859 1 70.19 257 ASN B N 1
ATOM 5726 C CA . ASN B 1 257 ? -28.844 18.875 29.25 1 70.19 257 ASN B CA 1
ATOM 5727 C C . ASN B 1 257 ? -28.609 17.969 28.047 1 70.19 257 ASN B C 1
ATOM 5729 O O . ASN B 1 257 ? -29.562 17.562 27.375 1 70.19 257 ASN B O 1
ATOM 5733 N N . VAL B 1 258 ? -27.359 17.859 27.656 1 65.5 258 VAL B N 1
ATOM 5734 C CA . VAL B 1 258 ? -27.062 17.047 26.469 1 65.5 258 VAL B CA 1
ATOM 5735 C C . VAL B 1 258 ? -27.266 15.57 26.797 1 65.5 258 VAL B C 1
ATOM 5737 O O . VAL B 1 258 ? -26.547 15.008 27.641 1 65.5 258 VAL B O 1
ATOM 5740 N N . ASP B 1 259 ? -28.375 15.023 26.453 1 65.62 259 ASP B N 1
ATOM 5741 C CA . ASP B 1 259 ? -28.594 13.594 26.625 1 65.62 259 ASP B CA 1
ATOM 5742 C C . ASP B 1 259 ? -27.984 12.805 25.469 1 65.62 259 ASP B C 1
ATOM 5744 O O . ASP B 1 259 ? -28.453 12.898 24.328 1 65.62 259 ASP B O 1
ATOM 5748 N N . MET B 1 260 ? -26.844 12.242 25.625 1 66.94 260 MET B N 1
ATOM 5749 C CA . MET B 1 260 ? -26.156 11.492 24.578 1 66.94 260 MET B CA 1
ATOM 5750 C C . MET B 1 260 ? -26.672 10.055 24.516 1 66.94 260 MET B C 1
ATOM 5752 O O . MET B 1 260 ? -26.203 9.258 23.703 1 66.94 260 MET B O 1
ATOM 5756 N N . GLY B 1 261 ? -27.625 9.75 25.078 1 70.62 261 GLY B N 1
ATOM 5757 C CA . GLY B 1 261 ? -28.078 8.375 25.125 1 70.62 261 GLY B CA 1
ATOM 5758 C C . GLY B 1 261 ? -27.125 7.453 25.875 1 70.62 261 GLY B C 1
ATOM 5759 O O . GLY B 1 261 ? -26.141 7.914 26.453 1 70.62 261 GLY B O 1
ATOM 5760 N N . GLU B 1 262 ? -27.422 6.117 25.906 1 78.94 262 GLU B N 1
ATOM 5761 C CA . GLU B 1 262 ? -26.578 5.121 26.562 1 78.94 262 GLU B CA 1
ATOM 5762 C C . GLU B 1 262 ? -25.328 4.82 25.734 1 78.94 262 GLU B C 1
ATOM 5764 O O . GLU B 1 262 ? -25.438 4.477 24.547 1 78.94 262 GLU B O 1
ATOM 5769 N N . ILE B 1 263 ? -24.188 5.117 26.25 1 83 263 ILE B N 1
ATOM 5770 C CA . ILE B 1 263 ? -22.922 4.793 25.625 1 83 263 ILE B CA 1
ATOM 5771 C C . ILE B 1 263 ? -22.5 3.375 26 1 83 263 ILE B C 1
ATOM 5773 O O . ILE B 1 263 ? -22.281 3.078 27.188 1 83 263 ILE B O 1
ATOM 5777 N N . PRO B 1 264 ? -22.375 2.502 24.984 1 86.56 264 PRO B N 1
ATOM 5778 C CA . PRO B 1 264 ? -22 1.118 25.297 1 86.56 264 PRO B CA 1
ATOM 5779 C C . PRO B 1 264 ? -20.609 1.006 25.906 1 86.56 264 PRO B C 1
ATOM 5781 O O . PRO B 1 264 ? -19.781 1.897 25.734 1 86.56 264 PRO B O 1
ATOM 5784 N N . PRO B 1 265 ? -20.469 -0.088 26.641 1 90.56 265 PRO B N 1
ATOM 5785 C CA . PRO B 1 265 ? -19.125 -0.298 27.188 1 90.56 265 PRO B CA 1
ATOM 5786 C C . PRO B 1 265 ? -18.078 -0.567 26.109 1 90.56 265 PRO B C 1
ATOM 5788 O O . PRO B 1 265 ? -18.438 -0.959 25 1 90.56 265 PRO B O 1
ATOM 5791 N N . ILE B 1 266 ? -16.859 -0.336 26.453 1 92.44 266 ILE B N 1
ATOM 5792 C CA . ILE B 1 266 ? -15.742 -0.559 25.531 1 92.44 266 ILE B CA 1
ATOM 5793 C C . ILE B 1 266 ? -15.617 -2.051 25.219 1 92.44 266 ILE B C 1
ATOM 5795 O O . ILE B 1 266 ? -15.539 -2.873 26.141 1 92.44 266 ILE B O 1
ATOM 5799 N N . ASN B 1 267 ? -15.664 -2.434 23.938 1 93.81 267 ASN B N 1
ATOM 5800 C CA . ASN B 1 267 ? -15.594 -3.834 23.531 1 93.81 267 ASN B CA 1
ATOM 5801 C C . ASN B 1 267 ? -14.148 -4.297 23.359 1 93.81 267 ASN B C 1
ATOM 5803 O O . ASN B 1 267 ? -13.219 -3.51 23.547 1 93.81 267 ASN B O 1
ATOM 5807 N N . THR B 1 268 ? -13.953 -5.551 23.078 1 94.94 268 THR B N 1
ATOM 5808 C CA . THR B 1 268 ? -12.625 -6.152 23 1 94.94 268 THR B CA 1
ATOM 5809 C C . THR B 1 268 ? -11.828 -5.547 21.844 1 94.94 268 THR B C 1
ATOM 5811 O O . THR B 1 268 ? -10.625 -5.32 21.969 1 94.94 268 THR B O 1
ATOM 5814 N N . LYS B 1 269 ? -12.508 -5.383 20.766 1 95.19 269 LYS B N 1
ATOM 5815 C CA . LYS B 1 269 ? -11.852 -4.762 19.625 1 95.19 269 LYS B CA 1
ATOM 5816 C C . LYS B 1 269 ? -11.312 -3.381 19.969 1 95.19 269 LYS B C 1
ATOM 5818 O O . LYS B 1 269 ? -10.203 -3.025 19.578 1 95.19 269 LYS B O 1
ATOM 5823 N N . GLN B 1 270 ? -12.016 -2.631 20.688 1 94.69 270 GLN B N 1
ATOM 5824 C CA . GLN B 1 270 ? -11.625 -1.293 21.125 1 94.69 270 GLN B CA 1
ATOM 5825 C C . GLN B 1 270 ? -10.508 -1.357 22.156 1 94.69 270 GLN B C 1
ATOM 5827 O O . GLN B 1 270 ? -9.602 -0.519 22.156 1 94.69 270 GLN B O 1
ATOM 5832 N N . LYS B 1 271 ? -10.547 -2.275 23.062 1 95.94 271 LYS B N 1
ATOM 5833 C CA . LYS B 1 271 ? -9.477 -2.463 24.031 1 95.94 271 LYS B CA 1
ATOM 5834 C C . LYS B 1 271 ? -8.156 -2.791 23.344 1 95.94 271 LYS B C 1
ATOM 5836 O O . LYS B 1 271 ? -7.102 -2.299 23.734 1 95.94 271 LYS B O 1
ATOM 5841 N N . LEU B 1 272 ? -8.266 -3.627 22.344 1 96.56 272 LEU B N 1
ATOM 5842 C CA . LEU B 1 272 ? -7.082 -3.967 21.562 1 96.56 272 LEU B CA 1
ATOM 5843 C C . LEU B 1 272 ? -6.516 -2.732 20.875 1 96.56 272 LEU B C 1
ATOM 5845 O O . LEU B 1 272 ? -5.293 -2.566 20.797 1 96.56 272 LEU B O 1
ATOM 5849 N N . ALA B 1 273 ? -7.414 -1.916 20.391 1 94.88 273 ALA B N 1
ATOM 5850 C CA . ALA B 1 273 ? -6.984 -0.688 19.734 1 94.88 273 ALA B CA 1
ATOM 5851 C C . ALA B 1 273 ? -6.25 0.234 20.703 1 94.88 273 ALA B C 1
ATOM 5853 O O . ALA B 1 273 ? -5.227 0.823 20.359 1 94.88 273 ALA B O 1
ATOM 5854 N N . VAL B 1 274 ? -6.75 0.391 21.875 1 92.69 274 VAL B N 1
ATOM 5855 C CA . VAL B 1 274 ? -6.098 1.198 22.906 1 92.69 274 VAL B CA 1
ATOM 5856 C C . VAL B 1 274 ? -4.742 0.591 23.266 1 92.69 274 VAL B C 1
ATOM 5858 O O . VAL B 1 274 ? -3.756 1.313 23.438 1 92.69 274 VAL B O 1
ATOM 5861 N N . GLY B 1 275 ? -4.754 -0.717 23.453 1 95.19 275 GLY B N 1
ATOM 5862 C CA . GLY B 1 275 ? -3.49 -1.396 23.688 1 95.19 275 GLY B CA 1
ATOM 5863 C C . GLY B 1 275 ? -2.465 -1.149 22.609 1 95.19 275 GLY B C 1
ATOM 5864 O O . GLY B 1 275 ? -1.286 -0.929 22.891 1 95.19 275 GLY B O 1
ATOM 5865 N N . ALA B 1 276 ? -2.904 -1.213 21.359 1 95 276 ALA B N 1
ATOM 5866 C CA . ALA B 1 276 ? -2.025 -0.942 20.234 1 95 276 ALA B CA 1
ATOM 5867 C C . ALA B 1 276 ? -1.463 0.474 20.297 1 95 276 ALA B C 1
ATOM 5869 O O . ALA B 1 276 ? -0.299 0.703 19.953 1 95 276 ALA B O 1
ATOM 5870 N N . LEU B 1 277 ? -2.291 1.406 20.688 1 90.31 277 LEU B N 1
ATOM 5871 C CA . LEU B 1 277 ? -1.862 2.793 20.828 1 90.31 277 LEU B CA 1
ATOM 5872 C C . LEU B 1 277 ? -0.769 2.918 21.891 1 90.31 277 LEU B C 1
ATOM 5874 O O . LEU B 1 277 ? 0.224 3.619 21.688 1 90.31 277 LEU B O 1
ATOM 5878 N N . ILE B 1 278 ? -0.932 2.309 22.984 1 91.38 278 ILE B N 1
ATOM 5879 C CA . ILE B 1 278 ? 0.052 2.334 24.062 1 91.38 278 ILE B CA 1
ATOM 5880 C C . ILE B 1 278 ? 1.375 1.757 23.562 1 91.38 278 ILE B C 1
ATOM 5882 O O . ILE B 1 278 ? 2.439 2.334 23.797 1 91.38 278 ILE B O 1
ATOM 5886 N N . VAL B 1 279 ? 1.298 0.651 22.859 1 93.44 279 VAL B N 1
ATOM 5887 C CA . VAL B 1 279 ? 2.5 0.014 22.328 1 93.44 279 VAL B CA 1
ATOM 5888 C C . VAL B 1 279 ? 3.195 0.953 21.344 1 93.44 279 VAL B C 1
ATOM 5890 O O . VAL B 1 279 ? 4.426 1.062 21.344 1 93.44 279 VAL B O 1
ATOM 5893 N N . LEU B 1 280 ? 2.412 1.612 20.484 1 90.25 280 LEU B N 1
ATOM 5894 C CA . LEU B 1 280 ? 2.98 2.545 19.516 1 90.25 280 LEU B CA 1
ATOM 5895 C C . LEU B 1 280 ? 3.732 3.67 20.219 1 90.25 280 LEU B C 1
ATOM 5897 O O . LEU B 1 280 ? 4.84 4.031 19.812 1 90.25 280 LEU B O 1
ATOM 5901 N N . VAL B 1 281 ? 3.137 4.254 21.219 1 84.44 281 VAL B N 1
ATOM 5902 C CA . VAL B 1 281 ? 3.752 5.34 21.969 1 84.44 281 VAL B CA 1
ATOM 5903 C C . VAL B 1 281 ? 5.043 4.852 22.609 1 84.44 281 VAL B C 1
ATOM 5905 O O . VAL B 1 281 ? 6.066 5.539 22.578 1 84.44 281 VAL B O 1
ATOM 5908 N N . LEU B 1 282 ? 5.043 3.664 23.094 1 86.69 282 LEU B N 1
ATOM 5909 C CA . LEU B 1 282 ? 6.219 3.105 23.75 1 86.69 282 LEU B CA 1
ATOM 5910 C C . LEU B 1 282 ? 7.348 2.879 22.75 1 86.69 282 LEU B C 1
ATOM 5912 O O . LEU B 1 282 ? 8.492 3.242 23.016 1 86.69 282 LEU B O 1
ATOM 5916 N N . VAL B 1 283 ? 7.023 2.359 21.625 1 87.69 283 VAL B N 1
ATOM 5917 C CA . VAL B 1 283 ? 8.07 1.989 20.688 1 87.69 283 VAL B CA 1
ATOM 5918 C C . VAL B 1 283 ? 8.633 3.244 20.016 1 87.69 283 VAL B C 1
ATOM 5920 O O . VAL B 1 283 ? 9.773 3.24 19.531 1 87.69 283 VAL B O 1
ATOM 5923 N N . THR B 1 284 ? 7.902 4.324 19.938 1 82.38 284 THR B N 1
ATOM 5924 C CA . THR B 1 284 ? 8.375 5.523 19.25 1 82.38 284 THR B CA 1
ATOM 5925 C C . THR B 1 284 ? 9.031 6.488 20.25 1 82.38 284 THR B C 1
ATOM 5927 O O . THR B 1 284 ? 10.023 7.141 19.922 1 82.38 284 THR B O 1
ATOM 5930 N N . ILE B 1 285 ? 8.523 6.594 21.469 1 80 285 ILE B N 1
ATOM 5931 C CA . ILE B 1 285 ? 9 7.605 22.406 1 80 285 ILE B CA 1
ATOM 5932 C C . ILE B 1 285 ? 10.023 6.984 23.359 1 80 285 ILE B C 1
ATOM 5934 O O . ILE B 1 285 ? 11.023 7.621 23.719 1 80 285 ILE B O 1
ATOM 5938 N N . LEU B 1 286 ? 9.852 5.734 23.719 1 78.31 286 LEU B N 1
ATOM 5939 C CA . LEU B 1 286 ? 10.641 5.082 24.75 1 78.31 286 LEU B CA 1
ATOM 5940 C C . LEU B 1 286 ? 12.117 5.047 24.375 1 78.31 286 LEU B C 1
ATOM 5942 O O . LEU B 1 286 ? 12.992 5.234 25.219 1 78.31 286 LEU B O 1
ATOM 5946 N N . PRO B 1 287 ? 12.43 4.785 23.141 1 77.69 287 PRO B N 1
ATOM 5947 C CA . PRO B 1 287 ? 13.852 4.738 22.797 1 77.69 287 PRO B CA 1
ATOM 5948 C C . PRO B 1 287 ? 14.578 6.047 23.094 1 77.69 287 PRO B C 1
ATOM 5950 O O . PRO B 1 287 ? 15.789 6.039 23.359 1 77.69 287 PRO B O 1
ATOM 5953 N N . SER B 1 288 ? 13.891 7.129 23.031 1 75.69 288 SER B N 1
ATOM 5954 C CA . SER B 1 288 ? 14.5 8.438 23.25 1 75.69 288 SER B CA 1
ATOM 5955 C C . SER B 1 288 ? 14.75 8.703 24.719 1 75.69 288 SER B C 1
ATOM 5957 O O . SER B 1 288 ? 15.516 9.602 25.078 1 75.69 288 SER B O 1
ATOM 5959 N N . ILE B 1 289 ? 14.148 7.879 25.641 1 78.31 289 ILE B N 1
ATOM 5960 C CA . ILE B 1 289 ? 14.281 8.133 27.062 1 78.31 289 ILE B CA 1
ATOM 5961 C C . ILE B 1 289 ? 15.031 6.98 27.734 1 78.31 289 ILE B C 1
ATOM 5963 O O . ILE B 1 289 ? 15.5 7.102 28.859 1 78.31 289 ILE B O 1
ATOM 5967 N N . LEU B 1 290 ? 15.148 5.848 27.031 1 79.62 290 LEU B N 1
ATOM 5968 C CA . LEU B 1 290 ? 15.734 4.652 27.625 1 79.62 290 LEU B CA 1
ATOM 5969 C C . LEU B 1 290 ? 17.25 4.707 27.562 1 79.62 290 LEU B C 1
ATOM 5971 O O . LEU B 1 290 ? 17.828 5.43 26.734 1 79.62 290 LEU B O 1
ATOM 5975 N N . PRO B 1 291 ? 17.859 3.963 28.469 1 81.31 291 PRO B N 1
ATOM 5976 C CA . PRO B 1 291 ? 19.312 3.871 28.453 1 81.31 291 PRO B CA 1
ATOM 5977 C C . PRO B 1 291 ? 19.859 3.322 27.141 1 81.31 291 PRO B C 1
ATOM 5979 O O . PRO B 1 291 ? 19.125 2.666 26.391 1 81.31 291 PRO B O 1
ATOM 5982 N N . ALA B 1 292 ? 21.047 3.523 26.906 1 80.69 292 ALA B N 1
ATOM 5983 C CA . ALA B 1 292 ? 21.734 3.266 25.641 1 80.69 292 ALA B CA 1
ATOM 5984 C C . ALA B 1 292 ? 21.688 1.78 25.297 1 80.69 292 ALA B C 1
ATOM 5986 O O . ALA B 1 292 ? 21.578 1.416 24.125 1 80.69 292 ALA B O 1
ATOM 5987 N N . ASN B 1 293 ? 21.734 0.91 26.297 1 82.5 293 ASN B N 1
ATOM 5988 C CA . ASN B 1 293 ? 21.766 -0.524 26.016 1 82.5 293 ASN B CA 1
ATOM 5989 C C . ASN B 1 293 ? 20.453 -1.011 25.406 1 82.5 293 ASN B C 1
ATOM 5991 O O . ASN B 1 293 ? 20.469 -1.805 24.469 1 82.5 293 ASN B O 1
ATOM 5995 N N . ILE B 1 294 ? 19.406 -0.564 25.938 1 81.62 294 ILE B N 1
ATOM 5996 C CA . ILE B 1 294 ? 18.094 -0.953 25.422 1 81.62 294 ILE B CA 1
ATOM 5997 C C . ILE B 1 294 ? 17.875 -0.302 24.062 1 81.62 294 ILE B C 1
ATOM 5999 O O . ILE B 1 294 ? 17.281 -0.915 23.172 1 81.62 294 ILE B O 1
ATOM 6003 N N . GLN B 1 295 ? 18.359 0.866 23.969 1 82.12 295 GLN B N 1
ATOM 6004 C CA . GLN B 1 295 ? 18.25 1.585 22.703 1 82.12 295 GLN B CA 1
ATOM 6005 C C . GLN B 1 295 ? 18.953 0.829 21.578 1 82.12 295 GLN B C 1
ATOM 6007 O O . GLN B 1 295 ? 18.484 0.834 20.438 1 82.12 295 GLN B O 1
ATOM 6012 N N . ALA B 1 296 ? 20.016 0.198 22 1 83.19 296 ALA B N 1
ATOM 6013 C CA . ALA B 1 296 ? 20.781 -0.534 21 1 83.19 296 ALA B CA 1
ATOM 6014 C C . ALA B 1 296 ? 19.984 -1.699 20.438 1 83.19 296 ALA B C 1
ATOM 6016 O O . ALA B 1 296 ? 20.031 -1.951 19.219 1 83.19 296 ALA B O 1
ATOM 6017 N N . TYR B 1 297 ? 19.234 -2.383 21.281 1 84 297 TYR B N 1
ATOM 6018 C CA . TYR B 1 297 ? 18.406 -3.502 20.812 1 84 297 TYR B CA 1
ATOM 6019 C C . TYR B 1 297 ? 17.281 -3.02 19.922 1 84 297 TYR B C 1
ATOM 6021 O O . TYR B 1 297 ? 16.953 -3.658 18.922 1 84 297 TYR B O 1
ATOM 6029 N N . MET B 1 298 ? 16.734 -1.948 20.266 1 86.06 298 MET B N 1
ATOM 6030 C CA . MET B 1 298 ? 15.648 -1.389 19.469 1 86.06 298 MET B CA 1
ATOM 6031 C C . MET B 1 298 ? 16.156 -0.891 18.109 1 86.06 298 MET B C 1
ATOM 6033 O O . MET B 1 298 ? 15.461 -0.992 17.109 1 86.06 298 MET B O 1
ATOM 6037 N N . ASN B 1 299 ? 17.344 -0.466 18.203 1 85.19 299 ASN B N 1
ATOM 6038 C CA . ASN B 1 299 ? 17.969 0.027 16.969 1 85.19 299 ASN B CA 1
ATOM 6039 C C . ASN B 1 299 ? 18.297 -1.113 16.016 1 85.19 299 ASN B C 1
ATOM 6041 O O . ASN B 1 299 ? 18.391 -0.903 14.805 1 85.19 299 ASN B O 1
ATOM 6045 N N . MET B 1 300 ? 18.438 -2.316 16.578 1 90.38 300 MET B N 1
ATOM 6046 C CA . MET B 1 300 ? 18.672 -3.488 15.734 1 90.38 300 MET B CA 1
ATOM 6047 C C . MET B 1 300 ? 17.438 -3.807 14.898 1 90.38 300 MET B C 1
ATOM 6049 O O . MET B 1 300 ? 17.547 -4.418 13.836 1 90.38 300 MET B O 1
ATOM 6053 N N . ILE B 1 301 ? 16.328 -3.408 15.328 1 93.56 301 ILE B N 1
ATOM 6054 C CA . ILE B 1 301 ? 15.094 -3.578 14.57 1 93.56 301 ILE B CA 1
ATOM 6055 C C . ILE B 1 301 ? 14.828 -2.328 13.734 1 93.56 301 ILE B C 1
ATOM 6057 O O . ILE B 1 301 ? 14.656 -2.412 12.516 1 93.56 301 ILE B O 1
ATOM 6061 N N . GLY B 1 302 ? 14.93 -1.182 14.352 1 91.62 302 GLY B N 1
ATOM 6062 C CA . GLY B 1 302 ? 14.641 0.094 13.719 1 91.62 302 GLY B CA 1
ATOM 6063 C C . GLY B 1 302 ? 13.203 0.547 13.914 1 91.62 302 GLY B C 1
ATOM 6064 O O . GLY B 1 302 ? 12.297 -0.279 13.984 1 91.62 302 GLY B O 1
ATOM 6065 N N . THR B 1 303 ? 12.961 1.763 13.898 1 88.81 303 THR B N 1
ATOM 6066 C CA . THR B 1 303 ? 11.68 2.365 14.266 1 88.81 303 THR B CA 1
ATOM 6067 C C . THR B 1 303 ? 10.609 2.027 13.242 1 88.81 303 THR B C 1
ATOM 6069 O O . THR B 1 303 ? 9.5 1.62 13.602 1 88.81 303 THR B O 1
ATOM 6072 N N . PRO B 1 304 ? 10.891 2.16 11.898 1 91.56 304 PRO B N 1
ATOM 6073 C CA . PRO B 1 304 ? 9.828 1.839 10.938 1 91.56 304 PRO B CA 1
ATOM 6074 C C . PRO B 1 304 ? 9.312 0.41 11.086 1 91.56 304 PRO B C 1
ATOM 6076 O O . PRO B 1 304 ? 8.102 0.18 11.031 1 91.56 304 PRO B O 1
ATOM 6079 N N . LEU B 1 305 ? 10.188 -0.488 11.312 1 96 305 LEU B N 1
ATOM 6080 C CA . LEU B 1 305 ? 9.781 -1.882 11.461 1 96 305 LEU B CA 1
ATOM 6081 C C . LEU B 1 305 ? 9.031 -2.094 12.773 1 96 305 LEU B C 1
ATOM 6083 O O . LEU B 1 305 ? 8.086 -2.889 12.836 1 96 305 LEU B O 1
ATOM 6087 N N . LEU B 1 306 ? 9.445 -1.429 13.844 1 94.25 306 LEU B N 1
ATOM 6088 C CA . LEU B 1 306 ? 8.734 -1.509 15.117 1 94.25 306 LEU B CA 1
ATOM 6089 C C . LEU B 1 306 ? 7.309 -0.984 14.977 1 94.25 306 LEU B C 1
ATOM 6091 O O . LEU B 1 306 ? 6.375 -1.557 15.547 1 94.25 306 LEU B O 1
ATOM 6095 N N . VAL B 1 307 ? 7.176 0.054 14.242 1 93.12 307 VAL B N 1
ATOM 6096 C CA . VAL B 1 307 ? 5.859 0.639 14.031 1 93.12 307 VAL B CA 1
ATOM 6097 C C . VAL B 1 307 ? 5.004 -0.304 13.188 1 93.12 307 VAL B C 1
ATOM 6099 O O . VAL B 1 307 ? 3.822 -0.506 13.477 1 93.12 307 VAL B O 1
ATOM 6102 N N . LEU B 1 308 ? 5.578 -0.885 12.148 1 96.75 308 LEU B N 1
ATOM 6103 C CA . LEU B 1 308 ? 4.875 -1.856 11.312 1 96.75 308 LEU B CA 1
ATOM 6104 C C . LEU B 1 308 ? 4.438 -3.062 12.141 1 96.75 308 LEU B C 1
ATOM 6106 O O . LEU B 1 308 ? 3.377 -3.639 11.883 1 96.75 308 LEU B O 1
ATOM 6110 N N . ALA B 1 309 ? 5.184 -3.451 13.133 1 97.38 309 ALA B N 1
ATOM 6111 C CA . ALA B 1 309 ? 4.906 -4.629 13.953 1 97.38 309 ALA B CA 1
ATOM 6112 C C . ALA B 1 309 ? 3.57 -4.488 14.68 1 97.38 309 ALA B C 1
ATOM 6114 O O . ALA B 1 309 ? 2.865 -5.477 14.891 1 97.38 309 ALA B O 1
ATOM 6115 N N . VAL B 1 310 ? 3.207 -3.303 15.008 1 96.38 310 VAL B N 1
ATOM 6116 C CA . VAL B 1 310 ? 2.004 -3.084 15.805 1 96.38 310 VAL B CA 1
ATOM 6117 C C . VAL B 1 310 ? 0.772 -3.508 15 1 96.38 310 VAL B C 1
ATOM 6119 O O . VAL B 1 310 ? 0.023 -4.391 15.43 1 96.38 310 VAL B O 1
ATOM 6122 N N . PRO B 1 311 ? 0.562 -2.912 13.82 1 96.56 311 PRO B N 1
ATOM 6123 C CA . PRO B 1 311 ? -0.612 -3.369 13.07 1 96.56 311 PRO B CA 1
ATOM 6124 C C . PRO B 1 311 ? -0.463 -4.797 12.555 1 96.56 311 PRO B C 1
ATOM 6126 O O . PRO B 1 311 ? -1.462 -5.473 12.289 1 96.56 311 PRO B O 1
ATOM 6129 N N . ALA B 1 312 ? 0.736 -5.277 12.359 1 97.5 312 ALA B N 1
ATOM 6130 C CA . ALA B 1 312 ? 0.93 -6.652 11.906 1 97.5 312 ALA B CA 1
ATOM 6131 C C . ALA B 1 312 ? 0.533 -7.648 12.992 1 97.5 312 ALA B C 1
ATOM 6133 O O . ALA B 1 312 ? -0.227 -8.586 12.734 1 97.5 312 ALA B O 1
ATOM 6134 N N . PHE B 1 313 ? 0.927 -7.438 14.234 1 97.25 313 PHE B N 1
ATOM 6135 C CA . PHE B 1 313 ? 0.754 -8.422 15.305 1 97.25 313 PHE B CA 1
ATOM 6136 C C . PHE B 1 313 ? -0.648 -8.336 15.891 1 97.25 313 PHE B C 1
ATOM 6138 O O . PHE B 1 313 ? -1.128 -9.289 16.516 1 97.25 313 PHE B O 1
ATOM 6145 N N . ILE B 1 314 ? -1.26 -7.176 15.734 1 97.12 314 ILE B N 1
ATOM 6146 C CA . ILE B 1 314 ? -2.611 -7.074 16.281 1 97.12 314 ILE B CA 1
ATOM 6147 C C . ILE B 1 314 ? -3.531 -8.055 15.547 1 97.12 314 ILE B C 1
ATOM 6149 O O . ILE B 1 314 ? -4.605 -8.398 16.047 1 97.12 314 ILE B O 1
ATOM 6153 N N . THR B 1 315 ? -3.188 -8.523 14.383 1 95.75 315 THR B N 1
ATOM 6154 C CA . THR B 1 315 ? -4.008 -9.414 13.57 1 95.75 315 THR B CA 1
ATOM 6155 C C . THR B 1 315 ? -4 -10.828 14.141 1 95.75 315 THR B C 1
ATOM 6157 O O . THR B 1 315 ? -4.797 -11.672 13.734 1 95.75 315 THR B O 1
ATOM 6160 N N . ILE B 1 316 ? -3.186 -11.148 15.109 1 95.06 316 ILE B N 1
ATOM 6161 C CA . ILE B 1 316 ? -3.09 -12.469 15.719 1 95.06 316 ILE B CA 1
ATOM 6162 C C . ILE B 1 316 ? -4.324 -12.727 16.578 1 95.06 316 ILE B C 1
ATOM 6164 O O . ILE B 1 316 ? -4.754 -13.875 16.719 1 95.06 316 ILE B O 1
ATOM 6168 N N . PHE B 1 317 ? -4.895 -11.641 17.094 1 95.12 317 PHE B N 1
ATOM 6169 C CA . PHE B 1 317 ? -5.992 -11.781 18.047 1 95.12 317 PHE B CA 1
ATOM 6170 C C . PHE B 1 317 ? -7.293 -12.117 17.312 1 95.12 317 PHE B C 1
ATOM 6172 O O . PHE B 1 317 ? -7.594 -11.531 16.266 1 95.12 317 PHE B O 1
ATOM 6179 N N . ARG B 1 318 ? -7.98 -13.07 17.891 1 93.94 318 ARG B N 1
ATOM 6180 C CA . ARG B 1 318 ? -9.195 -13.609 17.281 1 93.94 318 ARG B CA 1
ATOM 6181 C C . ARG B 1 318 ? -10.32 -13.688 18.297 1 93.94 318 ARG B C 1
ATOM 6183 O O . ARG B 1 318 ? -10.078 -13.789 19.5 1 93.94 318 ARG B O 1
ATOM 6190 N N . ASP B 1 319 ? -11.531 -13.617 17.719 1 92.06 319 ASP B N 1
ATOM 6191 C CA . ASP B 1 319 ? -12.688 -13.727 18.609 1 92.06 319 ASP B CA 1
ATOM 6192 C C . ASP B 1 319 ? -13.008 -15.195 18.906 1 92.06 319 ASP B C 1
ATOM 6194 O O . ASP B 1 319 ? -12.227 -16.078 18.562 1 92.06 319 ASP B O 1
ATOM 6198 N N . LYS B 1 320 ? -14.125 -15.422 19.609 1 88.44 320 LYS B N 1
ATOM 6199 C CA . LYS B 1 320 ? -14.492 -16.75 20.078 1 88.44 320 LYS B CA 1
ATOM 6200 C C . LYS B 1 320 ? -14.789 -17.688 18.906 1 88.44 320 LYS B C 1
ATOM 6202 O O . LYS B 1 320 ? -14.609 -18.906 19.016 1 88.44 320 LYS B O 1
ATOM 6207 N N . GLU B 1 321 ? -15.148 -17.109 17.781 1 89 321 GLU B N 1
ATOM 6208 C CA . GLU B 1 321 ? -15.484 -17.906 16.594 1 89 321 GLU B CA 1
ATOM 6209 C C . GLU B 1 321 ? -14.258 -18.109 15.711 1 89 321 GLU B C 1
ATOM 6211 O O . GLU B 1 321 ? -14.344 -18.766 14.664 1 89 321 GLU B O 1
ATOM 6216 N N . GLY B 1 322 ? -13.172 -17.531 16.125 1 87.62 322 GLY B N 1
ATOM 6217 C CA . GLY B 1 322 ? -11.93 -17.719 15.391 1 87.62 322 GLY B CA 1
ATOM 6218 C C . GLY B 1 322 ? -11.695 -16.656 14.336 1 87.62 322 GLY B C 1
ATOM 6219 O O . GLY B 1 322 ? -10.742 -16.75 13.562 1 87.62 322 GLY B O 1
ATOM 6220 N N . LYS B 1 323 ? -12.516 -15.758 14.281 1 90.75 323 LYS B N 1
ATOM 6221 C CA . LYS B 1 323 ? -12.367 -14.672 13.32 1 90.75 323 LYS B CA 1
ATOM 6222 C C . LYS B 1 323 ? -11.445 -13.586 13.859 1 90.75 323 LYS B C 1
ATOM 6224 O O . LYS B 1 323 ? -11.594 -13.156 15.008 1 90.75 323 LYS B O 1
ATOM 6229 N N . PRO B 1 324 ? -10.5 -13.164 13.086 1 93.81 324 PRO B N 1
ATOM 6230 C CA . PRO B 1 324 ? -9.609 -12.102 13.562 1 93.81 324 PRO B CA 1
ATOM 6231 C C . PRO B 1 324 ? -10.344 -10.781 13.805 1 93.81 324 PRO B C 1
ATOM 6233 O O . PRO B 1 324 ? -11.25 -10.43 13.039 1 93.81 324 PRO B O 1
ATOM 6236 N N . TYR B 1 325 ? -9.984 -10.031 14.852 1 95.5 325 TYR B N 1
ATOM 6237 C CA . TYR B 1 325 ? -10.57 -8.727 15.125 1 95.5 325 TYR B CA 1
ATOM 6238 C C . TYR B 1 325 ? -10.203 -7.723 14.039 1 95.5 325 TYR B C 1
ATOM 6240 O O . TYR B 1 325 ? -11 -6.844 13.703 1 95.5 325 TYR B O 1
ATOM 6248 N N . PHE B 1 326 ? -8.961 -7.82 13.633 1 95.88 326 PHE B N 1
ATOM 6249 C CA . PHE B 1 326 ? -8.422 -6.969 12.578 1 95.88 326 PHE B CA 1
ATOM 6250 C C . PHE B 1 326 ? -7.715 -7.805 11.516 1 95.88 326 PHE B C 1
ATOM 6252 O O . PHE B 1 326 ? -7.098 -8.828 11.828 1 95.88 326 PHE B O 1
ATOM 6259 N N . THR B 1 327 ? -7.836 -7.453 10.281 1 95.69 327 THR B N 1
ATOM 6260 C CA . THR B 1 327 ? -6.996 -8 9.219 1 95.69 327 THR B CA 1
ATOM 6261 C C . THR B 1 327 ? -6.098 -6.914 8.633 1 95.69 327 THR B C 1
ATOM 6263 O O . THR B 1 327 ? -6.48 -5.746 8.57 1 95.69 327 THR B O 1
ATOM 6266 N N . PHE B 1 328 ? -4.93 -7.277 8.273 1 95.69 328 PHE B N 1
ATOM 6267 C CA . PHE B 1 328 ? -4 -6.293 7.734 1 95.69 328 PHE B CA 1
ATOM 6268 C C . PHE B 1 328 ? -4.539 -5.695 6.441 1 95.69 328 PHE B C 1
ATOM 6270 O O . PHE B 1 328 ? -4.336 -4.512 6.164 1 95.69 328 PHE B O 1
ATOM 6277 N N . GLN B 1 329 ? -5.16 -6.473 5.617 1 94.44 329 GLN B N 1
ATOM 6278 C CA . GLN B 1 329 ? -5.738 -6.023 4.355 1 94.44 329 GLN B CA 1
ATOM 6279 C C . GLN B 1 329 ? -6.75 -4.906 4.586 1 94.44 329 GLN B C 1
ATOM 6281 O O . GLN B 1 329 ? -6.77 -3.918 3.846 1 94.44 329 GLN B O 1
ATOM 6286 N N . GLU B 1 330 ? -7.586 -5.117 5.574 1 94.06 330 GLU B N 1
ATOM 6287 C CA . GLU B 1 330 ? -8.578 -4.094 5.895 1 94.06 330 GLU B CA 1
ATOM 6288 C C . GLU B 1 330 ? -7.91 -2.82 6.406 1 94.06 330 GLU B C 1
ATOM 6290 O O . GLU B 1 330 ? -8.273 -1.717 5.992 1 94.06 330 GLU B O 1
ATOM 6295 N N . LEU B 1 331 ? -6.961 -3.002 7.309 1 94.56 331 LEU B N 1
ATOM 6296 C CA . LEU B 1 331 ? -6.27 -1.855 7.887 1 94.56 331 LEU B CA 1
ATOM 6297 C C . LEU B 1 331 ? -5.512 -1.079 6.812 1 94.56 331 LEU B C 1
ATOM 6299 O O . LEU B 1 331 ? -5.645 0.143 6.715 1 94.56 331 LEU B O 1
ATOM 6303 N N . ALA B 1 332 ? -4.812 -1.768 6.012 1 94.88 332 ALA B N 1
ATOM 6304 C CA . ALA B 1 332 ? -4.031 -1.121 4.961 1 94.88 332 ALA B CA 1
ATOM 6305 C C . ALA B 1 332 ? -4.938 -0.535 3.883 1 94.88 332 ALA B C 1
ATOM 6307 O O . ALA B 1 332 ? -4.668 0.547 3.355 1 94.88 332 ALA B O 1
ATOM 6308 N N . GLY B 1 333 ? -5.965 -1.231 3.545 1 91.88 333 GLY B N 1
ATOM 6309 C CA . GLY B 1 333 ? -6.902 -0.752 2.543 1 91.88 333 GLY B CA 1
ATOM 6310 C C . GLY B 1 333 ? -7.574 0.552 2.928 1 91.88 333 GLY B C 1
ATOM 6311 O O . GLY B 1 333 ? -7.789 1.419 2.08 1 91.88 333 GLY B O 1
ATOM 6312 N N . ARG B 1 334 ? -7.844 0.706 4.152 1 86.88 334 ARG B N 1
ATOM 6313 C CA . ARG B 1 334 ? -8.523 1.902 4.641 1 86.88 334 ARG B CA 1
ATOM 6314 C C . ARG B 1 334 ? -7.516 2.973 5.051 1 86.88 334 ARG B C 1
ATOM 6316 O O . ARG B 1 334 ? -7.816 4.168 4.988 1 86.88 334 ARG B O 1
ATOM 6323 N N . GLY B 1 335 ? -6.379 2.516 5.391 1 89.5 335 GLY B N 1
ATOM 6324 C CA . GLY B 1 335 ? -5.445 3.42 6.039 1 89.5 335 GLY B CA 1
ATOM 6325 C C . GLY B 1 335 ? -4.477 4.074 5.07 1 89.5 335 GLY B C 1
ATOM 6326 O O . GLY B 1 335 ? -4.176 5.262 5.195 1 89.5 335 GLY B O 1
ATOM 6327 N N . VAL B 1 336 ? -3.996 3.377 4.102 1 92.31 336 VAL B N 1
ATOM 6328 C CA . VAL B 1 336 ? -2.949 3.879 3.217 1 92.31 336 VAL B CA 1
ATOM 6329 C C . VAL B 1 336 ? -3.529 4.93 2.275 1 92.31 336 VAL B C 1
ATOM 6331 O O . VAL B 1 336 ? -4.445 4.645 1.501 1 92.31 336 VAL B O 1
ATOM 6334 N N . LEU B 1 337 ? -3.014 6.098 2.381 1 90.69 337 LEU B N 1
ATOM 6335 C CA . LEU B 1 337 ? -3.383 7.203 1.504 1 90.69 337 LEU B CA 1
ATOM 6336 C C . LEU B 1 337 ? -2.369 7.363 0.375 1 90.69 337 LEU B C 1
ATOM 6338 O O . LEU B 1 337 ? -1.385 8.094 0.518 1 90.69 337 LEU B O 1
ATOM 6342 N N . TRP B 1 338 ? -2.623 6.848 -0.698 1 92.56 338 TRP B N 1
ATOM 6343 C CA . TRP B 1 338 ? -1.663 6.73 -1.791 1 92.56 338 TRP B CA 1
ATOM 6344 C C . TRP B 1 338 ? -1.326 8.102 -2.367 1 92.56 338 TRP B C 1
ATOM 6346 O O . TRP B 1 338 ? -0.196 8.344 -2.801 1 92.56 338 TRP B O 1
ATOM 6356 N N . ASN B 1 339 ? -2.283 9.047 -2.412 1 90.31 339 ASN B N 1
ATOM 6357 C CA . ASN B 1 339 ? -1.994 10.414 -2.838 1 90.31 339 ASN B CA 1
ATOM 6358 C C . ASN B 1 339 ? -0.895 11.047 -1.988 1 90.31 339 ASN B C 1
ATOM 6360 O O . ASN B 1 339 ? 0.032 11.656 -2.521 1 90.31 339 ASN B O 1
ATOM 6364 N N . MET B 1 340 ? -1.003 10.844 -0.738 1 86.44 340 MET B N 1
ATOM 6365 C CA . MET B 1 340 ? -0.035 11.406 0.198 1 86.44 340 MET B CA 1
ATOM 6366 C C . MET B 1 340 ? 1.324 10.734 0.046 1 86.44 340 MET B C 1
ATOM 6368 O O . MET B 1 340 ? 2.359 11.398 0.076 1 86.44 340 MET B O 1
ATOM 6372 N N . ILE B 1 341 ? 1.346 9.438 -0.129 1 91.81 341 ILE B N 1
ATOM 6373 C CA . ILE B 1 341 ? 2.59 8.68 -0.232 1 91.81 341 ILE B CA 1
ATOM 6374 C C . ILE B 1 341 ? 3.367 9.133 -1.466 1 91.81 341 ILE B C 1
ATOM 6376 O O . ILE B 1 341 ? 4.566 9.406 -1.385 1 91.81 341 ILE B O 1
ATOM 6380 N N . PHE B 1 342 ? 2.693 9.25 -2.592 1 94.69 342 PHE B N 1
ATOM 6381 C CA . PHE B 1 342 ? 3.373 9.648 -3.818 1 94.69 342 PHE B CA 1
ATOM 6382 C C . PHE B 1 342 ? 3.838 11.094 -3.73 1 94.69 342 PHE B C 1
ATOM 6384 O O . PHE B 1 342 ? 4.906 11.445 -4.242 1 94.69 342 PHE B O 1
ATOM 6391 N N . MET B 1 343 ? 3.053 11.93 -3.111 1 90.19 343 MET B N 1
ATOM 6392 C CA . MET B 1 343 ? 3.459 13.32 -2.949 1 90.19 343 MET B CA 1
ATOM 6393 C C . MET B 1 343 ? 4.711 13.43 -2.086 1 90.19 343 MET B C 1
ATOM 6395 O O . MET B 1 343 ? 5.672 14.102 -2.457 1 90.19 343 MET B O 1
ATOM 6399 N N . VAL B 1 344 ? 4.742 12.727 -0.938 1 88.75 344 VAL B N 1
ATOM 6400 C CA . VAL B 1 344 ? 5.875 12.773 -0.023 1 88.75 344 VAL B CA 1
ATOM 6401 C C . VAL B 1 344 ? 7.102 12.156 -0.688 1 88.75 344 VAL B C 1
ATOM 6403 O O . VAL B 1 344 ? 8.211 12.695 -0.596 1 88.75 344 VAL B O 1
ATOM 6406 N N . ALA B 1 345 ? 6.898 11.023 -1.37 1 93.25 345 ALA B N 1
ATOM 6407 C CA . ALA B 1 345 ? 7.996 10.352 -2.061 1 93.25 345 ALA B CA 1
ATOM 6408 C C . ALA B 1 345 ? 8.625 11.266 -3.105 1 93.25 345 ALA B C 1
ATOM 6410 O O . ALA B 1 345 ? 9.852 11.383 -3.176 1 93.25 345 ALA B O 1
ATOM 6411 N N . ALA B 1 346 ? 7.773 11.898 -3.896 1 94.25 346 ALA B N 1
ATOM 6412 C CA . ALA B 1 346 ? 8.273 12.789 -4.941 1 94.25 346 ALA B CA 1
ATOM 6413 C C . ALA B 1 346 ? 8.922 14.031 -4.34 1 94.25 346 ALA B C 1
ATOM 6415 O O . ALA B 1 346 ? 9.945 14.516 -4.84 1 94.25 346 ALA B O 1
ATOM 6416 N N . ALA B 1 347 ? 8.375 14.555 -3.277 1 89.31 347 ALA B N 1
ATOM 6417 C CA . ALA B 1 347 ? 8.906 15.75 -2.635 1 89.31 347 ALA B CA 1
ATOM 6418 C C . ALA B 1 347 ? 10.281 15.492 -2.027 1 89.31 347 ALA B C 1
ATOM 6420 O O . ALA B 1 347 ? 11.188 16.312 -2.162 1 89.31 347 ALA B O 1
ATOM 6421 N N . ILE B 1 348 ? 10.406 14.391 -1.362 1 86.19 348 ILE B N 1
ATOM 6422 C CA . ILE B 1 348 ? 11.688 14.023 -0.765 1 86.19 348 ILE B CA 1
ATOM 6423 C C . ILE B 1 348 ? 12.727 13.828 -1.86 1 86.19 348 ILE B C 1
ATOM 6425 O O . ILE B 1 348 ? 13.844 14.344 -1.763 1 86.19 348 ILE B O 1
ATOM 6429 N N . THR B 1 349 ? 12.344 13.125 -2.904 1 91.75 349 THR B N 1
ATOM 6430 C CA . THR B 1 349 ? 13.266 12.828 -3.998 1 91.75 349 THR B CA 1
ATOM 6431 C C . THR B 1 349 ? 13.672 14.117 -4.719 1 91.75 349 THR B C 1
ATOM 6433 O O . THR B 1 349 ? 14.859 14.367 -4.922 1 91.75 349 THR B O 1
ATOM 6436 N N . MET B 1 350 ? 12.688 14.938 -5.039 1 90.69 350 MET B N 1
ATOM 6437 C CA . MET B 1 350 ? 12.961 16.172 -5.781 1 90.69 350 MET B CA 1
ATOM 6438 C C . MET B 1 350 ? 13.648 17.203 -4.895 1 90.69 350 MET B C 1
ATOM 6440 O O . MET B 1 350 ? 14.477 17.969 -5.363 1 90.69 350 MET B O 1
ATOM 6444 N N . GLY B 1 351 ? 13.266 17.281 -3.611 1 82.94 351 GLY B N 1
ATOM 6445 C CA . GLY B 1 351 ? 13.961 18.141 -2.676 1 82.94 351 GLY B CA 1
ATOM 6446 C C . GLY B 1 351 ? 15.445 17.859 -2.584 1 82.94 351 GLY B C 1
ATOM 6447 O O . GLY B 1 351 ? 16.266 18.781 -2.58 1 82.94 351 GLY B O 1
ATOM 6448 N N . GLY B 1 352 ? 15.773 16.562 -2.502 1 83.19 352 GLY B N 1
ATOM 6449 C CA . GLY B 1 352 ? 17.172 16.172 -2.5 1 83.19 352 GLY B CA 1
ATOM 6450 C C . GLY B 1 352 ? 17.875 16.469 -3.803 1 83.19 352 GLY B C 1
ATOM 6451 O O . GLY B 1 352 ? 19.031 16.906 -3.799 1 83.19 352 GLY B O 1
ATOM 6452 N N . ALA B 1 353 ? 17.203 16.297 -4.902 1 89.81 353 ALA B N 1
ATOM 6453 C CA . ALA B 1 353 ? 17.797 16.516 -6.219 1 89.81 353 ALA B CA 1
ATOM 6454 C C . ALA B 1 353 ? 18.125 18 -6.434 1 89.81 353 ALA B C 1
ATOM 6456 O O . ALA B 1 353 ? 19.25 18.328 -6.824 1 89.81 353 ALA B O 1
ATOM 6457 N N . ILE B 1 354 ? 17.234 18.859 -6.129 1 87.25 354 ILE B N 1
ATOM 6458 C CA . ILE B 1 354 ? 17.406 20.281 -6.406 1 87.25 354 ILE B CA 1
ATOM 6459 C C . ILE B 1 354 ? 18.422 20.875 -5.434 1 87.25 354 ILE B C 1
ATOM 6461 O O . ILE B 1 354 ? 19.141 21.812 -5.777 1 87.25 354 ILE B O 1
ATOM 6465 N N . SER B 1 355 ? 18.531 20.281 -4.273 1 83.38 355 SER B N 1
ATOM 6466 C CA . SER B 1 355 ? 19.422 20.812 -3.242 1 83.38 355 SER B CA 1
ATOM 6467 C C . SER B 1 355 ? 20.828 20.25 -3.398 1 83.38 355 SER B C 1
ATOM 6469 O O . SER B 1 355 ? 21.75 20.656 -2.691 1 83.38 355 SER B O 1
ATOM 6471 N N . SER B 1 356 ? 20.906 19.344 -4.309 1 86.44 356 SER B N 1
ATOM 6472 C CA . SER B 1 356 ? 22.234 18.766 -4.516 1 86.44 356 SER B CA 1
ATOM 6473 C C . SER B 1 356 ? 23.219 19.812 -5.023 1 86.44 356 SER B C 1
ATOM 6475 O O . SER B 1 356 ? 22.844 20.734 -5.746 1 86.44 356 SER B O 1
ATOM 6477 N N . PRO B 1 357 ? 24.484 19.656 -4.656 1 85.44 357 PRO B N 1
ATOM 6478 C CA . PRO B 1 357 ? 25.484 20.625 -5.117 1 85.44 357 PRO B CA 1
ATOM 6479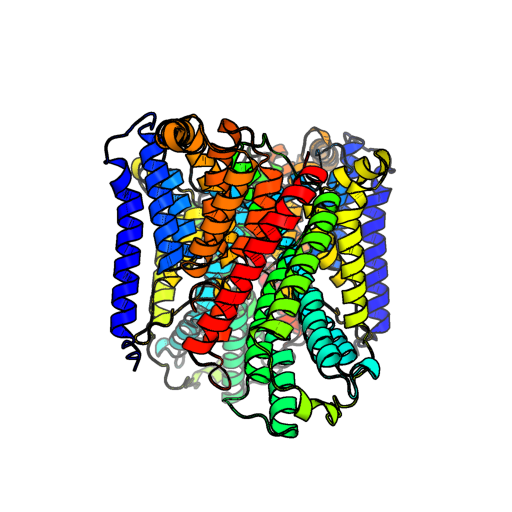 C C . PRO B 1 357 ? 25.578 20.703 -6.641 1 85.44 357 PRO B C 1
ATOM 6481 O O . PRO B 1 357 ? 25.859 21.766 -7.191 1 85.44 357 PRO B O 1
ATOM 6484 N N . GLU B 1 358 ? 25.25 19.641 -7.242 1 90.69 358 GLU B N 1
ATOM 6485 C CA . GLU B 1 358 ? 25.344 19.578 -8.695 1 90.69 358 GLU B CA 1
ATOM 6486 C C . GLU B 1 358 ? 24.281 20.453 -9.359 1 90.69 358 GLU B C 1
ATOM 6488 O O . GLU B 1 358 ? 24.438 20.859 -10.516 1 90.69 358 GLU B O 1
ATOM 6493 N N . ALA B 1 359 ? 23.25 20.766 -8.695 1 91.25 359 ALA B N 1
ATOM 6494 C CA . ALA B 1 359 ? 22.141 21.547 -9.266 1 91.25 359 ALA B CA 1
ATOM 6495 C C . ALA B 1 359 ? 22.422 23.047 -9.18 1 91.25 359 ALA B C 1
ATOM 6497 O O . ALA B 1 359 ? 21.969 23.812 -10.031 1 91.25 359 ALA B O 1
ATOM 6498 N N . GLY B 1 360 ? 23.141 23.484 -8.117 1 89.88 360 GLY B N 1
ATOM 6499 C CA . GLY B 1 360 ? 23.484 24.891 -7.938 1 89.88 360 GLY B CA 1
ATOM 6500 C C . GLY B 1 360 ? 22.344 25.719 -7.402 1 89.88 360 GLY B C 1
ATOM 6501 O O . GLY B 1 360 ? 22.438 26.938 -7.328 1 89.88 360 GLY B O 1
ATOM 6502 N N . PHE B 1 361 ? 21.25 25.125 -7.02 1 87.25 361 PHE B N 1
ATOM 6503 C CA . PHE B 1 361 ? 20.031 25.812 -6.602 1 87.25 361 PHE B CA 1
ATOM 6504 C C . PHE B 1 361 ? 20.266 26.594 -5.312 1 87.25 361 PHE B C 1
ATOM 6506 O O . PHE B 1 361 ? 19.938 27.781 -5.23 1 87.25 361 PHE B O 1
ATOM 6513 N N . ASN B 1 362 ? 20.859 26 -4.281 1 82.31 362 ASN B N 1
ATOM 6514 C CA . ASN B 1 362 ? 21.062 26.641 -2.986 1 82.31 362 ASN B CA 1
ATOM 6515 C C . ASN B 1 362 ? 21.969 27.859 -3.104 1 82.31 362 ASN B C 1
ATOM 6517 O O . ASN B 1 362 ? 21.672 28.922 -2.549 1 82.31 362 ASN B O 1
ATOM 6521 N N . ALA B 1 363 ? 23 27.672 -3.811 1 85.44 363 ALA B N 1
ATOM 6522 C CA . ALA B 1 363 ? 23.953 28.766 -3.994 1 85.44 363 ALA B CA 1
ATOM 6523 C C . ALA B 1 363 ? 23.281 29.953 -4.688 1 85.44 363 ALA B C 1
ATOM 6525 O O . ALA B 1 363 ? 23.516 31.109 -4.312 1 85.44 363 ALA B O 1
ATOM 6526 N N . THR B 1 364 ? 22.516 29.672 -5.672 1 87.12 364 THR B N 1
ATOM 6527 C CA . THR B 1 364 ? 21.828 30.719 -6.426 1 87.12 364 THR B CA 1
ATOM 6528 C C . THR B 1 364 ? 20.844 31.469 -5.535 1 87.12 364 THR B C 1
ATOM 6530 O O . THR B 1 364 ? 20.797 32.688 -5.555 1 87.12 364 THR B O 1
ATOM 6533 N N . PHE B 1 365 ? 20.094 30.828 -4.75 1 80.38 365 PHE B N 1
ATOM 6534 C CA . PHE B 1 365 ? 19.062 31.438 -3.934 1 80.38 365 PHE B CA 1
ATOM 6535 C C . PHE B 1 365 ? 19.672 32.219 -2.773 1 80.38 365 PHE B C 1
ATOM 6537 O O . PHE B 1 365 ? 19.188 33.312 -2.424 1 80.38 365 PHE B O 1
ATOM 6544 N N . ILE B 1 366 ? 20.688 31.688 -2.172 1 80.06 366 ILE B N 1
ATOM 6545 C CA . ILE B 1 366 ? 21.375 32.375 -1.102 1 80.06 366 ILE B CA 1
ATOM 6546 C C . ILE B 1 366 ? 21.938 33.719 -1.633 1 80.06 366 ILE B C 1
ATOM 6548 O O . ILE B 1 366 ? 21.75 34.75 -1.018 1 80.06 366 ILE B O 1
ATOM 6552 N N . SER B 1 367 ? 22.516 33.562 -2.748 1 83.81 367 SER B N 1
ATOM 6553 C CA . SER B 1 367 ? 23.109 34.75 -3.33 1 83.81 367 SER B CA 1
ATOM 6554 C C . SER B 1 367 ? 22.047 35.781 -3.695 1 83.81 367 SER B C 1
ATOM 6556 O O . SER B 1 367 ? 22.25 37 -3.525 1 83.81 367 SER B O 1
ATOM 6558 N N . ALA B 1 368 ? 20.938 35.312 -4.176 1 82.5 368 ALA B N 1
ATOM 6559 C CA . ALA B 1 368 ? 19.875 36.219 -4.645 1 82.5 368 ALA B CA 1
ATOM 6560 C C . ALA B 1 368 ? 19.172 36.906 -3.475 1 82.5 368 ALA B C 1
ATOM 6562 O O . ALA B 1 368 ? 18.719 38.031 -3.6 1 82.5 368 ALA B O 1
ATOM 6563 N N . PHE B 1 369 ? 19.109 36.281 -2.295 1 80.12 369 PHE B N 1
ATOM 6564 C CA . PHE B 1 369 ? 18.281 36.781 -1.219 1 80.12 369 PHE B CA 1
ATOM 6565 C C . PHE B 1 369 ? 19.141 37.25 -0.047 1 80.12 369 PHE B C 1
ATOM 6567 O O . PHE B 1 369 ? 18.625 37.781 0.934 1 80.12 369 PHE B O 1
ATOM 6574 N N . MET B 1 370 ? 20.391 37.094 -0.147 1 78.12 370 MET B N 1
ATOM 6575 C CA . MET B 1 370 ? 21.312 37.469 0.923 1 78.12 370 MET B CA 1
ATOM 6576 C C . MET B 1 370 ? 21.141 38.938 1.319 1 78.12 370 MET B C 1
ATOM 6578 O O . MET B 1 370 ? 21.188 39.281 2.504 1 78.12 370 MET B O 1
ATOM 6582 N N . PRO B 1 371 ? 20.844 39.812 0.398 1 80.19 371 PRO B N 1
ATOM 6583 C CA . PRO B 1 371 ? 20.703 41.219 0.802 1 80.19 371 PRO B CA 1
ATOM 6584 C C . PRO B 1 371 ? 19.516 41.438 1.732 1 80.19 371 PRO B C 1
ATOM 6586 O O . PRO B 1 371 ? 19.578 42.312 2.594 1 80.19 371 PRO B O 1
ATOM 6589 N N . ILE B 1 372 ? 18.516 40.688 1.6 1 78.5 372 ILE B N 1
ATOM 6590 C CA . ILE B 1 372 ? 17.328 40.812 2.426 1 78.5 372 ILE B CA 1
ATOM 6591 C C . ILE B 1 372 ? 17.516 40.031 3.729 1 78.5 372 ILE B C 1
ATOM 6593 O O . ILE B 1 372 ? 17.078 40.469 4.793 1 78.5 372 ILE B O 1
ATOM 6597 N N . LEU B 1 373 ? 18.266 39 3.682 1 77.69 373 LEU B N 1
ATOM 6598 C CA . LEU B 1 373 ? 18.391 38.062 4.801 1 77.69 373 LEU B CA 1
ATOM 6599 C C . LEU B 1 373 ? 19.484 38.531 5.766 1 77.69 373 LEU B C 1
ATOM 6601 O O . LEU B 1 373 ? 19.406 38.25 6.965 1 77.69 373 LEU B O 1
ATOM 6605 N N . SER B 1 374 ? 20.562 39.125 5.273 1 75.44 374 SER B N 1
ATOM 6606 C CA . SER B 1 374 ? 21.703 39.531 6.078 1 75.44 374 SER B CA 1
ATOM 6607 C C . SER B 1 374 ? 21.281 40.406 7.27 1 75.44 374 SER B C 1
ATOM 6609 O O . SER B 1 374 ? 21.891 40.344 8.336 1 75.44 374 SER B O 1
ATOM 6611 N N . GLY B 1 375 ? 20.188 41.031 7.199 1 77.56 375 GLY B N 1
ATOM 6612 C CA . GLY B 1 375 ? 19.781 41.875 8.305 1 77.56 375 GLY B CA 1
ATOM 6613 C C . GLY B 1 375 ? 18.719 41.281 9.18 1 77.56 375 GLY B C 1
ATOM 6614 O O . GLY B 1 375 ? 18.344 41.844 10.211 1 77.56 375 GLY B O 1
ATOM 6615 N N . MET B 1 376 ? 18.516 40.094 8.992 1 86.88 376 MET B N 1
ATOM 6616 C CA . MET B 1 376 ? 17.406 39.5 9.742 1 86.88 376 MET B CA 1
ATOM 6617 C C . MET B 1 376 ? 17.922 38.625 10.875 1 86.88 376 MET B C 1
ATOM 6619 O O . MET B 1 376 ? 18.859 37.844 10.68 1 86.88 376 MET B O 1
ATOM 6623 N N . SER B 1 377 ? 17.438 38.875 12.109 1 91.19 377 SER B N 1
ATOM 6624 C CA . SER B 1 377 ? 17.75 38 13.219 1 91.19 377 SER B CA 1
ATOM 6625 C C . SER B 1 377 ? 17.109 36.625 13.023 1 91.19 377 SER B C 1
ATOM 6627 O O . SER B 1 377 ? 16.094 36.5 12.328 1 91.19 377 SER B O 1
ATOM 6629 N N . PRO B 1 378 ? 17.703 35.562 13.625 1 91.62 378 PRO B N 1
ATOM 6630 C CA . PRO B 1 378 ? 17.078 34.25 13.562 1 91.62 378 PRO B CA 1
ATOM 6631 C C . PRO B 1 378 ? 15.633 34.25 14.039 1 91.62 378 PRO B C 1
ATOM 6633 O O . PRO B 1 378 ? 14.797 33.531 13.492 1 91.62 378 PRO B O 1
ATOM 6636 N N . TYR B 1 379 ? 15.383 35 15 1 94.19 379 TYR B N 1
ATOM 6637 C CA . TYR B 1 379 ? 14.039 35.125 15.539 1 94.19 379 TYR B CA 1
ATOM 6638 C C . TYR B 1 379 ? 13.07 35.656 14.492 1 94.19 379 TYR B C 1
ATOM 6640 O O . TYR B 1 379 ? 12.008 35.094 14.258 1 94.19 379 TYR B O 1
ATOM 6648 N N . LEU B 1 380 ? 13.438 36.75 13.898 1 93.88 380 LEU B N 1
ATOM 6649 C CA . LEU B 1 380 ? 12.594 37.406 12.891 1 93.88 380 LEU B CA 1
ATOM 6650 C C . LEU B 1 380 ? 12.445 36.5 11.672 1 93.88 380 LEU B C 1
ATOM 6652 O O . LEU B 1 380 ? 11.375 36.438 11.062 1 93.88 380 LEU B O 1
ATOM 6656 N N . PHE B 1 381 ? 13.562 35.906 11.32 1 93.75 381 PHE B N 1
ATOM 6657 C CA . PHE B 1 381 ? 13.531 34.969 10.195 1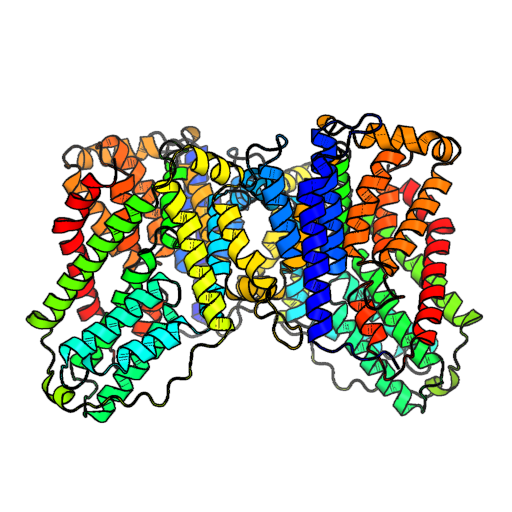 93.75 381 PHE B CA 1
ATOM 6658 C C . PHE B 1 381 ? 12.5 33.875 10.438 1 93.75 381 PHE B C 1
ATOM 6660 O O . PHE B 1 381 ? 11.688 33.562 9.562 1 93.75 381 PHE B O 1
ATOM 6667 N N . ALA B 1 382 ? 12.516 33.281 11.609 1 95.44 382 ALA B N 1
ATOM 6668 C CA . ALA B 1 382 ? 11.57 32.219 11.961 1 95.44 382 ALA B CA 1
ATOM 6669 C C . ALA B 1 382 ? 10.133 32.719 11.867 1 95.44 382 ALA B C 1
ATOM 6671 O O . ALA B 1 382 ? 9.266 32.031 11.32 1 95.44 382 ALA B O 1
ATOM 6672 N N . LEU B 1 383 ? 9.906 33.875 12.336 1 96 383 LEU B N 1
ATOM 6673 C CA . LEU B 1 383 ? 8.57 34.438 12.328 1 96 383 LEU B CA 1
ATOM 6674 C C . LEU B 1 383 ? 8.086 34.688 10.898 1 96 383 LEU B C 1
ATOM 6676 O O . LEU B 1 383 ? 6.938 34.375 10.57 1 96 383 LEU B O 1
ATOM 6680 N N . VAL B 1 384 ? 8.914 35.219 10.086 1 94.06 384 VAL B N 1
ATOM 6681 C CA . VAL B 1 384 ? 8.57 35.5 8.695 1 94.06 384 VAL B CA 1
ATOM 6682 C C . VAL B 1 384 ? 8.258 34.219 7.953 1 94.06 384 VAL B C 1
ATOM 6684 O O . VAL B 1 384 ? 7.277 34.125 7.203 1 94.06 384 VAL B O 1
ATOM 6687 N N . ILE B 1 385 ? 9.086 33.219 8.133 1 94.31 385 ILE B N 1
ATOM 6688 C CA . ILE B 1 385 ? 8.883 31.922 7.469 1 94.31 385 ILE B CA 1
ATOM 6689 C C . ILE B 1 385 ? 7.535 31.328 7.875 1 94.31 385 ILE B C 1
ATOM 6691 O O . ILE B 1 385 ? 6.812 30.781 7.039 1 94.31 385 ILE B O 1
ATOM 6695 N N . VAL B 1 386 ? 7.184 31.422 9.094 1 96.81 386 VAL B N 1
ATOM 6696 C CA . VAL B 1 386 ? 5.926 30.875 9.586 1 96.81 386 VAL B CA 1
ATOM 6697 C C . VAL B 1 386 ? 4.754 31.641 8.977 1 96.81 386 VAL B C 1
ATOM 6699 O O . VAL B 1 386 ? 3.764 31.047 8.555 1 96.81 386 VAL B O 1
ATOM 6702 N N . VAL B 1 387 ? 4.836 32.938 8.938 1 96.38 387 VAL B N 1
ATOM 6703 C CA . VAL B 1 387 ? 3.775 33.781 8.375 1 96.38 387 VAL B CA 1
ATOM 6704 C C . VAL B 1 387 ? 3.6 33.438 6.891 1 96.38 387 VAL B C 1
ATOM 6706 O O . VAL B 1 387 ? 2.475 33.312 6.406 1 96.38 387 VAL B O 1
ATOM 6709 N N . VAL B 1 388 ? 4.695 33.312 6.203 1 93.75 388 VAL B N 1
ATOM 6710 C CA . VAL B 1 388 ? 4.637 32.969 4.785 1 93.75 388 VAL B CA 1
ATOM 6711 C C . VAL B 1 388 ? 4.02 31.594 4.609 1 93.75 388 VAL B C 1
ATOM 6713 O O . VAL B 1 388 ? 3.23 31.375 3.686 1 93.75 388 VAL B O 1
ATOM 6716 N N . THR B 1 389 ? 4.387 30.688 5.473 1 95.81 389 THR B N 1
ATOM 6717 C CA . THR B 1 389 ? 3.82 29.344 5.422 1 95.81 389 THR B CA 1
ATOM 6718 C C . THR B 1 389 ? 2.311 29.375 5.645 1 95.81 389 THR B C 1
ATOM 6720 O O . THR B 1 389 ? 1.56 28.688 4.953 1 95.81 389 THR B O 1
ATOM 6723 N N . LEU B 1 390 ? 1.855 30.188 6.566 1 96.19 390 LEU B N 1
ATOM 6724 C CA . LEU B 1 390 ? 0.434 30.328 6.863 1 96.19 390 LEU B CA 1
ATOM 6725 C C . LEU B 1 390 ? -0.315 30.906 5.668 1 96.19 390 LEU B C 1
ATOM 6727 O O . LEU B 1 390 ? -1.431 30.469 5.363 1 96.19 390 LEU B O 1
ATOM 6731 N N . ILE B 1 391 ? 0.273 31.844 5.039 1 93.31 391 ILE B N 1
ATOM 6732 C CA . ILE B 1 391 ? -0.338 32.438 3.854 1 93.31 391 ILE B CA 1
ATOM 6733 C C . ILE B 1 391 ? -0.405 31.406 2.732 1 93.31 391 ILE B C 1
ATOM 6735 O O . ILE B 1 391 ? -1.457 31.203 2.121 1 93.31 391 ILE B O 1
ATOM 6739 N N . LEU B 1 392 ? 0.659 30.766 2.553 1 91.38 392 LEU B N 1
ATOM 6740 C CA . LEU B 1 392 ? 0.763 29.797 1.463 1 91.38 392 LEU B CA 1
ATOM 6741 C C . LEU B 1 392 ? -0.217 28.641 1.661 1 91.38 392 LEU B C 1
ATOM 6743 O O . LEU B 1 392 ? -0.894 28.234 0.717 1 91.38 392 LEU B O 1
ATOM 6747 N N . THR B 1 393 ? -0.286 28.094 2.844 1 93.12 393 THR B N 1
ATOM 6748 C CA . THR B 1 393 ? -1.129 26.938 3.129 1 93.12 393 THR B CA 1
ATOM 6749 C C . THR B 1 393 ? -2.6 27.266 2.896 1 93.12 393 THR B C 1
ATOM 6751 O O . THR B 1 393 ? -3.387 26.391 2.518 1 93.12 393 THR B O 1
ATOM 6754 N N . ASN B 1 394 ? -3.004 28.453 3.113 1 92.44 394 ASN B N 1
ATOM 6755 C CA . ASN B 1 394 ? -4.402 28.844 2.947 1 92.44 394 ASN B CA 1
ATOM 6756 C C . ASN B 1 394 ? -4.723 29.172 1.491 1 92.44 394 ASN B C 1
ATOM 6758 O O . ASN B 1 394 ? -5.895 29.25 1.116 1 92.44 394 ASN B O 1
ATOM 6762 N N . LEU B 1 395 ? -3.688 29.266 0.694 1 85.75 395 LEU B N 1
ATOM 6763 C CA . LEU B 1 395 ? -3.875 29.531 -0.729 1 85.75 395 LEU B CA 1
ATOM 6764 C C . LEU B 1 395 ? -3.752 28.25 -1.538 1 85.75 395 LEU B C 1
ATOM 6766 O O . LEU B 1 395 ? -4.324 28.125 -2.625 1 85.75 395 LEU B O 1
ATOM 6770 N N . ILE B 1 396 ? -2.924 27.422 -0.969 1 84.88 396 ILE B N 1
ATOM 6771 C CA . ILE B 1 396 ? -2.719 26.156 -1.657 1 84.88 396 ILE B CA 1
ATOM 6772 C C . ILE B 1 396 ? -2.91 25 -0.676 1 84.88 396 ILE B C 1
ATOM 6774 O O . ILE B 1 396 ? -3.152 25.219 0.513 1 84.88 396 ILE B O 1
ATOM 6778 N N . ASN B 1 397 ? -2.797 23.766 -1.093 1 82.56 397 ASN B N 1
ATOM 6779 C CA . ASN B 1 397 ? -2.961 22.594 -0.239 1 82.56 397 ASN B CA 1
ATOM 6780 C C . ASN B 1 397 ? -1.882 22.531 0.839 1 82.56 397 ASN B C 1
ATOM 6782 O O . ASN B 1 397 ? -0.713 22.812 0.57 1 82.56 397 ASN B O 1
ATOM 6786 N N . ASN B 1 398 ? -2.312 22.25 2.064 1 87.31 398 ASN B N 1
ATOM 6787 C CA . ASN B 1 398 ? -1.429 22.297 3.227 1 87.31 398 ASN B CA 1
ATOM 6788 C C . ASN B 1 398 ? -0.267 21.312 3.084 1 87.31 398 ASN B C 1
ATOM 6790 O O . ASN B 1 398 ? 0.857 21.609 3.492 1 87.31 398 ASN B O 1
ATOM 6794 N N . ALA B 1 399 ? -0.5 20.141 2.508 1 85 399 ALA B N 1
ATOM 6795 C CA . ALA B 1 399 ? 0.577 19.172 2.328 1 85 399 ALA B CA 1
ATOM 6796 C C . ALA B 1 399 ? 1.647 19.719 1.383 1 85 399 ALA B C 1
ATOM 6798 O O . ALA B 1 399 ? 2.844 19.531 1.622 1 85 399 ALA B O 1
ATOM 6799 N N . VAL B 1 400 ? 1.244 20.391 0.392 1 85 400 VAL B N 1
ATOM 6800 C CA . VAL B 1 400 ? 2.15 20.969 -0.601 1 85 400 VAL B CA 1
ATOM 6801 C C . VAL B 1 400 ? 2.936 22.125 0.016 1 85 400 VAL B C 1
ATOM 6803 O O . VAL B 1 400 ? 4.125 22.297 -0.264 1 85 400 VAL B O 1
ATOM 6806 N N . ALA B 1 401 ? 2.295 22.875 0.847 1 90.56 401 ALA B N 1
ATOM 6807 C CA . ALA B 1 401 ? 2.947 24 1.498 1 90.56 401 ALA B CA 1
ATOM 6808 C C . ALA B 1 401 ? 4.145 23.547 2.328 1 90.56 401 ALA B C 1
ATOM 6810 O O . ALA B 1 401 ? 5.215 24.156 2.271 1 90.56 401 ALA B O 1
ATOM 6811 N N . GLY B 1 402 ? 3.975 22.484 3.074 1 90.56 402 GLY B N 1
ATOM 6812 C CA . GLY B 1 402 ? 5.082 21.953 3.848 1 90.56 402 GLY B CA 1
ATOM 6813 C C . GLY B 1 402 ? 6.234 21.469 2.986 1 90.56 402 GLY B C 1
ATOM 6814 O O . GLY B 1 402 ? 7.398 21.734 3.295 1 90.56 402 GLY B O 1
ATOM 6815 N N . ALA B 1 403 ? 5.934 20.875 1.918 1 88.56 403 ALA B N 1
ATOM 6816 C CA . ALA B 1 403 ? 6.934 20.297 1.021 1 88.56 403 ALA B CA 1
ATOM 6817 C C . ALA B 1 403 ? 7.762 21.391 0.352 1 88.56 403 ALA B C 1
ATOM 6819 O O . ALA B 1 403 ? 8.945 21.188 0.054 1 88.56 403 ALA B O 1
ATOM 6820 N N . ILE B 1 404 ? 7.145 22.531 0.169 1 87.12 404 ILE B N 1
ATOM 6821 C CA . ILE B 1 404 ? 7.82 23.656 -0.47 1 87.12 404 ILE B CA 1
ATOM 6822 C C . ILE B 1 404 ? 8.633 24.422 0.566 1 87.12 404 ILE B C 1
ATOM 6824 O O . ILE B 1 404 ? 9.812 24.719 0.345 1 87.12 404 ILE B O 1
ATOM 6828 N N . MET B 1 405 ? 8.078 24.641 1.701 1 91.75 405 MET B N 1
ATOM 6829 C CA . MET B 1 405 ? 8.617 25.641 2.633 1 91.75 405 MET B CA 1
ATOM 6830 C C . MET B 1 405 ? 9.812 25.078 3.391 1 91.75 405 MET B C 1
ATOM 6832 O O . MET B 1 405 ? 10.75 25.812 3.715 1 91.75 405 MET B O 1
ATOM 6836 N N . VAL B 1 406 ? 9.844 23.781 3.654 1 93.5 406 VAL B N 1
ATOM 6837 C CA . VAL B 1 406 ? 10.914 23.219 4.48 1 93.5 406 VAL B CA 1
ATOM 6838 C C . VAL B 1 406 ? 12.234 23.281 3.723 1 93.5 406 VAL B C 1
ATOM 6840 O O . VAL B 1 406 ? 13.234 23.797 4.234 1 93.5 406 VAL B O 1
ATOM 6843 N N . PRO B 1 407 ? 12.281 22.797 2.52 1 88.69 407 PRO B N 1
ATOM 6844 C CA . PRO B 1 407 ? 13.555 22.922 1.801 1 88.69 407 PRO B CA 1
ATOM 6845 C C . PRO B 1 407 ? 13.969 24.375 1.574 1 88.69 407 PRO B C 1
ATOM 6847 O O . PRO B 1 407 ? 15.156 24.688 1.658 1 88.69 407 PRO B O 1
ATOM 6850 N N . LEU B 1 408 ? 13.008 25.234 1.245 1 86.25 408 LEU B N 1
ATOM 6851 C CA . LEU B 1 408 ? 13.297 26.656 1.062 1 86.25 408 LEU B CA 1
ATOM 6852 C C . LEU B 1 408 ? 13.859 27.266 2.338 1 86.25 408 LEU B C 1
ATOM 6854 O O . LEU B 1 408 ? 14.859 27.984 2.295 1 86.25 408 LEU B O 1
ATOM 6858 N N . MET B 1 409 ? 13.258 26.969 3.428 1 92.12 409 MET B N 1
ATOM 6859 C CA . MET B 1 409 ? 13.695 27.469 4.73 1 92.12 409 MET B CA 1
ATOM 6860 C C . MET B 1 409 ? 15.109 26.969 5.047 1 92.12 409 MET B C 1
ATOM 6862 O O . MET B 1 409 ? 15.93 27.734 5.551 1 92.12 409 MET B O 1
ATOM 6866 N N . TYR B 1 410 ? 15.406 25.719 4.77 1 91 410 TYR B N 1
ATOM 6867 C CA . TYR B 1 410 ? 16.719 25.172 5.09 1 91 410 TYR B CA 1
ATOM 6868 C C . TYR B 1 410 ? 17.828 25.922 4.371 1 91 410 TYR B C 1
ATOM 6870 O O . TYR B 1 410 ? 18.875 26.203 4.957 1 91 410 TYR B O 1
ATOM 6878 N N . SER B 1 411 ? 17.594 26.234 3.115 1 84.38 411 SER B N 1
ATOM 6879 C CA . SER B 1 411 ? 18.578 26.953 2.322 1 84.38 411 SER B CA 1
ATOM 6880 C C . SER B 1 411 ? 18.938 28.281 2.965 1 84.38 411 SER B C 1
ATOM 6882 O O . SER B 1 411 ? 20.094 28.688 2.953 1 84.38 411 SER B O 1
ATOM 6884 N N . PHE B 1 412 ? 17.984 28.875 3.604 1 87.12 412 PHE B N 1
ATOM 6885 C CA . PHE B 1 412 ? 18.203 30.188 4.191 1 87.12 412 PHE B CA 1
ATOM 6886 C C . PHE B 1 412 ? 18.703 30.062 5.629 1 87.12 412 PHE B C 1
ATOM 6888 O O . PHE B 1 412 ? 19.469 30.922 6.102 1 87.12 412 PHE B O 1
ATOM 6895 N N . SER B 1 413 ? 18.219 29.078 6.293 1 89.31 413 SER B N 1
ATOM 6896 C CA . SER B 1 413 ? 18.562 28.906 7.699 1 89.31 413 SER B CA 1
ATOM 6897 C C . SER B 1 413 ? 20.062 28.734 7.883 1 89.31 413 SER B C 1
ATOM 6899 O O . SER B 1 413 ? 20.641 29.219 8.859 1 89.31 413 SER B O 1
ATOM 6901 N N . THR B 1 414 ? 20.656 28.062 7.004 1 80.5 414 THR B N 1
ATOM 6902 C CA . THR B 1 414 ? 22.094 27.828 7.059 1 80.5 414 THR B CA 1
ATOM 6903 C C . THR B 1 414 ? 22.875 29.141 6.902 1 80.5 414 THR B C 1
ATOM 6905 O O . THR B 1 414 ? 23.906 29.328 7.531 1 80.5 414 THR B O 1
ATOM 6908 N N . ALA B 1 415 ? 22.375 29.984 6.199 1 79.12 415 ALA B N 1
ATOM 6909 C CA . ALA B 1 415 ? 23.047 31.266 5.941 1 79.12 415 ALA B CA 1
ATOM 6910 C C . ALA B 1 415 ? 22.891 32.219 7.133 1 79.12 415 ALA B C 1
ATOM 6912 O O . ALA B 1 415 ? 23.797 33 7.426 1 79.12 415 ALA B O 1
ATOM 6913 N N . ILE B 1 416 ? 21.844 32.125 7.812 1 85.62 416 ILE B N 1
ATOM 6914 C CA . ILE B 1 416 ? 21.5 33.094 8.859 1 85.62 416 ILE B CA 1
ATOM 6915 C C . ILE B 1 416 ? 21.891 32.531 10.219 1 85.62 416 ILE B C 1
ATOM 6917 O O . ILE B 1 416 ? 21.953 33.25 11.211 1 85.62 416 ILE B O 1
ATOM 6921 N N . GLY B 1 417 ? 22.125 31.25 10.234 1 86.62 417 GLY B N 1
ATOM 6922 C CA . GLY B 1 417 ? 22.422 30.578 11.492 1 86.62 417 GLY B CA 1
ATOM 6923 C C . GLY B 1 417 ? 21.188 30.25 12.305 1 86.62 417 GLY B C 1
ATOM 6924 O O . GLY B 1 417 ? 21.234 30.266 13.539 1 86.62 417 GLY B O 1
ATOM 6925 N N . ALA B 1 418 ? 20.094 30.172 11.703 1 91.88 418 ALA B N 1
ATOM 6926 C CA . ALA B 1 418 ? 18.859 29.812 12.367 1 91.88 418 ALA B CA 1
ATOM 6927 C C . ALA B 1 418 ? 18.734 28.281 12.5 1 91.88 418 ALA B C 1
ATOM 6929 O O . ALA B 1 418 ? 19.281 27.547 11.68 1 91.88 418 ALA B O 1
ATOM 6930 N N . ASN B 1 419 ? 18.094 27.844 13.562 1 93.94 419 ASN B N 1
ATOM 6931 C CA . ASN B 1 419 ? 17.922 26.422 13.836 1 93.94 419 ASN B CA 1
ATOM 6932 C C . ASN B 1 419 ? 16.859 25.797 12.93 1 93.94 419 ASN B C 1
ATOM 6934 O O . ASN B 1 419 ? 15.664 26.016 13.125 1 93.94 419 ASN B O 1
ATOM 6938 N N . PRO B 1 420 ? 17.266 24.969 12.008 1 94.5 420 PRO B N 1
ATOM 6939 C CA . PRO B 1 420 ? 16.297 24.438 11.039 1 94.5 420 PRO B CA 1
ATOM 6940 C C . PRO B 1 420 ? 15.297 23.5 11.68 1 94.5 420 PRO B C 1
ATOM 6942 O O . PRO B 1 420 ? 14.156 23.391 11.219 1 94.5 420 PRO B O 1
ATOM 6945 N N . LEU B 1 421 ? 15.68 22.75 12.734 1 95.31 421 LEU B N 1
ATOM 6946 C CA . LEU B 1 421 ? 14.766 21.828 13.422 1 95.31 421 LEU B CA 1
ATOM 6947 C C . LEU B 1 421 ? 13.617 22.594 14.062 1 95.31 421 LEU B C 1
ATOM 6949 O O . LEU B 1 421 ? 12.453 22.203 13.93 1 95.31 421 LEU B O 1
ATOM 6953 N N . LEU B 1 422 ? 13.992 23.656 14.688 1 95.62 422 LEU B N 1
ATOM 6954 C CA . LEU B 1 422 ? 12.992 24.5 15.344 1 95.62 422 LEU B CA 1
ATOM 6955 C C . LEU B 1 422 ? 12.016 25.078 14.328 1 95.62 422 LEU B C 1
ATOM 6957 O O . LEU B 1 422 ? 10.797 25.016 14.523 1 95.62 422 LEU B O 1
ATOM 6961 N N . ILE B 1 423 ? 12.539 25.625 13.289 1 96.25 423 ILE B N 1
ATOM 6962 C CA . ILE B 1 423 ? 11.695 26.297 12.305 1 96.25 423 ILE B CA 1
ATOM 6963 C C . ILE B 1 423 ? 10.836 25.281 11.57 1 96.25 423 ILE B C 1
ATOM 6965 O O . ILE B 1 423 ? 9.68 25.562 11.227 1 96.25 423 ILE B O 1
ATOM 6969 N N . THR B 1 424 ? 11.336 24.047 11.336 1 96.69 424 THR B N 1
ATOM 6970 C CA . THR B 1 424 ? 10.531 22.984 10.75 1 96.69 424 THR B CA 1
ATOM 6971 C C . THR B 1 424 ? 9.344 22.641 11.648 1 96.69 424 THR B C 1
ATOM 6973 O O . THR B 1 424 ? 8.227 22.469 11.164 1 96.69 424 THR B O 1
ATOM 6976 N N . ALA B 1 425 ? 9.594 22.547 12.922 1 97 425 ALA B N 1
ATOM 6977 C CA . ALA B 1 425 ? 8.523 22.266 13.867 1 97 425 ALA B CA 1
ATOM 6978 C C . ALA B 1 425 ? 7.426 23.328 13.781 1 97 425 ALA B C 1
ATOM 6980 O O . ALA B 1 425 ? 6.234 23 13.852 1 97 425 ALA B O 1
ATOM 6981 N N . LEU B 1 426 ? 7.824 24.531 13.617 1 97.56 426 LEU B N 1
ATOM 6982 C CA . LEU B 1 426 ? 6.859 25.625 13.508 1 97.56 426 LEU B CA 1
ATOM 6983 C C . LEU B 1 426 ? 6.117 25.562 12.18 1 97.56 426 LEU B C 1
ATOM 6985 O O . LEU B 1 426 ? 4.918 25.844 12.125 1 97.56 426 LEU B O 1
ATOM 6989 N N . ILE B 1 427 ? 6.848 25.219 11.109 1 96.94 427 ILE B N 1
ATOM 6990 C CA . ILE B 1 427 ? 6.242 25.062 9.789 1 96.94 427 ILE B CA 1
ATOM 6991 C C . ILE B 1 427 ? 5.176 23.984 9.828 1 96.94 427 ILE B C 1
ATOM 6993 O O . ILE B 1 427 ? 4.125 24.094 9.195 1 96.94 427 ILE B O 1
ATOM 6997 N N . ILE B 1 428 ? 5.418 22.922 10.547 1 97.12 428 ILE B N 1
ATOM 6998 C CA . ILE B 1 428 ? 4.484 21.812 10.688 1 97.12 428 ILE B CA 1
ATOM 6999 C C . ILE B 1 428 ? 3.141 22.328 11.195 1 97.12 428 ILE B C 1
ATOM 7001 O O . ILE B 1 428 ? 2.094 22.031 10.609 1 97.12 428 ILE B O 1
ATOM 7005 N N . PHE B 1 429 ? 3.137 23.125 12.195 1 96.94 429 PHE B N 1
ATOM 7006 C CA . PHE B 1 429 ? 1.909 23.672 12.766 1 96.94 429 PHE B CA 1
ATOM 7007 C C . PHE B 1 429 ? 1.269 24.672 11.805 1 96.94 429 PHE B C 1
ATOM 7009 O O . PHE B 1 429 ? 0.059 24.625 11.57 1 96.94 429 PHE B O 1
ATOM 7016 N N . ALA B 1 430 ? 2.094 25.516 11.266 1 96.75 430 ALA B N 1
ATOM 7017 C CA . ALA B 1 430 ? 1.594 26.562 10.375 1 96.75 430 ALA B CA 1
ATOM 7018 C C . ALA B 1 430 ? 0.957 25.953 9.125 1 96.75 430 ALA B C 1
ATOM 7020 O O . ALA B 1 430 ? -0.106 26.406 8.68 1 96.75 430 ALA B O 1
ATOM 7021 N N . SER B 1 431 ? 1.595 24.969 8.555 1 95.38 431 SER B N 1
ATOM 7022 C CA . SER B 1 431 ? 1.12 24.375 7.309 1 95.38 431 SER B CA 1
ATOM 7023 C C . SER B 1 431 ? -0.173 23.609 7.52 1 95.38 431 SER B C 1
ATOM 7025 O O . SER B 1 431 ? -0.93 23.375 6.574 1 95.38 431 SER B O 1
ATOM 7027 N N . ASN B 1 432 ? -0.475 23.266 8.719 1 94.44 432 ASN B N 1
ATOM 7028 C CA . ASN B 1 432 ? -1.659 22.453 8.992 1 94.44 432 ASN B CA 1
ATOM 7029 C C . ASN B 1 432 ? -2.881 23.328 9.266 1 94.44 432 ASN B C 1
ATOM 7031 O O . ASN B 1 432 ? -4 22.828 9.375 1 94.44 432 ASN B O 1
ATOM 7035 N N . VAL B 1 433 ? -2.691 24.625 9.336 1 94.88 433 VAL B N 1
ATOM 7036 C CA . VAL B 1 433 ? -3.787 25.547 9.602 1 94.88 433 VAL B CA 1
ATOM 7037 C C . VAL B 1 433 ? -4.344 26.078 8.281 1 94.88 433 VAL B C 1
ATOM 7039 O O . VAL B 1 433 ? -4.246 27.281 7.996 1 94.88 433 VAL B O 1
ATOM 7042 N N . GLY B 1 434 ? -4.883 25.25 7.469 1 92.88 434 GLY B N 1
ATOM 7043 C CA . GLY B 1 434 ? -5.547 25.625 6.23 1 92.88 434 GLY B CA 1
ATOM 7044 C C . GLY B 1 434 ? -7.055 25.703 6.359 1 92.88 434 GLY B C 1
ATOM 7045 O O . GLY B 1 434 ? -7.762 24.734 6.113 1 92.88 434 GLY B O 1
ATOM 7046 N N . LEU B 1 435 ? -7.629 26.891 6.602 1 92.56 435 LEU B N 1
ATOM 7047 C CA . LEU B 1 435 ? -9.039 27.031 6.941 1 92.56 435 LEU B CA 1
ATOM 7048 C C . LEU B 1 435 ? -9.727 28.031 6.023 1 92.56 435 LEU B C 1
ATOM 7050 O O . LEU B 1 435 ? -10.945 27.969 5.828 1 92.56 435 LEU B O 1
ATOM 7054 N N . LEU B 1 436 ? -9.031 28.938 5.434 1 90.06 436 LEU B N 1
ATOM 7055 C CA . LEU B 1 436 ? -9.594 30.125 4.797 1 90.06 436 LEU B CA 1
ATOM 7056 C C . LEU B 1 436 ? -10.32 29.75 3.508 1 90.06 436 LEU B C 1
ATOM 7058 O O . LEU B 1 436 ? -11.391 30.297 3.215 1 90.06 436 LEU B O 1
ATOM 7062 N N . LEU B 1 437 ? -9.711 28.922 2.736 1 86.31 437 LEU B N 1
ATOM 7063 C CA . LEU B 1 437 ? -10.266 28.531 1.444 1 86.31 437 LEU B CA 1
ATOM 7064 C C . LEU B 1 437 ? -10.508 27.031 1.385 1 86.31 437 LEU B C 1
ATOM 7066 O O . LEU B 1 437 ? -9.812 26.266 2.047 1 86.31 437 LEU B O 1
ATOM 7070 N N . PRO B 1 438 ? -11.539 26.656 0.605 1 81.12 438 PRO B N 1
ATOM 7071 C CA . PRO B 1 438 ? -11.859 25.234 0.512 1 81.12 438 PRO B CA 1
ATOM 7072 C C . PRO B 1 438 ? -10.711 24.406 -0.061 1 81.12 438 PRO B C 1
ATOM 7074 O O . PRO B 1 438 ? -10.602 23.203 0.227 1 81.12 438 PRO B O 1
ATOM 7077 N N . CYS B 1 439 ? -9.836 24.969 -0.779 1 79 439 CYS B N 1
ATOM 7078 C CA . CYS B 1 439 ? -8.75 24.25 -1.429 1 79 439 CYS B CA 1
ATOM 7079 C C . CYS B 1 439 ? -7.57 24.062 -0.479 1 79 439 CYS B C 1
ATOM 7081 O O . CYS B 1 439 ? -6.652 23.297 -0.763 1 79 439 CYS B O 1
ATOM 7083 N N . ALA B 1 440 ? -7.555 24.734 0.652 1 85.56 440 ALA B N 1
ATOM 7084 C CA . ALA B 1 440 ? -6.41 24.781 1.557 1 85.56 440 ALA B CA 1
ATOM 7085 C C . ALA B 1 440 ? -6.164 23.422 2.207 1 85.56 440 ALA B C 1
ATOM 7087 O O . ALA B 1 440 ? -5.023 23.062 2.494 1 85.56 440 ALA B O 1
ATOM 7088 N N . SER B 1 441 ? -7.285 22.766 2.48 1 87.06 441 SER B N 1
ATOM 7089 C CA . SER B 1 441 ? -7.207 21.469 3.139 1 87.06 441 SER B CA 1
ATOM 7090 C C . SER B 1 441 ? -8.547 20.734 3.084 1 87.06 441 SER B C 1
ATOM 7092 O O . SER B 1 441 ? -9.578 21.344 2.777 1 87.06 441 SER B O 1
ATOM 7094 N N . PRO B 1 442 ? -8.531 19.469 3.357 1 83.81 442 PRO B N 1
ATOM 7095 C CA . PRO B 1 442 ? -9.812 18.75 3.441 1 83.81 442 PRO B CA 1
ATOM 7096 C C . PRO B 1 442 ? -10.742 19.328 4.504 1 83.81 442 PRO B C 1
ATOM 7098 O O . PRO B 1 442 ? -11.961 19.391 4.297 1 83.81 442 PRO B O 1
ATOM 7101 N N . VAL B 1 443 ? -10.195 19.688 5.582 1 90.31 443 VAL B N 1
ATOM 7102 C CA . VAL B 1 443 ? -11.039 20.234 6.641 1 90.31 443 VAL B CA 1
ATOM 7103 C C . VAL B 1 443 ? -11.523 21.625 6.246 1 90.31 443 VAL B C 1
ATOM 7105 O O . VAL B 1 443 ? -12.625 22.031 6.621 1 90.31 443 VAL B O 1
ATOM 7108 N N . GLY B 1 444 ? -10.703 22.344 5.48 1 89.56 444 GLY B N 1
ATOM 7109 C CA . GLY B 1 444 ? -11.164 23.594 4.922 1 89.56 444 GLY B CA 1
ATOM 7110 C C . GLY B 1 444 ? -12.336 23.438 3.971 1 89.56 444 GLY B C 1
ATOM 7111 O O . GLY B 1 444 ? -13.273 24.234 3.977 1 89.56 444 GLY B O 1
ATOM 7112 N N . ALA B 1 445 ? -12.281 22.438 3.174 1 85.06 445 ALA B N 1
ATOM 7113 C CA . ALA B 1 445 ? -13.383 22.125 2.268 1 85.06 445 ALA B CA 1
ATOM 7114 C C . ALA B 1 445 ? -14.648 21.766 3.045 1 85.06 445 ALA B C 1
ATOM 7116 O O . ALA B 1 445 ? -15.75 22.156 2.656 1 85.06 445 ALA B O 1
ATOM 7117 N N . MET B 1 446 ? -14.438 21.047 4.113 1 87.88 446 MET B N 1
ATOM 7118 C CA . MET B 1 446 ? -15.57 20.688 4.961 1 87.88 446 MET B CA 1
ATOM 7119 C C . MET B 1 446 ? -16.219 21.938 5.559 1 87.88 446 MET B C 1
ATOM 7121 O O . MET B 1 446 ? -17.438 22.031 5.625 1 87.88 446 MET B O 1
ATOM 7125 N N . LEU B 1 447 ? -15.383 22.766 5.98 1 91.25 447 LEU B N 1
ATOM 7126 C CA . LEU B 1 447 ? -15.867 24 6.586 1 91.25 447 LEU B CA 1
ATOM 7127 C C . LEU B 1 447 ? -16.672 24.812 5.582 1 91.25 447 LEU B C 1
ATOM 7129 O O . LEU B 1 447 ? -17.75 25.312 5.906 1 91.25 447 LEU B O 1
ATOM 7133 N N . ALA B 1 448 ? -16.172 24.938 4.359 1 87.12 448 ALA B N 1
ATOM 7134 C CA . ALA B 1 448 ? -16.875 25.672 3.305 1 87.12 448 ALA B CA 1
ATOM 7135 C C . ALA B 1 448 ? -18.188 24.984 2.936 1 87.12 448 ALA B C 1
ATOM 7137 O O . ALA B 1 448 ? -19.141 25.641 2.518 1 87.12 448 ALA B O 1
ATOM 7138 N N . GLY B 1 449 ? -18.266 23.75 3.129 1 86.69 449 GLY B N 1
ATOM 7139 C CA . GLY B 1 449 ? -19.438 22.969 2.781 1 86.69 449 GLY B CA 1
ATOM 7140 C C . GLY B 1 449 ? -20.5 22.969 3.865 1 86.69 449 GLY B C 1
ATOM 7141 O O . GLY B 1 449 ? -21.625 22.562 3.627 1 86.69 449 GLY B O 1
ATOM 7142 N N . ASN B 1 450 ? -20.062 23.344 5.078 1 90.81 450 ASN B N 1
ATOM 7143 C CA . ASN B 1 450 ? -21.047 23.422 6.16 1 90.81 450 ASN B CA 1
ATOM 7144 C C . ASN B 1 450 ? -21.984 24.594 5.973 1 90.81 450 ASN B C 1
ATOM 7146 O O . ASN B 1 450 ? -21.844 25.641 6.621 1 90.81 450 ASN B O 1
ATOM 7150 N N . LYS B 1 451 ? -22.984 24.438 5.18 1 86 451 LYS B N 1
ATOM 7151 C CA . LYS B 1 451 ? -23.891 25.516 4.812 1 86 451 LYS B CA 1
ATOM 7152 C C . LYS B 1 451 ? -24.984 25.719 5.871 1 86 451 LYS B C 1
ATOM 7154 O O . LYS B 1 451 ? -25.672 26.734 5.875 1 86 451 LYS B O 1
ATOM 7159 N N . GLU B 1 452 ? -25.016 24.797 6.73 1 88.75 452 GLU B N 1
ATOM 7160 C CA . GLU B 1 452 ? -26 24.922 7.801 1 88.75 452 GLU B CA 1
ATOM 7161 C C . GLU B 1 452 ? -25.703 26.125 8.695 1 88.75 452 GLU B C 1
ATOM 7163 O O . GLU B 1 452 ? -26.625 26.875 9.055 1 88.75 452 GLU B O 1
ATOM 7168 N N . TRP B 1 453 ? -24.406 26.297 8.969 1 92.25 453 TRP B N 1
ATOM 7169 C CA . TRP B 1 453 ? -24.094 27.328 9.969 1 92.25 453 TRP B CA 1
ATOM 7170 C C . TRP B 1 453 ? -23.172 28.391 9.383 1 92.25 453 TRP B C 1
ATOM 7172 O O . TRP B 1 453 ? -23.062 29.484 9.93 1 92.25 453 TRP B O 1
ATOM 7182 N N . MET B 1 454 ? -22.547 28.062 8.305 1 90.62 454 MET B N 1
ATOM 7183 C CA . MET B 1 454 ? -21.453 28.922 7.859 1 90.62 454 MET B CA 1
ATOM 7184 C C . MET B 1 454 ? -21.797 29.578 6.527 1 90.62 454 MET B C 1
ATOM 7186 O O . MET B 1 454 ? -22.359 28.938 5.637 1 90.62 454 MET B O 1
ATOM 7190 N N . ASN B 1 455 ? -21.531 30.859 6.441 1 89.12 455 ASN B N 1
ATOM 7191 C CA . ASN B 1 455 ? -21.391 31.547 5.168 1 89.12 455 ASN B CA 1
ATOM 7192 C C . ASN B 1 455 ? -19.922 31.922 4.902 1 89.12 455 ASN B C 1
ATOM 7194 O O . ASN B 1 455 ? -19.094 31.859 5.805 1 89.12 455 ASN B O 1
ATOM 7198 N N . PRO B 1 456 ? -19.547 32.219 3.713 1 88.12 456 PRO B N 1
ATOM 7199 C CA . PRO B 1 456 ? -18.141 32.469 3.373 1 88.12 456 PRO B CA 1
ATOM 7200 C C . PRO B 1 456 ? -17.531 33.594 4.215 1 88.12 456 PRO B C 1
ATOM 7202 O O . PRO B 1 456 ? -16.344 33.5 4.578 1 88.12 456 PRO B O 1
ATOM 7205 N N . ILE B 1 457 ? -18.281 34.5 4.539 1 90.31 457 ILE B N 1
ATOM 7206 C CA . ILE B 1 457 ? -17.781 35.625 5.324 1 90.31 457 ILE B CA 1
ATOM 7207 C C . ILE B 1 457 ? -17.469 35.156 6.742 1 90.31 457 ILE B C 1
ATOM 7209 O O . ILE B 1 457 ? -16.484 35.625 7.348 1 90.31 457 ILE B O 1
ATOM 7213 N N . ASP B 1 458 ? -18.297 34.344 7.293 1 92.69 458 ASP B N 1
ATOM 7214 C CA . ASP B 1 458 ? -18.062 33.781 8.625 1 92.69 458 ASP B CA 1
ATOM 7215 C C . ASP B 1 458 ? -16.781 32.969 8.648 1 92.69 458 ASP B C 1
ATOM 7217 O O . ASP B 1 458 ? -16 33.031 9.609 1 92.69 458 ASP B O 1
ATOM 7221 N N . VAL B 1 459 ? -16.594 32.188 7.629 1 93.06 459 VAL B N 1
ATOM 7222 C CA . VAL B 1 459 ? -15.414 31.344 7.551 1 93.06 459 VAL B CA 1
ATOM 7223 C C . VAL B 1 459 ? -14.156 32.219 7.574 1 93.06 459 VAL B C 1
ATOM 7225 O O . VAL B 1 459 ? -13.211 31.938 8.32 1 93.06 459 VAL B O 1
ATOM 7228 N N . VAL B 1 460 ? -14.18 33.25 6.766 1 92.06 460 VAL B N 1
ATOM 7229 C CA . VAL B 1 460 ? -13.016 34.125 6.672 1 92.06 460 VAL B CA 1
ATOM 7230 C C . VAL B 1 460 ? -12.789 34.844 8.008 1 92.06 460 VAL B C 1
ATOM 7232 O O . VAL B 1 460 ? -11.648 34.938 8.469 1 92.06 460 VAL B O 1
ATOM 7235 N N . TYR B 1 461 ? -13.812 35.25 8.586 1 94.31 461 TYR B N 1
ATOM 7236 C CA . TYR B 1 461 ? -13.719 35.969 9.852 1 94.31 461 TYR B CA 1
ATOM 7237 C C . TYR B 1 461 ? -13.094 35.125 10.93 1 94.31 461 TYR B C 1
ATOM 7239 O O . TYR B 1 461 ? -12.055 35.469 11.492 1 94.31 461 TYR B O 1
ATOM 7247 N N . PHE B 1 462 ? -13.641 34.031 11.227 1 94.94 462 PHE B N 1
ATOM 7248 C CA . PHE B 1 462 ? -13.172 33.156 12.305 1 94.94 462 PHE B CA 1
ATOM 7249 C C . PHE B 1 462 ? -11.805 32.594 11.977 1 94.94 462 PHE B C 1
ATOM 7251 O O . PHE B 1 462 ? -10.93 32.531 12.852 1 94.94 462 PHE B O 1
ATOM 7258 N N . SER B 1 463 ? -11.617 32.125 10.773 1 95.25 463 SER B N 1
ATOM 7259 C CA . SER B 1 463 ? -10.344 31.547 10.367 1 95.25 463 SER B CA 1
ATOM 7260 C C . SER B 1 463 ? -9.211 32.562 10.516 1 95.25 463 SER B C 1
ATOM 7262 O O . SER B 1 463 ? -8.109 32.219 10.945 1 95.25 463 SER B O 1
ATOM 7264 N N . SER B 1 464 ? -9.523 33.781 10.062 1 95.81 464 SER B N 1
ATOM 7265 C CA . SER B 1 464 ? -8.5 34.844 10.188 1 95.81 464 SER B CA 1
ATOM 7266 C C . SER B 1 464 ? -8.117 35.062 11.648 1 95.81 464 SER B C 1
ATOM 7268 O O . SER B 1 464 ? -6.949 35.281 11.961 1 95.81 464 SER B O 1
ATOM 7270 N N . LEU B 1 465 ? -9.047 35.062 12.516 1 96.44 465 LEU B N 1
ATOM 7271 C CA . LEU B 1 465 ? -8.781 35.219 13.945 1 96.44 465 LEU B CA 1
ATOM 7272 C C . LEU B 1 465 ? -7.898 34.094 14.469 1 96.44 465 LEU B C 1
ATOM 7274 O O . LEU B 1 465 ? -6.996 34.312 15.273 1 96.44 465 LEU B O 1
ATOM 7278 N N . TYR B 1 466 ? -8.164 32.938 14.008 1 96.44 466 TYR B N 1
ATOM 7279 C CA . TYR B 1 466 ? -7.43 31.766 14.508 1 96.44 466 TYR B CA 1
ATOM 7280 C C . TYR B 1 466 ? -6.027 31.703 13.914 1 96.44 466 TYR B C 1
ATOM 7282 O O . TYR B 1 466 ? -5.086 31.25 14.562 1 96.44 466 TYR B O 1
ATOM 7290 N N . ILE B 1 467 ? -5.891 32.125 12.688 1 96.25 467 ILE B N 1
ATOM 7291 C CA . ILE B 1 467 ? -4.574 32.25 12.078 1 96.25 467 ILE B CA 1
ATOM 7292 C C . ILE B 1 467 ? -3.754 33.281 12.852 1 96.25 467 ILE B C 1
ATOM 7294 O O . ILE B 1 467 ? -2.572 33.062 13.125 1 96.25 467 ILE B O 1
ATOM 7298 N N . LEU B 1 468 ? -4.422 34.344 13.203 1 96 468 LEU B N 1
ATOM 7299 C CA . LEU B 1 468 ? -3.766 35.375 14.016 1 96 468 LEU B CA 1
ATOM 7300 C C . LEU B 1 468 ? -3.34 34.812 15.367 1 96 468 LEU B C 1
ATOM 7302 O O . LEU B 1 468 ? -2.246 35.094 15.852 1 96 468 LEU B O 1
ATOM 7306 N N . ALA B 1 469 ? -4.184 34.062 15.961 1 96.81 469 ALA B N 1
ATOM 7307 C CA . ALA B 1 469 ? -3.844 33.406 17.219 1 96.81 469 ALA B CA 1
ATOM 7308 C C . ALA B 1 469 ? -2.584 32.562 17.078 1 96.81 469 ALA B C 1
ATOM 7310 O O . ALA B 1 469 ? -1.748 32.5 17.984 1 96.81 469 ALA B O 1
ATOM 7311 N N . THR B 1 470 ? -2.492 31.859 16 1 97.38 470 THR B N 1
ATOM 7312 C CA . THR B 1 470 ? -1.338 31.016 15.734 1 97.38 470 THR B CA 1
ATOM 7313 C C . THR B 1 470 ? -0.069 31.844 15.602 1 97.38 470 THR B C 1
ATOM 7315 O O . THR B 1 470 ? 0.978 31.484 16.141 1 97.38 470 THR B O 1
ATOM 7318 N N . ILE B 1 471 ? -0.173 32.969 14.914 1 97.31 471 ILE B N 1
ATOM 7319 C CA . ILE B 1 471 ? 0.969 33.844 14.727 1 97.31 471 ILE B CA 1
ATOM 7320 C C . ILE B 1 471 ? 1.438 34.375 16.078 1 97.31 471 ILE B C 1
ATOM 7322 O O . ILE B 1 471 ? 2.637 34.406 16.359 1 97.31 471 ILE B O 1
ATOM 7326 N N . ILE B 1 472 ? 0.517 34.781 16.891 1 97.38 472 ILE B N 1
ATOM 7327 C CA . ILE B 1 472 ? 0.829 35.312 18.219 1 97.38 472 ILE B CA 1
ATOM 7328 C C . ILE B 1 472 ? 1.507 34.219 19.062 1 97.38 472 ILE B C 1
ATOM 7330 O O . ILE B 1 472 ? 2.516 34.469 19.719 1 97.38 472 ILE B O 1
ATOM 7334 N N . ALA B 1 473 ? 0.955 33.031 19.016 1 97.75 473 ALA B N 1
ATOM 7335 C CA . ALA B 1 473 ? 1.514 31.938 19.781 1 97.75 473 ALA B CA 1
ATOM 7336 C C . ALA B 1 473 ? 2.932 31.609 19.312 1 97.75 473 ALA B C 1
ATOM 7338 O O . ALA B 1 473 ? 3.789 31.25 20.125 1 97.75 473 ALA B O 1
ATOM 7339 N N . VAL B 1 474 ? 3.188 31.656 18.031 1 97.69 474 VAL B N 1
ATOM 7340 C CA . VAL B 1 474 ? 4.508 31.391 17.469 1 97.69 474 VAL B CA 1
ATOM 7341 C C . VAL B 1 474 ? 5.508 32.438 17.984 1 97.69 474 VAL B C 1
ATOM 7343 O O . VAL B 1 474 ? 6.602 32.094 18.422 1 97.69 474 VAL B O 1
ATOM 7346 N N . ALA B 1 475 ? 5.137 33.688 17.984 1 96.75 475 ALA B N 1
ATOM 7347 C CA . ALA B 1 475 ? 6.016 34.812 18.344 1 96.75 475 ALA B CA 1
ATOM 7348 C C . ALA B 1 475 ? 6.332 34.781 19.828 1 96.75 475 ALA B C 1
ATOM 7350 O O . ALA B 1 475 ? 7.473 35.031 20.234 1 96.75 475 ALA B O 1
ATOM 7351 N N . ILE B 1 476 ? 5.352 34.438 20.625 1 96.56 476 ILE B N 1
ATOM 7352 C CA . ILE B 1 476 ? 5.496 34.656 22.062 1 96.56 476 ILE B CA 1
ATOM 7353 C C . ILE B 1 476 ? 6.004 33.344 22.703 1 96.56 476 ILE B C 1
ATOM 7355 O O . ILE B 1 476 ? 6.777 33.406 23.672 1 96.56 476 ILE B O 1
ATOM 7359 N N . ILE B 1 477 ? 5.594 32.25 22.203 1 97.06 477 ILE B N 1
ATOM 7360 C CA . ILE B 1 477 ? 5.879 31 22.891 1 97.06 477 ILE B CA 1
ATOM 7361 C C . ILE B 1 477 ? 6.668 30.062 21.969 1 97.06 477 ILE B C 1
ATOM 7363 O O . ILE B 1 477 ? 7.715 29.531 22.359 1 97.06 477 ILE B O 1
ATOM 7367 N N . GLY B 1 478 ? 6.234 29.906 20.766 1 96.62 478 GLY B N 1
ATOM 7368 C CA . GLY B 1 478 ? 6.805 28.922 19.859 1 96.62 478 GLY B CA 1
ATOM 7369 C C . GLY B 1 478 ? 8.297 29.094 19.672 1 96.62 478 GLY B C 1
ATOM 7370 O O . GLY B 1 478 ? 9.062 28.141 19.859 1 96.62 478 GLY B O 1
ATOM 7371 N N . ILE B 1 479 ? 8.734 30.219 19.266 1 95.81 479 ILE B N 1
ATOM 7372 C CA . ILE B 1 479 ? 10.141 30.484 18.953 1 95.81 479 ILE B CA 1
ATOM 7373 C C . ILE B 1 479 ? 10.969 30.406 20.234 1 95.81 479 ILE B C 1
ATOM 7375 O O . ILE B 1 479 ? 11.977 29.703 20.297 1 95.81 479 ILE B O 1
ATOM 7379 N N . PRO B 1 480 ? 10.57 31.047 21.328 1 95.06 480 PRO B N 1
ATOM 7380 C CA . PRO B 1 480 ? 11.375 30.984 22.562 1 95.06 480 PRO B CA 1
ATOM 7381 C C . PRO B 1 480 ? 11.469 29.562 23.125 1 95.06 480 PRO B C 1
ATOM 7383 O O . PRO B 1 480 ? 12.555 29.125 23.516 1 95.06 480 PRO B O 1
ATOM 7386 N N . ILE B 1 481 ? 10.406 28.859 23.172 1 94.5 481 ILE B N 1
ATOM 7387 C CA . ILE B 1 481 ? 10.398 27.516 23.766 1 94.5 481 ILE B CA 1
ATOM 7388 C C . ILE B 1 481 ? 11.102 26.531 22.844 1 94.5 481 ILE B C 1
ATOM 7390 O O . ILE B 1 481 ? 11.781 25.609 23.297 1 94.5 481 ILE B O 1
ATOM 7394 N N . GLY B 1 482 ? 10.891 26.688 21.578 1 93.56 482 GLY B N 1
ATOM 7395 C CA . GLY B 1 482 ? 11.547 25.812 20.609 1 93.56 482 GLY B CA 1
ATOM 7396 C C . GLY B 1 482 ? 13.062 25.875 20.688 1 93.56 482 GLY B C 1
ATOM 7397 O O . GLY B 1 482 ? 13.742 24.859 20.516 1 93.56 482 GLY B O 1
ATOM 7398 N N . SER B 1 483 ? 13.609 27.016 20.953 1 90.06 483 SER B N 1
ATOM 7399 C CA . SER B 1 483 ? 15.055 27.188 21.062 1 90.06 483 SER B CA 1
ATOM 7400 C C . SER B 1 483 ? 15.625 26.391 22.219 1 90.06 483 SER B C 1
ATOM 7402 O O . SER B 1 483 ? 16.797 26.031 22.219 1 90.06 483 SER B O 1
ATOM 7404 N N . LEU B 1 484 ? 14.773 26 23.141 1 89.25 484 LEU B N 1
ATOM 7405 C CA . LEU B 1 484 ? 15.188 25.219 24.312 1 89.25 484 LEU B CA 1
ATOM 7406 C C . LEU B 1 484 ? 15.188 23.734 24 1 89.25 484 LEU B C 1
ATOM 7408 O O . LEU B 1 484 ? 15.984 22.969 24.547 1 89.25 484 LEU B O 1
ATOM 7412 N N . PHE B 1 485 ? 14.344 23.328 23.094 1 88.5 485 PHE B N 1
ATOM 7413 C CA . PHE B 1 485 ? 14.125 21.906 22.922 1 88.5 485 PHE B CA 1
ATOM 7414 C C . PHE B 1 485 ? 14.812 21.406 21.656 1 88.5 485 PHE B C 1
ATOM 7416 O O . PHE B 1 485 ? 15.062 20.203 21.516 1 88.5 485 PHE B O 1
ATOM 7423 N N . PHE B 1 486 ? 15.023 22.266 20.75 1 88.38 486 PHE B N 1
ATOM 7424 C CA . PHE B 1 486 ? 15.68 21.859 19.516 1 88.38 486 PHE B CA 1
ATOM 7425 C C . PHE B 1 486 ? 17.094 22.422 19.438 1 88.38 486 PHE B C 1
ATOM 7427 O O . PHE B 1 486 ? 17.297 23.625 19.344 1 88.38 486 PHE B O 1
ATOM 7434 N N . GLN B 1 487 ? 18.188 21.609 19.922 1 76.44 487 GLN B N 1
ATOM 7435 C CA . GLN B 1 487 ? 19.578 22.031 19.922 1 76.44 487 GLN B CA 1
ATOM 7436 C C . GLN B 1 487 ? 20.406 21.203 18.953 1 76.44 487 GLN B C 1
ATOM 7438 O O . GLN B 1 487 ? 20.125 20.016 18.734 1 76.44 487 GLN B O 1
#

Radius of gyration: 30.77 Å; Cα contacts (8 Å, |Δi|>4): 1568; chains: 2; bounding box: 62×83×67 Å

pLDDT: mean 90.12, std 8.02, range [21.91, 97.88]

Secondary structure (DSSP, 8-state):
------HHHHHHHHHHHHHHHHHHHHHGGGSPP-TT--HHHHHHHHHHHHHHHHHHHS-SHHHHHHHHHHHHTSTTSS-HHHHHHHHHT-HHHHHHHHHHHHHHHHHHHTHHHHHHHHHHTSGGGTT-HHHHHHHHHHHHHHHHHTT-HHHHHHHHHHHHHHHHHHHT--TT-HHHHHHHHHHHHHHHHHHTSSTTSHHHHHHHHHHHHHTTTSS-PPPHHHHHHHHHHHHHHHHHHHHHHIIIII----GGGGG-------PPPP-HHHHHHHHHHHHHHHHHHHHHHS-HHHHHHHHHH-HHHHHHHHHHHGGG-B-TTS-BS--HHHHHHHH--HHHHHHHHHHHHHHHHHHSTTT-HHHHHHHHHHHHHTT--HHHHHHHHHHHHHHHHHHS-HHHHHHHHHHHHHHHHHHHT--HHHHHHHHHHHHT---SSTTS-HHHHHHHH-TTT--HHHHHHHHHHHHHHHHHHIIIIIHHHHHHH--/------HHHHHHHHHHHHHHHHHHHHHGGGSPP-TT--HHHHHHHHHHHHHHHHHHHS-SHHHHHHHHHHHHHSTTSS-HHHHHHHHHT-HHHHHHHHHHHHHHHHHHHTHHHHHHHHHHTSGGGTT-HHHHHHHHHHHHHHHHHTT-HHHHHHHHHHHHHHHHHHHT--TT-HHHHHHHHHHHHHHHHHHTSSTTSHHHHHHHHHHHHHTTTSS-PPPHHHHHHHHHHHHHHHHHHHHHHIIIII----GGGGG------PPPPP-HHHHHHHHHHHHHHHHHHHHHHS-HHHHHHHHHH-HHHHHHHHHHHGGG-B-TTS-BS--HHHHHHHH--HHHHHHHHHHHHHHHHHHSTTT-HHHHHHHHHHHHHTT--HHHHHHHHHHHHHHHHHHS-HHHHHHHHHHHHHHHHHHHT--HHHHHHHHHHHHT---SSTTS-HHHHHHHH-TTT--HHHHHHHHHHHHHHHHHHIIIIIHHHHHHH--

Solvent-accessible surface area (backbone atoms only — not comparable to full-atom values): 48142 Å² total; per-residue (Å²): 129,81,72,77,72,55,28,59,58,54,41,51,52,40,52,49,46,48,49,50,19,52,45,33,36,65,52,34,44,71,50,78,60,56,86,52,30,26,69,62,18,30,32,47,46,17,32,49,52,15,36,52,47,19,50,72,65,64,44,39,44,38,40,31,52,48,43,36,41,53,43,9,73,37,91,85,38,87,16,11,30,58,53,50,18,50,34,51,20,27,59,67,53,43,31,43,49,31,44,29,23,42,34,24,45,41,58,76,47,44,44,51,59,51,52,33,51,54,56,56,52,33,78,81,31,57,55,31,43,66,51,36,55,49,40,50,39,47,33,30,23,56,24,6,39,57,60,37,38,71,62,39,43,54,52,52,46,49,49,49,52,54,51,31,59,72,54,63,54,56,68,80,41,47,45,65,43,50,48,56,53,46,38,52,52,36,22,35,51,15,39,57,31,36,53,74,25,58,67,40,47,50,46,54,42,32,38,21,28,38,46,73,54,72,47,65,84,78,58,41,51,43,45,30,56,49,32,49,56,42,46,50,46,30,51,50,47,38,50,48,43,43,58,74,67,65,51,49,77,55,73,59,40,42,77,47,75,79,76,75,70,88,75,77,78,88,48,70,62,29,50,50,37,52,51,48,49,54,50,50,51,44,65,61,36,40,53,75,73,46,59,69,72,62,33,50,59,50,49,19,25,23,63,43,43,56,50,38,42,48,51,36,52,54,34,73,45,53,48,71,73,47,49,53,74,42,52,57,59,59,26,39,41,71,21,51,53,54,50,57,51,35,39,51,37,39,42,32,52,48,40,30,53,36,48,29,79,74,11,17,43,51,61,28,50,43,65,72,43,39,81,70,47,74,74,45,49,51,67,56,47,46,52,50,53,34,52,51,35,34,54,43,1,29,73,32,36,18,72,57,33,39,62,52,47,37,39,56,47,46,56,48,21,69,75,61,68,33,63,52,67,40,47,45,56,48,37,50,57,28,12,46,56,15,50,62,28,48,66,2,27,73,65,8,32,49,56,67,62,37,62,80,55,42,51,74,66,54,42,42,52,55,37,50,53,46,52,48,26,46,52,50,32,37,70,69,43,36,54,63,54,31,62,73,55,49,127,130,82,70,76,71,53,27,59,59,56,41,52,51,40,52,50,47,47,49,49,19,53,46,32,37,64,53,34,45,73,50,77,61,56,86,54,31,28,68,62,20,30,32,46,46,17,33,50,53,15,36,52,48,18,48,71,66,64,45,39,42,39,40,29,53,49,41,37,41,52,42,8,74,37,91,84,37,85,16,12,30,57,54,51,18,51,34,52,21,27,60,65,53,43,31,41,50,31,42,28,24,42,35,22,44,41,58,74,47,43,45,51,60,51,53,34,52,54,57,58,52,35,78,80,33,58,55,31,45,67,51,37,54,47,40,50,38,48,35,29,24,57,24,6,39,57,58,38,38,70,64,38,44,54,52,52,45,50,50,50,51,52,50,30,58,71,55,65,56,55,68,81,41,47,44,64,44,49,48,55,53,46,38,51,52,34,22,35,52,14,39,57,31,37,52,74,24,58,68,42,46,50,45,54,42,32,38,20,28,37,46,73,54,71,47,65,83,78,57,42,51,44,45,30,55,48,32,49,56,43,45,50,45,29,52,50,48,39,50,50,41,43,58,71,68,66,51,47,78,55,73,58,40,43,74,47,74,81,78,75,69,89,77,76,78,87,49,69,62,30,51,51,38,51,52,48,49,54,51,50,51,45,67,61,38,38,54,76,74,47,58,68,70,61,31,51,59,51,50,20,25,24,62,43,44,56,50,38,41,49,52,34,51,55,34,73,45,52,47,71,73,47,48,52,75,43,51,59,60,61,26,40,42,72,20,51,54,55,51,58,51,35,40,52,37,38,42,32,53,49,39,29,53,36,48,30,79,77,11,16,45,52,63,28,51,44,65,72,43,38,80,70,46,74,76,46,50,51,68,56,46,47,51,51,53,34,53,50,36,33,54,44,2,29,70,31,36,18,72,57,35,40,63,51,47,38,41,55,45,44,54,49,20,67,75,61,68,32,63,54,68,39,46,45,56,47,36,50,57,29,14,44,56,15,48,61,27,49,66,2,27,74,65,8,32,49,53,70,62,36,62,79,54,42,50,74,65,53,43,40,53,54,37,50,52,46,52,49,27,45,52,52,32,37,70,70,44,36,55,63,54,30,62,73,55,48,126

Organism: Acetobacterium woodii (strain ATCC 29683 / DSM 1030 / JCM 2381 / KCTC 1655 / WB1) (NCBI:txid931626)

Sequence (974 aa):
MKKVQDGSTRNRLYFIHAAIAIAIMIFFRFIPPFGEMTPLGMELLGIFIGLLWAWIKCDMVWPSVLAFMFLGFSSYTPSGTVSLSAAFGNPLIQLIIWLLVFAAILMVSGISEQIAQRLIASKYTKGRPWVLSIVILVAVYVGAAFGANLALILICWEFVSTISKQVGYGKEDRWPKMMVVSIVFTSCIGTVLMPFSVGVVASFGYLTAASDGLVGNYNYFSYLVFSLIFSLSVFAIFMLINKYIVRPDMSKLKEVNVDMGEIPPINTKQKLAVGALIVLVLVTILPSILPANIQAYMNMIGTPLLVLAVPAFITIFRDKEGKPYFTFQELAGRGVLWNMIFMVAAAITMGGAISSPEAGFNATFISAFMPILSGMSPYLFALVIVVVTLILTNLINNAVAGAIMVPLMYS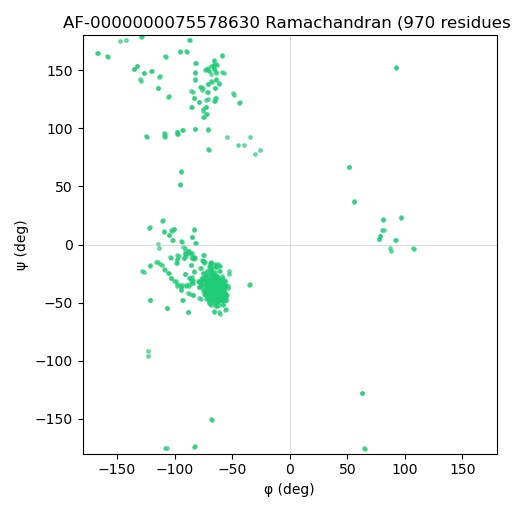FSTAIGANPLLITALIIFASNVGLLLPCASPVGAMLAGNKEWMNPIDVVYFSSLYILATIIAVAIIGIPIGSLFFQMKKVQDGSTRNRLYFIHAAIAIAIMIFFRFIPPFGEMTPLGMELLGIFIGLLWAWIKCDMVWPSVLAFMFLGFSSYTPSGTVSLSAAFGNPLIQLIIWLLVFAAILMVSGISEQIAQRLIASKYTKGRPWVLSIVILVAVYVGAAFGANLALILICWEFVSTISKQVGYGKEDRWPKMMVVSIVFTSCIGTVLMPFSVGVVASFGYLTAASDGLVGNYNYFSYLVFSLIFSLSVFAIFMLINKYIVRPDMSKLKEVNVDMGEIPPINTKQKLAVGALIVLVLVTILPSILPANIQAYMNMIGTPLLVLAVPAFITIFRDKEGKPYFTFQELAGRGVLWNMIFMVAAAITMGGAISSPEAGFNATFISAFMPILSGMSPYLFALVIVVVTLILTNLINNAVAGAIMVPLMYSFSTAIGANPLLITALIIFASNVGLLLPCASPVGAMLAGNKEWMNPIDVVYFSSLYILATIIAVAIIGIPIGSLFFQ

Nearest PDB structures (foldseek):
  8uvc-assembly1_A  TM=8.392E-01  e=1.301E-14  Homo sapiens
  6ol1-assembly1_B  TM=8.741E-01  e=4.769E-12  Vibrio cholerae O1 biovar El Tor str. N16961
  6okz-assembly2_A  TM=8.770E-01  e=3.813E-11  Vibrio cholerae O1 biovar El Tor str. N16961
  8w6o-assembly1_B  TM=7.789E-01  e=3.658E-11  Homo sapiens
  8uvi-assembly1_A  TM=6.540E-01  e=1.406E-11  Homo sapiens

Foldseek 3Di:
DPPPPDPVVLVVQQVVLLVVLVCQLPCQLVPDDDDQFDSLLSNLVSLVVSLLSCVFRYAQFVSLLVSLQSVQVGPLDVGSVVLVCCLCPDLLLLLLLLLLLLLLLCVVLCLLVLVLLPQLLDPVCALPQLSNLVSLLVSLLQSLLSNCNPVSLVVSLVLLVVQCVVLPHALPFLPSLLSNLSSLQSSLLSNVLFCSRNLNSLLVLLQCLLVVNPDDDDQRQLLNVLSVVLSVLLVVLLSVCCVPPSPTDRPSVSRDNDPSDDRDDRDPSSVLSVVLVVQLCCLRNVLSVDDPVVVVVSVVCNSSNSSNVSLVVQQVDADPVRHGSDDSCSSSVPRGDSSLSSNSSSLSSSSNSSSDVNRCNLVRVCVVCVVVLVPDALLRLLLVLLLVLLVVLQVGALSSSSSPSLSVSSSSCVVNVHQSVLSSSSSSSSSSLHQLDLRSYVSNVVSPVPPRRDDNVSSNVSSVSSNVSSSVSCNPPSVVVSVVSRD/DPPPPDPVVLVVQQVVLLVVLVCQLPCQLVPDDDDQFDSLLSNLVSLVVSLLSCVFRYAQFVSLLVSLQSVQVGPLDVGSVVLVCCLCPPLLLLLLLLLLLLLLLCVVLCLLVLVLLPQLLDPVCALPQLSNLVSLLVSLLQSLLSNCNPVSLVVSLVLLVVQCVVLVHALPFLVSLLSNLSSLQSSLLSNVLFCSRNLNSLLVLLQCLLVVNPDDDDQRVLLNVLSVVLSVLLVVLLSVCCVPPSPTDRPSVSRDNRPSDDRDDRDPSSVLSVVLVVQLCCLRNVLSVDDPVVVVVSVVCNSSNSSNVSSVVQQVDADPVRHGSDDSCSSSVVRGDSSLSSNSSSLSSSSNSSSDVNRCNLVRVCVVCVVVLVPDALLRLLLVLLLVLLVVLQVGALSSSSSPSLSVSSSSCVVNVHQSVLSSSSSSSSSSLHQLDLRSYVSNVVSPVPPRRDDNVSSNVSSVSSNVSSSVSCNPPSVVVSVVSRD